Protein 2V4I (pdb70)

Structure (mmCIF, N/CA/C/O backbone):
data_2V4I
#
_entry.id   2V4I
#
_cell.length_a   73.455
_cell.length_b   180.163
_cell.length_c   60.962
_cell.angle_alpha   90.00
_cell.angle_beta   90.00
_cell.angle_gamma   90.00
#
_symmetry.space_group_name_H-M   'P 1 21 1'
#
loop_
_entity.id
_entity.type
_entity.pdbx_description
1 polymer 'GLUTAMATE N-ACETYLTRANSFERASE 2 ALPHA CHAIN'
2 polymer 'GLUTAMATE N-ACETYLTRANSFERASE 2 BETA CHAIN'
3 water water
#
loop_
_atom_site.group_PDB
_atom_site.id
_atom_site.type_symbol
_atom_site.label_atom_id
_atom_site.label_alt_id
_atom_site.label_comp_id
_atom_site.label_asym_id
_atom_site.label_entity_id
_atom_site.label_seq_id
_atom_site.pdbx_PDB_ins_code
_atom_site.Cartn_x
_atom_site.Cartn_y
_atom_site.Cartn_z
_atom_site.occupancy
_atom_site.B_iso_or_equiv
_atom_site.auth_seq_id
_atom_site.auth_comp_id
_atom_site.auth_asym_id
_atom_site.auth_atom_id
_atom_site.pdbx_PDB_model_num
ATOM 1 N N . THR A 1 1 ? -11.351 29.283 -18.143 1.00 47.61 8 THR A N 1
ATOM 2 C CA . THR A 1 1 ? -10.752 29.697 -16.866 1.00 58.47 8 THR A CA 1
ATOM 3 C C . THR A 1 1 ? -9.239 30.018 -16.922 1.00 56.43 8 THR A C 1
ATOM 4 O O . THR A 1 1 ? -8.747 30.780 -16.089 1.00 52.23 8 THR A O 1
ATOM 8 N N . PRO A 1 2 ? -8.493 29.426 -17.880 1.00 51.57 9 PRO A N 1
ATOM 9 C CA . PRO A 1 2 ? -7.096 29.844 -18.091 1.00 42.57 9 PRO A CA 1
ATOM 10 C C . PRO A 1 2 ? -7.005 31.174 -18.827 1.00 49.72 9 PRO A C 1
ATOM 11 O O . PRO A 1 2 ? -7.692 31.367 -19.837 1.00 48.29 9 PRO A O 1
ATOM 15 N N . ARG A 1 3 ? -6.164 32.076 -18.327 1.00 44.33 10 ARG A N 1
ATOM 16 C CA . ARG A 1 3 ? -6.006 33.399 -18.927 1.00 45.89 10 ARG A CA 1
ATOM 17 C C . ARG A 1 3 ? -5.448 33.330 -20.348 1.00 41.79 10 ARG A C 1
ATOM 18 O O . ARG A 1 3 ? -4.504 32.588 -20.641 1.00 30.92 10 ARG A O 1
ATOM 26 N N . GLY A 1 4 ? -6.036 34.129 -21.228 1.00 43.26 11 GLY A N 1
ATOM 27 C CA . GLY A 1 4 ? -5.563 34.226 -22.590 1.00 37.97 11 GLY A CA 1
ATOM 28 C C . GLY A 1 4 ? -5.755 32.931 -23.345 1.00 32.31 11 GLY A C 1
ATOM 29 O O . GLY A 1 4 ? -4.929 32.567 -24.176 1.00 43.31 11 GLY A O 1
ATOM 30 N N . PHE A 1 5 ? -6.837 32.224 -23.043 1.00 32.90 12 PHE A N 1
ATOM 31 C CA . PHE A 1 5 ? -7.259 31.084 -23.859 1.00 40.77 12 PHE A CA 1
ATOM 32 C C . PHE A 1 5 ? -8.693 31.246 -24.328 1.00 35.96 12 PHE A C 1
ATOM 33 O O . PHE A 1 5 ? -9.636 31.199 -23.537 1.00 29.47 12 PHE A O 1
ATOM 41 N N . VAL A 1 6 ? -8.839 31.441 -25.630 1.00 32.47 13 VAL A N 1
ATOM 42 C CA . VAL A 1 6 ? -10.148 31.574 -26.249 1.00 39.76 13 VAL A CA 1
ATOM 43 C C . VAL A 1 6 ? -10.534 30.255 -26.906 1.00 43.42 13 VAL A C 1
ATOM 44 O O . VAL A 1 6 ? -9.676 29.414 -27.154 1.00 45.10 13 VAL A O 1
ATOM 48 N N . VAL A 1 7 ? -11.822 30.072 -27.189 1.00 46.63 14 VAL A N 1
ATOM 49 C CA . VAL A 1 7 ? -12.276 28.866 -27.876 1.00 33.20 14 VAL A CA 1
ATOM 50 C C . VAL A 1 7 ? -13.277 29.174 -28.981 1.00 34.40 14 VAL A C 1
ATOM 51 O O . VAL A 1 7 ? -14.380 29.662 -28.723 1.00 27.26 14 VAL A O 1
ATOM 55 N N . HIS A 1 8 ? -12.882 28.890 -30.215 1.00 31.94 15 HIS A N 1
ATOM 56 C CA . HIS A 1 8 ? -13.778 29.010 -31.351 1.00 27.74 15 HIS A CA 1
ATOM 57 C C . HIS A 1 8 ? -14.336 27.634 -31.715 1.00 33.24 15 HIS A C 1
ATOM 58 O O . HIS A 1 8 ? -13.627 26.640 -31.641 1.00 35.85 15 HIS A O 1
ATOM 65 N N . THR A 1 9 ? -15.611 27.579 -32.092 1.00 35.32 16 THR A N 1
ATOM 66 C CA . THR A 1 9 ? -16.265 26.326 -32.482 1.00 33.93 16 THR A CA 1
ATOM 67 C C . THR A 1 9 ? -17.413 26.612 -33.452 1.00 36.36 16 THR A C 1
ATOM 68 O O . THR A 1 9 ? -18.143 27.599 -33.282 1.00 34.80 16 THR A O 1
ATOM 72 N N . ALA A 1 10 ? -17.588 25.755 -34.455 1.00 29.18 17 ALA A N 1
ATOM 73 C CA . ALA A 1 10 ? -18.598 26.017 -35.478 1.00 40.62 17 ALA A CA 1
ATOM 74 C C . ALA A 1 10 ? -18.779 24.898 -36.495 1.00 37.34 17 ALA A C 1
ATOM 75 O O . ALA A 1 10 ? -17.820 24.211 -36.843 1.00 32.80 17 ALA A O 1
ATOM 77 N N . PRO A 1 11 ? -20.019 24.744 -36.999 1.00 28.33 18 PRO A N 1
ATOM 78 C CA . PRO A 1 11 ? -20.393 23.757 -38.019 1.00 41.43 18 PRO A CA 1
ATOM 79 C C . PRO A 1 11 ? -19.789 24.070 -39.379 1.00 38.53 18 PRO A C 1
ATOM 80 O O . PRO A 1 11 ? -19.977 25.162 -39.901 1.00 40.20 18 PRO A O 1
ATOM 84 N N . VAL A 1 12 ? -19.080 23.102 -39.946 1.00 43.10 19 VAL A N 1
ATOM 85 C CA . VAL A 1 12 ? -18.483 23.241 -41.267 1.00 37.39 19 VAL A CA 1
ATOM 86 C C . VAL A 1 12 ? -18.964 22.092 -42.141 1.00 34.13 19 VAL A C 1
ATOM 87 O O . VAL A 1 12 ? -18.660 22.024 -43.331 1.00 34.18 19 VAL A O 1
ATOM 91 N N . GLY A 1 13 ? -19.726 21.187 -41.534 1.00 37.48 20 GLY A N 1
ATOM 92 C CA . GLY A 1 13 ? -20.414 20.150 -42.272 1.00 27.25 20 GLY A CA 1
ATOM 93 C C . GLY A 1 13 ? -19.581 18.922 -42.561 1.00 37.10 20 GLY A C 1
ATOM 94 O O . GLY A 1 13 ? -19.810 18.237 -43.562 1.00 48.33 20 GLY A O 1
ATOM 95 N N . LEU A 1 14 ? -18.618 18.629 -41.690 1.00 38.46 21 LEU A N 1
ATOM 96 C CA . LEU A 1 14 ? -17.836 17.399 -41.824 1.00 33.34 21 LEU A CA 1
ATOM 97 C C . LEU A 1 14 ? -18.771 16.199 -41.690 1.00 29.72 21 LEU A C 1
ATOM 98 O O . LEU A 1 14 ? -18.396 15.063 -41.978 1.00 28.37 21 LEU A O 1
ATOM 103 N N . ALA A 1 15 ? -19.997 16.488 -41.254 1.00 40.88 22 ALA A N 1
ATOM 104 C CA . ALA A 1 15 ? -21.115 15.543 -41.251 1.00 28.52 22 ALA A CA 1
ATOM 105 C C . ALA A 1 15 ? -22.425 16.342 -41.282 1.00 36.95 22 ALA A C 1
ATOM 106 O O . ALA A 1 15 ? -22.524 17.403 -40.666 1.00 31.17 22 ALA A O 1
ATOM 108 N N . ASP A 1 16 ? -23.425 15.841 -42.005 1.00 34.08 23 ASP A N 1
ATOM 109 C CA . ASP A 1 16 ? -24.653 16.606 -42.247 1.00 35.62 23 ASP A CA 1
ATOM 110 C C . ASP A 1 16 ? -25.598 16.605 -41.060 1.00 29.85 23 ASP A C 1
ATOM 111 O O . ASP A 1 16 ? -26.678 16.041 -41.148 1.00 25.38 23 ASP A O 1
ATOM 113 N N . ASP A 1 17 ? -25.207 17.240 -39.959 1.00 30.84 24 ASP A N 1
ATOM 114 C CA . ASP A 1 17 ? -26.107 17.377 -38.815 1.00 31.21 24 ASP A CA 1
ATOM 115 C C . ASP A 1 17 ? -26.175 18.793 -38.248 1.00 41.41 24 ASP A C 1
ATOM 116 O O . ASP A 1 17 ? -26.910 19.042 -37.289 1.00 41.93 24 ASP A O 1
ATOM 121 N N . GLY A 1 18 ? -25.403 19.710 -38.833 1.00 38.83 25 GLY A N 1
ATOM 122 C CA . GLY A 1 18 ? -25.364 21.091 -38.371 1.00 40.14 25 GLY A CA 1
ATOM 123 C C . GLY A 1 18 ? -24.656 21.273 -37.037 1.00 31.53 25 GLY A C 1
ATOM 124 O O . GLY A 1 18 ? -24.598 22.373 -36.498 1.00 38.91 25 GLY A O 1
ATOM 125 N N . ARG A 1 19 ? -24.106 20.187 -36.507 1.00 36.97 26 ARG A N 1
ATOM 126 C CA . ARG A 1 19 ? -23.414 20.215 -35.225 1.00 38.47 26 ARG A CA 1
ATOM 127 C C . ARG A 1 19 ? -22.034 20.880 -35.367 1.00 32.43 26 ARG A C 1
ATOM 128 O O . ARG A 1 19 ? -21.446 20.896 -36.452 1.00 30.03 26 ARG A O 1
ATOM 136 N N . ASP A 1 20 ? -21.531 21.446 -34.276 1.00 28.19 27 ASP A N 1
ATOM 137 C CA . ASP A 1 20 ? -20.172 21.990 -34.248 1.00 37.77 27 ASP A CA 1
ATOM 138 C C . ASP A 1 20 ? -19.138 20.906 -34.513 1.00 31.51 27 ASP A C 1
ATOM 139 O O . ASP A 1 20 ? -18.957 20.018 -33.699 1.00 35.39 27 ASP A O 1
ATOM 144 N N . ASP A 1 21 ? -18.442 20.985 -35.635 1.00 38.26 28 ASP A N 1
ATOM 145 C CA . ASP A 1 21 ? -17.410 19.998 -35.940 1.00 33.70 28 ASP A CA 1
ATOM 146 C C . ASP A 1 21 ? -16.062 20.636 -36.310 1.00 31.29 28 ASP A C 1
ATOM 147 O O . ASP A 1 21 ? -15.123 19.949 -36.722 1.00 16.82 28 ASP A O 1
ATOM 152 N N . PHE A 1 22 ? -15.986 21.955 -36.147 1.00 32.45 29 PHE A N 1
ATOM 153 C CA . PHE A 1 22 ? -14.795 22.745 -36.494 1.00 37.92 29 PHE A CA 1
ATOM 154 C C . PHE A 1 22 ? -14.430 23.679 -35.348 1.00 31.20 29 PHE A C 1
ATOM 155 O O . PHE A 1 22 ? -15.176 24.589 -35.008 1.00 34.35 29 PHE A O 1
ATOM 163 N N . THR A 1 23 ? -13.263 23.457 -34.768 1.00 31.62 30 THR A N 1
ATOM 164 C CA . THR A 1 23 ? -12.888 24.134 -33.547 1.00 24.28 30 THR A CA 1
ATOM 165 C C . THR A 1 23 ? -11.498 24.729 -33.690 1.00 37.15 30 THR A C 1
ATOM 166 O O . THR A 1 23 ? -10.636 24.184 -34.381 1.00 38.29 30 THR A O 1
ATOM 170 N N . VAL A 1 24 ? -11.296 25.877 -33.061 1.00 35.65 31 VAL A N 1
ATOM 171 C CA . VAL A 1 24 ? -9.965 26.412 -32.882 1.00 35.60 31 VAL A CA 1
ATOM 172 C C . VAL A 1 24 ? -9.842 26.844 -31.437 1.00 34.51 31 VAL A C 1
ATOM 173 O O . VAL A 1 24 ? -10.740 27.471 -30.881 1.00 26.23 31 VAL A O 1
ATOM 177 N N . LEU A 1 25 ? -8.730 26.465 -30.826 1.00 35.99 32 LEU A N 1
ATOM 178 C CA . LEU A 1 25 ? -8.391 26.918 -29.493 1.00 30.78 32 LEU A CA 1
ATOM 179 C C . LEU A 1 25 ? -7.127 27.737 -29.664 1.00 35.23 32 LEU A C 1
ATOM 180 O O . LEU A 1 25 ? -6.230 27.337 -30.408 1.00 36.53 32 LEU A O 1
ATOM 185 N N . ALA A 1 26 ? -7.056 28.886 -29.001 1.00 36.05 33 ALA A N 1
ATOM 186 C CA . ALA A 1 26 ? -5.870 29.721 -29.111 1.00 36.77 33 ALA A CA 1
ATOM 187 C C . ALA A 1 26 ? -5.546 30.547 -27.864 1.00 40.43 33 ALA A C 1
ATOM 188 O O . ALA A 1 26 ? -6.443 31.006 -27.131 1.00 26.16 33 ALA A O 1
ATOM 190 N N . SER A 1 27 ? -4.246 30.713 -27.628 1.00 24.81 34 SER A N 1
ATOM 191 C CA . SER A 1 27 ? -3.784 31.642 -26.618 1.00 34.37 34 SER A CA 1
ATOM 192 C C . SER A 1 27 ? -3.647 32.995 -27.282 1.00 38.61 34 SER A C 1
ATOM 193 O O . SER A 1 27 ? -3.020 33.123 -28.331 1.00 46.41 34 SER A O 1
ATOM 196 N N . THR A 1 28 ? -4.266 34.002 -26.686 1.00 36.90 35 THR A N 1
ATOM 197 C CA . THR A 1 28 ? -4.099 35.372 -27.147 1.00 33.96 35 THR A CA 1
ATOM 198 C C . THR A 1 28 ? -2.619 35.757 -27.010 1.00 43.81 35 THR A C 1
ATOM 199 O O . THR A 1 28 ? -2.149 36.701 -27.640 1.00 41.95 35 THR A O 1
ATOM 203 N N . ALA A 1 29 ? -1.888 34.989 -26.202 1.00 42.93 36 ALA A N 1
ATOM 204 C CA . ALA A 1 29 ? -0.468 35.216 -25.956 1.00 36.98 36 ALA A CA 1
ATOM 205 C C . ALA A 1 29 ? 0.410 34.071 -26.477 1.00 41.32 36 ALA A C 1
ATOM 206 O O . ALA A 1 29 ? -0.044 32.928 -26.587 1.00 35.47 36 ALA A O 1
ATOM 208 N N . PRO A 1 30 ? 1.680 34.376 -26.808 1.00 51.01 37 PRO A N 1
ATOM 209 C CA . PRO A 1 30 ? 2.653 33.325 -27.127 1.00 42.46 37 PRO A CA 1
ATOM 210 C C . PRO A 1 30 ? 2.732 32.265 -26.033 1.00 43.37 37 PRO A C 1
ATOM 211 O O . PRO A 1 30 ? 2.660 32.591 -24.839 1.00 34.23 37 PRO A O 1
ATOM 215 N N . ALA A 1 31 ? 2.889 31.010 -26.446 1.00 42.90 38 ALA A N 1
ATOM 216 C CA . ALA A 1 31 ? 2.887 29.892 -25.505 1.00 46.63 38 ALA A CA 1
ATOM 217 C C . ALA A 1 31 ? 3.934 28.854 -25.849 1.00 28.03 38 ALA A C 1
ATOM 218 O O . ALA A 1 31 ? 4.213 28.599 -27.021 1.00 29.68 38 ALA A O 1
ATOM 220 N N . THR A 1 32 ? 4.514 28.268 -24.812 1.00 27.33 39 THR A N 1
ATOM 221 C CA . THR A 1 32 ? 5.311 27.057 -24.969 1.00 38.23 39 THR A CA 1
ATOM 222 C C . THR A 1 32 ? 4.370 25.860 -25.115 1.00 33.04 39 THR A C 1
ATOM 223 O O . THR A 1 32 ? 3.400 25.705 -24.346 1.00 26.86 39 THR A O 1
ATOM 227 N N . VAL A 1 33 ? 4.653 25.029 -26.115 1.00 38.00 40 VAL A N 1
ATOM 228 C CA . VAL A 1 33 ? 3.837 23.852 -26.405 1.00 33.48 40 VAL A CA 1
ATOM 229 C C . VAL A 1 33 ? 4.611 22.551 -26.174 1.00 40.91 40 VAL A C 1
ATOM 230 O O . VAL A 1 33 ? 5.790 22.449 -26.527 1.00 46.87 40 VAL A O 1
ATOM 234 N N . SER A 1 34 ? 3.945 21.567 -25.575 1.00 37.28 41 SER A N 1
ATOM 235 C CA . SER A 1 34 ? 4.452 20.197 -25.528 1.00 26.48 41 SER A CA 1
ATOM 236 C C . SER A 1 34 ? 3.432 19.310 -26.236 1.00 33.77 41 SER A C 1
ATOM 237 O O . SER A 1 34 ? 2.219 19.537 -26.130 1.00 29.79 41 SER A O 1
ATOM 240 N N . ALA A 1 35 ? 3.917 18.304 -26.957 1.00 35.05 42 ALA A N 1
ATOM 241 C CA . ALA A 1 35 ? 3.044 17.468 -27.776 1.00 29.66 42 ALA A CA 1
ATOM 242 C C . ALA A 1 35 ? 3.645 16.100 -28.121 1.00 28.92 42 ALA A C 1
ATOM 243 O O . ALA A 1 35 ? 4.851 15.974 -28.358 1.00 30.84 42 ALA A O 1
ATOM 245 N N . VAL A 1 36 ? 2.780 15.084 -28.139 1.00 28.43 43 VAL A N 1
ATOM 246 C CA . VAL A 1 36 ? 3.122 13.725 -28.546 1.00 23.66 43 VAL A CA 1
ATOM 247 C C . VAL A 1 36 ? 2.019 13.197 -29.473 1.00 26.62 43 VAL A C 1
ATOM 248 O O . VAL A 1 36 ? 0.827 13.534 -29.315 1.00 17.12 43 VAL A O 1
ATOM 252 N N . PHE A 1 37 ? 2.413 12.377 -30.443 1.00 21.54 44 PHE A N 1
ATOM 253 C CA . PHE A 1 37 ? 1.484 11.945 -31.492 1.00 19.53 44 PHE A CA 1
ATOM 254 C C . PHE A 1 37 ? 1.582 10.440 -31.804 1.00 18.40 44 PHE A C 1
ATOM 255 O O . PHE A 1 37 ? 2.575 9.777 -31.473 1.00 13.81 44 PHE A O 1
ATOM 263 N N . THR A 1 38 ? 0.543 9.905 -32.440 1.00 13.46 45 THR A N 1
ATOM 264 C CA . THR A 1 38 ? 0.616 8.556 -32.968 1.00 13.01 45 THR A CA 1
ATOM 265 C C . THR A 1 38 ? 1.915 8.381 -33.761 1.00 14.20 45 THR A C 1
ATOM 266 O O . THR A 1 38 ? 2.541 9.352 -34.171 1.00 15.62 45 THR A O 1
ATOM 270 N N . ARG A 1 39 ? 2.323 7.139 -33.959 1.00 25.39 46 ARG A N 1
ATOM 271 C CA . ARG A 1 39 ? 3.477 6.827 -34.791 1.00 25.42 46 ARG A CA 1
ATOM 272 C C . ARG A 1 39 ? 3.071 5.818 -35.855 1.00 19.16 46 ARG A C 1
ATOM 273 O O . ARG A 1 39 ? 3.913 5.159 -36.463 1.00 12.73 46 ARG A O 1
ATOM 281 N N . SER A 1 40 ? 1.763 5.705 -36.055 1.00 17.34 47 SER A N 1
ATOM 282 C CA . SER A 1 40 ? 1.205 4.900 -37.122 1.00 15.59 47 SER A CA 1
ATOM 283 C C . SER A 1 40 ? 1.965 5.121 -38.414 1.00 9.27 47 SER A C 1
ATOM 284 O O . SER A 1 40 ? 2.448 6.210 -38.673 1.00 23.09 47 SER A O 1
ATOM 287 N N . ARG A 1 41 ? 2.056 4.077 -39.227 1.00 21.04 48 ARG A N 1
ATOM 288 C CA . ARG A 1 41 ? 2.656 4.173 -40.547 1.00 22.07 48 ARG A CA 1
ATOM 289 C C . ARG A 1 41 ? 1.665 4.773 -41.513 1.00 22.87 48 ARG A C 1
ATOM 290 O O . ARG A 1 41 ? 2.017 5.097 -42.645 1.00 36.30 48 ARG A O 1
ATOM 298 N N . PHE A 1 42 ? 0.413 4.873 -41.077 1.00 22.81 49 PHE A N 1
ATOM 299 C CA . PHE A 1 42 ? -0.638 5.477 -41.886 1.00 30.14 49 PHE A CA 1
ATOM 300 C C . PHE A 1 42 ? -1.054 6.808 -41.285 1.00 26.88 49 PHE A C 1
ATOM 301 O O . PHE A 1 42 ? -2.140 7.317 -41.566 1.00 27.38 49 PHE A O 1
ATOM 309 N N . ALA A 1 43 ? -0.170 7.362 -40.458 1.00 23.05 50 ALA A N 1
ATOM 310 C CA . ALA A 1 43 ? -0.409 8.646 -39.802 1.00 29.96 50 ALA A CA 1
ATOM 311 C C . ALA A 1 43 ? -0.709 9.755 -40.822 1.00 25.83 50 ALA A C 1
ATOM 312 O O . ALA A 1 43 ? 0.092 10.031 -41.707 1.00 23.72 50 ALA A O 1
ATOM 314 N N . GLY A 1 44 ? -1.873 10.384 -40.679 1.00 28.47 51 GLY A N 1
ATOM 315 C CA . GLY A 1 44 ? -2.354 11.375 -41.627 1.00 25.68 51 GLY A CA 1
ATOM 316 C C . GLY A 1 44 ? -1.594 12.687 -41.638 1.00 34.35 51 GLY A C 1
ATOM 317 O O . GLY A 1 44 ? -0.793 12.949 -40.733 1.00 30.82 51 GLY A O 1
ATOM 318 N N . PRO A 1 45 ? -1.857 13.530 -42.661 1.00 35.89 52 PRO A N 1
ATOM 319 C CA . PRO A 1 45 ? -1.086 14.755 -42.892 1.00 30.10 52 PRO A CA 1
ATOM 320 C C . PRO A 1 45 ? -1.030 15.610 -41.642 1.00 24.08 52 PRO A C 1
ATOM 321 O O . PRO A 1 45 ? 0.035 16.091 -41.296 1.00 25.56 52 PRO A O 1
ATOM 325 N N . SER A 1 46 ? -2.164 15.776 -40.972 1.00 22.31 53 SER A N 1
ATOM 326 C CA . SER A 1 46 ? -2.235 16.589 -39.763 1.00 24.39 53 SER A CA 1
ATOM 327 C C . SER A 1 46 ? -1.144 16.285 -38.734 1.00 18.19 53 SER A C 1
ATOM 328 O O . SER A 1 46 ? -0.564 17.202 -38.166 1.00 31.72 53 SER A O 1
ATOM 331 N N . VAL A 1 47 ? -0.870 15.008 -38.486 1.00 27.65 54 VAL A N 1
ATOM 332 C CA . VAL A 1 47 ? 0.155 14.620 -37.510 1.00 32.41 54 VAL A CA 1
ATOM 333 C C . VAL A 1 47 ? 1.522 15.156 -37.909 1.00 26.51 54 VAL A C 1
ATOM 334 O O . VAL A 1 47 ? 2.256 15.681 -37.079 1.00 28.03 54 VAL A O 1
ATOM 338 N N . VAL A 1 48 ? 1.853 15.014 -39.189 1.00 26.62 55 VAL A N 1
ATOM 339 C CA . VAL A 1 48 ? 3.127 15.484 -39.723 1.00 21.51 55 VAL A CA 1
ATOM 340 C C . VAL A 1 48 ? 3.352 16.965 -39.453 1.00 34.44 55 VAL A C 1
ATOM 341 O O . VAL A 1 48 ? 4.396 17.351 -38.923 1.00 31.44 55 VAL A O 1
ATOM 345 N N . LEU A 1 49 ? 2.373 17.789 -39.831 1.00 29.07 56 LEU A N 1
ATOM 346 C CA . LEU A 1 49 ? 2.483 19.235 -39.650 1.00 26.71 56 LEU A CA 1
ATOM 347 C C . LEU A 1 49 ? 2.683 19.576 -38.171 1.00 30.94 56 LEU A C 1
ATOM 348 O O . LEU A 1 49 ? 3.579 20.347 -37.826 1.00 32.35 56 LEU A O 1
ATOM 353 N N . CYS A 1 50 ? 1.849 18.993 -37.308 1.00 27.03 57 CYS A N 1
ATOM 354 C CA . CYS A 1 50 ? 1.939 19.219 -35.869 1.00 20.90 57 CYS A CA 1
ATOM 355 C C . CYS A 1 50 ? 3.343 18.970 -35.348 1.00 26.53 57 CYS A C 1
ATOM 356 O O . CYS A 1 50 ? 3.896 19.783 -34.607 1.00 32.36 57 CYS A O 1
ATOM 359 N N . ARG A 1 51 ? 3.908 17.824 -35.707 1.00 25.33 58 ARG A N 1
ATOM 360 C CA . ARG A 1 51 ? 5.275 17.519 -35.329 1.00 32.15 58 ARG A CA 1
ATOM 361 C C . ARG A 1 51 ? 6.207 18.695 -35.661 1.00 37.25 58 ARG A C 1
ATOM 362 O O . ARG A 1 51 ? 6.925 19.186 -34.789 1.00 24.55 58 ARG A O 1
ATOM 370 N N . GLU A 1 52 ? 6.180 19.149 -36.915 1.00 34.40 59 GLU A N 1
ATOM 371 C CA . GLU A 1 52 ? 6.979 20.293 -37.328 1.00 35.90 59 GLU A CA 1
ATOM 372 C C . GLU A 1 52 ? 6.725 21.484 -36.406 1.00 37.17 59 GLU A C 1
ATOM 373 O O . GLU A 1 52 ? 7.646 22.041 -35.799 1.00 26.47 59 GLU A O 1
ATOM 379 N N . ALA A 1 53 ? 5.457 21.861 -36.305 1.00 32.39 60 ALA A N 1
ATOM 380 C CA . ALA A 1 53 ? 5.068 23.067 -35.599 1.00 23.77 60 ALA A CA 1
ATOM 381 C C . ALA A 1 53 ? 5.484 23.067 -34.140 1.00 25.54 60 ALA A C 1
ATOM 382 O O . ALA A 1 53 ? 5.570 24.121 -33.530 1.00 29.62 60 ALA A O 1
ATOM 384 N N . VAL A 1 54 ? 5.748 21.899 -33.569 1.00 33.27 61 VAL A N 1
ATOM 385 C CA . VAL A 1 54 ? 6.116 21.839 -32.156 1.00 29.69 61 VAL A CA 1
ATOM 386 C C . VAL A 1 54 ? 7.614 21.652 -32.013 1.00 26.01 61 VAL A C 1
ATOM 387 O O . VAL A 1 54 ? 8.128 21.456 -30.904 1.00 25.44 61 VAL A O 1
ATOM 391 N N . ALA A 1 55 ? 8.311 21.697 -33.140 1.00 24.42 62 ALA A N 1
ATOM 392 C CA . ALA A 1 55 ? 9.760 21.515 -33.147 1.00 31.09 62 ALA A CA 1
ATOM 393 C C . ALA A 1 55 ? 10.451 22.573 -32.279 1.00 36.81 62 ALA A C 1
ATOM 394 O O . ALA A 1 55 ? 11.200 22.230 -31.361 1.00 27.88 62 ALA A O 1
ATOM 396 N N . ASP A 1 56 ? 10.177 23.851 -32.555 1.00 32.21 63 ASP A N 1
ATOM 397 C CA . ASP A 1 56 ? 10.814 24.952 -31.831 1.00 34.85 63 ASP A CA 1
ATOM 398 C C . ASP A 1 56 ? 10.296 25.129 -30.397 1.00 35.71 63 ASP A C 1
ATOM 399 O O . ASP A 1 56 ? 10.883 25.871 -29.599 1.00 28.29 63 ASP A O 1
ATOM 404 N N . GLY A 1 57 ? 9.203 24.449 -30.072 1.00 27.72 64 GLY A N 1
ATOM 405 C CA . GLY A 1 57 ? 8.670 24.483 -28.725 1.00 37.11 64 GLY A CA 1
ATOM 406 C C . GLY A 1 57 ? 7.706 25.635 -28.605 1.00 33.94 64 GLY A C 1
ATOM 407 O O . GLY A 1 57 ? 7.256 25.992 -27.503 1.00 26.41 64 GLY A O 1
ATOM 408 N N . GLN A 1 58 ? 7.382 26.202 -29.763 1.00 32.54 65 GLN A N 1
ATOM 409 C CA . GLN A 1 58 ? 6.581 27.415 -29.830 1.00 37.30 65 GLN A CA 1
ATOM 410 C C . GLN A 1 58 ? 5.352 27.240 -30.732 1.00 35.52 65 GLN A C 1
ATOM 411 O O . GLN A 1 58 ? 5.455 26.910 -31.930 1.00 20.88 65 GLN A O 1
ATOM 417 N N . ALA A 1 59 ? 4.191 27.467 -30.123 1.00 26.44 66 ALA A N 1
ATOM 418 C CA . ALA A 1 59 ? 2.901 27.331 -30.774 1.00 26.36 66 ALA A CA 1
ATOM 419 C C . ALA A 1 59 ? 1.867 27.940 -29.849 1.00 36.35 66 ALA A C 1
ATOM 420 O O . ALA A 1 59 ? 2.064 27.998 -28.626 1.00 32.38 66 ALA A O 1
ATOM 422 N N . ARG A 1 60 ? 0.758 28.388 -30.423 1.00 32.38 67 ARG A N 1
ATOM 423 C CA . ARG A 1 60 ? -0.236 29.115 -29.644 1.00 41.59 67 ARG A CA 1
ATOM 424 C C . ARG A 1 60 ? -1.645 28.537 -29.724 1.00 41.16 67 ARG A C 1
ATOM 425 O O . ARG A 1 60 ? -2.447 28.719 -28.808 1.00 31.48 67 ARG A O 1
ATOM 433 N N . GLY A 1 61 ? -1.947 27.846 -30.815 1.00 43.07 68 GLY A N 1
ATOM 434 C CA . GLY A 1 61 ? -3.275 27.297 -30.999 1.00 41.73 68 GLY A CA 1
ATOM 435 C C . GLY A 1 61 ? -3.316 25.975 -31.732 1.00 36.19 68 GLY A C 1
ATOM 436 O O . GLY A 1 61 ? -2.283 25.371 -32.009 1.00 37.47 68 GLY A O 1
ATOM 437 N N . VAL A 1 62 ? -4.529 25.525 -32.032 1.00 35.49 69 VAL A N 1
ATOM 438 C CA . VAL A 1 62 ? -4.750 24.297 -32.786 1.00 35.40 69 VAL A CA 1
ATOM 439 C C . VAL A 1 62 ? -6.163 24.279 -33.369 1.00 31.08 69 VAL A C 1
ATOM 440 O O . VAL A 1 62 ? -7.137 24.504 -32.657 1.00 28.16 69 VAL A O 1
ATOM 444 N N . VAL A 1 63 ? -6.269 24.035 -34.671 1.00 29.42 70 VAL A N 1
ATOM 445 C CA . VAL A 1 63 ? -7.573 23.859 -35.296 1.00 32.84 70 VAL A CA 1
ATOM 446 C C . VAL A 1 63 ? -7.907 22.364 -35.335 1.00 36.44 70 VAL A C 1
ATOM 447 O O . VAL A 1 63 ? -7.072 21.535 -35.704 1.00 33.35 70 VAL A O 1
ATOM 451 N N . VAL A 1 64 ? -9.125 22.025 -34.928 1.00 45.16 71 VAL A N 1
ATOM 452 C CA . VAL A 1 64 ? -9.538 20.633 -34.791 1.00 30.70 71 VAL A CA 1
ATOM 453 C C . VAL A 1 64 ? -10.851 20.348 -35.523 1.00 34.54 71 VAL A C 1
ATOM 454 O O . VAL A 1 64 ? -11.900 20.877 -35.163 1.00 33.65 71 VAL A O 1
ATOM 458 N N . LEU A 1 65 ? -10.788 19.502 -36.543 1.00 35.03 72 LEU A N 1
ATOM 459 C CA . LEU A 1 65 ? -11.982 19.114 -37.285 1.00 27.08 72 LEU A CA 1
ATOM 460 C C . LEU A 1 65 ? -12.423 17.690 -36.910 1.00 34.08 72 LEU A C 1
ATOM 461 O O . LEU A 1 65 ? -11.601 16.782 -36.831 1.00 30.23 72 LEU A O 1
ATOM 466 N N . ALA A 1 66 ? -13.719 17.491 -36.683 1.00 30.45 73 ALA A N 1
ATOM 467 C CA . ALA A 1 66 ? -14.221 16.190 -36.268 1.00 20.70 73 ALA A CA 1
ATOM 468 C C . ALA A 1 66 ? -15.196 15.578 -37.285 1.00 23.17 73 ALA A C 1
ATOM 469 O O . ALA A 1 66 ? -15.884 16.302 -38.020 1.00 28.20 73 ALA A O 1
ATOM 471 N N . ARG A 1 67 ? -15.257 14.246 -37.283 1.00 18.79 74 ARG A N 1
ATOM 472 C CA . ARG A 1 67 ? -15.996 13.431 -38.261 1.00 21.44 74 ARG A CA 1
ATOM 473 C C . ARG A 1 67 ? -15.289 13.338 -39.606 1.00 25.18 74 ARG A C 1
ATOM 474 O O . ARG A 1 67 ? -15.885 12.951 -40.609 1.00 25.20 74 ARG A O 1
ATOM 482 N N . ASN A 1 68 ? -14.009 13.683 -39.616 1.00 20.08 75 ASN A N 1
ATOM 483 C CA . ASN A 1 68 ? -13.155 13.343 -40.740 1.00 22.81 75 ASN A CA 1
ATOM 484 C C . ASN A 1 68 ? -11.712 13.447 -40.287 1.00 20.84 75 ASN A C 1
ATOM 485 O O . ASN A 1 68 ? -11.269 14.498 -39.848 1.00 27.57 75 ASN A O 1
ATOM 490 N N . ALA A 1 69 ? -10.992 12.339 -40.383 1.00 28.43 76 ALA A N 1
ATOM 491 C CA . ALA A 1 69 ? -9.632 12.243 -39.889 1.00 27.64 76 ALA A CA 1
ATOM 492 C C . ALA A 1 69 ? -8.654 12.810 -40.906 1.00 30.36 76 ALA A C 1
ATOM 493 O O . ALA A 1 69 ? -7.506 13.135 -40.571 1.00 25.34 76 ALA A O 1
ATOM 495 N N . ASN A 1 70 ? -9.116 12.944 -42.147 1.00 22.97 77 ASN A N 1
ATOM 496 C CA . ASN A 1 70 ? -8.231 13.310 -43.254 1.00 31.77 77 ASN A CA 1
ATOM 497 C C . ASN A 1 70 ? -6.977 12.442 -43.191 1.00 26.40 77 ASN A C 1
ATOM 498 O O . ASN A 1 70 ? -5.866 12.929 -42.972 1.00 19.38 77 ASN A O 1
ATOM 503 N N . VAL A 1 71 ? -7.193 11.141 -43.357 1.00 29.84 78 VAL A N 1
ATOM 504 C CA . VAL A 1 71 ? -6.141 10.143 -43.317 1.00 24.66 78 VAL A CA 1
ATOM 505 C C . VAL A 1 71 ? -6.255 9.363 -44.614 1.00 27.55 78 VAL A C 1
ATOM 506 O O . VAL A 1 71 ? -7.352 9.235 -45.155 1.00 30.64 78 VAL A O 1
ATOM 510 N N . ALA A 1 72 ? -5.134 8.863 -45.129 1.00 26.82 79 ALA A N 1
ATOM 511 C CA . ALA A 1 72 ? -5.140 8.231 -46.448 1.00 34.90 79 ALA A CA 1
ATOM 512 C C . ALA A 1 72 ? -6.000 9.042 -47.419 1.00 34.62 79 ALA A C 1
ATOM 513 O O . ALA A 1 72 ? -6.976 8.537 -47.983 1.00 32.24 79 ALA A O 1
ATOM 515 N N . THR A 1 73 ? -5.636 10.309 -47.585 1.00 38.10 80 THR A N 1
ATOM 516 C CA . THR A 1 73 ? -6.336 11.213 -48.486 1.00 37.50 80 THR A CA 1
ATOM 517 C C . THR A 1 73 ? -5.381 11.667 -49.585 1.00 40.94 80 THR A C 1
ATOM 518 O O . THR A 1 73 ? -5.686 12.569 -50.360 1.00 46.70 80 THR A O 1
ATOM 522 N N . GLY A 1 74 ? -4.223 11.020 -49.647 1.00 45.00 81 GLY A N 1
ATOM 523 C CA . GLY A 1 74 ? -3.262 11.272 -50.701 1.00 43.57 81 GLY A CA 1
ATOM 524 C C . GLY A 1 74 ? -2.746 12.688 -50.657 1.00 41.26 81 GLY A C 1
ATOM 525 O O . GLY A 1 74 ? -2.757 13.318 -49.600 1.00 43.39 81 GLY A O 1
ATOM 526 N N . LEU A 1 75 ? -2.297 13.183 -51.808 1.00 50.30 82 LEU A N 1
ATOM 527 C CA . LEU A 1 75 ? -1.730 14.527 -51.913 1.00 48.01 82 LEU A CA 1
ATOM 528 C C . LEU A 1 75 ? -2.792 15.587 -51.633 1.00 45.82 82 LEU A C 1
ATOM 529 O O . LEU A 1 75 ? -2.555 16.548 -50.898 1.00 41.02 82 LEU A O 1
ATOM 534 N N . GLU A 1 76 ? -3.967 15.400 -52.222 1.00 43.66 83 GLU A N 1
ATOM 535 C CA . GLU A 1 76 ? -5.082 16.306 -51.996 1.00 37.14 83 GLU A CA 1
ATOM 536 C C . GLU A 1 76 ? -5.320 16.527 -50.500 1.00 46.04 83 GLU A C 1
ATOM 537 O O . GLU A 1 76 ? -5.618 17.640 -50.065 1.00 49.88 83 GLU A O 1
ATOM 543 N N . GLY A 1 77 ? -5.179 15.465 -49.714 1.00 36.75 84 GLY A N 1
ATOM 544 C CA . GLY A 1 77 ? -5.399 15.541 -48.285 1.00 33.39 84 GLY A CA 1
ATOM 545 C C . GLY A 1 77 ? -4.279 16.266 -47.570 1.00 40.59 84 GLY A C 1
ATOM 546 O O . GLY A 1 77 ? -4.511 16.887 -46.531 1.00 32.23 84 GLY A O 1
ATOM 547 N N . GLU A 1 78 ? -3.065 16.184 -48.117 1.00 35.47 85 GLU A N 1
ATOM 548 C CA . GLU A 1 78 ? -1.927 16.909 -47.556 1.00 40.01 85 GLU A CA 1
ATOM 549 C C . GLU A 1 78 ? -2.104 18.409 -47.779 1.00 46.58 85 GLU A C 1
ATOM 550 O O . GLU A 1 78 ? -1.966 19.207 -46.849 1.00 40.79 85 GLU A O 1
ATOM 556 N N . GLU A 1 79 ? -2.406 18.783 -49.020 1.00 44.27 86 GLU A N 1
ATOM 557 C CA . GLU A 1 79 ? -2.677 20.177 -49.367 1.00 45.97 86 GLU A CA 1
ATOM 558 C C . GLU A 1 79 ? -3.797 20.760 -48.507 1.00 39.98 86 GLU A C 1
ATOM 559 O O . GLU A 1 79 ? -3.637 21.826 -47.916 1.00 36.08 86 GLU A O 1
ATOM 565 N N . ASN A 1 80 ? -4.925 20.054 -48.437 1.00 37.57 87 ASN A N 1
ATOM 566 C CA . ASN A 1 80 ? -6.044 20.482 -47.597 1.00 33.12 87 ASN A CA 1
ATOM 567 C C . ASN A 1 80 ? -5.599 20.702 -46.159 1.00 35.43 87 ASN A C 1
ATOM 568 O O . ASN A 1 80 ? -6.059 21.615 -45.488 1.00 27.57 87 ASN A O 1
ATOM 573 N N . ALA A 1 81 ? -4.689 19.854 -45.698 1.00 46.11 88 ALA A N 1
ATOM 574 C CA . ALA A 1 81 ? -4.115 19.979 -44.360 1.00 42.57 88 ALA A CA 1
ATOM 575 C C . ALA A 1 81 ? -3.312 21.272 -44.189 1.00 42.86 88 ALA A C 1
ATOM 576 O O . ALA A 1 81 ? -3.511 22.005 -43.213 1.00 38.01 88 ALA A O 1
ATOM 578 N N . ARG A 1 82 ? -2.405 21.541 -45.130 1.00 44.53 89 ARG A N 1
ATOM 579 C CA . ARG A 1 82 ? -1.575 22.739 -45.066 1.00 39.58 89 ARG A CA 1
ATOM 580 C C . ARG A 1 82 ? -2.468 23.957 -45.200 1.00 43.80 89 ARG A C 1
ATOM 581 O O . ARG A 1 82 ? -2.375 24.905 -44.407 1.00 37.70 89 ARG A O 1
ATOM 589 N N . GLU A 1 83 ? -3.331 23.926 -46.213 1.00 45.44 90 GLU A N 1
ATOM 590 C CA . GLU A 1 83 ? -4.265 25.021 -46.476 1.00 38.08 90 GLU A CA 1
ATOM 591 C C . GLU A 1 83 ? -5.048 25.404 -45.232 1.00 33.11 90 GLU A C 1
ATOM 592 O O . GLU A 1 83 ? -5.056 26.564 -44.841 1.00 40.87 90 GLU A O 1
ATOM 598 N N . VAL A 1 84 ? -5.708 24.431 -44.611 1.00 33.80 91 VAL A N 1
ATOM 599 C CA . VAL A 1 84 ? -6.546 24.718 -43.454 1.00 31.65 91 VAL A CA 1
ATOM 600 C C . VAL A 1 84 ? -5.718 25.199 -42.268 1.00 33.32 91 VAL A C 1
ATOM 601 O O . VAL A 1 84 ? -6.161 26.071 -41.520 1.00 39.71 91 VAL A O 1
ATOM 605 N N . ARG A 1 85 ? -4.518 24.647 -42.095 1.00 36.38 92 ARG A N 1
ATOM 606 C CA . ARG A 1 85 ? -3.664 25.070 -40.985 1.00 37.11 92 ARG A CA 1
ATOM 607 C C . ARG A 1 85 ? -3.174 26.492 -41.190 1.00 38.78 92 ARG A C 1
ATOM 608 O O . ARG A 1 85 ? -3.200 27.301 -40.256 1.00 38.90 92 ARG A O 1
ATOM 616 N N . GLU A 1 86 ? -2.710 26.783 -42.406 1.00 43.18 93 GLU A N 1
ATOM 617 C CA . GLU A 1 86 ? -2.233 28.121 -42.756 1.00 42.93 93 GLU A CA 1
ATOM 618 C C . GLU A 1 86 ? -3.363 29.139 -42.684 1.00 38.25 93 GLU A C 1
ATOM 619 O O . GLU A 1 86 ? -3.230 30.178 -42.033 1.00 40.86 93 GLU A O 1
ATOM 621 N N . ALA A 1 87 ? -4.477 28.830 -43.343 1.00 38.64 94 ALA A N 1
ATOM 622 C CA . ALA A 1 87 ? -5.651 29.696 -43.316 1.00 22.20 94 ALA A CA 1
ATOM 623 C C . ALA A 1 87 ? -5.986 30.124 -41.885 1.00 28.01 94 ALA A C 1
ATOM 624 O O . ALA A 1 87 ? -6.066 31.312 -41.584 1.00 41.35 94 ALA A O 1
ATOM 626 N N . VAL A 1 88 ? -6.165 29.160 -40.996 1.00 35.84 95 VAL A N 1
ATOM 627 C CA . VAL A 1 88 ? -6.511 29.486 -39.622 1.00 36.44 95 VAL A CA 1
ATOM 628 C C . VAL A 1 88 ? -5.466 30.429 -39.025 1.00 40.33 95 VAL A C 1
ATOM 629 O O . VAL A 1 88 ? -5.810 31.373 -38.304 1.00 38.43 95 VAL A O 1
ATOM 633 N N . ALA A 1 89 ? -4.199 30.190 -39.360 1.00 39.19 96 ALA A N 1
ATOM 634 C CA . ALA A 1 89 ? -3.086 31.013 -38.875 1.00 38.86 96 ALA A CA 1
ATOM 635 C C . ALA A 1 89 ? -3.220 32.480 -39.299 1.00 41.16 96 ALA A C 1
ATOM 636 O O . ALA A 1 89 ? -3.210 33.382 -38.450 1.00 29.83 96 ALA A O 1
ATOM 638 N N . ARG A 1 90 ? -3.349 32.705 -40.610 1.00 41.32 97 ARG A N 1
ATOM 639 C CA . ARG A 1 90 ? -3.522 34.048 -41.164 1.00 32.54 97 ARG A CA 1
ATOM 640 C C . ARG A 1 90 ? -4.713 34.775 -40.550 1.00 41.91 97 ARG A C 1
ATOM 641 O O . ARG A 1 90 ? -4.586 35.922 -40.116 1.00 44.74 97 ARG A O 1
ATOM 643 N N . ALA A 1 91 ? -5.865 34.107 -40.516 1.00 40.35 98 ALA A N 1
ATOM 644 C CA . ALA A 1 91 ? -7.093 34.686 -39.961 1.00 36.36 98 ALA A CA 1
ATOM 645 C C . ALA A 1 91 ? -6.921 35.253 -38.553 1.00 40.53 98 ALA A C 1
ATOM 646 O O . ALA A 1 91 ? -7.444 36.323 -38.246 1.00 54.08 98 ALA A O 1
ATOM 648 N N . LEU A 1 92 ? -6.197 34.544 -37.696 1.00 29.37 99 LEU A N 1
ATOM 649 C CA . LEU A 1 92 ? -5.980 35.030 -36.346 1.00 45.74 99 LEU A CA 1
ATOM 650 C C . LEU A 1 92 ? -4.652 35.773 -36.251 1.00 48.78 99 LEU A C 1
ATOM 651 O O . LEU A 1 92 ? -4.241 36.231 -35.171 1.00 37.08 99 LEU A O 1
ATOM 656 N N . GLY A 1 93 ? -3.992 35.902 -37.397 1.00 41.90 100 GLY A N 1
ATOM 657 C CA . GLY A 1 93 ? -2.704 36.556 -37.456 1.00 39.28 100 GLY A CA 1
ATOM 658 C C . GLY A 1 93 ? -1.721 35.879 -36.533 1.00 45.66 100 GLY A C 1
ATOM 659 O O . GLY A 1 93 ? -1.533 36.307 -35.395 1.00 46.11 100 GLY A O 1
ATOM 660 N N . LEU A 1 94 ? -1.109 34.807 -37.027 1.00 40.72 101 LEU A N 1
ATOM 661 C CA . LEU A 1 94 ? -0.088 34.078 -36.288 1.00 38.15 101 LEU A CA 1
ATOM 662 C C . LEU A 1 94 ? 0.856 33.431 -37.282 1.00 42.28 101 LEU A C 1
ATOM 663 O O . LEU A 1 94 ? 0.479 33.207 -38.435 1.00 43.16 101 LEU A O 1
ATOM 668 N N . PRO A 1 95 ? 2.091 33.132 -36.842 1.00 44.41 102 PRO A N 1
ATOM 669 C CA . PRO A 1 95 ? 3.023 32.358 -37.675 1.00 46.06 102 PRO A CA 1
ATOM 670 C C . PRO A 1 95 ? 2.425 30.986 -37.999 1.00 51.12 102 PRO A C 1
ATOM 671 O O . PRO A 1 95 ? 1.676 30.441 -37.178 1.00 40.25 102 PRO A O 1
ATOM 675 N N . GLU A 1 96 ? 2.733 30.446 -39.176 1.00 38.68 103 GLU A N 1
ATOM 676 C CA . GLU A 1 96 ? 2.251 29.124 -39.542 1.00 40.25 103 GLU A CA 1
ATOM 677 C C . GLU A 1 96 ? 2.629 28.106 -38.455 1.00 38.05 103 GLU A C 1
ATOM 678 O O . GLU A 1 96 ? 1.775 27.357 -37.979 1.00 38.88 103 GLU A O 1
ATOM 684 N N . GLY A 1 97 ? 3.901 28.103 -38.054 1.00 31.26 104 GLY A N 1
ATOM 685 C CA . GLY A 1 97 ? 4.425 27.123 -37.118 1.00 23.90 104 GLY A CA 1
ATOM 686 C C . GLY A 1 97 ? 4.021 27.353 -35.675 1.00 36.11 104 GLY A C 1
ATOM 687 O O . GLY A 1 97 ? 4.729 26.956 -34.746 1.00 32.27 104 GLY A O 1
ATOM 688 N N . GLU A 1 98 ? 2.880 28.002 -35.476 1.00 32.22 105 GLU A N 1
ATOM 689 C CA . GLU A 1 98 ? 2.346 28.196 -34.129 1.00 40.77 105 GLU A CA 1
ATOM 690 C C . GLU A 1 98 ? 0.887 27.751 -34.079 1.00 35.70 105 GLU A C 1
ATOM 691 O O . GLU A 1 98 ? 0.245 27.755 -33.029 1.00 26.19 105 GLU A O 1
ATOM 697 N N . MET A 1 99 ? 0.378 27.370 -35.241 1.00 32.79 106 MET A N 1
ATOM 698 C CA . MET A 1 99 ? -0.947 26.787 -35.355 1.00 38.10 106 MET A CA 1
ATOM 699 C C . MET A 1 99 ? -0.821 25.279 -35.583 1.00 39.28 106 MET A C 1
ATOM 700 O O . MET A 1 99 ? -0.272 24.832 -36.600 1.00 44.01 106 MET A O 1
ATOM 705 N N . LEU A 1 100 ? -1.319 24.493 -34.637 1.00 35.92 107 LEU A N 1
ATOM 706 C CA . LEU A 1 100 ? -1.409 23.049 -34.843 1.00 31.51 107 LEU A CA 1
ATOM 707 C C . LEU A 1 100 ? -2.751 22.687 -35.469 1.00 38.03 107 LEU A C 1
ATOM 708 O O . LEU A 1 100 ? -3.700 23.482 -35.443 1.00 40.11 107 LEU A O 1
ATOM 713 N N . ILE A 1 101 ? -2.826 21.488 -36.040 1.00 45.12 108 ILE A N 1
ATOM 714 C CA . ILE A 1 101 ? -4.070 20.991 -36.625 1.00 39.65 108 ILE A CA 1
ATOM 715 C C . ILE A 1 101 ? -4.316 19.520 -36.269 1.00 41.22 108 ILE A C 1
ATOM 716 O O . ILE A 1 101 ? -3.470 18.658 -36.502 1.00 34.92 108 ILE A O 1
ATOM 721 N N . ALA A 1 102 ? -5.476 19.246 -35.685 1.00 36.14 109 ALA A N 1
ATOM 722 C CA . ALA A 1 102 ? -5.849 17.890 -35.324 1.00 25.04 109 ALA A CA 1
ATOM 723 C C . ALA A 1 102 ? -7.129 17.494 -36.063 1.00 28.87 109 ALA A C 1
ATOM 724 O O . ALA A 1 102 ? -7.996 18.335 -36.314 1.00 34.29 109 ALA A O 1
ATOM 726 N N . SER A 1 103 ? -7.240 16.217 -36.417 1.00 27.96 110 SER A N 1
ATOM 727 C CA . SER A 1 103 ? -8.331 15.766 -37.274 1.00 27.45 110 SER A CA 1
ATOM 728 C C . SER A 1 103 ? -8.779 14.343 -36.951 1.00 29.44 110 SER A C 1
ATOM 729 O O . SER A 1 103 ? -8.023 13.389 -37.146 1.00 19.28 110 SER A O 1
ATOM 732 N N . THR A 1 104 ? -10.013 14.205 -36.473 1.00 23.14 111 THR A N 1
ATOM 733 C CA . THR A 1 104 ? -10.497 12.901 -36.034 1.00 38.30 111 THR A CA 1
ATOM 734 C C . THR A 1 104 ? -11.762 12.494 -36.775 1.00 24.85 111 THR A C 1
ATOM 735 O O . THR A 1 104 ? -12.522 13.348 -37.223 1.00 24.01 111 THR A O 1
ATOM 739 N N . GLY A 1 105 ? -11.972 11.183 -36.901 1.00 29.77 112 GLY A N 1
ATOM 740 C CA . GLY A 1 105 ? -13.159 10.644 -37.546 1.00 24.47 112 GLY A CA 1
ATOM 741 C C . GLY A 1 105 ? -12.862 9.699 -38.702 1.00 25.90 112 GLY A C 1
ATOM 742 O O . GLY A 1 105 ? -11.882 8.969 -38.680 1.00 27.49 112 GLY A O 1
ATOM 743 N N . VAL A 1 106 ? -13.724 9.724 -39.711 1.00 23.06 113 VAL A N 1
ATOM 744 C CA . VAL A 1 106 ? -13.605 8.883 -40.895 1.00 25.23 113 VAL A CA 1
ATOM 745 C C . VAL A 1 106 ? -12.248 8.988 -41.583 1.00 23.60 113 VAL A C 1
ATOM 746 O O . VAL A 1 106 ? -11.645 10.057 -41.641 1.00 23.96 113 VAL A O 1
ATOM 750 N N . ILE A 1 107 ? -11.790 7.869 -42.131 1.00 27.39 114 ILE A N 1
ATOM 751 C CA . ILE A 1 107 ? -10.517 7.809 -42.846 1.00 33.91 114 ILE A CA 1
ATOM 752 C C . ILE A 1 107 ? -10.751 7.627 -44.349 1.00 33.23 114 ILE A C 1
ATOM 753 O O . ILE A 1 107 ? -11.775 7.092 -44.764 1.00 33.29 114 ILE A O 1
ATOM 758 N N . GLY A 1 108 ? -9.816 8.093 -45.167 1.00 35.32 115 GLY A N 1
ATOM 759 C CA . GLY A 1 108 ? -9.931 7.935 -46.606 1.00 33.31 115 GLY A CA 1
ATOM 760 C C . GLY A 1 108 ? -11.046 8.767 -47.221 1.00 44.36 115 GLY A C 1
ATOM 761 O O . GLY A 1 108 ? -11.532 8.456 -48.308 1.00 46.64 115 GLY A O 1
ATOM 762 N N . ARG A 1 109 ? -11.457 9.823 -46.523 1.00 40.30 116 ARG A N 1
ATOM 763 C CA . ARG A 1 109 ? -12.497 10.719 -47.008 1.00 39.66 116 ARG A CA 1
ATOM 764 C C . ARG A 1 109 ? -11.960 12.138 -47.046 1.00 44.98 116 ARG A C 1
ATOM 765 O O . ARG A 1 109 ? -11.435 12.642 -46.047 1.00 44.69 116 ARG A O 1
ATOM 767 N N . GLN A 1 110 ? -12.078 12.770 -48.210 1.00 34.39 117 GLN A N 1
ATOM 768 C CA . GLN A 1 110 ? -11.630 14.145 -48.387 1.00 37.04 117 GLN A CA 1
ATOM 769 C C . GLN A 1 110 ? -12.473 15.101 -47.545 1.00 35.40 117 GLN A C 1
ATOM 770 O O . GLN A 1 110 ? -13.588 14.776 -47.147 1.00 37.39 117 GLN A O 1
ATOM 776 N N . TYR A 1 111 ? -11.933 16.282 -47.269 1.00 44.36 118 TYR A N 1
ATOM 777 C CA . TYR A 1 111 ? -12.669 17.315 -46.543 1.00 35.02 118 TYR A CA 1
ATOM 778 C C . TYR A 1 111 ? -13.783 17.915 -47.397 1.00 36.57 118 TYR A C 1
ATOM 779 O O . TYR A 1 111 ? -13.776 17.778 -48.624 1.00 35.24 118 TYR A O 1
ATOM 788 N N . PRO A 1 112 ? -14.745 18.595 -46.748 1.00 47.85 119 PRO A N 1
ATOM 789 C CA . PRO A 1 112 ? -15.679 19.458 -47.479 1.00 46.86 119 PRO A CA 1
ATOM 790 C C . PRO A 1 112 ? -15.020 20.828 -47.675 1.00 41.69 119 PRO A C 1
ATOM 791 O O . PRO A 1 112 ? -15.308 21.742 -46.902 1.00 30.40 119 PRO A O 1
ATOM 795 N N . MET A 1 113 ? -14.144 20.971 -48.668 1.00 35.80 120 MET A N 1
ATOM 796 C CA . MET A 1 113 ? -13.319 22.176 -48.758 1.00 36.01 120 MET A CA 1
ATOM 797 C C . MET A 1 113 ? -14.056 23.437 -49.228 1.00 42.13 120 MET A C 1
ATOM 798 O O . MET A 1 113 ? -13.672 24.557 -48.865 1.00 41.26 120 MET A O 1
ATOM 803 N N . GLU A 1 114 ? -15.109 23.275 -50.023 1.00 42.18 121 GLU A N 1
ATOM 804 C CA . GLU A 1 114 ? -15.909 24.439 -50.412 1.00 42.52 121 GLU A CA 1
ATOM 805 C C . GLU A 1 114 ? -16.545 25.065 -49.171 1.00 34.13 121 GLU A C 1
ATOM 806 O O . GLU A 1 114 ? -16.602 26.286 -49.038 1.00 38.69 121 GLU A O 1
ATOM 808 N N . SER A 1 115 ? -17.002 24.214 -48.257 1.00 31.74 122 SER A N 1
ATOM 809 C CA . SER A 1 115 ? -17.666 24.656 -47.036 1.00 31.91 122 SER A CA 1
ATOM 810 C C . SER A 1 115 ? -16.657 25.087 -45.980 1.00 35.87 122 SER A C 1
ATOM 811 O O . SER A 1 115 ? -16.924 25.971 -45.164 1.00 42.74 122 SER A O 1
ATOM 814 N N . ILE A 1 116 ? -15.491 24.458 -45.996 1.00 36.44 123 ILE A N 1
ATOM 815 C CA . ILE A 1 116 ? -14.428 24.820 -45.071 1.00 35.96 123 ILE A CA 1
ATOM 816 C C . ILE A 1 116 ? -13.783 26.132 -45.505 1.00 38.40 123 ILE A C 1
ATOM 817 O O . ILE A 1 116 ? -13.458 26.972 -44.673 1.00 33.44 123 ILE A O 1
ATOM 822 N N . ARG A 1 117 ? -13.614 26.304 -46.814 1.00 46.23 124 ARG A N 1
ATOM 823 C CA . ARG A 1 117 ? -13.096 27.552 -47.366 1.00 40.73 124 ARG A CA 1
ATOM 824 C C . ARG A 1 117 ? -14.020 28.722 -47.034 1.00 47.42 124 ARG A C 1
ATOM 825 O O . ARG A 1 117 ? -13.558 29.775 -46.592 1.00 48.90 124 ARG A O 1
ATOM 833 N N . GLU A 1 118 ? -15.323 28.532 -47.230 1.00 37.58 125 GLU A N 1
ATOM 834 C CA . GLU A 1 118 ? -16.303 29.566 -46.896 1.00 35.82 125 GLU A CA 1
ATOM 835 C C . GLU A 1 118 ? -16.252 29.958 -45.417 1.00 39.91 125 GLU A C 1
ATOM 836 O O . GLU A 1 118 ? -16.288 31.137 -45.089 1.00 52.57 125 GLU A O 1
ATOM 838 N N . HIS A 1 119 ? -16.158 28.984 -44.520 1.00 39.16 126 HIS A N 1
ATOM 839 C CA . HIS A 1 119 ? -16.081 29.308 -43.093 1.00 42.04 126 HIS A CA 1
ATOM 840 C C . HIS A 1 119 ? -14.733 29.904 -42.706 1.00 42.27 126 HIS A C 1
ATOM 841 O O . HIS A 1 119 ? -14.606 30.518 -41.654 1.00 43.97 126 HIS A O 1
ATOM 848 N N . LEU A 1 120 ? -13.724 29.708 -43.547 1.00 45.06 127 LEU A N 1
ATOM 849 C CA . LEU A 1 120 ? -12.394 30.240 -43.261 1.00 46.50 127 LEU A CA 1
ATOM 850 C C . LEU A 1 120 ? -12.390 31.766 -43.427 1.00 52.09 127 LEU A C 1
ATOM 851 O O . LEU A 1 120 ? -11.629 32.478 -42.761 1.00 54.84 127 LEU A O 1
ATOM 856 N N . LYS A 1 121 ? -13.261 32.255 -44.306 1.00 50.41 128 LYS A N 1
ATOM 857 C CA . LYS A 1 121 ? -13.383 33.683 -44.583 1.00 45.09 128 LYS A CA 1
ATOM 858 C C . LYS A 1 121 ? -14.012 34.484 -43.437 1.00 45.09 128 LYS A C 1
ATOM 859 O O . LYS A 1 121 ? -13.919 35.707 -43.416 1.00 50.19 128 LYS A O 1
ATOM 861 N N . THR A 1 122 ? -14.648 33.808 -42.486 1.00 40.27 129 THR A N 1
ATOM 862 C CA . THR A 1 122 ? -15.328 34.513 -41.408 1.00 37.62 129 THR A CA 1
ATOM 863 C C . THR A 1 122 ? -14.610 34.264 -40.110 1.00 37.77 129 THR A C 1
ATOM 864 O O . THR A 1 122 ? -15.106 34.592 -39.035 1.00 38.57 129 THR A O 1
ATOM 868 N N . LEU A 1 123 ? -13.437 33.663 -40.208 1.00 40.03 130 LEU A N 1
ATOM 869 C CA . LEU A 1 123 ? -12.705 33.296 -39.011 1.00 49.42 130 LEU A CA 1
ATOM 870 C C . LEU A 1 123 ? -12.090 34.527 -38.378 1.00 36.19 130 LEU A C 1
ATOM 871 O O . LEU A 1 123 ? -11.266 35.200 -38.994 1.00 38.89 130 LEU A O 1
ATOM 876 N N . GLU A 1 124 ? -12.506 34.818 -37.151 1.00 21.00 131 GLU A N 1
ATOM 877 C CA . GLU A 1 124 ? -11.986 35.973 -36.431 1.00 41.38 131 GLU A CA 1
ATOM 878 C C . GLU A 1 124 ? -11.684 35.598 -34.990 1.00 37.95 131 GLU A C 1
ATOM 879 O O . GLU A 1 124 ? -12.267 34.649 -34.456 1.00 38.19 131 GLU A O 1
ATOM 881 N N . TRP A 1 125 ? -10.771 36.335 -34.362 1.00 38.45 132 TRP A N 1
ATOM 882 C CA . TRP A 1 125 ? -10.571 36.180 -32.931 1.00 41.33 132 TRP A CA 1
ATOM 883 C C . TRP A 1 125 ? -11.911 36.385 -32.254 1.00 37.18 132 TRP A C 1
ATOM 884 O O . TRP A 1 125 ? -12.619 37.351 -32.536 1.00 40.63 132 TRP A O 1
ATOM 895 N N . PRO A 1 126 ? -12.285 35.448 -31.393 1.00 40.76 133 PRO A N 1
ATOM 896 C CA . PRO A 1 126 ? -13.536 35.597 -30.655 1.00 54.18 133 PRO A CA 1
ATOM 897 C C . PRO A 1 126 ? -13.383 36.601 -29.523 1.00 54.64 133 PRO A C 1
ATOM 898 O O . PRO A 1 126 ? -12.367 36.614 -28.829 1.00 55.46 133 PRO A O 1
ATOM 902 N N . ALA A 1 127 ? -14.384 37.453 -29.351 1.00 57.97 134 ALA A N 1
ATOM 903 C CA . ALA A 1 127 ? -14.433 38.307 -28.182 1.00 56.54 134 ALA A CA 1
ATOM 904 C C . ALA A 1 127 ? -14.607 37.393 -26.983 1.00 66.48 134 ALA A C 1
ATOM 905 O O . ALA A 1 127 ? -15.141 36.292 -27.113 1.00 66.65 134 ALA A O 1
ATOM 907 N N . GLY A 1 128 ? -14.155 37.838 -25.817 1.00 71.27 135 GLY A N 1
ATOM 908 C CA . GLY A 1 128 ? -14.278 37.031 -24.620 1.00 58.45 135 GLY A CA 1
ATOM 909 C C . GLY A 1 128 ? -13.486 35.736 -24.704 1.00 66.99 135 GLY A C 1
ATOM 910 O O . GLY A 1 128 ? -13.223 35.209 -25.791 1.00 59.51 135 GLY A O 1
ATOM 911 N N . GLU A 1 129 ? -13.106 35.221 -23.541 1.00 58.64 136 GLU A N 1
ATOM 912 C CA . GLU A 1 129 ? -12.279 34.030 -23.459 1.00 48.65 136 GLU A CA 1
ATOM 913 C C . GLU A 1 129 ? -13.091 32.863 -22.930 1.00 52.53 136 GLU A C 1
ATOM 914 O O . GLU A 1 129 ? -14.244 33.031 -22.527 1.00 61.68 136 GLU A O 1
ATOM 920 N N . GLY A 1 130 ? -12.476 31.682 -22.928 1.00 44.51 137 GLY A N 1
ATOM 921 C CA . GLY A 1 130 ? -13.117 30.478 -22.442 1.00 36.97 137 GLY A CA 1
ATOM 922 C C . GLY A 1 130 ? -13.836 29.719 -23.538 1.00 47.70 137 GLY A C 1
ATOM 923 O O . GLY A 1 130 ? -13.652 29.995 -24.726 1.00 42.81 137 GLY A O 1
ATOM 924 N N . GLY A 1 131 ? -14.662 28.757 -23.133 1.00 47.09 138 GLY A N 1
ATOM 925 C CA . GLY A 1 131 ? -15.410 27.943 -24.074 1.00 44.21 138 GLY A CA 1
ATOM 926 C C . GLY A 1 131 ? -14.806 26.564 -24.298 1.00 41.06 138 GLY A C 1
ATOM 927 O O . GLY A 1 131 ? -14.956 25.983 -25.368 1.00 35.63 138 GLY A O 1
ATOM 928 N N . PHE A 1 132 ? -14.113 26.040 -23.293 1.00 37.97 139 PHE A N 1
ATOM 929 C CA . PHE A 1 132 ? -13.582 24.685 -23.369 1.00 49.53 139 PHE A CA 1
ATOM 930 C C . PHE A 1 132 ? -14.730 23.673 -23.380 1.00 44.19 139 PHE A C 1
ATOM 931 O O . PHE A 1 132 ? -14.625 22.611 -23.990 1.00 32.86 139 PHE A O 1
ATOM 939 N N . ASP A 1 133 ? -15.821 24.017 -22.699 1.00 47.82 140 ASP A N 1
ATOM 940 C CA . ASP A 1 133 ? -16.999 23.160 -22.617 1.00 34.84 140 ASP A CA 1
ATOM 941 C C . ASP A 1 133 ? -17.528 22.818 -24.004 1.00 31.82 140 ASP A C 1
ATOM 942 O O . ASP A 1 133 ? -17.943 21.690 -24.254 1.00 42.54 140 ASP A O 1
ATOM 944 N N . ARG A 1 134 ? -17.505 23.790 -24.909 1.00 36.81 141 ARG A N 1
ATOM 945 C CA . ARG A 1 134 ? -18.057 23.582 -26.247 1.00 36.81 141 ARG A CA 1
ATOM 946 C C . ARG A 1 134 ? -17.014 23.146 -27.280 1.00 32.23 141 ARG A C 1
ATOM 947 O O . ARG A 1 134 ? -17.373 22.783 -28.397 1.00 38.66 141 ARG A O 1
ATOM 955 N N . ALA A 1 135 ? -15.731 23.191 -26.918 1.00 31.59 142 ALA A N 1
ATOM 956 C CA . ALA A 1 135 ? -14.685 22.585 -27.744 1.00 35.78 142 ALA A CA 1
ATOM 957 C C . ALA A 1 135 ? -14.685 21.077 -27.474 1.00 38.23 142 ALA A C 1
ATOM 958 O O . ALA A 1 135 ? -14.639 20.243 -28.395 1.00 27.71 142 ALA A O 1
ATOM 960 N N . ALA A 1 136 ? -14.743 20.739 -26.190 1.00 30.14 143 ALA A N 1
ATOM 961 C CA . ALA A 1 136 ? -14.922 19.370 -25.765 1.00 26.17 143 ALA A CA 1
ATOM 962 C C . ALA A 1 136 ? -16.023 18.736 -26.584 1.00 32.14 143 ALA A C 1
ATOM 963 O O . ALA A 1 136 ? -15.887 17.605 -27.043 1.00 35.83 143 ALA A O 1
ATOM 965 N N . ARG A 1 137 ? -17.113 19.475 -26.770 1.00 30.80 144 ARG A N 1
ATOM 966 C CA . ARG A 1 137 ? -18.259 18.990 -27.532 1.00 33.00 144 ARG A CA 1
ATOM 967 C C . ARG A 1 137 ? -18.029 18.956 -29.052 1.00 29.09 144 ARG A C 1
ATOM 968 O O . ARG A 1 137 ? -18.479 18.037 -29.732 1.00 37.58 144 ARG A O 1
ATOM 976 N N . ALA A 1 138 ? -17.322 19.940 -29.585 1.00 20.37 145 ALA A N 1
ATOM 977 C CA . ALA A 1 138 ? -17.136 20.027 -31.031 1.00 27.13 145 ALA A CA 1
ATOM 978 C C . ALA A 1 138 ? -16.052 19.090 -31.576 1.00 32.50 145 ALA A C 1
ATOM 979 O O . ALA A 1 138 ? -15.877 18.984 -32.789 1.00 36.95 145 ALA A O 1
ATOM 981 N N . ILE A 1 139 ? -15.330 18.411 -30.687 1.00 33.29 146 ILE A N 1
ATOM 982 C CA . ILE A 1 139 ? -14.300 17.454 -31.111 1.00 40.03 146 ILE A CA 1
ATOM 983 C C . ILE A 1 139 ? -14.780 15.982 -31.066 1.00 38.83 146 ILE A C 1
ATOM 984 O O . ILE A 1 139 ? -14.161 15.095 -31.673 1.00 26.87 146 ILE A O 1
ATOM 989 N N . MET A 1 140 ? -15.888 15.738 -30.360 1.00 36.39 147 MET A N 1
ATOM 990 C CA . MET A 1 140 ? -16.439 14.388 -30.213 1.00 26.28 147 MET A CA 1
ATOM 991 C C . MET A 1 140 ? -16.762 13.716 -31.553 1.00 30.63 147 MET A C 1
ATOM 992 O O . MET A 1 140 ? -17.134 14.381 -32.521 1.00 30.65 147 MET A O 1
ATOM 997 N N . THR A 1 141 ? -16.584 12.395 -31.599 1.00 39.04 148 THR A N 1
ATOM 998 C CA . THR A 1 141 ? -17.029 11.578 -32.722 1.00 37.24 148 THR A CA 1
ATOM 999 C C . THR A 1 141 ? -18.001 10.508 -32.211 1.00 31.38 148 THR A C 1
ATOM 1000 O O . THR A 1 141 ? -19.206 10.705 -32.206 1.00 29.13 148 THR A O 1
ATOM 1004 N N . THR A 1 142 ? -17.466 9.379 -31.764 1.00 31.75 149 THR A N 1
ATOM 1005 C CA . THR A 1 142 ? -18.292 8.315 -31.214 1.00 30.37 149 THR A CA 1
ATOM 1006 C C . THR A 1 142 ? -18.423 8.415 -29.689 1.00 32.19 149 THR A C 1
ATOM 1007 O O . THR A 1 142 ? -18.986 7.543 -29.045 1.00 27.05 149 THR A O 1
ATOM 1011 N N . ASP A 1 143 ? -17.894 9.476 -29.102 1.00 37.66 150 ASP A N 1
ATOM 1012 C CA . ASP A 1 143 ? -18.065 9.676 -27.673 1.00 23.56 150 ASP A CA 1
ATOM 1013 C C . ASP A 1 143 ? -19.551 9.875 -27.392 1.00 29.26 150 ASP A C 1
ATOM 1014 O O . ASP A 1 143 ? -20.316 10.211 -28.303 1.00 25.08 150 ASP A O 1
ATOM 1019 N N . THR A 1 144 ? -19.974 9.653 -26.149 1.00 26.87 151 THR A N 1
ATOM 1020 C CA . THR A 1 144 ? -21.380 9.846 -25.800 1.00 31.49 151 THR A CA 1
ATOM 1021 C C . THR A 1 144 ? -21.508 10.958 -24.772 1.00 34.66 151 THR A C 1
ATOM 1022 O O . THR A 1 144 ? -22.577 11.547 -24.598 1.00 29.71 151 THR A O 1
ATOM 1026 N N . ARG A 1 145 ? -20.396 11.231 -24.100 1.00 35.58 152 ARG A N 1
ATOM 1027 C CA . ARG A 1 145 ? -20.294 12.342 -23.169 1.00 33.28 152 ARG A CA 1
ATOM 1028 C C . ARG A 1 145 ? -19.101 13.199 -23.574 1.00 35.62 152 ARG A C 1
ATOM 1029 O O . ARG A 1 145 ? -18.152 12.692 -24.166 1.00 37.73 152 ARG A O 1
ATOM 1031 N N . PRO A 1 146 ? -19.156 14.507 -23.277 1.00 41.34 153 PRO A N 1
ATOM 1032 C CA . PRO A 1 146 ? -18.023 15.423 -23.451 1.00 23.00 153 PRO A CA 1
ATOM 1033 C C . PRO A 1 146 ? -17.039 15.234 -22.317 1.00 32.71 153 PRO A C 1
ATOM 1034 O O . PRO A 1 146 ? -17.451 14.856 -21.218 1.00 30.37 153 PRO A O 1
ATOM 1038 N N . LYS A 1 147 ? -15.763 15.493 -22.571 1.00 24.76 154 LYS A N 1
ATOM 1039 C CA . LYS A 1 147 ? -14.720 15.181 -21.598 1.00 31.33 154 LYS A CA 1
ATOM 1040 C C . LYS A 1 147 ? -13.850 16.407 -21.324 1.00 31.42 154 LYS A C 1
ATOM 1041 O O . LYS A 1 147 ? -13.172 16.917 -22.223 1.00 21.83 154 LYS A O 1
ATOM 1047 N N . GLU A 1 148 ? -13.881 16.866 -20.072 1.00 30.22 155 GLU A N 1
ATOM 1048 C CA . GLU A 1 148 ? -13.296 18.153 -19.691 1.00 34.41 155 GLU A CA 1
ATOM 1049 C C . GLU A 1 148 ? -12.928 18.168 -18.213 1.00 31.15 155 GLU A C 1
ATOM 1050 O O . GLU A 1 148 ? -13.744 17.815 -17.363 1.00 33.47 155 GLU A O 1
ATOM 1056 N N . VAL A 1 149 ? -11.703 18.579 -17.906 1.00 30.59 156 VAL A N 1
ATOM 1057 C CA . VAL A 1 149 ? -11.236 18.597 -16.519 1.00 32.18 156 VAL A CA 1
ATOM 1058 C C . VAL A 1 149 ? -10.605 19.939 -16.165 1.00 33.77 156 VAL A C 1
ATOM 1059 O O . VAL A 1 149 ? -9.895 20.535 -16.977 1.00 24.85 156 VAL A O 1
ATOM 1063 N N . ARG A 1 150 ? -10.866 20.408 -14.947 1.00 32.28 157 ARG A N 1
ATOM 1064 C CA . ARG A 1 150 ? -10.342 21.692 -14.490 1.00 36.96 157 ARG A CA 1
ATOM 1065 C C . ARG A 1 150 ? -9.592 21.568 -13.157 1.00 40.58 157 ARG A C 1
ATOM 1066 O O . ARG A 1 150 ? -10.113 21.003 -12.198 1.00 33.36 157 ARG A O 1
ATOM 1068 N N . VAL A 1 151 ? -8.374 22.104 -13.097 1.00 38.69 158 VAL A N 1
ATOM 1069 C CA . VAL A 1 151 ? -7.572 22.052 -11.867 1.00 44.10 158 VAL A CA 1
ATOM 1070 C C . VAL A 1 151 ? -6.719 23.310 -11.640 1.00 49.31 158 VAL A C 1
ATOM 1071 O O . VAL A 1 151 ? -6.113 23.844 -12.575 1.00 42.70 158 VAL A O 1
ATOM 1075 N N . SER A 1 152 ? -6.674 23.772 -10.391 1.00 45.14 159 SER A N 1
ATOM 1076 C CA . SER A 1 152 ? -5.935 24.979 -10.045 1.00 34.32 159 SER A CA 1
ATOM 1077 C C . SER A 1 152 ? -4.589 24.641 -9.421 1.00 45.41 159 SER A C 1
ATOM 1078 O O . SER A 1 152 ? -4.505 23.806 -8.529 1.00 39.62 159 SER A O 1
ATOM 1080 N N . VAL A 1 153 ? -3.536 25.296 -9.899 1.00 50.31 160 VAL A N 1
ATOM 1081 C CA . VAL A 1 153 ? -2.180 25.033 -9.433 1.00 50.83 160 VAL A CA 1
ATOM 1082 C C . VAL A 1 153 ? -1.450 26.338 -9.143 1.00 50.39 160 VAL A C 1
ATOM 1083 O O . VAL A 1 153 ? -1.227 27.141 -10.051 1.00 50.20 160 VAL A O 1
ATOM 1087 N N . GLY A 1 154 ? -1.067 26.535 -7.885 1.00 46.90 161 GLY A N 1
ATOM 1088 C CA . GLY A 1 154 ? -0.345 27.728 -7.471 1.00 53.88 161 GLY A CA 1
ATOM 1089 C C . GLY A 1 154 ? -0.772 29.012 -8.165 1.00 60.76 161 GLY A C 1
ATOM 1090 O O . GLY A 1 154 ? 0.074 29.780 -8.636 1.00 62.70 161 GLY A O 1
ATOM 1091 N N . GLY A 1 155 ? -2.081 29.247 -8.238 1.00 37.26 162 GLY A N 1
ATOM 1092 C CA . GLY A 1 155 ? -2.601 30.480 -8.803 1.00 40.87 162 GLY A CA 1
ATOM 1093 C C . GLY A 1 155 ? -2.879 30.439 -10.298 1.00 53.13 162 GLY A C 1
ATOM 1094 O O . GLY A 1 155 ? -3.515 31.343 -10.850 1.00 43.84 162 GLY A O 1
ATOM 1095 N N . ALA A 1 156 ? -2.399 29.397 -10.967 1.00 48.08 163 ALA A N 1
ATOM 1096 C CA . ALA A 1 156 ? -2.665 29.245 -12.389 1.00 40.97 163 ALA A CA 1
ATOM 1097 C C . ALA A 1 156 ? -3.861 28.327 -12.622 1.00 48.69 163 ALA A C 1
ATOM 1098 O O . ALA A 1 156 ? -4.248 27.548 -11.749 1.00 38.34 163 ALA A O 1
ATOM 1100 N N . THR A 1 157 ? -4.456 28.434 -13.804 1.00 51.09 164 THR A N 1
ATOM 1101 C CA . THR A 1 157 ? -5.561 27.566 -14.179 1.00 36.18 164 THR A CA 1
ATOM 1102 C C . THR A 1 157 ? -5.145 26.612 -15.295 1.00 41.11 164 THR A C 1
ATOM 1103 O O . THR A 1 157 ? -4.690 27.027 -16.359 1.00 31.95 164 THR A O 1
ATOM 1107 N N . LEU A 1 158 ? -5.285 25.321 -15.018 1.00 50.85 165 LEU A N 1
ATOM 1108 C CA . LEU A 1 158 ? -5.058 24.272 -16.004 1.00 35.56 165 LEU A CA 1
ATOM 1109 C C . LEU A 1 158 ? -6.382 23.624 -16.349 1.00 41.77 165 LEU A C 1
ATOM 1110 O O . LEU A 1 158 ? -7.132 23.214 -15.461 1.00 33.91 165 LEU A O 1
ATOM 1115 N N . VAL A 1 159 ? -6.668 23.536 -17.641 1.00 35.48 166 VAL A N 1
ATOM 1116 C CA . VAL A 1 159 ? -7.898 22.915 -18.103 1.00 33.56 166 VAL A CA 1
ATOM 1117 C C . VAL A 1 159 ? -7.623 22.035 -19.315 1.00 39.83 166 VAL A C 1
ATOM 1118 O O . VAL A 1 159 ? -6.946 22.456 -20.250 1.00 31.48 166 VAL A O 1
ATOM 1122 N N . GLY A 1 160 ? -8.133 20.804 -19.277 1.00 39.26 167 GLY A N 1
ATOM 1123 C CA . GLY A 1 160 ? -7.939 19.861 -20.362 1.00 25.87 167 GLY A CA 1
ATOM 1124 C C . GLY A 1 160 ? -9.233 19.291 -20.901 1.00 27.53 167 GLY A C 1
ATOM 1125 O O . GLY A 1 160 ? -10.178 19.047 -20.145 1.00 23.48 167 GLY A O 1
ATOM 1126 N N . ILE A 1 161 ? -9.283 19.104 -22.218 1.00 22.55 168 ILE A N 1
ATOM 1127 C CA . ILE A 1 161 ? -10.383 18.385 -22.843 1.00 32.78 168 ILE A CA 1
ATOM 1128 C C . ILE A 1 161 ? -9.843 17.103 -23.486 1.00 39.37 168 ILE A C 1
ATOM 1129 O O . ILE A 1 161 ? -8.661 17.017 -23.835 1.00 37.48 168 ILE A O 1
ATOM 1134 N N . ALA A 1 162 ? -10.696 16.098 -23.636 1.00 30.69 169 ALA A N 1
ATOM 1135 C CA . ALA A 1 162 ? -10.267 14.890 -24.332 1.00 32.01 169 ALA A CA 1
ATOM 1136 C C . ALA A 1 162 ? -11.389 14.264 -25.146 1.00 27.74 169 ALA A C 1
ATOM 1137 O O . ALA A 1 162 ? -12.576 14.518 -24.917 1.00 30.34 169 ALA A O 1
ATOM 1139 N N . LYS A 1 163 ? -11.000 13.433 -26.102 1.00 36.12 170 LYS A N 1
ATOM 1140 C CA . LYS A 1 163 ? -11.962 12.736 -26.945 1.00 33.40 170 LYS A CA 1
ATOM 1141 C C . LYS A 1 163 ? -11.409 11.385 -27.439 1.00 30.52 170 LYS A C 1
ATOM 1142 O O . LYS A 1 163 ? -10.197 11.207 -27.565 1.00 29.72 170 LYS A O 1
ATOM 1148 N N . GLY A 1 164 ? -12.297 10.430 -27.697 1.00 19.21 171 GLY A N 1
ATOM 1149 C CA . GLY A 1 164 ? -11.887 9.153 -28.260 1.00 22.85 171 GLY A CA 1
ATOM 1150 C C . GLY A 1 164 ? -12.184 7.964 -27.372 1.00 21.75 171 GLY A C 1
ATOM 1151 O O . GLY A 1 164 ? -11.671 7.860 -26.251 1.00 28.46 171 GLY A O 1
ATOM 1152 N N . VAL A 1 165 ? -13.018 7.059 -27.863 1.00 17.81 172 VAL A N 1
ATOM 1153 C CA . VAL A 1 165 ? -13.412 5.910 -27.065 1.00 26.74 172 VAL A CA 1
ATOM 1154 C C . VAL A 1 165 ? -13.465 4.629 -27.885 1.00 24.53 172 VAL A C 1
ATOM 1155 O O . VAL A 1 165 ? -14.055 3.641 -27.467 1.00 22.21 172 VAL A O 1
ATOM 1159 N N . GLY A 1 166 ? -12.841 4.670 -29.056 1.00 20.98 173 GLY A N 1
ATOM 1160 C CA . GLY A 1 166 ? -12.752 3.542 -29.966 1.00 17.57 173 GLY A CA 1
ATOM 1161 C C . GLY A 1 166 ? -11.549 3.829 -30.854 1.00 21.88 173 GLY A C 1
ATOM 1162 O O . GLY A 1 166 ? -11.027 4.927 -30.830 1.00 16.71 173 GLY A O 1
ATOM 1163 N N . MET A 1 167 ? -11.096 2.861 -31.640 1.00 26.13 174 MET A N 1
ATOM 1164 C CA . MET A 1 167 ? -9.808 3.017 -32.326 1.00 24.98 174 MET A CA 1
ATOM 1165 C C . MET A 1 167 ? -8.818 3.559 -31.317 1.00 15.41 174 MET A C 1
ATOM 1166 O O . MET A 1 167 ? -8.108 4.510 -31.592 1.00 20.62 174 MET A O 1
ATOM 1171 N N . LEU A 1 168 ? -8.772 2.948 -30.141 1.00 21.29 175 LEU A N 1
ATOM 1172 C CA . LEU A 1 168 ? -8.156 3.606 -29.007 1.00 25.07 175 LEU A CA 1
ATOM 1173 C C . LEU A 1 168 ? -7.209 2.784 -28.148 1.00 24.18 175 LEU A C 1
ATOM 1174 O O . LEU A 1 168 ? -7.644 2.106 -27.220 1.00 23.99 175 LEU A O 1
ATOM 1179 N N . GLU A 1 169 ? -5.914 2.882 -28.440 1.00 22.82 176 GLU A N 1
ATOM 1180 C CA . GLU A 1 169 ? -4.873 2.472 -27.498 1.00 16.70 176 GLU A CA 1
ATOM 1181 C C . GLU A 1 169 ? -3.636 3.300 -27.791 1.00 30.18 176 GLU A C 1
ATOM 1182 O O . GLU A 1 169 ? -2.770 2.893 -28.577 1.00 28.58 176 GLU A O 1
ATOM 1188 N N . PRO A 1 170 ? -3.561 4.484 -27.173 1.00 24.71 177 PRO A N 1
ATOM 1189 C CA . PRO A 1 170 ? -2.538 5.443 -27.569 1.00 20.64 177 PRO A CA 1
ATOM 1190 C C . PRO A 1 170 ? -1.136 4.980 -27.228 1.00 19.83 177 PRO A C 1
ATOM 1191 O O . PRO A 1 170 ? -0.917 4.241 -26.279 1.00 21.10 177 PRO A O 1
ATOM 1195 N N . ASP A 1 171 ? -0.192 5.416 -28.048 1.00 27.96 178 ASP A N 1
ATOM 1196 C CA . ASP A 1 171 ? 1.215 5.098 -27.881 1.00 28.29 178 ASP A CA 1
ATOM 1197 C C . ASP A 1 171 ? 1.971 6.185 -28.640 1.00 31.26 178 ASP A C 1
ATOM 1198 O O . ASP A 1 171 ? 2.470 5.959 -29.757 1.00 25.15 178 ASP A O 1
ATOM 1203 N N . MET A 1 172 ? 2.023 7.363 -28.021 1.00 22.05 179 MET A N 1
ATOM 1204 C CA . MET A 1 172 ? 2.454 8.595 -28.682 1.00 24.81 179 MET A CA 1
ATOM 1205 C C . MET A 1 172 ? 3.865 8.972 -28.289 1.00 23.01 179 MET A C 1
ATOM 1206 O O . MET A 1 172 ? 4.319 8.643 -27.196 1.00 37.32 179 MET A O 1
ATOM 1211 N N . ALA A 1 173 ? 4.552 9.674 -29.179 1.00 16.52 180 ALA A N 1
ATOM 1212 C CA . ALA A 1 173 ? 5.894 10.177 -28.887 1.00 24.18 180 ALA A CA 1
ATOM 1213 C C . ALA A 1 173 ? 6.141 11.584 -29.464 1.00 25.11 180 ALA A C 1
ATOM 1214 O O . ALA A 1 173 ? 5.589 11.966 -30.511 1.00 20.95 180 ALA A O 1
ATOM 1224 N N . LEU B 2 2 ? -7.773 9.230 -30.541 1.00 20.78 182 LEU B N 1
ATOM 1225 C CA . LEU B 2 2 ? -7.633 10.002 -29.314 1.00 22.25 182 LEU B CA 1
ATOM 1226 C C . LEU B 2 2 ? -7.089 11.378 -29.666 1.00 30.61 182 LEU B C 1
ATOM 1227 O O . LEU B 2 2 ? -6.095 11.514 -30.400 1.00 28.66 182 LEU B O 1
ATOM 1232 N N . LEU B 2 3 ? -7.779 12.396 -29.156 1.00 37.43 183 LEU B N 1
ATOM 1233 C CA . LEU B 2 3 ? -7.327 13.777 -29.196 1.00 20.81 183 LEU B CA 1
ATOM 1234 C C . LEU B 2 3 ? -7.540 14.355 -27.810 1.00 22.87 183 LEU B C 1
ATOM 1235 O O . LEU B 2 3 ? -8.638 14.291 -27.259 1.00 21.05 183 LEU B O 1
ATOM 1240 N N . THR B 2 4 ? -6.488 14.921 -27.240 1.00 21.75 184 THR B N 1
ATOM 1241 C CA . THR B 2 4 ? -6.619 15.606 -25.970 1.00 23.23 184 THR B CA 1
ATOM 1242 C C . THR B 2 4 ? -5.726 16.856 -25.914 1.00 34.19 184 THR B C 1
ATOM 1243 O O . THR B 2 4 ? -4.527 16.804 -26.186 1.00 31.12 184 THR B O 1
ATOM 1247 N N . PHE B 2 5 ? -6.337 17.989 -25.592 1.00 31.84 185 PHE B N 1
ATOM 1248 C CA . PHE B 2 5 ? -5.623 19.258 -25.552 1.00 24.00 185 PHE B CA 1
ATOM 1249 C C . PHE B 2 5 ? -5.727 19.863 -24.164 1.00 26.35 185 PHE B C 1
ATOM 1250 O O . PHE B 2 5 ? -6.811 19.943 -23.587 1.00 26.51 185 PHE B O 1
ATOM 1258 N N . PHE B 2 6 ? -4.580 20.244 -23.615 1.00 31.29 186 PHE B N 1
ATOM 1259 C CA . PHE B 2 6 ? -4.529 20.942 -22.333 1.00 36.98 186 PHE B CA 1
ATOM 1260 C C . PHE B 2 6 ? -4.124 22.407 -22.506 1.00 34.78 186 PHE B C 1
ATOM 1261 O O . PHE B 2 6 ? -3.352 22.755 -23.398 1.00 32.73 186 PHE B O 1
ATOM 1269 N N . ALA B 2 7 ? -4.656 23.264 -21.648 1.00 34.15 187 ALA B N 1
ATOM 1270 C CA . ALA B 2 7 ? -4.339 24.685 -21.703 1.00 23.91 187 ALA B CA 1
ATOM 1271 C C . ALA B 2 7 ? -4.154 25.235 -20.301 1.00 36.98 187 ALA B C 1
ATOM 1272 O O . ALA B 2 7 ? -4.972 24.975 -19.407 1.00 32.36 187 ALA B O 1
ATOM 1274 N N . THR B 2 8 ? -3.070 25.986 -20.113 1.00 34.76 188 THR B N 1
ATOM 1275 C CA . THR B 2 8 ? -2.762 26.594 -18.825 1.00 39.06 188 THR B CA 1
ATOM 1276 C C . THR B 2 8 ? -2.161 27.988 -19.045 1.00 43.76 188 THR B C 1
ATOM 1277 O O . THR B 2 8 ? -1.601 28.281 -20.104 1.00 30.80 188 THR B O 1
ATOM 1281 N N . ASP B 2 9 ? -2.298 28.855 -18.050 1.00 36.69 189 ASP B N 1
ATOM 1282 C CA . ASP B 2 9 ? -1.711 30.182 -18.133 1.00 44.90 189 ASP B CA 1
ATOM 1283 C C . ASP B 2 9 ? -0.496 30.284 -17.216 1.00 42.85 189 ASP B C 1
ATOM 1284 O O . ASP B 2 9 ? 0.108 31.343 -17.098 1.00 38.60 189 ASP B O 1
ATOM 1289 N N . ALA B 2 10 ? -0.135 29.169 -16.583 1.00 42.99 190 ALA B N 1
ATOM 1290 C CA . ALA B 2 10 ? 1.069 29.115 -15.760 1.00 46.74 190 ALA B CA 1
ATOM 1291 C C . ALA B 2 10 ? 2.303 29.327 -16.625 1.00 42.05 190 ALA B C 1
ATOM 1292 O O . ALA B 2 10 ? 2.316 28.986 -17.808 1.00 34.96 190 ALA B O 1
ATOM 1294 N N . ARG B 2 11 ? 3.342 29.901 -16.033 1.00 49.76 191 ARG B N 1
ATOM 1295 C CA . ARG B 2 11 ? 4.602 30.043 -16.739 1.00 46.10 191 ARG B CA 1
ATOM 1296 C C . ARG B 2 11 ? 5.481 28.866 -16.383 1.00 42.11 191 ARG B C 1
ATOM 1297 O O . ARG B 2 11 ? 5.715 28.589 -15.207 1.00 40.93 191 ARG B O 1
ATOM 1305 N N . LEU B 2 12 ? 5.964 28.170 -17.405 1.00 33.88 192 LEU B N 1
ATOM 1306 C CA . LEU B 2 12 ? 6.746 26.959 -17.203 1.00 43.55 192 LEU B CA 1
ATOM 1307 C C . LEU B 2 12 ? 7.968 26.910 -18.109 1.00 45.35 192 LEU B C 1
ATOM 1308 O O . LEU B 2 12 ? 7.868 27.127 -19.323 1.00 48.73 192 LEU B O 1
ATOM 1313 N N . ASP B 2 13 ? 9.119 26.614 -17.515 1.00 43.25 193 ASP B N 1
ATOM 1314 C CA . ASP B 2 13 ? 10.341 26.409 -18.283 1.00 45.53 193 ASP B CA 1
ATOM 1315 C C . ASP B 2 13 ? 10.081 25.379 -19.372 1.00 44.37 193 ASP B C 1
ATOM 1316 O O . ASP B 2 13 ? 9.635 24.276 -19.081 1.00 46.04 193 ASP B O 1
ATOM 1321 N N . PRO B 2 14 ? 10.348 25.743 -20.636 1.00 43.37 194 PRO B N 1
ATOM 1322 C CA . PRO B 2 14 ? 10.086 24.876 -21.791 1.00 48.44 194 PRO B CA 1
ATOM 1323 C C . PRO B 2 14 ? 10.597 23.444 -21.614 1.00 52.32 194 PRO B C 1
ATOM 1324 O O . PRO B 2 14 ? 9.831 22.492 -21.801 1.00 51.53 194 PRO B O 1
ATOM 1328 N N . ALA B 2 15 ? 11.870 23.297 -21.255 1.00 46.85 195 ALA B N 1
ATOM 1329 C CA . ALA B 2 15 ? 12.468 21.977 -21.091 1.00 37.94 195 ALA B CA 1
ATOM 1330 C C . ALA B 2 15 ? 11.787 21.165 -19.989 1.00 47.92 195 ALA B C 1
ATOM 1331 O O . ALA B 2 15 ? 11.326 20.048 -20.225 1.00 50.05 195 ALA B O 1
ATOM 1333 N N . GLU B 2 16 ? 11.727 21.723 -18.785 1.00 42.61 196 GLU B N 1
ATOM 1334 C CA . GLU B 2 16 ? 11.089 21.040 -17.668 1.00 43.59 196 GLU B CA 1
ATOM 1335 C C . GLU B 2 16 ? 9.620 20.746 -17.947 1.00 38.33 196 GLU B C 1
ATOM 1336 O O . GLU B 2 16 ? 9.054 19.818 -17.383 1.00 38.13 196 GLU B O 1
ATOM 1342 N N . GLN B 2 17 ? 8.998 21.553 -18.799 1.00 37.08 197 GLN B N 1
ATOM 1343 C CA . GLN B 2 17 ? 7.586 21.365 -19.104 1.00 41.02 197 GLN B CA 1
ATOM 1344 C C . GLN B 2 17 ? 7.407 20.167 -20.022 1.00 40.29 197 GLN B C 1
ATOM 1345 O O . GLN B 2 17 ? 6.478 19.385 -19.856 1.00 47.75 197 GLN B O 1
ATOM 1351 N N . ASP B 2 18 ? 8.306 20.030 -20.991 1.00 36.71 198 ASP B N 1
ATOM 1352 C CA . ASP B 2 18 ? 8.278 18.900 -21.909 1.00 43.91 198 ASP B CA 1
ATOM 1353 C C . ASP B 2 18 ? 8.493 17.552 -21.201 1.00 41.58 198 ASP B C 1
ATOM 1354 O O . ASP B 2 18 ? 7.870 16.554 -21.562 1.00 36.16 198 ASP B O 1
ATOM 1359 N N . ARG B 2 19 ? 9.366 17.527 -20.197 1.00 26.98 199 ARG B N 1
ATOM 1360 C CA . ARG B 2 19 ? 9.600 16.308 -19.438 1.00 33.38 199 ARG B CA 1
ATOM 1361 C C . ARG B 2 19 ? 8.391 15.905 -18.593 1.00 31.59 199 ARG B C 1
ATOM 1362 O O . ARG B 2 19 ? 7.990 14.745 -18.589 1.00 43.25 199 ARG B O 1
ATOM 1370 N N . LEU B 2 20 ? 7.822 16.853 -17.858 1.00 34.02 200 LEU B N 1
ATOM 1371 C CA . LEU B 2 20 ? 6.678 16.531 -17.017 1.00 36.02 200 LEU B CA 1
ATOM 1372 C C . LEU B 2 20 ? 5.459 16.173 -17.872 1.00 30.20 200 LEU B C 1
ATOM 1373 O O . LEU B 2 20 ? 4.552 15.506 -17.403 1.00 29.41 200 LEU B O 1
ATOM 1378 N N . PHE B 2 21 ? 5.453 16.611 -19.129 1.00 34.86 201 PHE B N 1
ATOM 1379 C CA . PHE B 2 21 ? 4.361 16.292 -20.040 1.00 28.73 201 PHE B CA 1
ATOM 1380 C C . PHE B 2 21 ? 4.493 14.870 -20.564 1.00 26.85 201 PHE B C 1
ATOM 1381 O O . PHE B 2 21 ? 3.509 14.141 -20.643 1.00 37.49 201 PHE B O 1
ATOM 1389 N N . ARG B 2 22 ? 5.704 14.461 -20.917 1.00 32.27 202 ARG B N 1
ATOM 1390 C CA . ARG B 2 22 ? 5.922 13.069 -21.306 1.00 29.77 202 ARG B CA 1
ATOM 1391 C C . ARG B 2 22 ? 5.671 12.115 -20.141 1.00 27.26 202 ARG B C 1
ATOM 1392 O O . ARG B 2 22 ? 4.891 11.166 -20.261 1.00 20.70 202 ARG B O 1
ATOM 1400 N N . ARG B 2 23 ? 6.321 12.372 -19.009 1.00 25.18 203 ARG B N 1
ATOM 1401 C CA . ARG B 2 23 ? 6.082 11.586 -17.805 1.00 20.77 203 ARG B CA 1
ATOM 1402 C C . ARG B 2 23 ? 4.586 11.402 -17.500 1.00 24.03 203 ARG B C 1
ATOM 1403 O O . ARG B 2 23 ? 4.148 10.299 -17.151 1.00 21.31 203 ARG B O 1
ATOM 1411 N N . VAL B 2 24 ? 3.797 12.462 -17.645 1.00 28.53 204 VAL B N 1
ATOM 1412 C CA . VAL B 2 24 ? 2.365 12.348 -17.362 1.00 24.67 204 VAL B CA 1
ATOM 1413 C C . VAL B 2 24 ? 1.590 11.595 -18.450 1.00 25.06 204 VAL B C 1
ATOM 1414 O O . VAL B 2 24 ? 0.702 10.808 -18.135 1.00 27.10 204 VAL B O 1
ATOM 1418 N N . MET B 2 25 ? 1.933 11.809 -19.718 1.00 21.74 205 MET B N 1
ATOM 1419 C CA . MET B 2 25 ? 1.268 11.087 -20.807 1.00 19.60 205 MET B CA 1
ATOM 1420 C C . MET B 2 25 ? 1.558 9.595 -20.749 1.00 29.75 205 MET B C 1
ATOM 1421 O O . MET B 2 25 ? 0.736 8.770 -21.155 1.00 30.11 205 MET B O 1
ATOM 1426 N N . ASP B 2 26 ? 2.744 9.251 -20.256 1.00 27.88 206 ASP B N 1
ATOM 1427 C CA . ASP B 2 26 ? 3.147 7.861 -20.146 1.00 21.13 206 ASP B CA 1
ATOM 1428 C C . ASP B 2 26 ? 2.318 7.118 -19.096 1.00 27.48 206 ASP B C 1
ATOM 1429 O O . ASP B 2 26 ? 1.966 5.952 -19.290 1.00 32.31 206 ASP B O 1
ATOM 1434 N N . ARG B 2 27 ? 1.989 7.797 -18.000 1.00 21.25 207 ARG B N 1
ATOM 1435 C CA . ARG B 2 27 ? 1.202 7.187 -16.931 1.00 23.01 207 ARG B CA 1
ATOM 1436 C C . ARG B 2 27 ? -0.304 7.366 -17.143 1.00 28.71 207 ARG B C 1
ATOM 1437 O O . ARG B 2 27 ? -1.109 6.848 -16.364 1.00 30.14 207 ARG B O 1
ATOM 1445 N N . THR B 2 28 ? -0.688 8.098 -18.187 1.00 27.75 208 THR B N 1
ATOM 1446 C CA . THR B 2 28 ? -2.105 8.429 -18.396 1.00 23.99 208 THR B CA 1
ATOM 1447 C C . THR B 2 28 ? -2.654 8.041 -19.765 1.00 23.54 208 THR B C 1
ATOM 1448 O O . THR B 2 28 ? -3.354 7.038 -19.895 1.00 26.00 208 THR B O 1
ATOM 1452 N N . PHE B 2 29 ? -2.356 8.830 -20.790 1.00 28.26 209 PHE B N 1
ATOM 1453 C CA . PHE B 2 29 ? -2.935 8.548 -22.101 1.00 28.42 209 PHE B CA 1
ATOM 1454 C C . PHE B 2 29 ? -2.238 7.398 -22.839 1.00 24.05 209 PHE B C 1
ATOM 1455 O O . PHE B 2 29 ? -2.849 6.717 -23.646 1.00 23.92 209 PHE B O 1
ATOM 1463 N N . ASN B 2 30 ? -0.963 7.177 -22.536 1.00 23.23 210 ASN B N 1
ATOM 1464 C CA . ASN B 2 30 ? -0.229 6.031 -23.058 1.00 23.27 210 ASN B CA 1
ATOM 1465 C C . ASN B 2 30 ? -0.452 4.763 -22.209 1.00 21.37 210 ASN B C 1
ATOM 1466 O O . ASN B 2 30 ? 0.188 3.735 -22.419 1.00 19.15 210 ASN B O 1
ATOM 1471 N N . ALA B 2 31 ? -1.382 4.846 -21.261 1.00 21.56 211 ALA B N 1
ATOM 1472 C CA . ALA B 2 31 ? -1.676 3.736 -20.363 1.00 17.50 211 ALA B CA 1
ATOM 1473 C C . ALA B 2 31 ? -3.159 3.351 -20.368 1.00 16.08 211 ALA B C 1
ATOM 1474 O O . ALA B 2 31 ? -3.685 2.864 -19.379 1.00 21.07 211 ALA B O 1
ATOM 1476 N N . VAL B 2 32 ? -3.834 3.576 -21.489 1.00 22.11 212 VAL B N 1
ATOM 1477 C CA . VAL B 2 32 ? -5.229 3.171 -21.630 1.00 24.77 212 VAL B CA 1
ATOM 1478 C C . VAL B 2 32 ? -5.481 2.419 -22.938 1.00 16.61 212 VAL B C 1
ATOM 1479 O O . VAL B 2 32 ? -4.876 2.704 -23.965 1.00 18.56 212 VAL B O 1
ATOM 1483 N N . SER B 2 33 ? -6.373 1.440 -22.888 1.00 21.22 213 SER B N 1
ATOM 1484 C CA . SER B 2 33 ? -6.766 0.725 -24.089 1.00 28.57 213 SER B CA 1
ATOM 1485 C C . SER B 2 33 ? -8.233 0.364 -23.998 1.00 25.31 213 SER B C 1
ATOM 1486 O O . SER B 2 33 ? -8.692 -0.127 -22.969 1.00 20.79 213 SER B O 1
ATOM 1489 N N . ILE B 2 34 ? -8.960 0.652 -25.072 1.00 20.53 214 ILE B N 1
ATOM 1490 C CA . ILE B 2 34 ? -10.346 0.229 -25.221 1.00 17.77 214 ILE B CA 1
ATOM 1491 C C . ILE B 2 34 ? -10.388 -0.973 -26.162 1.00 25.45 214 ILE B C 1
ATOM 1492 O O . ILE B 2 34 ? -11.018 -1.995 -25.858 1.00 19.93 214 ILE B O 1
ATOM 1497 N N . ASP B 2 35 ? -9.698 -0.862 -27.298 1.00 26.99 215 ASP B N 1
ATOM 1498 C CA . ASP B 2 35 ? -9.713 -1.940 -28.289 1.00 18.98 215 ASP B CA 1
ATOM 1499 C C . ASP B 2 35 ? -8.375 -2.141 -29.006 1.00 24.84 215 ASP B C 1
ATOM 1500 O O . ASP B 2 35 ? -8.341 -2.657 -30.125 1.00 30.58 215 ASP B O 1
ATOM 1505 N N . THR B 2 36 ? -7.281 -1.729 -28.372 1.00 17.80 216 THR B N 1
ATOM 1506 C CA . THR B 2 36 ? -5.931 -1.923 -28.921 1.00 17.48 216 THR B CA 1
ATOM 1507 C C . THR B 2 36 ? -5.680 -1.296 -30.304 1.00 27.19 216 THR B C 1
ATOM 1508 O O . THR B 2 36 ? -4.575 -1.403 -30.856 1.00 22.41 216 THR B O 1
ATOM 1512 N N . ASP B 2 37 ? -6.685 -0.644 -30.872 1.00 19.92 217 ASP B N 1
ATOM 1513 C CA . ASP B 2 37 ? -6.510 -0.091 -32.211 1.00 23.52 217 ASP B CA 1
ATOM 1514 C C . ASP B 2 37 ? -5.848 1.308 -32.203 1.00 25.52 217 ASP B C 1
ATOM 1515 O O . ASP B 2 37 ? -6.473 2.337 -32.469 1.00 15.45 217 ASP B O 1
ATOM 1520 N N . THR B 2 38 ? -4.562 1.318 -31.867 1.00 26.14 218 THR B N 1
ATOM 1521 C CA . THR B 2 38 ? -3.748 2.522 -31.931 1.00 21.34 218 THR B CA 1
ATOM 1522 C C . THR B 2 38 ? -4.053 3.176 -33.262 1.00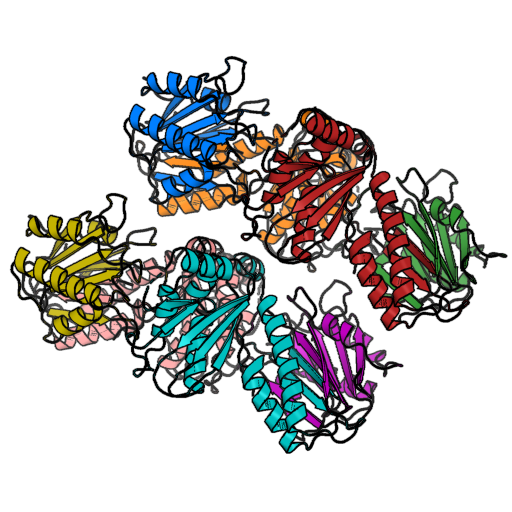 22.27 218 THR B C 1
ATOM 1523 O O . THR B 2 38 ? -3.989 2.514 -34.290 1.00 19.79 218 THR B O 1
ATOM 1527 N N . SER B 2 39 ? -4.411 4.462 -33.237 1.00 28.15 219 SER B N 1
ATOM 1528 C CA . SER B 2 39 ? -4.948 5.148 -34.421 1.00 20.42 219 SER B CA 1
ATOM 1529 C C . SER B 2 39 ? -3.911 5.859 -35.272 1.00 22.59 219 SER B C 1
ATOM 1530 O O . SER B 2 39 ? -2.750 5.987 -34.894 1.00 19.43 219 SER B O 1
ATOM 1533 N N . THR B 2 40 ? -4.360 6.316 -36.434 1.00 26.54 220 THR B N 1
ATOM 1534 C CA . THR B 2 40 ? -3.521 7.042 -37.386 1.00 29.82 220 THR B CA 1
ATOM 1535 C C . THR B 2 40 ? -3.493 8.542 -37.061 1.00 24.65 220 THR B C 1
ATOM 1536 O O . THR B 2 40 ? -2.917 9.337 -37.796 1.00 21.89 220 THR B O 1
ATOM 1540 N N . SER B 2 41 ? -4.118 8.917 -35.953 1.00 16.78 221 SER B N 1
ATOM 1541 C CA . SER B 2 41 ? -4.396 10.320 -35.690 1.00 16.02 221 SER B CA 1
ATOM 1542 C C . SER B 2 41 ? -4.260 10.748 -34.219 1.00 19.88 221 SER B C 1
ATOM 1543 O O . SER B 2 41 ? -4.569 11.870 -33.879 1.00 14.38 221 SER B O 1
ATOM 1546 N N . ASP B 2 42 ? -3.778 9.867 -33.349 1.00 27.36 222 ASP B N 1
ATOM 1547 C CA . ASP B 2 42 ? -3.616 10.230 -31.945 1.00 18.44 222 ASP B CA 1
ATOM 1548 C C . ASP B 2 42 ? -2.800 11.494 -31.740 1.00 18.02 222 ASP B C 1
ATOM 1549 O O . ASP B 2 42 ? -1.680 11.601 -32.243 1.00 21.78 222 ASP B O 1
ATOM 1554 N N . THR B 2 43 ? -3.352 12.433 -30.971 1.00 22.18 223 THR B N 1
ATOM 1555 C CA . THR B 2 43 ? -2.700 13.721 -30.710 1.00 21.75 223 THR B CA 1
ATOM 1556 C C . THR B 2 43 ? -2.962 14.269 -29.298 1.00 22.90 223 THR B C 1
ATOM 1557 O O . THR B 2 43 ? -4.120 14.385 -28.870 1.00 19.41 223 THR B O 1
ATOM 1561 N N . ALA B 2 44 ? -1.881 14.592 -28.587 1.00 15.51 224 ALA B N 1
ATOM 1562 C CA . ALA B 2 44 ? -1.954 15.149 -27.234 1.00 24.86 224 ALA B CA 1
ATOM 1563 C C . ALA B 2 44 ? -1.079 16.417 -27.050 1.00 36.62 224 ALA B C 1
ATOM 1564 O O . ALA B 2 44 ? 0.157 16.340 -27.058 1.00 29.80 224 ALA B O 1
ATOM 1566 N N . VAL B 2 45 ? -1.719 17.575 -26.867 1.00 30.83 225 VAL B N 1
ATOM 1567 C CA . VAL B 2 45 ? -1.000 18.848 -26.775 1.00 30.06 225 VAL B CA 1
ATOM 1568 C C . VAL B 2 45 ? -1.214 19.619 -25.460 1.00 34.96 225 VAL B C 1
ATOM 1569 O O . VAL B 2 45 ? -2.294 19.565 -24.850 1.00 36.40 225 VAL B O 1
ATOM 1573 N N . LEU B 2 46 ? -0.174 20.337 -25.041 1.00 28.90 226 LEU B N 1
ATOM 1574 C CA . LEU B 2 46 ? -0.257 21.252 -23.909 1.00 32.04 226 LEU B CA 1
ATOM 1575 C C . LEU B 2 46 ? 0.292 22.623 -24.274 1.00 31.03 226 LEU B C 1
ATOM 1576 O O . LEU B 2 46 ? 1.462 22.747 -24.647 1.00 38.64 226 LEU B O 1
ATOM 1581 N N . PHE B 2 47 ? -0.550 23.648 -24.162 1.00 31.81 227 PHE B N 1
ATOM 1582 C CA . PHE B 2 47 ? -0.142 25.037 -24.392 1.00 26.87 227 PHE B CA 1
ATOM 1583 C C . PHE B 2 47 ? -0.011 25.762 -23.057 1.00 33.62 227 PHE B C 1
ATOM 1584 O O . PHE B 2 47 ? -0.935 25.746 -22.239 1.00 26.70 227 PHE B O 1
ATOM 1592 N N . ALA B 2 48 ? 1.129 26.405 -22.827 1.00 31.90 228 ALA B N 1
ATOM 1593 C CA . ALA B 2 48 ? 1.302 27.183 -21.600 1.00 33.58 228 ALA B CA 1
ATOM 1594 C C . ALA B 2 48 ? 1.783 28.625 -21.836 1.00 40.73 228 ALA B C 1
ATOM 1595 O O . ALA B 2 48 ? 2.986 28.885 -21.885 1.00 43.66 228 ALA B O 1
ATOM 1597 N N . ASN B 2 49 ? 0.835 29.551 -21.997 1.00 44.18 229 ASN B N 1
ATOM 1598 C CA . ASN B 2 49 ? 1.133 30.989 -22.033 1.00 43.38 229 ASN B CA 1
ATOM 1599 C C . ASN B 2 49 ? 1.309 31.533 -20.610 1.00 46.52 229 ASN B C 1
ATOM 1600 O O . ASN B 2 49 ? 0.645 31.083 -19.682 1.00 52.21 229 ASN B O 1
ATOM 1605 N N . GLY B 2 50 ? 2.211 32.486 -20.426 1.00 28.19 230 GLY B N 1
ATOM 1606 C CA . GLY B 2 50 ? 2.649 32.818 -19.083 1.00 38.32 230 GLY B CA 1
ATOM 1607 C C . GLY B 2 50 ? 1.790 33.795 -18.309 1.00 44.01 230 GLY B C 1
ATOM 1608 O O . GLY B 2 50 ? 2.214 34.290 -17.262 1.00 38.06 230 GLY B O 1
ATOM 1609 N N . LEU B 2 51 ? 0.579 34.045 -18.811 1.00 44.57 231 LEU B N 1
ATOM 1610 C CA . LEU B 2 51 ? -0.334 35.041 -18.255 1.00 29.09 231 LEU B CA 1
ATOM 1611 C C . LEU B 2 51 ? -0.867 34.706 -16.860 1.00 39.57 231 LEU B C 1
ATOM 1612 O O . LEU B 2 51 ? -2.019 34.996 -16.555 1.00 62.70 231 LEU B O 1
ATOM 1617 N N . ALA B 2 52 ? -0.045 34.103 -16.014 1.00 39.47 232 ALA B N 1
ATOM 1618 C CA . ALA B 2 52 ? -0.457 33.790 -14.648 1.00 35.58 232 ALA B CA 1
ATOM 1619 C C . ALA B 2 52 ? 0.767 33.674 -13.769 1.00 42.15 232 ALA B C 1
ATOM 1620 O O . ALA B 2 52 ? 0.661 33.484 -12.555 1.00 45.61 232 ALA B O 1
A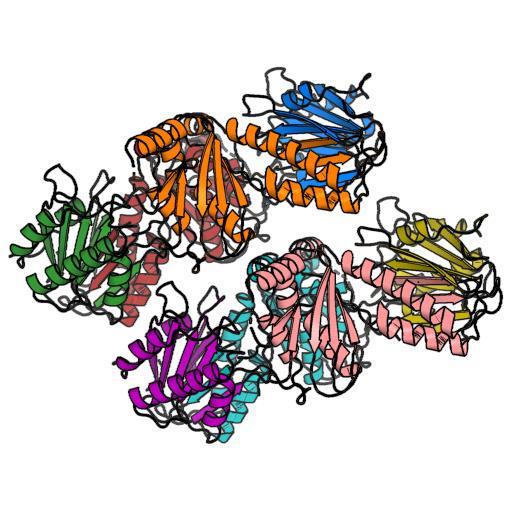TOM 1622 N N . GLY B 2 53 ? 1.935 33.777 -14.392 1.00 37.51 233 GLY B N 1
ATOM 1623 C CA . GLY B 2 53 ? 3.184 33.782 -13.661 1.00 46.47 233 GLY B CA 1
ATOM 1624 C C . GLY B 2 53 ? 3.765 32.402 -13.423 1.00 56.42 233 GLY B C 1
ATOM 1625 O O . GLY B 2 53 ? 3.099 31.384 -13.634 1.00 39.99 233 GLY B O 1
ATOM 1626 N N . GLU B 2 54 ? 5.021 32.380 -12.981 1.00 58.93 234 GLU B N 1
ATOM 1627 C CA . GLU B 2 54 ? 5.723 31.142 -12.664 1.00 42.51 234 GLU B CA 1
ATOM 1628 C C . GLU B 2 54 ? 4.954 30.314 -11.644 1.00 51.71 234 GLU B C 1
ATOM 1629 O O . GLU B 2 54 ? 4.424 30.839 -10.665 1.00 37.00 234 GLU B O 1
ATOM 1631 N N . VAL B 2 55 ? 4.892 29.013 -11.898 1.00 54.84 235 VAL B N 1
ATOM 1632 C CA . VAL B 2 55 ? 4.283 28.059 -10.981 1.00 41.23 235 VAL B CA 1
ATOM 1633 C C . VAL B 2 55 ? 5.283 26.931 -10.764 1.00 47.18 235 VAL B C 1
ATOM 1634 O O . VAL B 2 55 ? 5.987 26.539 -11.699 1.00 46.67 235 VAL B O 1
ATOM 1638 N N . ASP B 2 56 ? 5.359 26.422 -9.537 1.00 41.00 236 ASP B N 1
ATOM 1639 C CA . ASP B 2 56 ? 6.262 25.315 -9.209 1.00 52.07 236 ASP B CA 1
ATOM 1640 C C . ASP B 2 56 ? 6.019 24.074 -10.087 1.00 55.75 236 ASP B C 1
ATOM 1641 O O . ASP B 2 56 ? 4.967 23.444 -10.004 1.00 53.45 236 ASP B O 1
ATOM 1646 N N . ALA B 2 57 ? 7.004 23.724 -10.912 1.00 59.11 237 ALA B N 1
ATOM 1647 C CA . ALA B 2 57 ? 6.871 22.630 -11.879 1.00 55.59 237 ALA B CA 1
ATOM 1648 C C . ALA B 2 57 ? 6.449 21.289 -11.260 1.00 52.22 237 ALA B C 1
ATOM 1649 O O . ALA B 2 57 ? 5.665 20.543 -11.850 1.00 41.89 237 ALA B O 1
ATOM 1651 N N . GLY B 2 58 ? 6.972 20.989 -10.075 1.00 49.58 238 GLY B N 1
ATOM 1652 C CA . GLY B 2 58 ? 6.638 19.757 -9.385 1.00 40.77 238 GLY B CA 1
ATOM 1653 C C . GLY B 2 58 ? 5.188 19.721 -8.945 1.00 53.61 238 GLY B C 1
ATOM 1654 O O . GLY B 2 58 ? 4.604 18.652 -8.771 1.00 55.40 238 GLY B O 1
ATOM 1655 N N . GLU B 2 59 ? 4.604 20.896 -8.754 1.00 56.34 239 GLU B N 1
ATOM 1656 C CA . GLU B 2 59 ? 3.202 20.991 -8.370 1.00 52.16 239 GLU B CA 1
ATOM 1657 C C . GLU B 2 59 ? 2.309 21.009 -9.601 1.00 44.94 239 GLU B C 1
ATOM 1658 O O . GLU B 2 59 ? 1.132 20.673 -9.525 1.00 46.43 239 GLU B O 1
ATOM 1664 N N . PHE B 2 60 ? 2.870 21.409 -10.738 1.00 42.11 240 PHE B N 1
ATOM 1665 C CA . PHE B 2 60 ? 2.088 21.465 -11.963 1.00 47.89 240 PHE B CA 1
ATOM 1666 C C . PHE B 2 60 ? 2.011 20.089 -12.592 1.00 43.81 240 PHE B C 1
ATOM 1667 O O . PHE B 2 60 ? 1.041 19.762 -13.274 1.00 47.80 240 PHE B O 1
ATOM 1675 N N . GLU B 2 61 ? 3.038 19.283 -12.363 1.00 36.92 241 GLU B N 1
ATOM 1676 C CA . GLU B 2 61 ? 3.053 17.924 -12.880 1.00 34.59 241 GLU B CA 1
ATOM 1677 C C . GLU B 2 61 ? 2.041 17.102 -12.120 1.00 33.58 241 GLU B C 1
ATOM 1678 O O . GLU B 2 61 ? 1.426 16.205 -12.680 1.00 33.36 241 GLU B O 1
ATOM 1684 N N . GLU B 2 62 ? 1.867 17.418 -10.840 1.00 36.98 242 GLU B N 1
ATOM 1685 C CA . GLU B 2 62 ? 0.854 16.759 -10.021 1.00 34.97 242 GLU B CA 1
ATOM 1686 C C . GLU B 2 62 ? -0.537 17.081 -10.554 1.00 27.07 242 GLU B C 1
ATOM 1687 O O . GLU B 2 62 ? -1.364 16.196 -10.740 1.00 35.11 242 GLU B O 1
ATOM 1689 N N . ALA B 2 63 ? -0.772 18.359 -10.816 1.00 30.22 243 ALA B N 1
ATOM 1690 C CA . ALA B 2 63 ? -2.063 18.829 -11.290 1.00 37.91 243 ALA B CA 1
ATOM 1691 C C . ALA B 2 63 ? -2.337 18.372 -12.720 1.00 44.11 243 ALA B C 1
ATOM 1692 O O . ALA B 2 63 ? -3.474 18.060 -13.072 1.00 44.89 243 ALA B O 1
ATOM 1694 N N . LEU B 2 64 ? -1.294 18.350 -13.544 1.00 38.30 244 LEU B N 1
ATOM 1695 C CA . LEU B 2 64 ? -1.416 17.883 -14.917 1.00 36.27 244 LEU B CA 1
ATOM 1696 C C . LEU B 2 64 ? -1.779 16.406 -14.892 1.00 47.10 244 LEU B C 1
ATOM 1697 O O . LEU B 2 64 ? -2.580 15.922 -15.698 1.00 47.41 244 LEU B O 1
ATOM 1702 N N . HIS B 2 65 ? -1.186 15.693 -13.946 1.00 43.06 245 HIS B N 1
ATOM 1703 C CA . HIS B 2 65 ? -1.456 14.277 -13.802 1.00 40.29 245 HIS B CA 1
ATOM 1704 C C . HIS B 2 65 ? -2.905 14.064 -13.409 1.00 41.77 245 HIS B C 1
ATOM 1705 O O . HIS B 2 65 ? -3.639 13.347 -14.088 1.00 44.00 245 HIS B O 1
ATOM 1712 N N . THR B 2 66 ? -3.309 14.687 -12.309 1.00 35.21 246 THR B N 1
ATOM 1713 C CA . THR B 2 66 ? -4.660 14.530 -11.804 1.00 37.28 246 THR B CA 1
ATOM 1714 C C . THR B 2 66 ? -5.645 14.847 -12.905 1.00 37.39 246 THR B C 1
ATOM 1715 O O . THR B 2 66 ? -6.704 14.234 -12.998 1.00 37.45 246 THR B O 1
ATOM 1719 N N . ALA B 2 67 ? -5.277 15.804 -13.749 1.00 43.40 247 ALA B N 1
ATOM 1720 C CA . ALA B 2 67 ? -6.142 16.254 -14.832 1.00 40.26 247 ALA B CA 1
ATOM 1721 C C . ALA B 2 67 ? -6.178 15.249 -15.972 1.00 39.92 247 ALA B C 1
ATOM 1722 O O . ALA B 2 67 ? -7.247 14.948 -16.505 1.00 35.92 247 ALA B O 1
ATOM 1724 N N . ALA B 2 68 ? -5.004 14.746 -16.350 1.00 37.92 248 ALA B N 1
ATOM 1725 C CA . ALA B 2 68 ? -4.896 13.766 -17.426 1.00 31.11 248 ALA B CA 1
ATOM 1726 C C . ALA B 2 68 ? -5.621 12.477 -17.043 1.00 32.60 248 ALA B C 1
ATOM 1727 O O . ALA B 2 68 ? -6.381 11.914 -17.833 1.00 25.65 248 ALA B O 1
ATOM 1729 N N . LEU B 2 69 ? -5.382 12.039 -15.808 1.00 26.42 249 LEU B N 1
ATOM 1730 C CA . LEU B 2 69 ? -5.948 10.822 -15.261 1.00 24.60 249 LEU B CA 1
ATOM 1731 C C . LEU B 2 69 ? -7.466 10.909 -15.112 1.00 31.01 249 LEU B C 1
ATOM 1732 O O . LEU B 2 69 ? -8.171 9.897 -15.131 1.00 31.61 249 LEU B O 1
ATOM 1737 N N . ALA B 2 70 ? -7.969 12.126 -14.959 1.00 36.68 250 ALA B N 1
ATOM 1738 C CA . ALA B 2 70 ? -9.407 12.347 -14.918 1.00 30.85 250 ALA B CA 1
ATOM 1739 C C . ALA B 2 70 ? -10.035 12.102 -16.292 1.00 36.04 250 ALA B C 1
ATOM 1740 O O . ALA B 2 70 ? -11.083 11.459 -16.398 1.00 32.64 250 ALA B O 1
ATOM 1742 N N . LEU B 2 71 ? -9.392 12.619 -17.338 1.00 34.42 251 LEU B N 1
ATOM 1743 C CA . LEU B 2 71 ? -9.883 12.455 -18.711 1.00 34.96 251 LEU B CA 1
ATOM 1744 C C . LEU B 2 71 ? -9.763 11.009 -19.160 1.00 30.26 251 LEU B C 1
ATOM 1745 O O . LEU B 2 71 ? -10.661 10.476 -19.812 1.00 36.75 251 LEU B O 1
ATOM 1750 N N . VAL B 2 72 ? -8.642 10.384 -18.812 1.00 35.51 252 VAL B N 1
ATOM 1751 C CA . VAL B 2 72 ? -8.392 8.976 -19.129 1.00 30.55 252 VAL B CA 1
ATOM 1752 C C . VAL B 2 72 ? -9.502 8.065 -18.604 1.00 31.72 252 VAL B C 1
ATOM 1753 O O . VAL B 2 72 ? -10.054 7.274 -19.356 1.00 31.94 252 VAL B O 1
ATOM 1757 N N . LYS B 2 73 ? -9.825 8.180 -17.317 1.00 31.31 253 LYS B N 1
ATOM 1758 C CA . LYS B 2 73 ? -10.971 7.472 -16.741 1.00 24.97 253 LYS B CA 1
ATOM 1759 C C . LYS B 2 73 ? -12.283 7.798 -17.452 1.00 28.07 253 LYS B C 1
ATOM 1760 O O . LYS B 2 73 ? -13.141 6.939 -17.603 1.00 24.39 253 LYS B O 1
ATOM 1766 N N . ASP B 2 74 ? -12.450 9.047 -17.868 1.00 25.11 254 ASP B N 1
ATOM 1767 C CA . ASP B 2 74 ? -13.650 9.422 -18.609 1.00 33.91 254 ASP B CA 1
ATOM 1768 C C . ASP B 2 74 ? -13.676 8.638 -19.899 1.00 30.63 254 ASP B C 1
ATOM 1769 O O . ASP B 2 74 ? -14.711 8.117 -20.303 1.00 29.82 254 ASP B O 1
ATOM 1774 N N . ILE B 2 75 ? -12.523 8.578 -20.554 1.00 21.94 255 ILE B N 1
ATOM 1775 C CA . ILE B 2 75 ? -12.416 7.890 -21.828 1.00 23.46 255 ILE B CA 1
ATOM 1776 C C . ILE B 2 75 ? -12.763 6.422 -21.675 1.00 33.02 255 ILE B C 1
ATOM 1777 O O . ILE B 2 75 ? -13.591 5.886 -22.417 1.00 31.25 255 ILE B O 1
ATOM 1782 N N . ALA B 2 76 ? -12.137 5.773 -20.696 1.00 27.67 256 ALA B N 1
ATOM 1783 C CA . ALA B 2 76 ? -12.343 4.337 -20.469 1.00 33.03 256 ALA B CA 1
ATOM 1784 C C . ALA B 2 76 ? -13.722 3.994 -19.908 1.00 29.85 256 ALA B C 1
ATOM 1785 O O . ALA B 2 76 ? -14.185 2.857 -20.063 1.00 16.46 256 ALA B O 1
ATOM 1787 N N . SER B 2 77 ? -14.368 4.962 -19.253 1.00 28.40 257 SER B N 1
ATOM 1788 C CA . SER B 2 77 ? -15.743 4.788 -18.773 1.00 30.74 257 SER B CA 1
ATOM 1789 C C . SER B 2 77 ? -16.748 4.988 -19.895 1.00 29.14 257 SER B C 1
ATOM 1790 O O . SER B 2 77 ? -17.915 4.640 -19.754 1.00 28.71 257 SER B O 1
ATOM 1793 N N . ASP B 2 78 ? -16.288 5.572 -20.999 1.00 29.02 258 ASP B N 1
ATOM 1794 C CA . ASP B 2 78 ? -17.148 5.880 -22.133 1.00 23.84 258 ASP B CA 1
ATOM 1795 C C . ASP B 2 78 ? -16.657 5.135 -23.362 1.00 26.62 258 ASP B C 1
ATOM 1796 O O . ASP B 2 78 ? -17.016 5.484 -24.486 1.00 30.62 258 ASP B O 1
ATOM 1801 N N . GLY B 2 79 ? -15.823 4.115 -23.143 1.00 32.06 259 GLY B N 1
ATOM 1802 C CA . GLY B 2 79 ? -15.360 3.261 -24.224 1.00 25.43 259 GLY B CA 1
ATOM 1803 C C . GLY B 2 79 ? -16.570 2.878 -25.042 1.00 20.66 259 GLY B C 1
ATOM 1804 O O . GLY B 2 79 ? -17.676 2.831 -24.509 1.00 19.90 259 GLY B O 1
ATOM 1805 N N . GLU B 2 80 ? -16.385 2.624 -26.332 1.00 18.77 260 GLU B N 1
ATOM 1806 C CA . GLU B 2 80 ? -17.536 2.396 -27.194 1.00 22.80 260 GLU B CA 1
ATOM 1807 C C . GLU B 2 80 ? -18.399 1.260 -26.661 1.00 23.75 260 GLU B C 1
ATOM 1808 O O . GLU B 2 80 ? -17.931 0.140 -26.483 1.00 30.40 260 GLU B O 1
ATOM 1814 N N . GLY B 2 81 ? -19.654 1.573 -26.374 1.00 23.07 261 GLY B N 1
ATOM 1815 C CA . GLY B 2 81 ? -20.597 0.591 -25.888 1.00 33.04 261 GLY B CA 1
ATOM 1816 C C . GLY B 2 81 ? -20.150 -0.194 -24.669 1.00 27.36 261 GLY B C 1
ATOM 1817 O O . GLY B 2 81 ? -20.672 -1.275 -24.428 1.00 29.33 261 GLY B O 1
ATOM 1818 N N . ALA B 2 82 ? -19.193 0.326 -23.905 1.00 19.32 262 ALA B N 1
ATOM 1819 C CA . ALA B 2 82 ? -18.790 -0.334 -22.657 1.00 26.25 262 ALA B CA 1
ATOM 1820 C C . ALA B 2 82 ? -19.874 -0.184 -21.594 1.00 22.60 262 ALA B C 1
ATOM 1821 O O . ALA B 2 82 ? -20.972 0.269 -21.886 1.00 28.62 262 ALA B O 1
ATOM 1823 N N . ALA B 2 83 ? -19.570 -0.580 -20.365 1.00 32.02 263 ALA B N 1
ATOM 1824 C CA . ALA B 2 83 ? -20.529 -0.470 -19.263 1.00 20.88 263 ALA B CA 1
ATOM 1825 C C . ALA B 2 83 ? -19.792 -0.583 -17.930 1.00 23.18 263 ALA B C 1
ATOM 1826 O O . ALA B 2 83 ? -20.372 -0.430 -16.860 1.00 29.52 263 ALA B O 1
ATOM 1828 N N . LYS B 2 84 ? -18.508 -0.886 -18.001 1.00 24.91 264 LYS B N 1
ATOM 1829 C CA . LYS B 2 84 ? -17.670 -0.838 -16.817 1.00 35.17 264 LYS B CA 1
ATOM 1830 C C . LYS B 2 84 ? -16.208 -0.598 -17.150 1.00 35.44 264 LYS B C 1
ATOM 1831 O O . LYS B 2 84 ? -15.679 -1.052 -18.175 1.00 28.95 264 LYS B O 1
ATOM 1837 N N . LEU B 2 85 ? -15.571 0.152 -16.268 1.00 33.72 265 LEU B N 1
ATOM 1838 C CA . LEU B 2 85 ? -14.180 0.489 -16.419 1.00 27.44 265 LEU B CA 1
ATOM 1839 C C . LEU B 2 85 ? -13.396 -0.607 -15.767 1.00 25.00 265 LEU B C 1
ATOM 1840 O O . LEU B 2 85 ? -13.851 -1.238 -14.803 1.00 25.42 265 LEU B O 1
ATOM 1845 N N . ILE B 2 86 ? -12.217 -0.850 -16.307 1.00 22.29 266 ILE B N 1
ATOM 1846 C CA . ILE B 2 86 ? -11.350 -1.863 -15.753 1.00 24.75 266 ILE B CA 1
ATOM 1847 C C . ILE B 2 86 ? -10.011 -1.223 -15.467 1.00 23.70 266 ILE B C 1
ATOM 1848 O O . ILE B 2 86 ? -9.459 -0.515 -16.306 1.00 16.99 266 ILE B O 1
ATOM 1853 N N . GLU B 2 87 ? -9.503 -1.470 -14.269 1.00 25.39 267 GLU B N 1
ATOM 1854 C CA . GLU B 2 87 ? -8.240 -0.909 -13.847 1.00 21.81 267 GLU B CA 1
ATOM 1855 C C . GLU B 2 87 ? -7.324 -2.030 -13.400 1.00 24.74 267 GLU B C 1
ATOM 1856 O O . GLU B 2 87 ? -7.622 -2.708 -12.424 1.00 33.14 267 GLU B O 1
ATOM 1862 N N . VAL B 2 88 ? -6.213 -2.228 -14.106 1.00 21.09 268 VAL B N 1
ATOM 1863 C CA . VAL B 2 88 ? -5.282 -3.302 -13.754 1.00 28.34 268 VAL B CA 1
ATOM 1864 C C . VAL B 2 88 ? -4.084 -2.782 -12.958 1.00 31.75 268 VAL B C 1
ATOM 1865 O O . VAL B 2 88 ? -3.150 -2.207 -13.516 1.00 23.03 268 VAL B O 1
ATOM 1869 N N . GLN B 2 89 ? -4.120 -2.993 -11.648 1.00 26.32 269 GLN B N 1
ATOM 1870 C CA . GLN B 2 89 ? -3.018 -2.585 -10.798 1.00 23.21 269 GLN B CA 1
ATOM 1871 C C . GLN B 2 89 ? -1.967 -3.685 -10.706 1.00 20.56 269 GLN B C 1
ATOM 1872 O O . GLN B 2 89 ? -2.136 -4.655 -9.984 1.00 24.35 269 GLN B O 1
ATOM 1878 N N . VAL B 2 90 ? -0.880 -3.521 -11.447 1.00 23.23 270 VAL B N 1
ATOM 1879 C CA . VAL B 2 90 ? 0.197 -4.494 -11.440 1.00 22.71 270 VAL B CA 1
ATOM 1880 C C . VAL B 2 90 ? 1.320 -3.985 -10.545 1.00 26.57 270 VAL B C 1
ATOM 1881 O O . VAL B 2 90 ? 1.756 -2.837 -10.678 1.00 22.65 270 VAL B O 1
ATOM 1885 N N . THR B 2 91 ? 1.780 -4.838 -9.633 1.00 28.57 271 THR B N 1
ATOM 1886 C CA . THR B 2 91 ? 2.876 -4.495 -8.728 1.00 23.58 271 THR B CA 1
ATOM 1887 C C . THR B 2 91 ? 3.863 -5.654 -8.623 1.00 24.79 271 THR B C 1
ATOM 1888 O O . THR B 2 91 ? 3.610 -6.751 -9.115 1.00 23.60 271 THR B O 1
ATOM 1892 N N . GLY B 2 92 ? 4.992 -5.410 -7.979 1.00 25.80 272 GLY B N 1
ATOM 1893 C CA . GLY B 2 92 ? 5.955 -6.469 -7.752 1.00 24.12 272 GLY B CA 1
ATOM 1894 C C . GLY B 2 92 ? 6.582 -6.998 -9.020 1.00 20.40 272 GLY B C 1
ATOM 1895 O O . GLY B 2 92 ? 7.092 -8.108 -9.040 1.00 21.23 272 GLY B O 1
ATOM 1896 N N . ALA B 2 93 ? 6.547 -6.209 -10.086 1.00 23.00 273 ALA B N 1
ATOM 1897 C CA . ALA B 2 93 ? 7.183 -6.627 -11.333 1.00 29.13 273 ALA B CA 1
ATOM 1898 C C . ALA B 2 93 ? 8.690 -6.553 -11.139 1.00 26.20 273 ALA B C 1
ATOM 1899 O O . ALA B 2 93 ? 9.167 -6.192 -10.064 1.00 29.09 273 ALA B O 1
ATOM 1901 N N . ARG B 2 94 ? 9.456 -6.898 -12.156 1.00 22.51 274 ARG B N 1
ATOM 1902 C CA . ARG B 2 94 ? 10.890 -6.747 -12.018 1.00 31.61 274 ARG B CA 1
ATOM 1903 C C . ARG B 2 94 ? 11.196 -5.282 -12.270 1.00 29.52 274 ARG B C 1
ATOM 1904 O O . ARG B 2 94 ? 12.160 -4.729 -11.741 1.00 31.73 274 ARG B O 1
ATOM 1912 N N . ASP B 2 95 ? 10.344 -4.667 -13.084 1.00 26.60 275 ASP B N 1
ATOM 1913 C CA . ASP B 2 95 ? 10.368 -3.232 -13.331 1.00 21.90 275 ASP B CA 1
ATOM 1914 C C . ASP B 2 95 ? 9.016 -2.777 -13.875 1.00 21.26 275 ASP B C 1
ATOM 1915 O O . ASP B 2 95 ? 8.140 -3.598 -14.157 1.00 24.99 275 ASP B O 1
ATOM 1920 N N . ASP B 2 96 ? 8.874 -1.464 -14.030 1.00 21.04 276 ASP B N 1
ATOM 1921 C CA . ASP B 2 96 ? 7.631 -0.831 -14.432 1.00 27.15 276 ASP B CA 1
ATOM 1922 C C . ASP B 2 96 ? 7.243 -1.190 -15.854 1.00 28.15 276 ASP B C 1
ATOM 1923 O O . ASP B 2 96 ? 6.059 -1.321 -16.160 1.00 25.89 276 ASP B O 1
ATOM 1928 N N . ALA B 2 97 ? 8.238 -1.322 -16.728 1.00 27.74 277 ALA B N 1
ATOM 1929 C CA . ALA B 2 97 ? 7.962 -1.593 -18.137 1.00 21.63 277 ALA B CA 1
ATOM 1930 C C . ALA B 2 97 ? 7.196 -2.904 -18.200 1.00 28.54 277 ALA B C 1
ATOM 1931 O O . ALA B 2 97 ? 6.148 -3.008 -18.844 1.00 21.99 277 ALA B O 1
ATOM 1933 N N . GLN B 2 98 ? 7.728 -3.895 -17.492 1.00 26.37 278 GLN B N 1
ATOM 1934 C CA . GLN B 2 98 ? 7.114 -5.200 -17.405 1.00 29.59 278 GLN B CA 1
ATOM 1935 C C . GLN B 2 98 ? 5.726 -5.110 -16.775 1.00 31.07 278 GLN B C 1
ATOM 1936 O O . GLN B 2 98 ? 4.777 -5.719 -17.269 1.00 31.24 278 GLN B O 1
ATOM 1942 N N . ALA B 2 99 ? 5.621 -4.373 -15.672 1.00 23.29 279 ALA B N 1
ATOM 1943 C CA . ALA B 2 99 ? 4.364 -4.281 -14.947 1.00 29.53 279 ALA B CA 1
ATOM 1944 C C . ALA B 2 99 ? 3.263 -3.727 -15.851 1.00 26.64 279 ALA B C 1
ATOM 1945 O O . ALA B 2 99 ? 2.095 -4.092 -15.719 1.00 26.19 279 ALA B O 1
ATOM 1947 N N . LYS B 2 100 ? 3.650 -2.858 -16.779 1.00 27.50 280 LYS B N 1
ATOM 1948 C CA . LYS B 2 100 ? 2.719 -2.276 -17.736 1.00 23.65 280 LYS B CA 1
ATOM 1949 C C . LYS B 2 100 ? 2.386 -3.268 -18.833 1.00 25.19 280 LYS B C 1
ATOM 1950 O O . LYS B 2 100 ? 1.216 -3.440 -19.205 1.00 24.79 280 LYS B O 1
ATOM 1956 N N . ARG B 2 101 ? 3.429 -3.899 -19.363 1.00 25.29 281 ARG B N 1
ATOM 1957 C CA . ARG B 2 101 ? 3.279 -4.994 -20.317 1.00 22.84 281 ARG B CA 1
ATOM 1958 C C . ARG B 2 101 ? 2.198 -5.967 -19.837 1.00 23.30 281 ARG B C 1
ATOM 1959 O O . ARG B 2 101 ? 1.308 -6.352 -20.594 1.00 18.51 281 ARG B O 1
ATOM 1967 N N . VAL B 2 102 ? 2.278 -6.353 -18.566 1.00 25.64 282 VAL B N 1
ATOM 1968 C CA . VAL B 2 102 ? 1.333 -7.306 -17.992 1.00 20.51 282 VAL B CA 1
ATOM 1969 C C . VAL B 2 102 ? -0.088 -6.750 -17.902 1.00 24.05 282 VAL B C 1
ATOM 1970 O O . VAL B 2 102 ? -1.051 -7.448 -18.210 1.00 35.56 282 VAL B O 1
ATOM 1974 N N . GLY B 2 103 ? -0.221 -5.498 -17.469 1.00 22.53 283 GLY B N 1
ATOM 1975 C CA . GLY B 2 103 ? -1.528 -4.892 -17.344 1.00 13.33 283 GLY B CA 1
ATOM 1976 C C . GLY B 2 103 ? -2.194 -4.748 -18.707 1.00 23.31 283 GLY B C 1
ATOM 1977 O O . GLY B 2 103 ? -3.413 -4.885 -18.829 1.00 22.39 283 GLY B O 1
ATOM 1978 N N . LYS B 2 104 ? -1.401 -4.474 -19.741 1.00 15.44 284 LYS B N 1
ATOM 1979 C CA . LYS B 2 104 ? -1.964 -4.230 -21.069 1.00 22.84 284 LYS B CA 1
ATOM 1980 C C . LYS B 2 104 ? -2.577 -5.491 -21.617 1.00 18.63 284 LYS B C 1
ATOM 1981 O O . LYS B 2 104 ? -3.696 -5.482 -22.148 1.00 22.80 284 LYS B O 1
ATOM 1987 N N . THR B 2 105 ? -1.828 -6.579 -21.460 1.00 22.95 285 THR B N 1
ATOM 1988 C CA . THR B 2 105 ? -2.222 -7.894 -21.921 1.00 14.40 285 THR B CA 1
ATOM 1989 C C . THR B 2 105 ? -3.476 -8.325 -21.195 1.00 23.98 285 THR B C 1
ATOM 1990 O O . THR B 2 105 ? -4.433 -8.794 -21.828 1.00 16.37 285 THR B O 1
ATOM 1994 N N . VAL B 2 106 ? -3.464 -8.165 -19.868 1.00 17.99 286 VAL B N 1
ATOM 1995 C CA . VAL B 2 106 ? -4.648 -8.439 -19.057 1.00 18.63 286 VAL B CA 1
ATOM 1996 C C . VAL B 2 106 ? -5.837 -7.627 -19.540 1.00 20.15 286 VAL B C 1
ATOM 1997 O O . VAL B 2 106 ? -6.870 -8.194 -19.865 1.00 23.17 286 VAL B O 1
ATOM 2001 N N . VAL B 2 107 ? -5.683 -6.303 -19.595 1.00 26.07 287 VAL B N 1
ATOM 2002 C CA . VAL B 2 107 ? -6.788 -5.398 -19.919 1.00 21.28 287 VAL B CA 1
ATOM 2003 C C . VAL B 2 107 ? -7.245 -5.458 -21.391 1.00 23.67 287 VAL B C 1
ATOM 2004 O O . VAL B 2 107 ? -8.333 -4.985 -21.726 1.00 17.23 287 VAL B O 1
ATOM 2008 N N . ASN B 2 108 ? -6.413 -6.035 -22.255 1.00 20.05 288 ASN B N 1
ATOM 2009 C CA . ASN B 2 108 ? -6.787 -6.285 -23.656 1.00 27.47 288 ASN B CA 1
ATOM 2010 C C . ASN B 2 108 ? -7.234 -7.718 -23.974 1.00 27.51 288 ASN B C 1
ATOM 2011 O O . ASN B 2 108 ? -7.445 -8.059 -25.146 1.00 24.49 288 ASN B O 1
ATOM 2016 N N . SER B 2 109 ? -7.339 -8.562 -22.949 1.00 21.66 289 SER B N 1
ATOM 2017 C CA . SER B 2 109 ? -7.799 -9.917 -23.159 1.00 20.16 289 SER B CA 1
ATOM 2018 C C . SER B 2 109 ? -9.305 -9.920 -23.385 1.00 16.16 289 SER B C 1
ATOM 2019 O O . SER B 2 109 ? -10.058 -9.624 -22.469 1.00 19.72 289 SER B O 1
ATOM 2022 N N . PRO B 2 110 ? -9.749 -10.252 -24.608 1.00 17.46 290 PRO B N 1
ATOM 2023 C CA . PRO B 2 110 ? -11.187 -10.360 -24.893 1.00 16.25 290 PRO B CA 1
ATOM 2024 C C . PRO B 2 110 ? -11.914 -11.277 -23.926 1.00 18.43 290 PRO B C 1
ATOM 2025 O O . PRO B 2 110 ? -13.055 -10.993 -23.606 1.00 23.78 290 PRO B O 1
ATOM 2029 N N . LEU B 2 111 ? -11.287 -12.362 -23.482 1.00 20.27 291 LEU B N 1
ATOM 2030 C CA . LEU B 2 111 ? -11.937 -13.240 -22.514 1.00 23.90 291 LEU B CA 1
ATOM 2031 C C . LEU B 2 111 ? -12.019 -12.546 -21.149 1.00 27.55 291 LEU B C 1
ATOM 2032 O O . LEU B 2 111 ? -13.030 -12.631 -20.454 1.00 27.09 291 LEU B O 1
ATOM 2037 N N . VAL B 2 112 ? -10.964 -11.843 -20.769 1.00 19.92 292 VAL B N 1
ATOM 2038 C CA . VAL B 2 112 ? -11.013 -11.077 -19.538 1.00 18.86 292 VAL B CA 1
ATOM 2039 C C . VAL B 2 112 ? -12.069 -9.966 -19.660 1.00 23.85 292 VAL B C 1
ATOM 2040 O O . VAL B 2 112 ? -12.866 -9.751 -18.738 1.00 22.27 292 VAL B O 1
ATOM 2044 N N . LYS B 2 113 ? -12.081 -9.275 -20.802 1.00 18.50 293 LYS B N 1
ATOM 2045 C CA . LYS B 2 113 ? -13.020 -8.174 -21.031 1.00 23.14 293 LYS B CA 1
ATOM 2046 C C . LYS B 2 113 ? -14.471 -8.664 -20.979 1.00 20.99 293 LYS B C 1
ATOM 2047 O O . LYS B 2 113 ? -15.354 -7.974 -20.471 1.00 24.10 293 LYS B O 1
ATOM 2053 N N . THR B 2 114 ? -14.718 -9.856 -21.513 1.00 24.32 294 THR B N 1
ATOM 2054 C CA . THR B 2 114 ? -16.067 -10.421 -21.523 1.00 17.04 294 THR B CA 1
ATOM 2055 C C . THR B 2 114 ? -16.432 -10.986 -20.149 1.00 28.97 294 THR B C 1
ATOM 2056 O O . THR B 2 114 ? -17.571 -10.853 -19.706 1.00 22.69 294 THR B O 1
ATOM 2060 N N . ALA B 2 115 ? -15.463 -11.600 -19.471 1.00 23.28 295 ALA B N 1
ATOM 2061 C CA . ALA B 2 115 ? -15.702 -12.105 -18.129 1.00 24.42 295 ALA B CA 1
ATOM 2062 C C . ALA B 2 115 ? -16.171 -10.952 -17.249 1.00 24.91 295 ALA B C 1
ATOM 2063 O O . ALA B 2 115 ? -17.157 -11.057 -16.516 1.00 28.60 295 ALA B O 1
ATOM 2065 N N . VAL B 2 116 ? -15.464 -9.835 -17.345 1.00 29.68 296 VAL B N 1
ATOM 2066 C CA . VAL B 2 116 ? -15.828 -8.648 -16.592 1.00 21.52 296 VAL B CA 1
ATOM 2067 C C . VAL B 2 116 ? -17.184 -8.106 -17.004 1.00 28.03 296 VAL B C 1
ATOM 2068 O O . VAL B 2 116 ? -17.975 -7.691 -16.156 1.00 22.31 296 VAL B O 1
ATOM 2072 N N . HIS B 2 117 ? -17.450 -8.091 -18.308 1.00 18.85 297 HIS B N 1
ATOM 2073 C CA . HIS B 2 117 ? -18.759 -7.680 -18.782 1.00 20.98 297 HIS B CA 1
ATOM 2074 C C . HIS B 2 117 ? -19.851 -8.540 -18.167 1.00 24.72 297 HIS B C 1
ATOM 2075 O O . HIS B 2 117 ? -20.969 -8.075 -17.965 1.00 27.05 297 HIS B O 1
ATOM 2082 N N . GLY B 2 118 ? -19.520 -9.804 -17.897 1.00 27.95 298 GLY B N 1
ATOM 2083 C CA . GLY B 2 118 ? -20.469 -10.773 -17.375 1.00 19.06 298 GLY B CA 1
ATOM 2084 C C . GLY B 2 118 ? -20.530 -10.772 -15.863 1.00 26.76 298 GLY B C 1
ATOM 2085 O O . GLY B 2 118 ? -21.172 -11.627 -15.265 1.00 21.85 298 GLY B O 1
ATOM 2086 N N . CYS B 2 119 ? -19.878 -9.794 -15.244 1.00 26.57 299 CYS B N 1
ATOM 2087 C CA . CYS B 2 119 ? -19.825 -9.700 -13.792 1.00 28.09 299 CYS B CA 1
ATOM 2088 C C . CYS B 2 119 ? -19.197 -10.942 -13.172 1.00 34.02 299 CYS B C 1
ATOM 2089 O O . CYS B 2 119 ? -19.577 -11.346 -12.069 1.00 35.44 299 CYS B O 1
ATOM 2092 N N . ASP B 2 120 ? -18.222 -11.529 -13.871 1.00 23.84 300 ASP B N 1
ATOM 2093 C CA . ASP B 2 120 ? -17.605 -12.780 -13.433 1.00 30.55 300 ASP B CA 1
ATOM 2094 C C . ASP B 2 120 ? -16.162 -12.566 -12.970 1.00 31.85 300 ASP B C 1
ATOM 2095 O O . ASP B 2 120 ? -15.327 -12.125 -13.755 1.00 32.13 300 ASP B O 1
ATOM 2100 N N . PRO B 2 121 ? -15.868 -12.889 -11.696 1.00 29.48 301 PRO B N 1
ATOM 2101 C CA . PRO B 2 121 ? -14.511 -12.803 -11.149 1.00 33.88 301 PRO B CA 1
ATOM 2102 C C . PRO B 2 121 ? -13.680 -13.985 -11.634 1.00 32.86 301 PRO B C 1
ATOM 2103 O O . PRO B 2 121 ? -13.250 -14.825 -10.835 1.00 29.47 301 PRO B O 1
ATOM 2107 N N . ASN B 2 122 ? -13.457 -14.034 -12.941 1.00 29.33 302 ASN B N 1
ATOM 2108 C CA . ASN B 2 122 ? -12.847 -15.179 -13.588 1.00 24.95 302 ASN B CA 1
ATOM 2109 C C . ASN B 2 122 ? -11.331 -15.112 -13.548 1.00 30.84 302 ASN B C 1
ATOM 2110 O O . ASN B 2 122 ? -10.697 -14.906 -14.581 1.00 28.54 302 ASN B O 1
ATOM 2115 N N . TRP B 2 123 ? -10.745 -15.314 -12.370 1.00 22.44 303 TRP B N 1
ATOM 2116 C CA . TRP B 2 123 ? -9.306 -15.129 -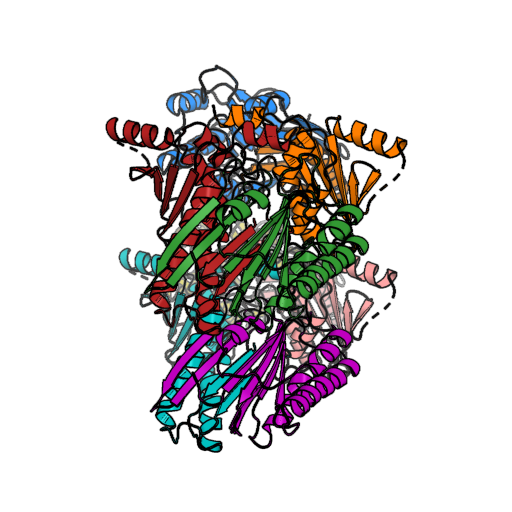12.232 1.00 34.01 303 TRP B CA 1
ATOM 2117 C C . TRP B 2 123 ? -8.489 -16.065 -13.119 1.00 31.07 303 TRP B C 1
ATOM 2118 O O . TRP B 2 123 ? -7.341 -15.754 -13.476 1.00 28.82 303 TRP B O 1
ATOM 2129 N N . GLY B 2 124 ? -9.080 -17.202 -13.475 1.00 26.27 304 GLY B N 1
ATOM 2130 C CA . GLY B 2 124 ? -8.422 -18.152 -14.352 1.00 20.88 304 GLY B CA 1
ATOM 2131 C C . GLY B 2 124 ? -8.142 -17.553 -15.721 1.00 27.31 304 GLY B C 1
ATOM 2132 O O . GLY B 2 124 ? -7.179 -17.925 -16.402 1.00 19.55 304 GLY B O 1
ATOM 2133 N N . ARG B 2 125 ? -8.987 -16.613 -16.125 1.00 26.75 305 ARG B N 1
ATOM 2134 C CA . ARG B 2 125 ? -8.760 -15.874 -17.359 1.00 30.11 305 ARG B CA 1
ATOM 2135 C C . ARG B 2 125 ? -7.728 -14.759 -17.150 1.00 27.60 305 ARG B C 1
ATOM 2136 O O . ARG B 2 125 ? -6.966 -14.418 -18.057 1.00 19.33 305 ARG B O 1
ATOM 2144 N N . VAL B 2 126 ? -7.707 -14.197 -15.946 1.00 23.82 306 VAL B N 1
ATOM 2145 C CA . VAL B 2 126 ? -6.711 -13.194 -15.614 1.00 26.39 306 VAL B CA 1
ATOM 2146 C C . VAL B 2 126 ? -5.350 -13.871 -15.605 1.00 28.68 306 VAL B C 1
ATOM 2147 O O . VAL B 2 126 ? -4.372 -13.350 -16.162 1.00 23.73 306 VAL B O 1
ATOM 2151 N N . ALA B 2 127 ? -5.304 -15.040 -14.968 1.00 22.56 307 ALA B N 1
ATOM 2152 C CA . ALA B 2 127 ? -4.122 -15.885 -14.986 1.00 17.16 307 ALA B CA 1
ATOM 2153 C C . ALA B 2 127 ? -3.687 -16.230 -16.421 1.00 21.14 307 ALA B C 1
ATOM 2154 O O . ALA B 2 127 ? -2.536 -16.050 -16.777 1.00 12.30 307 ALA B O 1
ATOM 2156 N N . MET B 2 128 ? -4.610 -16.754 -17.228 1.00 27.01 308 MET B N 1
ATOM 2157 C CA . MET B 2 128 ? -4.318 -17.033 -18.631 1.00 24.78 308 MET B CA 1
ATOM 2158 C C . MET B 2 128 ? -3.616 -15.839 -19.268 1.00 20.97 308 MET B C 1
ATOM 2159 O O . MET B 2 128 ? -2.514 -15.954 -19.800 1.00 20.47 308 MET B O 1
ATOM 2164 N N . ALA B 2 129 ? -4.264 -14.684 -19.191 1.00 21.19 309 ALA B N 1
ATOM 2165 C CA . ALA B 2 129 ? -3.739 -13.466 -19.793 1.00 17.73 309 ALA B CA 1
ATOM 2166 C C . ALA B 2 129 ? -2.328 -13.153 -19.320 1.00 22.48 309 ALA B C 1
ATOM 2167 O O . ALA B 2 129 ? -1.435 -12.862 -20.122 1.00 25.47 309 ALA B O 1
ATOM 2169 N N . ILE B 2 130 ? -2.127 -13.198 -18.009 1.00 22.00 310 ILE B N 1
ATOM 2170 C CA . ILE B 2 130 ? -0.801 -12.996 -17.447 1.00 12.17 310 ILE B CA 1
ATOM 2171 C C . ILE B 2 130 ? 0.151 -13.979 -18.116 1.00 14.55 310 ILE B C 1
ATOM 2172 O O . ILE B 2 130 ? 1.268 -13.637 -18.454 1.00 21.31 310 ILE B O 1
ATOM 2177 N N . GLY B 2 131 ? -0.313 -15.205 -18.305 1.00 20.44 311 GLY B N 1
ATOM 2178 C CA . GLY B 2 131 ? 0.494 -16.260 -18.889 1.00 16.79 311 GLY B CA 1
ATOM 2179 C C . GLY B 2 131 ? 0.968 -15.957 -20.298 1.00 21.16 311 GLY B C 1
ATOM 2180 O O . GLY B 2 131 ? 2.041 -16.412 -20.699 1.00 27.13 311 GLY B O 1
ATOM 2181 N N . LYS B 2 132 ? 0.175 -15.198 -21.047 1.00 19.73 312 LYS B N 1
ATOM 2182 C CA . LYS B 2 132 ? 0.516 -14.828 -22.429 1.00 27.31 312 LYS B CA 1
ATOM 2183 C C . LYS B 2 132 ? 1.848 -14.076 -22.503 1.00 26.22 312 LYS B C 1
ATOM 2184 O O . LYS B 2 132 ? 2.451 -13.934 -23.573 1.00 17.51 312 LYS B O 1
ATOM 2190 N N . CYS B 2 133 ? 2.315 -13.596 -21.357 1.00 18.26 313 CYS B N 1
ATOM 2191 C CA . CYS B 2 133 ? 3.564 -12.868 -21.342 1.00 20.23 313 CYS B CA 1
ATOM 2192 C C . CYS B 2 133 ? 4.708 -13.866 -21.269 1.00 26.95 313 CYS B C 1
ATOM 2193 O O . CYS B 2 133 ? 5.426 -13.961 -20.262 1.00 24.44 313 CYS B O 1
ATOM 2196 N N . SER B 2 134 ? 4.861 -14.607 -22.362 1.00 19.82 314 SER B N 1
ATOM 2197 C CA . SER B 2 134 ? 5.658 -15.822 -22.377 1.00 23.11 314 SER B CA 1
ATOM 2198 C C . SER B 2 134 ? 7.153 -15.572 -22.460 1.00 22.48 314 SER B C 1
ATOM 2199 O O . SER B 2 134 ? 7.945 -16.496 -22.242 1.00 27.11 314 SER B O 1
ATOM 2202 N N . ASP B 2 135 ? 7.551 -14.344 -22.778 1.00 18.54 315 ASP B N 1
ATOM 2203 C CA . ASP B 2 135 ? 8.977 -14.019 -22.742 1.00 30.00 315 ASP B CA 1
ATOM 2204 C C . ASP B 2 135 ? 9.421 -13.544 -21.356 1.00 24.05 315 ASP B C 1
ATOM 2205 O O . ASP B 2 135 ? 10.603 -13.326 -21.114 1.00 23.83 315 ASP B O 1
ATOM 2210 N N . ASP B 2 136 ? 8.463 -13.436 -20.442 1.00 20.60 316 ASP B N 1
ATOM 2211 C CA . ASP B 2 136 ? 8.731 -12.952 -19.093 1.00 28.27 316 ASP B CA 1
ATOM 2212 C C . ASP B 2 136 ? 8.904 -14.089 -18.121 1.00 23.83 316 ASP B C 1
ATOM 2213 O O . ASP B 2 136 ? 8.068 -14.301 -17.246 1.00 29.52 316 ASP B O 1
ATOM 2218 N N . THR B 2 137 ? 10.017 -14.795 -18.271 1.00 25.46 317 THR B N 1
ATOM 2219 C CA . THR B 2 137 ? 10.227 -16.076 -17.609 1.00 26.67 317 THR B CA 1
ATOM 2220 C C . THR B 2 137 ? 10.539 -15.980 -16.115 1.00 26.94 317 THR B C 1
ATOM 2221 O O . THR B 2 137 ? 10.838 -16.990 -15.475 1.00 22.55 317 THR B O 1
ATOM 2225 N N . ASP B 2 138 ? 10.475 -14.770 -15.569 1.00 21.09 318 ASP B N 1
ATOM 2226 C CA . ASP B 2 138 ? 10.592 -14.585 -14.129 1.00 22.68 318 ASP B CA 1
ATOM 2227 C C . ASP B 2 138 ? 9.194 -14.467 -13.510 1.00 23.77 318 ASP B C 1
ATOM 2228 O O . ASP B 2 138 ? 9.039 -14.378 -12.287 1.00 20.35 318 ASP B O 1
ATOM 2233 N N . ILE B 2 139 ? 8.178 -14.480 -14.371 1.00 22.44 319 ILE B N 1
ATOM 2234 C CA . ILE B 2 139 ? 6.805 -14.600 -13.909 1.00 21.45 319 ILE B CA 1
ATOM 2235 C C . ILE B 2 139 ? 6.556 -16.051 -13.503 1.00 31.06 319 ILE B C 1
ATOM 2236 O O . ILE B 2 139 ? 6.506 -16.954 -14.348 1.00 28.28 319 ILE B O 1
ATOM 2241 N N . ASP B 2 140 ? 6.431 -16.264 -12.197 1.00 30.44 320 ASP B N 1
ATOM 2242 C CA . ASP B 2 140 ? 6.270 -17.587 -11.620 1.00 26.90 320 ASP B CA 1
ATOM 2243 C C . ASP B 2 140 ? 4.824 -17.757 -11.182 1.00 34.61 320 ASP B C 1
ATOM 2244 O O . ASP B 2 140 ? 4.371 -17.089 -10.256 1.00 30.33 320 ASP B O 1
ATOM 2249 N N . GLN B 2 141 ? 4.096 -18.646 -11.844 1.00 36.12 321 GLN B N 1
ATOM 2250 C CA . GLN B 2 141 ? 2.674 -18.792 -11.560 1.00 33.12 321 GLN B CA 1
ATOM 2251 C C . GLN B 2 141 ? 2.405 -19.194 -10.101 1.00 38.15 321 GLN B C 1
ATOM 2252 O O . GLN B 2 141 ? 1.271 -19.118 -9.629 1.00 36.44 321 GLN B O 1
ATOM 2258 N N . GLU B 2 142 ? 3.449 -19.601 -9.385 1.00 40.56 322 GLU B N 1
ATOM 2259 C CA . GLU B 2 142 ? 3.315 -19.952 -7.970 1.00 30.12 322 GLU B CA 1
ATOM 2260 C C . GLU B 2 142 ? 3.489 -18.745 -7.062 1.00 41.32 322 GLU B C 1
ATOM 2261 O O . GLU B 2 142 ? 3.080 -18.760 -5.895 1.00 41.38 322 GLU B O 1
ATOM 2267 N N . ARG B 2 143 ? 4.103 -17.698 -7.600 1.00 35.55 323 ARG B N 1
ATOM 2268 C CA . ARG B 2 143 ? 4.341 -16.489 -6.833 1.00 31.86 323 ARG B CA 1
ATOM 2269 C C . ARG B 2 143 ? 3.384 -15.360 -7.240 1.00 28.79 323 ARG B C 1
ATOM 2270 O O . ARG B 2 143 ? 3.302 -14.324 -6.576 1.00 30.57 323 ARG B O 1
ATOM 2278 N N . VAL B 2 144 ? 2.657 -15.565 -8.333 1.00 35.18 324 VAL B N 1
ATOM 2279 C CA . VAL B 2 144 ? 1.673 -14.591 -8.781 1.00 23.68 324 VAL B CA 1
ATOM 2280 C C . VAL B 2 144 ? 0.488 -14.609 -7.824 1.00 28.07 324 VAL B C 1
ATOM 2281 O O . VAL B 2 144 ? 0.015 -15.672 -7.420 1.00 30.74 324 VAL B O 1
ATOM 2285 N N . THR B 2 145 ? 0.014 -13.427 -7.448 1.00 31.02 325 THR B N 1
ATOM 2286 C CA . THR B 2 145 ? -1.240 -13.316 -6.713 1.00 30.98 325 THR B CA 1
ATOM 2287 C C . THR B 2 145 ? -2.185 -12.418 -7.492 1.00 24.36 325 THR B C 1
ATOM 2288 O O . THR B 2 145 ? -1.745 -11.466 -8.113 1.00 27.17 325 THR B O 1
ATOM 2292 N N . ILE B 2 146 ? -3.474 -12.736 -7.458 1.00 22.95 326 ILE B N 1
ATOM 2293 C CA . ILE B 2 146 ? -4.494 -12.011 -8.212 1.00 28.24 326 ILE B CA 1
ATOM 2294 C C . ILE B 2 146 ? -5.681 -11.652 -7.311 1.00 31.65 326 ILE B C 1
ATOM 2295 O O . ILE B 2 146 ? -6.154 -12.487 -6.539 1.00 26.82 326 ILE B O 1
ATOM 2300 N N . ARG B 2 147 ? -6.169 -10.414 -7.427 1.00 38.96 327 ARG B N 1
ATOM 2301 C CA . ARG B 2 147 ? -7.293 -9.948 -6.615 1.00 31.53 327 ARG B CA 1
ATOM 2302 C C . ARG B 2 147 ? -8.329 -9.114 -7.393 1.00 35.86 327 ARG B C 1
ATOM 2303 O O . ARG B 2 147 ? -8.003 -8.421 -8.364 1.00 31.98 327 ARG B O 1
ATOM 2311 N N . PHE B 2 148 ? -9.582 -9.203 -6.954 1.00 33.42 328 PHE B N 1
ATOM 2312 C CA . PHE B 2 148 ? -10.660 -8.351 -7.448 1.00 31.02 328 PHE B CA 1
ATOM 2313 C C . PHE B 2 148 ? -11.112 -7.451 -6.304 1.00 37.66 328 PHE B C 1
ATOM 2314 O O . PHE B 2 148 ? -11.633 -7.946 -5.309 1.00 33.89 328 PHE B O 1
ATOM 2322 N N . GLY B 2 149 ? -10.913 -6.139 -6.448 1.00 31.99 329 GLY B N 1
ATOM 2323 C CA . GLY B 2 149 ? -11.122 -5.204 -5.355 1.00 32.07 329 GLY B CA 1
ATOM 2324 C C . GLY B 2 149 ? -9.952 -5.296 -4.397 1.00 44.89 329 GLY B C 1
ATOM 2325 O O . GLY B 2 149 ? -8.792 -5.242 -4.816 1.00 52.43 329 GLY B O 1
ATOM 2326 N N . GLU B 2 150 ? -10.244 -5.440 -3.109 1.00 39.99 330 GLU B N 1
ATOM 2327 C CA . GLU B 2 150 ? -9.199 -5.718 -2.127 1.00 41.31 330 GLU B CA 1
ATOM 2328 C C . GLU B 2 150 ? -9.049 -7.226 -1.945 1.00 41.77 330 GLU B C 1
ATOM 2329 O O . GLU B 2 150 ? -8.035 -7.707 -1.434 1.00 49.19 330 GLU B O 1
ATOM 2335 N N . VAL B 2 151 ? -10.071 -7.963 -2.365 1.00 34.69 331 VAL B N 1
ATOM 2336 C CA . VAL B 2 151 ? -10.153 -9.395 -2.116 1.00 38.19 331 VAL B CA 1
ATOM 2337 C C . VAL B 2 151 ? -9.271 -10.171 -3.071 1.00 35.79 331 VAL B C 1
ATOM 2338 O O . VAL B 2 151 ? -9.421 -10.067 -4.288 1.00 34.33 331 VAL B O 1
ATOM 2342 N N . GLU B 2 152 ? -8.356 -10.952 -2.507 1.00 38.42 332 GLU B N 1
ATOM 2343 C CA . GLU B 2 152 ? -7.448 -11.790 -3.279 1.00 28.60 332 GLU B CA 1
ATOM 2344 C C . GLU B 2 152 ? -8.113 -13.138 -3.603 1.00 36.48 332 GLU B C 1
ATOM 2345 O O . GLU B 2 152 ? -8.625 -13.821 -2.712 1.00 34.81 332 GLU B O 1
ATOM 2351 N N . VAL B 2 153 ? -8.128 -13.500 -4.885 1.00 28.28 333 VAL B N 1
ATOM 2352 C CA . VAL B 2 153 ? -8.787 -14.731 -5.326 1.00 33.64 333 VAL B CA 1
ATOM 2353 C C . VAL B 2 153 ? -7.807 -15.794 -5.869 1.00 34.48 333 VAL B C 1
ATOM 2354 O O . VAL B 2 153 ? -8.186 -16.941 -6.111 1.00 25.33 333 VAL B O 1
ATOM 2358 N N . TYR B 2 154 ? -6.548 -15.405 -6.054 1.00 35.56 334 TYR B N 1
ATOM 2359 C CA . TYR B 2 154 ? -5.503 -16.354 -6.412 1.00 25.70 334 TYR B CA 1
ATOM 2360 C C . TYR B 2 154 ? -4.216 -16.014 -5.675 1.00 31.51 334 TYR B C 1
ATOM 2361 O O . TYR B 2 154 ? -3.725 -14.891 -5.762 1.00 35.60 334 TYR B O 1
ATOM 2370 N N . PRO B 2 155 ? -3.659 -16.993 -4.953 1.00 38.51 335 PRO B N 1
ATOM 2371 C CA . PRO B 2 155 ? -4.172 -18.367 -4.950 1.00 35.74 335 PRO B CA 1
ATOM 2372 C C . PRO B 2 155 ? -5.487 -18.445 -4.179 1.00 41.63 335 PRO B C 1
ATOM 2373 O O . PRO B 2 155 ? -5.743 -17.580 -3.334 1.00 39.36 335 PRO B O 1
ATOM 2377 N N . PRO B 2 156 ? -6.315 -19.457 -4.480 1.00 42.21 336 PRO B N 1
ATOM 2378 C CA . PRO B 2 156 ? -7.647 -19.625 -3.881 1.00 43.39 336 PRO B CA 1
ATOM 2379 C C . PRO B 2 156 ? -7.584 -20.084 -2.427 1.00 42.28 336 PRO B C 1
ATOM 2380 O O . PRO B 2 156 ? -6.880 -21.052 -2.131 1.00 35.33 336 PRO B O 1
ATOM 2384 N N . ASP B 2 164 ? -15.122 -15.613 4.135 1.00 49.99 337 ASP B N 1
ATOM 2385 C CA . ASP B 2 164 ? -15.447 -16.819 3.371 1.00 65.72 337 ASP B CA 1
ATOM 2386 C C . ASP B 2 164 ? -16.572 -16.539 2.387 1.00 60.86 337 ASP B C 1
ATOM 2387 O O . ASP B 2 164 ? -16.351 -15.958 1.322 1.00 58.39 337 ASP B O 1
ATOM 2389 N N . ASP B 2 165 ? -17.782 -16.950 2.752 1.00 64.76 338 ASP B N 1
ATOM 2390 C CA . ASP B 2 165 ? -18.958 -16.653 1.946 1.00 54.10 338 ASP B CA 1
ATOM 2391 C C . ASP B 2 165 ? -19.151 -15.140 1.853 1.00 52.76 338 ASP B C 1
ATOM 2392 O O . ASP B 2 165 ? -19.702 -14.631 0.870 1.00 47.68 338 ASP B O 1
ATOM 2394 N N . ALA B 2 166 ? -18.681 -14.431 2.879 1.00 51.54 339 ALA B N 1
ATOM 2395 C CA . ALA B 2 166 ? -18.765 -12.971 2.930 1.00 46.61 339 ALA B CA 1
ATOM 2396 C C . ALA B 2 166 ? -17.845 -12.316 1.910 1.00 43.92 339 ALA B C 1
ATOM 2397 O O . ALA B 2 166 ? -18.217 -11.324 1.290 1.00 46.31 339 ALA B O 1
ATOM 2399 N N . LEU B 2 167 ? -16.641 -12.866 1.752 1.00 49.05 340 LEU B N 1
ATOM 2400 C CA . LEU B 2 167 ? -15.669 -12.353 0.781 1.00 44.70 340 LEU B CA 1
ATOM 2401 C C . LEU B 2 167 ? -16.065 -12.698 -0.650 1.00 45.27 340 LEU B C 1
ATOM 2402 O O . LEU B 2 167 ? -15.738 -11.967 -1.586 1.00 41.08 340 LEU B O 1
ATOM 2407 N N . ARG B 2 168 ? -16.753 -13.823 -0.819 1.00 40.91 341 ARG B N 1
ATOM 2408 C CA . ARG B 2 168 ? -17.298 -14.185 -2.120 1.00 36.51 341 ARG B CA 1
ATOM 2409 C C . ARG B 2 168 ? -18.360 -13.170 -2.545 1.00 43.55 341 ARG B C 1
ATOM 2410 O O . ARG B 2 168 ? -18.445 -12.804 -3.719 1.00 39.63 341 ARG B O 1
ATOM 2412 N N . ALA B 2 169 ? -19.161 -12.711 -1.583 1.00 46.65 342 ALA B N 1
ATOM 2413 C CA . ALA B 2 169 ? -20.199 -11.716 -1.854 1.00 43.12 342 ALA B CA 1
ATOM 2414 C C . ALA B 2 169 ? -19.593 -10.329 -2.069 1.00 36.53 342 ALA B C 1
ATOM 2415 O O . ALA B 2 169 ? -20.133 -9.506 -2.809 1.00 27.11 342 ALA B O 1
ATOM 2417 N N . ALA B 2 170 ? -18.467 -10.073 -1.417 1.00 35.15 343 ALA B N 1
ATOM 2418 C CA . ALA B 2 170 ? -17.765 -8.814 -1.602 1.00 37.19 343 ALA B CA 1
ATOM 2419 C C . ALA B 2 170 ? -17.308 -8.670 -3.054 1.00 33.55 343 ALA B C 1
ATOM 2420 O O . ALA B 2 170 ? -17.467 -7.622 -3.676 1.00 36.10 343 ALA B O 1
ATOM 2422 N N . VAL B 2 171 ? -16.742 -9.740 -3.589 1.00 26.81 344 VAL B N 1
ATOM 2423 C CA . VAL B 2 171 ? -16.192 -9.721 -4.928 1.00 34.01 344 VAL B CA 1
ATOM 2424 C C . VAL B 2 171 ? -17.308 -9.608 -5.962 1.00 36.47 344 VAL B C 1
ATOM 2425 O O . VAL B 2 171 ? -17.173 -8.903 -6.968 1.00 39.94 344 VAL B O 1
ATOM 2429 N N . ALA B 2 172 ? -18.414 -10.297 -5.706 1.00 44.03 345 ALA B N 1
ATOM 2430 C CA . ALA B 2 172 ? -19.543 -10.293 -6.633 1.00 40.89 345 ALA B CA 1
ATOM 2431 C C . ALA B 2 172 ? -20.124 -8.887 -6.749 1.00 34.29 345 ALA B C 1
ATOM 2432 O O . ALA B 2 172 ? -20.441 -8.415 -7.842 1.00 38.50 345 ALA B O 1
ATOM 2434 N N . GLU B 2 173 ? -20.246 -8.210 -5.615 1.00 35.27 346 GLU B N 1
ATOM 2435 C CA . GLU B 2 173 ? -20.681 -6.824 -5.618 1.00 31.84 346 GLU B CA 1
ATOM 2436 C C . GLU B 2 173 ? -19.685 -5.920 -6.340 1.00 38.61 346 GLU B C 1
ATOM 2437 O O . GLU B 2 173 ? -20.085 -4.966 -7.009 1.00 32.34 346 GLU B O 1
ATOM 2443 N N . HIS B 2 174 ? -18.391 -6.218 -6.205 1.00 36.22 347 HIS B N 1
ATOM 2444 C CA . HIS B 2 174 ? -17.360 -5.419 -6.864 1.00 31.96 347 HIS B CA 1
ATOM 2445 C C . HIS B 2 174 ? -17.501 -5.511 -8.377 1.00 28.92 347 HIS B C 1
ATOM 2446 O O . HIS B 2 174 ? -17.362 -4.513 -9.082 1.00 32.69 347 HIS B O 1
ATOM 2453 N N . LEU B 2 175 ? -17.784 -6.713 -8.869 1.00 28.71 348 LEU B N 1
ATOM 2454 C CA . LEU B 2 175 ? -17.866 -6.936 -10.304 1.00 30.52 348 LEU B CA 1
ATOM 2455 C C . LEU B 2 175 ? -19.214 -6.528 -10.888 1.00 31.31 348 LEU B C 1
ATOM 2456 O O . LEU B 2 175 ? -19.358 -6.375 -12.103 1.00 27.00 348 LEU B O 1
ATOM 2461 N N . ARG B 2 176 ? -20.202 -6.345 -10.021 1.00 33.07 349 ARG B N 1
ATOM 2462 C CA . ARG B 2 176 ? -21.486 -5.844 -10.469 1.00 26.65 349 ARG B CA 1
ATOM 2463 C C . ARG B 2 176 ? -21.427 -4.333 -10.712 1.00 32.59 349 ARG B C 1
ATOM 2464 O O . ARG B 2 176 ? -22.265 -3.781 -11.418 1.00 37.72 349 ARG B O 1
ATOM 2472 N N . GLY B 2 177 ? -20.431 -3.673 -10.128 1.00 30.03 350 GLY B N 1
ATOM 2473 C CA . GLY B 2 177 ? -20.269 -2.237 -10.268 1.00 30.75 350 GLY B CA 1
ATOM 2474 C C . GLY B 2 177 ? -19.730 -1.812 -11.625 1.00 40.43 350 GLY B C 1
ATOM 2475 O O . GLY B 2 177 ? -19.490 -2.655 -12.489 1.00 23.80 350 GLY B O 1
ATOM 2476 N N . ASP B 2 178 ? -19.542 -0.504 -11.818 1.00 43.61 351 ASP B N 1
ATOM 2477 C CA . ASP B 2 178 ? -19.094 0.011 -13.113 1.00 41.85 351 ASP B CA 1
ATOM 2478 C C . ASP B 2 178 ? -17.586 0.311 -13.193 1.00 40.25 351 ASP B C 1
ATOM 2479 O O . ASP B 2 178 ? -17.063 0.599 -14.263 1.00 36.21 351 ASP B O 1
ATOM 2484 N N . GLU B 2 179 ? -16.885 0.238 -12.069 1.00 33.79 352 GLU B N 1
ATOM 2485 C CA . GLU B 2 179 ? -15.437 0.405 -12.097 1.00 33.04 352 GLU B CA 1
ATOM 2486 C C . GLU B 2 179 ? -14.780 -0.765 -11.378 1.00 33.39 352 GLU B C 1
ATOM 2487 O O . GLU B 2 179 ? -14.867 -0.890 -10.156 1.00 34.62 352 GLU B O 1
ATOM 2493 N N . VAL B 2 180 ? -14.151 -1.643 -12.155 1.00 28.84 353 VAL B N 1
ATOM 2494 C CA . VAL B 2 180 ? -13.636 -2.897 -11.625 1.00 23.79 353 VAL B CA 1
ATOM 2495 C C . VAL B 2 180 ? -12.116 -2.846 -11.540 1.00 28.64 353 VAL B C 1
ATOM 2496 O O . VAL B 2 180 ? -11.443 -2.379 -12.465 1.00 23.38 353 VAL B O 1
ATOM 2500 N N . VAL B 2 181 ? -11.584 -3.309 -10.415 1.00 29.62 354 VAL B N 1
ATOM 2501 C CA . VAL B 2 181 ? -10.148 -3.242 -10.174 1.00 30.28 354 VAL B CA 1
ATOM 2502 C C . VAL B 2 181 ? -9.517 -4.616 -10.108 1.00 34.97 354 VAL B C 1
ATOM 2503 O O . VAL B 2 181 ? -9.862 -5.427 -9.249 1.00 34.22 354 VAL B O 1
ATOM 2507 N N . ILE B 2 182 ? -8.582 -4.863 -11.017 1.00 25.07 355 ILE B N 1
ATOM 2508 C CA . ILE B 2 182 ? -7.833 -6.107 -11.029 1.00 30.33 355 ILE B CA 1
ATOM 2509 C C . ILE B 2 182 ? -6.413 -5.874 -10.507 1.00 31.05 355 ILE B C 1
ATOM 2510 O O . ILE B 2 182 ? -5.614 -5.184 -11.132 1.00 32.82 355 ILE B O 1
ATOM 2515 N N . GLY B 2 183 ? -6.128 -6.431 -9.335 1.00 28.65 356 GLY B N 1
ATOM 2516 C CA . GLY B 2 183 ? -4.816 -6.325 -8.732 1.00 29.02 356 GLY B CA 1
ATOM 2517 C C . GLY B 2 183 ? -4.002 -7.566 -9.038 1.00 27.97 356 GLY B C 1
ATOM 2518 O O . GLY B 2 183 ? -4.498 -8.693 -8.957 1.00 17.63 356 GLY B O 1
ATOM 2519 N N . ILE B 2 184 ? -2.741 -7.360 -9.396 1.00 30.57 357 ILE B N 1
ATOM 2520 C CA . ILE B 2 184 ? -1.871 -8.453 -9.789 1.00 20.25 357 ILE B CA 1
ATOM 2521 C C . ILE B 2 184 ? -0.506 -8.210 -9.192 1.00 22.21 357 ILE B C 1
ATOM 2522 O O . ILE B 2 184 ? 0.131 -7.207 -9.499 1.00 29.36 357 ILE B O 1
ATOM 2527 N N . ASP B 2 185 ? -0.048 -9.104 -8.332 1.00 23.90 358 ASP B N 1
ATOM 2528 C CA . ASP B 2 185 ? 1.310 -8.971 -7.838 1.00 24.82 358 ASP B CA 1
ATOM 2529 C C . ASP B 2 185 ? 2.171 -10.068 -8.414 1.00 21.65 358 ASP B C 1
ATOM 2530 O O . ASP B 2 185 ? 1.790 -11.224 -8.400 1.00 24.68 358 ASP B O 1
ATOM 2535 N N . LEU B 2 186 ? 3.343 -9.702 -8.914 1.00 24.16 359 LEU B N 1
ATOM 2536 C CA . LEU B 2 186 ? 4.215 -10.674 -9.566 1.00 30.52 359 LEU B CA 1
ATOM 2537 C C . LEU B 2 186 ? 5.325 -11.208 -8.656 1.00 23.01 359 LEU B C 1
ATOM 2538 O O . LEU B 2 186 ? 6.005 -12.170 -8.998 1.00 29.44 359 LEU B O 1
ATOM 2543 N N . ALA B 2 187 ? 5.505 -10.570 -7.505 1.00 24.76 360 ALA B N 1
ATOM 2544 C CA . ALA B 2 187 ? 6.520 -10.987 -6.537 1.00 25.71 360 ALA B CA 1
ATOM 2545 C C . ALA B 2 187 ? 7.918 -11.168 -7.147 1.00 24.61 360 ALA B C 1
ATOM 2546 O O . ALA B 2 187 ? 8.538 -12.209 -6.971 1.00 27.09 360 ALA B O 1
ATOM 2548 N N . ILE B 2 188 ? 8.428 -10.159 -7.845 1.00 21.97 361 ILE B N 1
ATOM 2549 C CA . ILE B 2 188 ? 9.760 -10.275 -8.440 1.00 23.14 361 ILE B CA 1
ATOM 2550 C C . ILE B 2 188 ? 10.664 -9.167 -7.933 1.00 29.74 361 ILE B C 1
ATOM 2551 O O . ILE B 2 188 ? 11.700 -9.431 -7.314 1.00 31.32 361 ILE B O 1
ATOM 2556 N N . ALA B 2 189 ? 10.266 -7.926 -8.214 1.00 32.03 362 ALA B N 1
ATOM 2557 C CA . ALA B 2 189 ? 10.970 -6.747 -7.737 1.00 26.22 362 ALA B CA 1
ATOM 2558 C C . ALA B 2 189 ? 9.936 -5.699 -7.352 1.00 32.55 362 ALA B C 1
ATOM 2559 O O . ALA B 2 189 ? 8.879 -6.030 -6.802 1.00 33.38 362 ALA B O 1
ATOM 2561 N N . ASP B 2 190 ? 10.231 -4.442 -7.664 1.00 34.48 363 ASP B N 1
ATOM 2562 C CA . ASP B 2 190 ? 9.406 -3.331 -7.214 1.00 38.18 363 ASP B CA 1
ATOM 2563 C C . ASP B 2 190 ? 8.616 -2.692 -8.354 1.00 29.96 363 ASP B C 1
ATOM 2564 O O . ASP B 2 190 ? 7.908 -1.711 -8.141 1.00 44.31 363 ASP B O 1
ATOM 2566 N N . GLY B 2 191 ? 8.729 -3.249 -9.554 1.00 24.36 364 GLY B N 1
ATOM 2567 C CA . GLY B 2 191 ? 8.042 -2.703 -10.714 1.00 25.37 364 GLY B CA 1
ATOM 2568 C C . GLY B 2 191 ? 6.541 -2.593 -10.500 1.00 24.05 364 GLY B C 1
ATOM 2569 O O . GLY B 2 191 ? 5.898 -3.542 -10.065 1.00 27.03 364 GLY B O 1
ATOM 2570 N N . ALA B 2 192 ? 5.983 -1.432 -10.812 1.00 24.04 365 ALA B N 1
ATOM 2571 C CA . ALA B 2 192 ? 4.558 -1.183 -10.610 1.00 24.58 365 ALA B CA 1
ATOM 2572 C C . ALA B 2 192 ? 4.003 -0.319 -11.727 1.00 28.22 365 ALA B C 1
ATOM 2573 O O . ALA B 2 192 ? 4.686 0.574 -12.239 1.00 27.63 365 ALA B O 1
ATOM 2575 N N . PHE B 2 193 ? 2.753 -0.574 -12.097 1.00 28.08 366 PHE B N 1
ATOM 2576 C CA . PHE B 2 193 ? 2.116 0.216 -13.148 1.00 28.10 366 PHE B CA 1
ATOM 2577 C C . PHE B 2 193 ? 0.636 -0.128 -13.297 1.00 25.92 366 PHE B C 1
ATOM 2578 O O . PHE B 2 193 ? 0.247 -1.297 -13.226 1.00 31.70 366 PHE B O 1
ATOM 2586 N N . THR B 2 194 ? -0.180 0.895 -13.512 1.00 11.72 367 THR B N 1
ATOM 2587 C CA . THR B 2 194 ? -1.615 0.718 -13.643 1.00 27.60 367 THR B CA 1
ATOM 2588 C C . THR B 2 194 ? -2.112 1.121 -15.025 1.00 29.90 367 THR B C 1
ATOM 2589 O O . THR B 2 194 ? -1.813 2.218 -15.508 1.00 23.37 367 THR B O 1
ATOM 2593 N N . VAL B 2 195 ? -2.886 0.244 -15.655 1.00 27.66 368 VAL B N 1
ATOM 2594 C CA . VAL B 2 195 ? -3.492 0.578 -16.937 1.00 30.30 368 VAL B CA 1
ATOM 2595 C C . VAL B 2 195 ? -5.016 0.557 -16.854 1.00 27.14 368 VAL B C 1
ATOM 2596 O O . VAL B 2 195 ? -5.598 0.102 -15.857 1.00 14.25 368 VAL B O 1
ATOM 2600 N N . TYR B 2 196 ? -5.651 1.055 -17.913 1.00 23.00 369 TYR B N 1
ATOM 2601 C CA . TYR B 2 196 ? -7.091 1.278 -17.910 1.00 18.41 369 TYR B CA 1
ATOM 2602 C C . TYR B 2 196 ? -7.728 0.809 -19.198 1.00 23.85 369 TYR B C 1
ATOM 2603 O O . TYR B 2 196 ? -7.137 0.932 -20.274 1.00 14.67 369 TYR B O 1
ATOM 2612 N N . GLY B 2 197 ? -8.937 0.267 -19.079 1.00 16.87 370 GLY B N 1
ATOM 2613 C CA . GLY B 2 197 ? -9.679 -0.178 -20.237 1.00 19.14 370 GLY B CA 1
ATOM 2614 C C . GLY B 2 197 ? -11.096 -0.475 -19.822 1.00 22.93 370 GLY B C 1
ATOM 2615 O O . GLY B 2 197 ? -11.530 -0.073 -18.752 1.00 22.74 370 GLY B O 1
ATOM 2616 N N . CYS B 2 198 ? -11.830 -1.197 -20.654 1.00 27.12 371 CYS B N 1
ATOM 2617 C CA . CYS B 2 198 ? -13.220 -1.488 -20.321 1.00 24.66 371 CYS B CA 1
ATOM 2618 C C . CYS B 2 198 ? -13.644 -2.909 -20.655 1.00 19.65 371 CYS B C 1
ATOM 2619 O O . CYS B 2 198 ? -12.895 -3.671 -21.243 1.00 15.87 371 CYS B O 1
ATOM 2622 N N . ASP B 2 199 ? -14.861 -3.261 -20.261 1.00 13.08 372 ASP B N 1
ATOM 2623 C CA . ASP B 2 199 ? -15.425 -4.529 -20.658 1.00 17.77 372 ASP B CA 1
ATOM 2624 C C . ASP B 2 199 ? -15.767 -4.552 -22.159 1.00 19.43 372 ASP B C 1
ATOM 2625 O O . ASP B 2 199 ? -15.760 -3.524 -22.857 1.00 14.59 372 ASP B O 1
ATOM 2630 N N . LEU B 2 200 ? -16.045 -5.746 -22.656 1.00 21.70 373 LEU B N 1
ATOM 2631 C CA . LEU B 2 200 ? -16.444 -5.907 -24.037 1.00 15.30 373 LEU B CA 1
ATOM 2632 C C . LEU B 2 200 ? -17.915 -6.259 -24.032 1.00 15.98 373 LEU B C 1
ATOM 2633 O O . LEU B 2 200 ? -18.343 -7.129 -23.295 1.00 17.50 373 LEU B O 1
ATOM 2638 N N . THR B 2 201 ? -18.695 -5.556 -24.833 1.00 18.58 374 THR B N 1
ATOM 2639 C CA . THR B 2 201 ? -20.125 -5.769 -24.843 1.00 14.22 374 THR B CA 1
ATOM 2640 C C . THR B 2 201 ? -20.588 -5.934 -26.280 1.00 23.04 374 THR B C 1
ATOM 2641 O O . THR B 2 201 ? -19.837 -5.700 -27.229 1.00 13.27 374 THR B O 1
ATOM 2645 N N . GLU B 2 202 ? -21.846 -6.326 -26.435 1.00 27.41 375 GLU B N 1
ATOM 2646 C CA . GLU B 2 202 ? -22.449 -6.459 -27.747 1.00 25.61 375 GLU B CA 1
ATOM 2647 C C . GLU B 2 202 ? -22.691 -5.078 -28.368 1.00 26.64 375 GLU B C 1
ATOM 2648 O O . GLU B 2 202 ? -22.746 -4.940 -29.598 1.00 26.31 375 GLU B O 1
ATOM 2654 N N . GLY B 2 203 ? -22.817 -4.059 -27.522 1.00 25.58 376 GLY B N 1
ATOM 2655 C CA . GLY B 2 203 ? -22.901 -2.685 -27.993 1.00 21.00 376 GLY B CA 1
ATOM 2656 C C . GLY B 2 203 ? -21.683 -2.274 -28.816 1.00 28.51 376 GLY B C 1
ATOM 2657 O O . GLY B 2 203 ? -21.829 -1.678 -29.885 1.00 26.63 376 GLY B O 1
ATOM 2658 N N . TYR B 2 204 ? -20.483 -2.590 -28.328 1.00 26.59 377 TYR B N 1
ATOM 2659 C CA . TYR B 2 204 ? -19.243 -2.297 -29.056 1.00 20.30 377 TYR B CA 1
ATOM 2660 C C . TYR B 2 204 ? -19.237 -2.972 -30.426 1.00 27.01 377 TYR B C 1
ATOM 2661 O O . TYR B 2 204 ? -18.881 -2.375 -31.440 1.00 23.94 377 TYR B O 1
ATOM 2670 N N . VAL B 2 205 ? -19.615 -4.239 -30.438 1.00 24.69 378 VAL B N 1
ATOM 2671 C CA . VAL B 2 205 ? -19.693 -5.005 -31.668 1.00 26.49 378 VAL B CA 1
ATOM 2672 C C . VAL B 2 205 ? -20.779 -4.462 -32.589 1.00 23.74 378 VAL B C 1
ATOM 2673 O O . VAL B 2 205 ? -20.553 -4.254 -33.779 1.00 26.02 378 VAL B O 1
ATOM 2677 N N . ARG B 2 206 ? -21.959 -4.234 -32.024 1.00 23.43 379 ARG B N 1
ATOM 2678 C CA . ARG B 2 206 ? -23.095 -3.678 -32.761 1.00 31.85 379 ARG B CA 1
ATOM 2679 C C . ARG B 2 206 ? -22.781 -2.331 -33.421 1.00 28.28 379 ARG B C 1
ATOM 2680 O O . ARG B 2 206 ? -23.100 -2.113 -34.599 1.00 18.84 379 ARG B O 1
ATOM 2688 N N . LEU B 2 207 ? -22.148 -1.441 -32.658 1.00 27.13 380 LEU B N 1
ATOM 2689 C CA . LEU B 2 207 ? -21.787 -0.112 -33.161 1.00 25.76 380 LEU B CA 1
ATOM 2690 C C . LEU B 2 207 ? -20.757 -0.220 -34.264 1.00 31.98 380 LEU B C 1
ATOM 2691 O O . LEU B 2 207 ? -20.908 0.403 -35.307 1.00 28.89 380 LEU B O 1
ATOM 2696 N N . ASN B 2 208 ? -19.715 -1.011 -34.032 1.00 27.05 381 ASN B N 1
ATOM 2697 C CA . ASN B 2 208 ? -18.618 -1.111 -34.988 1.00 23.83 381 ASN B CA 1
ATOM 2698 C C . ASN B 2 208 ? -18.924 -2.015 -36.178 1.00 31.73 381 ASN B C 1
ATOM 2699 O O . ASN B 2 208 ? -18.218 -1.982 -37.195 1.00 28.86 381 ASN B O 1
ATOM 2704 N N . SER B 2 209 ? -19.978 -2.820 -36.042 1.00 25.87 382 SER B N 1
ATOM 2705 C CA . SER B 2 209 ? -20.448 -3.667 -37.127 1.00 25.51 382 SER B CA 1
ATOM 2706 C C . SER B 2 209 ? -21.378 -2.881 -38.047 1.00 31.03 382 SER B C 1
ATOM 2707 O O . SER B 2 209 ? -21.299 -2.999 -39.266 1.00 30.51 382 SER B O 1
ATOM 2709 N N . GLU B 2 210 ? -22.257 -2.076 -37.457 1.00 36.08 383 GLU B N 1
ATOM 2710 C CA . GLU B 2 210 ? -23.235 -1.321 -38.232 1.00 36.68 383 GLU B CA 1
ATOM 2711 C C . GLU B 2 210 ? -22.553 -0.381 -39.227 1.00 39.98 383 GLU B C 1
ATOM 2712 O O . GLU B 2 210 ? -22.369 -0.723 -40.399 1.00 46.61 383 GLU B O 1
ATOM 2714 N N . THR C 1 1 ? -8.044 -45.721 -39.041 1.00 50.90 8 THR C N 1
ATOM 2715 C CA . THR C 1 1 ? -7.439 -46.118 -40.312 1.00 52.78 8 THR C CA 1
ATOM 2716 C C . THR C 1 1 ? -5.903 -46.278 -40.272 1.00 54.43 8 THR C C 1
ATOM 2717 O O . THR C 1 1 ? -5.349 -47.021 -41.080 1.00 48.12 8 THR C O 1
ATOM 2721 N N . PRO C 1 2 ? -5.208 -45.578 -39.347 1.00 55.43 9 PRO C N 1
ATOM 2722 C CA . PRO C 1 2 ? -3.773 -45.853 -39.159 1.00 45.82 9 PRO C CA 1
ATOM 2723 C C . PRO C 1 2 ? -3.531 -47.143 -38.375 1.00 50.40 9 PRO C C 1
ATOM 2724 O O . PRO C 1 2 ? -4.147 -47.351 -37.324 1.00 39.65 9 PRO C O 1
ATOM 2728 N N . ARG C 1 3 ? -2.631 -47.986 -38.882 1.00 49.56 10 ARG C N 1
ATOM 2729 C CA . ARG C 1 3 ? -2.328 -49.265 -38.253 1.00 46.65 10 ARG C CA 1
ATOM 2730 C C . ARG C 1 3 ? -1.751 -49.087 -36.857 1.00 39.10 10 ARG C C 1
ATOM 2731 O O . ARG C 1 3 ? -0.902 -48.239 -36.632 1.00 34.14 10 ARG C O 1
ATOM 2739 N N . GLY C 1 4 ? -2.219 -49.913 -35.929 1.00 45.86 11 GLY C N 1
ATOM 2740 C CA . GLY C 1 4 ? -1.714 -49.913 -34.573 1.00 34.64 11 GLY C CA 1
ATOM 2741 C C . GLY C 1 4 ? -2.038 -48.646 -33.830 1.00 30.05 11 GLY C C 1
ATOM 2742 O O . GLY C 1 4 ? -1.236 -48.189 -33.025 1.00 38.91 11 GLY C O 1
ATOM 2743 N N . PHE C 1 5 ? -3.194 -48.057 -34.122 1.00 25.33 12 PHE C N 1
ATOM 2744 C CA . PHE C 1 5 ? -3.693 -46.926 -33.347 1.00 36.79 12 PHE C CA 1
ATOM 2745 C C . PHE C 1 5 ? -5.095 -47.204 -32.847 1.00 36.98 12 PHE C C 1
ATOM 2746 O O . PHE C 1 5 ? -6.043 -47.253 -33.621 1.00 31.29 12 PHE C O 1
ATOM 2754 N N . VAL C 1 6 ? -5.205 -47.394 -31.541 1.00 30.60 13 VAL C N 1
ATOM 2755 C CA . VAL C 1 6 ? -6.480 -47.633 -30.899 1.00 35.15 13 VAL C CA 1
ATOM 2756 C C . VAL C 1 6 ? -6.988 -46.341 -30.282 1.00 41.41 13 VAL C C 1
ATOM 2757 O O . VAL C 1 6 ? -6.221 -45.400 -30.106 1.00 46.13 13 VAL C O 1
ATOM 2761 N N . VAL C 1 7 ? -8.279 -46.284 -29.959 1.00 44.96 14 VAL C N 1
ATOM 2762 C CA . VAL C 1 7 ? -8.832 -45.109 -29.289 1.00 35.60 14 VAL C CA 1
ATOM 2763 C C . VAL C 1 7 ? -9.769 -45.480 -28.148 1.00 31.94 14 VAL C C 1
ATOM 2764 O O . VAL C 1 7 ? -10.823 -46.069 -28.359 1.00 31.39 14 VAL C O 1
ATOM 2768 N N . HIS C 1 8 ? -9.374 -45.135 -26.931 1.00 35.68 15 HIS C N 1
ATOM 2769 C CA . HIS C 1 8 ? -10.246 -45.287 -25.773 1.00 29.73 15 HIS C CA 1
ATOM 2770 C C . HIS C 1 8 ? -10.929 -43.955 -25.444 1.00 36.66 15 HIS C C 1
ATOM 2771 O O . HIS C 1 8 ? -10.308 -42.893 -25.560 1.00 29.75 15 HIS C O 1
ATOM 2778 N N . THR C 1 9 ? -12.203 -44.015 -25.050 1.00 34.10 16 THR C N 1
ATOM 2779 C CA . THR C 1 9 ? -12.964 -42.820 -24.673 1.00 34.42 16 THR C CA 1
ATOM 2780 C C . THR C 1 9 ? -14.045 -43.197 -23.658 1.00 35.56 16 THR C C 1
ATOM 2781 O O . THR C 1 9 ? -14.682 -44.237 -23.796 1.00 40.41 16 THR C O 1
ATOM 2785 N N . ALA C 1 10 ? -14.267 -42.357 -22.651 1.00 34.34 17 ALA C N 1
ATOM 2786 C CA . ALA C 1 10 ? -15.254 -42.676 -21.618 1.00 37.20 17 ALA C CA 1
ATOM 2787 C C . ALA C 1 10 ? -15.529 -41.541 -20.636 1.00 38.12 17 ALA C C 1
ATOM 2788 O O . ALA C 1 10 ? -14.635 -40.755 -20.332 1.00 39.20 17 ALA C O 1
ATOM 2790 N N . PRO C 1 11 ? -16.772 -41.473 -20.124 1.00 32.49 18 PRO C N 1
ATOM 2791 C CA . PRO C 1 11 ? -17.224 -40.481 -19.138 1.00 39.31 18 PRO C CA 1
ATOM 2792 C C . PRO C 1 11 ? -16.579 -40.679 -17.769 1.00 40.68 18 PRO C C 1
ATOM 2793 O O . PRO C 1 11 ? -16.661 -41.761 -17.190 1.00 42.95 18 PRO C O 1
ATOM 2797 N N . VAL C 1 12 ? -15.952 -39.629 -17.255 1.00 42.75 19 VAL C N 1
ATOM 2798 C CA . VAL C 1 12 ? -15.323 -39.674 -15.939 1.00 42.95 19 VAL C CA 1
ATOM 2799 C C . VAL C 1 12 ? -15.915 -38.569 -15.071 1.00 39.14 19 VAL C C 1
ATOM 2800 O O . VAL C 1 12 ? -15.604 -38.441 -13.880 1.00 33.28 19 VAL C O 1
ATOM 2804 N N . GLY C 1 13 ? -16.779 -37.771 -15.688 1.00 31.91 20 GLY C N 1
ATOM 2805 C CA . GLY C 1 13 ? -17.529 -36.767 -14.963 1.00 34.11 20 GLY C CA 1
ATOM 2806 C C . GLY C 1 13 ? -16.819 -35.441 -14.738 1.00 36.55 20 GLY C C 1
ATOM 2807 O O . GLY C 1 13 ? -17.104 -34.748 -13.771 1.00 42.65 20 GLY C O 1
ATOM 2808 N N . LEU C 1 14 ? -15.897 -35.081 -15.623 1.00 35.51 21 LEU C N 1
ATOM 2809 C CA . LEU C 1 14 ? -15.227 -33.792 -15.521 1.00 29.07 21 LEU C CA 1
ATOM 2810 C C . LEU C 1 14 ? -16.287 -32.704 -15.683 1.00 31.27 21 LEU C C 1
ATOM 2811 O O . LEU C 1 14 ? -16.046 -31.523 -15.424 1.00 35.00 21 LEU C O 1
ATOM 2816 N N . ALA C 1 15 ? -17.473 -33.133 -16.105 1.00 46.04 22 ALA C N 1
ATOM 2817 C CA . ALA C 1 15 ? -18.678 -32.302 -16.118 1.00 35.76 22 ALA C CA 1
ATOM 2818 C C . ALA C 1 15 ? -19.894 -33.224 -16.015 1.00 34.20 22 ALA C C 1
ATOM 2819 O O . ALA C 1 15 ? -19.896 -34.317 -16.585 1.00 30.52 22 ALA C O 1
ATOM 2821 N N . ASP C 1 16 ? -20.915 -32.794 -15.280 1.00 31.02 23 ASP C N 1
ATOM 2822 C CA . ASP C 1 16 ? -22.081 -33.643 -15.008 1.00 40.23 23 ASP C CA 1
ATOM 2823 C C . ASP C 1 16 ? -23.055 -33.789 -16.181 1.00 31.30 23 ASP C C 1
ATOM 2824 O O . ASP C 1 16 ? -24.194 -33.334 -16.098 1.00 29.20 23 ASP C O 1
ATOM 2826 N N . ASP C 1 17 ? -22.623 -34.436 -17.257 1.00 29.98 24 ASP C N 1
ATOM 2827 C CA . ASP C 1 17 ? -23.520 -34.686 -18.385 1.00 34.92 24 ASP C CA 1
ATOM 2828 C C . ASP C 1 17 ? -23.454 -36.114 -18.908 1.00 44.75 24 ASP C C 1
ATOM 2829 O O . ASP C 1 17 ? -24.204 -36.474 -19.826 1.00 44.97 24 ASP C O 1
ATOM 2834 N N . GLY C 1 18 ? -22.555 -36.917 -18.338 1.00 41.19 25 GLY C N 1
ATOM 2835 C CA . GLY C 1 18 ? -22.405 -38.308 -18.742 1.00 39.76 25 GLY C CA 1
ATOM 2836 C C . GLY C 1 18 ? -21.725 -38.469 -20.092 1.00 33.92 25 GLY C C 1
ATOM 2837 O O . GLY C 1 18 ? -21.568 -39.583 -20.586 1.00 33.81 25 GLY C O 1
ATOM 2838 N N . ARG C 1 19 ? -21.317 -37.351 -20.682 1.00 34.25 26 ARG C N 1
ATOM 2839 C CA . ARG C 1 19 ? -20.639 -37.351 -21.977 1.00 37.91 26 ARG C CA 1
ATOM 2840 C C . ARG C 1 19 ? -19.194 -37.821 -21.839 1.00 30.92 26 ARG C C 1
ATOM 2841 O O . ARG C 1 19 ? -18.594 -37.688 -20.770 1.00 21.82 26 ARG C O 1
ATOM 2849 N N . ASP C 1 20 ? -18.652 -38.382 -22.921 1.00 31.30 27 ASP C N 1
ATOM 2850 C CA . ASP C 1 20 ? -17.247 -38.804 -22.967 1.00 36.97 27 ASP C CA 1
ATOM 2851 C C . ASP C 1 20 ? -16.309 -37.621 -22.751 1.00 35.23 27 ASP C C 1
ATOM 2852 O O . ASP C 1 20 ? -16.221 -36.729 -23.588 1.00 34.67 27 ASP C O 1
ATOM 2857 N N . ASP C 1 21 ? -15.597 -37.608 -21.634 1.00 36.43 28 ASP C N 1
ATOM 2858 C CA . ASP C 1 21 ? -14.668 -36.517 -21.378 1.00 36.51 28 ASP C CA 1
ATOM 2859 C C . ASP C 1 21 ? -13.255 -37.019 -21.040 1.00 35.34 28 ASP C C 1
ATOM 2860 O O . ASP C 1 21 ? -12.355 -36.228 -20.745 1.00 25.43 28 ASP C O 1
ATOM 2865 N N . PHE C 1 22 ? -13.074 -38.334 -21.112 1.00 29.94 29 PHE C N 1
ATOM 2866 C CA . PHE C 1 22 ? -11.795 -38.977 -20.802 1.00 37.06 29 PHE C CA 1
ATOM 2867 C C . PHE C 1 22 ? -11.363 -39.889 -21.939 1.00 26.30 29 PHE C C 1
ATOM 2868 O O . PHE C 1 22 ? -12.052 -40.844 -22.279 1.00 30.06 29 PHE C O 1
ATOM 2876 N N . THR C 1 23 ? -10.210 -39.599 -22.518 1.00 28.47 30 THR C N 1
ATOM 2877 C CA . THR C 1 23 ? -9.800 -40.258 -23.742 1.00 21.91 30 THR C CA 1
ATOM 2878 C C . THR C 1 23 ? -8.365 -40.717 -23.623 1.00 33.64 30 THR C C 1
ATOM 2879 O O . THR C 1 23 ? -7.557 -40.062 -22.975 1.00 36.74 30 THR C O 1
ATOM 2883 N N . VAL C 1 24 ? -8.065 -41.871 -24.212 1.00 29.25 31 VAL C N 1
ATOM 2884 C CA . VAL C 1 24 ? -6.692 -42.270 -24.407 1.00 30.28 31 VAL C CA 1
ATOM 2885 C C . VAL C 1 24 ? -6.543 -42.733 -25.835 1.00 30.16 31 VAL C C 1
ATOM 2886 O O . VAL C 1 24 ? -7.384 -43.450 -26.344 1.00 32.58 31 VAL C O 1
ATOM 2890 N N . LEU C 1 25 ? -5.480 -42.281 -26.483 1.00 34.15 32 LEU C N 1
ATOM 2891 C CA . LEU C 1 25 ? -5.121 -42.732 -27.813 1.00 27.07 32 LEU C CA 1
ATOM 2892 C C . LEU C 1 25 ? -3.785 -43.418 -27.659 1.00 33.67 32 LEU C C 1
ATOM 2893 O O . LEU C 1 25 ? -2.927 -42.932 -26.929 1.00 39.59 32 LEU C O 1
ATOM 2898 N N . ALA C 1 26 ? -3.610 -44.560 -28.313 1.00 37.46 33 ALA C N 1
ATOM 2899 C CA . ALA C 1 26 ? -2.360 -45.299 -28.185 1.00 42.20 33 ALA C CA 1
ATOM 2900 C C . ALA C 1 26 ? -1.987 -46.114 -29.419 1.00 41.63 33 ALA C C 1
ATOM 2901 O O . ALA C 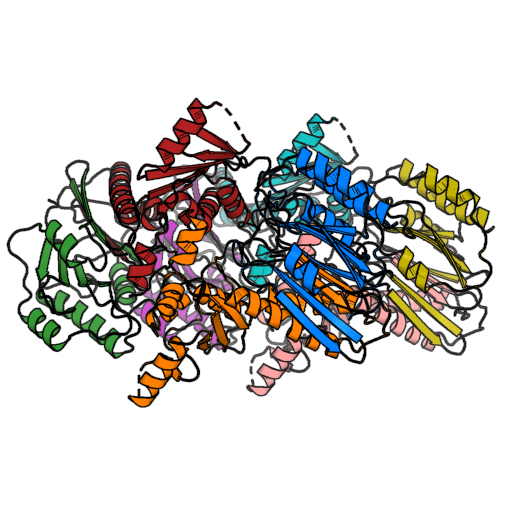1 26 ? -2.848 -46.678 -30.103 1.00 31.77 33 ALA C O 1
ATOM 2903 N N . SER C 1 27 ? -0.688 -46.143 -29.698 1.00 30.29 34 SER C N 1
ATOM 2904 C CA . SER C 1 27 ? -0.139 -47.049 -30.678 1.00 34.75 34 SER C CA 1
ATOM 2905 C C . SER C 1 27 ? 0.155 -48.354 -29.969 1.00 38.43 34 SER C C 1
ATOM 2906 O O . SER C 1 27 ? 0.837 -48.377 -28.943 1.00 45.88 34 SER C O 1
ATOM 2909 N N . THR C 1 28 ? -0.382 -49.438 -30.507 1.00 35.51 35 THR C N 1
ATOM 2910 C CA . THR C 1 28 ? -0.078 -50.765 -30.011 1.00 29.17 35 THR C CA 1
ATOM 2911 C C . THR C 1 28 ? 1.428 -51.006 -30.159 1.00 42.52 35 THR C C 1
ATOM 2912 O O . THR C 1 28 ? 1.987 -51.893 -29.518 1.00 49.26 35 THR C O 1
ATOM 2916 N N . ALA C 1 29 ? 2.076 -50.200 -30.997 1.00 38.59 36 ALA C N 1
ATOM 2917 C CA . ALA C 1 29 ? 3.507 -50.325 -31.267 1.00 41.48 36 ALA C CA 1
ATOM 2918 C C . ALA C 1 29 ? 4.274 -49.079 -30.816 1.00 36.91 36 ALA C C 1
ATOM 2919 O O . ALA C 1 29 ? 3.700 -47.999 -30.733 1.00 37.05 36 ALA C O 1
ATOM 2921 N N . PRO C 1 30 ? 5.575 -49.229 -30.506 1.00 46.06 37 PRO C N 1
ATOM 2922 C CA . PRO C 1 30 ? 6.452 -48.080 -30.247 1.00 45.17 37 PRO C CA 1
ATOM 2923 C C . PRO C 1 30 ? 6.403 -47.035 -31.370 1.00 42.61 37 PRO C C 1
ATOM 2924 O O . PRO C 1 30 ? 6.309 -47.373 -32.551 1.00 31.27 37 PRO C O 1
ATOM 2928 N N . ALA C 1 31 ? 6.469 -45.763 -30.993 1.00 45.66 38 ALA C N 1
ATOM 2929 C CA . ALA C 1 31 ? 6.316 -44.682 -31.961 1.00 40.86 38 ALA C CA 1
ATOM 2930 C C . ALA C 1 31 ? 7.243 -43.501 -31.687 1.00 34.02 38 ALA C C 1
ATOM 2931 O O . ALA C 1 31 ? 7.493 -43.138 -30.528 1.00 35.97 38 ALA C O 1
ATOM 2933 N N . THR C 1 32 ? 7.746 -42.898 -32.761 1.00 29.32 39 THR C N 1
ATOM 2934 C CA . THR C 1 32 ? 8.428 -41.619 -32.654 1.00 35.65 39 THR C CA 1
ATOM 2935 C C . THR C 1 32 ? 7.382 -40.517 -32.517 1.00 35.80 39 THR C C 1
ATOM 2936 O O . THR C 1 32 ? 6.403 -40.479 -33.258 1.00 31.52 39 THR C O 1
ATOM 2940 N N . VAL C 1 33 ? 7.592 -39.636 -31.546 1.00 40.26 40 VAL C N 1
ATOM 2941 C CA . VAL C 1 33 ? 6.660 -38.556 -31.267 1.00 32.69 40 VAL C CA 1
ATOM 2942 C C . VAL C 1 33 ? 7.296 -37.200 -31.536 1.00 39.97 40 VAL C C 1
ATOM 2943 O O . VAL C 1 33 ? 8.465 -36.981 -31.222 1.00 44.79 40 VAL C O 1
ATOM 2947 N N . SER C 1 34 ? 6.520 -36.300 -32.135 1.00 43.09 41 SER C N 1
ATOM 2948 C CA . SER C 1 34 ? 6.889 -34.890 -32.247 1.00 27.92 41 SER C CA 1
ATOM 2949 C C . SER C 1 34 ? 5.805 -34.082 -31.539 1.00 34.02 41 SER C C 1
ATOM 2950 O O . SER C 1 34 ? 4.625 -34.447 -31.578 1.00 27.46 41 SER C O 1
ATOM 2953 N N . ALA C 1 35 ? 6.199 -32.991 -30.890 1.00 30.20 42 ALA C N 1
ATOM 2954 C CA . ALA C 1 35 ? 5.271 -32.226 -30.067 1.00 24.60 42 ALA C CA 1
ATOM 2955 C C . ALA C 1 35 ? 5.753 -30.816 -29.765 1.00 29.70 42 ALA C C 1
ATOM 2956 O O . ALA C 1 35 ? 6.945 -30.574 -29.544 1.00 35.05 42 ALA C O 1
ATOM 2958 N N . VAL C 1 36 ? 4.800 -29.893 -29.752 1.00 34.12 43 VAL C N 1
ATOM 2959 C CA . VAL C 1 36 ? 5.033 -28.500 -29.399 1.00 22.97 43 VAL C CA 1
ATOM 2960 C C . VAL C 1 36 ? 3.899 -28.067 -28.472 1.00 22.07 43 VAL C C 1
ATOM 2961 O O . VAL C 1 36 ? 2.762 -28.528 -28.616 1.00 17.67 43 VAL C O 1
ATOM 2965 N N . PHE C 1 37 ? 4.216 -27.197 -27.518 1.00 19.97 44 PHE C N 1
ATOM 2966 C CA . PHE C 1 37 ? 3.267 -26.820 -26.472 1.00 20.09 44 PHE C CA 1
ATOM 2967 C C . PHE C 1 37 ? 3.204 -25.300 -26.194 1.00 18.07 44 PHE C C 1
ATOM 2968 O O . PHE C 1 37 ? 4.103 -24.540 -26.574 1.00 17.21 44 PHE C O 1
ATOM 2976 N N . THR C 1 38 ? 2.142 -24.864 -25.522 1.00 10.69 45 THR C N 1
ATOM 2977 C CA . THR C 1 38 ? 2.083 -23.488 -25.055 1.00 16.87 45 THR C CA 1
ATOM 2978 C C . THR C 1 38 ? 3.389 -23.157 -24.316 1.00 19.35 45 THR C C 1
ATOM 2979 O O . THR C 1 38 ? 4.140 -24.063 -23.930 1.00 17.72 45 THR C O 1
ATOM 2983 N N . ARG C 1 39 ? 3.661 -21.868 -24.135 1.00 25.42 46 ARG C N 1
ATOM 2984 C CA . ARG C 1 39 ? 4.794 -21.411 -23.333 1.00 24.38 46 ARG C CA 1
ATOM 2985 C C . ARG C 1 39 ? 4.308 -20.418 -22.295 1.00 20.61 46 ARG C C 1
ATOM 2986 O O . ARG C 1 39 ? 5.088 -19.648 -21.731 1.00 17.03 46 ARG C O 1
ATOM 2994 N N . SER C 1 40 ? 3.002 -20.427 -22.074 1.00 18.10 47 SER C N 1
ATOM 2995 C CA . SER C 1 40 ? 2.386 -19.638 -21.026 1.00 17.11 47 SER C CA 1
ATOM 2996 C C . SER C 1 40 ? 3.206 -19.723 -19.749 1.00 11.19 47 SER C C 1
ATOM 2997 O O . SER C 1 40 ? 3.870 -20.718 -19.488 1.00 26.31 47 SER C O 1
ATOM 3000 N N . ARG C 1 41 ? 3.170 -18.668 -18.957 1.00 20.75 48 ARG C N 1
ATOM 3001 C CA . ARG C 1 41 ? 3.820 -18.675 -17.646 1.00 27.92 48 ARG C CA 1
ATOM 3002 C C . ARG C 1 41 ? 2.908 -19.332 -16.629 1.00 25.16 48 ARG C C 1
ATOM 3003 O O . ARG C 1 41 ? 3.307 -19.597 -15.496 1.00 31.95 48 ARG C O 1
ATOM 3011 N N . PHE C 1 42 ? 1.664 -19.561 -17.038 1.00 24.72 49 PHE C N 1
ATOM 3012 C CA . PHE C 1 42 ? 0.694 -20.261 -16.201 1.00 32.81 49 PHE C CA 1
ATOM 3013 C C . PHE C 1 42 ? 0.401 -21.640 -16.772 1.00 24.48 49 PHE C C 1
ATOM 3014 O O . PHE C 1 42 ? -0.626 -22.249 -16.468 1.00 23.53 49 PHE C O 1
ATOM 3022 N N . ALA C 1 43 ? 1.319 -22.114 -17.612 1.00 25.12 50 ALA C N 1
ATOM 3023 C CA . ALA C 1 43 ? 1.219 -23.438 -18.228 1.00 31.68 50 ALA C CA 1
ATOM 3024 C C . ALA C 1 43 ? 1.042 -24.530 -17.169 1.00 25.39 50 ALA C C 1
ATOM 3025 O O . ALA C 1 43 ? 1.876 -24.681 -16.286 1.00 17.59 50 ALA C O 1
ATOM 3027 N N . GLY C 1 44 ? -0.051 -25.284 -17.270 1.00 31.11 51 GLY C N 1
ATOM 3028 C CA . GLY C 1 44 ? -0.406 -26.290 -16.281 1.00 29.93 51 GLY C CA 1
ATOM 3029 C C . GLY C 1 44 ? 0.462 -27.536 -16.242 1.00 32.62 51 GLY C C 1
ATOM 3030 O O . GLY C 1 44 ? 1.244 -27.777 -17.159 1.00 31.92 51 GLY C O 1
ATOM 3031 N N . PRO C 1 45 ? 0.314 -28.347 -15.178 1.00 34.33 52 PRO C N 1
ATOM 3032 C CA . PRO C 1 45 ? 1.199 -29.492 -14.927 1.00 27.64 52 PRO C CA 1
ATOM 3033 C C . PRO C 1 45 ? 1.320 -30.405 -16.145 1.00 32.53 52 PRO C C 1
ATOM 3034 O O . PRO C 1 45 ? 2.426 -30.849 -16.471 1.00 30.56 52 PRO C O 1
ATOM 3038 N N . SER C 1 46 ? 0.197 -30.666 -16.811 1.00 29.24 53 SER C N 1
ATOM 3039 C CA . SER C 1 46 ? 0.176 -31.533 -17.988 1.00 24.15 53 SER C CA 1
ATOM 3040 C C . SER C 1 46 ? 1.219 -31.152 -19.048 1.00 19.87 53 SER C C 1
ATOM 3041 O O . SER C 1 46 ? 1.912 -32.022 -19.559 1.00 31.38 53 SER C O 1
ATOM 3044 N N . VAL C 1 47 ? 1.335 -29.864 -19.363 1.00 26.30 54 VAL C N 1
ATOM 3045 C CA . VAL C 1 47 ? 2.307 -29.401 -20.355 1.00 31.55 54 VAL C CA 1
ATOM 3046 C C . VAL C 1 47 ? 3.730 -29.790 -19.972 1.00 27.42 54 VAL C C 1
ATOM 3047 O O . VAL C 1 47 ? 4.496 -30.253 -20.809 1.00 33.12 54 VAL C O 1
ATOM 3051 N N . VAL C 1 48 ? 4.076 -29.585 -18.703 1.00 32.70 55 VAL C N 1
ATOM 3052 C CA . VAL C 1 48 ? 5.398 -29.910 -18.170 1.00 20.39 55 VAL C CA 1
ATOM 3053 C C . VAL C 1 48 ? 5.768 -31.370 -18.389 1.00 31.36 55 VAL C C 1
ATOM 3054 O O . VAL C 1 48 ? 6.846 -31.674 -18.902 1.00 38.97 55 VAL C O 1
ATOM 3058 N N . LEU C 1 49 ? 4.879 -32.270 -17.986 1.00 29.19 56 LEU C N 1
ATOM 3059 C CA . LEU C 1 49 ? 5.117 -33.698 -18.125 1.00 24.14 56 LEU C CA 1
ATOM 3060 C C . LEU C 1 49 ? 5.288 -34.066 -19.585 1.00 29.28 56 LEU C C 1
ATOM 3061 O O . LEU C 1 49 ? 6.222 -34.786 -19.936 1.00 31.90 56 LEU C O 1
ATOM 3066 N N . CYS C 1 50 ? 4.380 -33.581 -20.432 1.00 25.16 57 CYS C N 1
ATOM 3067 C CA . CYS C 1 50 ? 4.467 -33.839 -21.871 1.00 23.10 57 CYS C CA 1
ATOM 3068 C C . CYS C 1 50 ? 5.830 -33.476 -22.432 1.00 24.35 57 CYS C C 1
ATOM 3069 O O . CYS C 1 50 ? 6.432 -34.259 -23.166 1.00 36.45 57 CYS C O 1
ATOM 3072 N N . ARG C 1 51 ? 6.307 -32.285 -22.092 1.00 26.27 58 ARG C N 1
ATOM 3073 C CA . ARG C 1 51 ? 7.627 -31.852 -22.533 1.00 33.90 58 ARG C CA 1
ATOM 3074 C C . ARG C 1 51 ? 8.671 -32.920 -22.202 1.00 31.03 58 ARG C C 1
ATOM 3075 O O . ARG C 1 51 ? 9.403 -33.375 -23.084 1.00 31.49 58 ARG C O 1
ATOM 3083 N N . GLU C 1 52 ? 8.732 -33.325 -20.937 1.00 26.86 59 GLU C N 1
ATOM 3084 C CA . GLU C 1 52 ? 9.658 -34.373 -20.518 1.00 36.74 59 GLU C CA 1
ATOM 3085 C C . GLU C 1 52 ? 9.511 -35.626 -21.382 1.00 34.62 59 GLU C C 1
ATOM 3086 O O . GLU C 1 52 ? 10.479 -36.128 -21.972 1.00 24.13 59 GLU C O 1
ATOM 3092 N N . ALA C 1 53 ? 8.285 -36.123 -21.443 1.00 30.97 60 ALA C N 1
ATOM 3093 C CA . ALA C 1 53 ? 7.993 -37.376 -22.115 1.00 27.37 60 ALA C CA 1
ATOM 3094 C C . ALA C 1 53 ? 8.392 -37.376 -23.587 1.00 25.20 60 ALA C C 1
ATOM 3095 O O . ALA C 1 53 ? 8.602 -38.437 -24.166 1.00 29.15 60 ALA C O 1
ATOM 3097 N N . VAL C 1 54 ? 8.508 -36.201 -24.197 1.00 28.71 61 VAL C N 1
ATOM 3098 C CA . VAL C 1 54 ? 8.854 -36.151 -25.622 1.00 29.36 61 VAL C CA 1
ATOM 3099 C C . VAL C 1 54 ? 10.332 -35.840 -25.809 1.00 27.65 61 VAL C C 1
ATOM 3100 O O . VAL C 1 54 ? 10.806 -35.658 -26.939 1.00 17.87 61 VAL C O 1
ATOM 3104 N N . ALA C 1 55 ? 11.056 -35.783 -24.692 1.00 21.63 62 ALA C N 1
ATOM 3105 C CA . ALA C 1 55 ? 12.480 -35.465 -24.728 1.00 28.13 62 ALA C CA 1
ATOM 3106 C C . ALA C 1 55 ? 13.226 -36.466 -25.597 1.00 33.27 62 ALA C C 1
ATOM 3107 O O . ALA C 1 55 ? 13.861 -36.089 -26.583 1.00 28.85 62 ALA C O 1
ATOM 3109 N N . ASP C 1 56 ? 13.117 -37.747 -25.250 1.00 34.30 63 ASP C N 1
ATOM 3110 C CA . ASP C 1 56 ? 13.830 -38.802 -25.966 1.00 38.22 63 ASP C CA 1
ATOM 3111 C C . ASP C 1 56 ? 13.309 -39.065 -27.384 1.00 30.23 63 ASP C C 1
ATOM 3112 O O . ASP C 1 56 ? 13.951 -39.754 -28.164 1.00 23.55 63 ASP C O 1
ATOM 3117 N N . GLY C 1 57 ? 12.147 -38.511 -27.709 1.00 30.62 64 GLY C N 1
ATOM 3118 C CA . GLY C 1 57 ? 11.577 -38.656 -29.039 1.00 36.87 64 GLY C CA 1
ATOM 3119 C C . GLY C 1 57 ? 10.726 -39.896 -29.086 1.00 30.18 64 GLY C C 1
ATOM 3120 O O . GLY C 1 57 ? 10.251 -40.332 -30.144 1.00 28.83 64 GLY C O 1
ATOM 3121 N N . GLN C 1 58 ? 10.526 -40.462 -27.905 1.00 27.29 65 GLN C N 1
ATOM 3122 C CA . GLN C 1 58 ? 9.821 -41.721 -27.788 1.00 33.55 65 GLN C CA 1
ATOM 3123 C C . GLN C 1 58 ? 8.580 -41.613 -26.882 1.00 32.45 65 GLN C C 1
ATOM 3124 O O . GLN C 1 58 ? 8.641 -41.224 -25.697 1.00 20.00 65 GLN C O 1
ATOM 3130 N N . ALA C 1 59 ? 7.446 -41.950 -27.479 1.00 24.15 66 ALA C N 1
ATOM 3131 C CA . ALA C 1 59 ? 6.167 -41.949 -26.789 1.00 31.49 66 ALA C CA 1
ATOM 3132 C C . ALA C 1 59 ? 5.174 -42.691 -27.664 1.00 40.72 66 ALA C C 1
ATOM 3133 O O . ALA C 1 59 ? 5.349 -42.764 -28.891 1.00 37.65 66 ALA C O 1
ATOM 3135 N N . ARG C 1 60 ? 4.129 -43.237 -27.048 1.00 36.07 67 ARG C N 1
ATOM 3136 C CA . ARG C 1 60 ? 3.201 -44.091 -27.785 1.00 40.58 67 ARG C CA 1
ATOM 3137 C C . ARG C 1 60 ? 1.746 -43.648 -27.675 1.00 46.57 67 ARG C C 1
ATOM 3138 O O . ARG C 1 60 ? 0.940 -43.908 -28.576 1.00 41.96 67 ARG C O 1
ATOM 3146 N N . GLY C 1 61 ? 1.404 -42.983 -26.579 1.00 40.19 68 GLY C N 1
ATOM 3147 C CA . GLY C 1 61 ? 0.031 -42.563 -26.380 1.00 39.08 68 GLY C CA 1
ATOM 3148 C C . GLY C 1 61 ? -0.115 -41.215 -25.710 1.00 40.10 68 GLY C C 1
ATOM 3149 O O . GLY C 1 61 ? 0.868 -40.508 -25.483 1.00 36.41 68 GLY C O 1
ATOM 3150 N N . VAL C 1 62 ? -1.365 -40.865 -25.413 1.00 42.92 69 VAL C N 1
ATOM 3151 C CA . VAL C 1 62 ? -1.696 -39.650 -24.683 1.00 31.58 69 VAL C CA 1
ATOM 3152 C C . VAL C 1 62 ? -3.085 -39.786 -24.059 1.00 28.58 69 VAL C C 1
ATOM 3153 O O . VAL C 1 62 ? -4.036 -40.185 -24.726 1.00 23.66 69 VAL C O 1
ATOM 3157 N N . VAL C 1 63 ? -3.192 -39.485 -22.768 1.00 30.79 70 VAL C N 1
ATOM 3158 C CA . VAL C 1 63 ? -4.499 -39.428 -22.118 1.00 31.15 70 VAL C CA 1
ATOM 3159 C C . VAL C 1 63 ? -4.991 -37.972 -22.121 1.00 39.94 70 VAL C C 1
ATOM 3160 O O . VAL C 1 63 ? -4.237 -37.056 -21.806 1.00 37.60 70 VAL C O 1
ATOM 3164 N N . VAL C 1 64 ? -6.249 -37.763 -22.501 1.00 41.23 71 VAL C N 1
ATOM 3165 C CA . VAL C 1 64 ? -6.792 -36.414 -22.690 1.00 30.55 71 VAL C CA 1
ATOM 3166 C C . VAL C 1 64 ? -8.115 -36.232 -21.947 1.00 34.30 71 VAL C C 1
ATOM 3167 O O . VAL C 1 64 ? -9.116 -36.872 -22.276 1.00 35.35 71 VAL C O 1
ATOM 3171 N N . LEU C 1 65 ? -8.114 -35.357 -20.949 1.00 38.08 72 LEU C N 1
ATOM 3172 C CA . LEU C 1 65 ? -9.320 -35.060 -20.184 1.00 31.21 72 LEU C CA 1
ATOM 3173 C C . LEU C 1 65 ? -9.918 -33.716 -20.629 1.00 32.52 72 LEU C C 1
ATOM 3174 O O . LEU C 1 65 ? -9.196 -32.744 -20.821 1.00 24.09 72 LEU C O 1
ATOM 3179 N N . ALA C 1 66 ? -11.233 -33.667 -20.817 1.00 29.96 73 ALA C N 1
ATOM 3180 C CA . ALA C 1 66 ? -11.887 -32.430 -21.251 1.00 28.74 73 ALA C CA 1
ATOM 3181 C C . ALA C 1 66 ? -12.880 -31.881 -20.219 1.00 24.50 73 ALA C C 1
ATOM 3182 O O . ALA C 1 66 ? -13.468 -32.641 -19.445 1.00 34.11 73 ALA C O 1
ATOM 3184 N N . ARG C 1 67 ? -13.045 -30.559 -20.230 1.00 23.46 74 ARG C N 1
ATOM 3185 C CA . ARG C 1 67 ? -13.860 -29.808 -19.270 1.00 25.62 74 ARG C CA 1
ATOM 3186 C C . ARG C 1 67 ? -13.142 -29.597 -17.952 1.00 30.92 74 ARG C C 1
ATOM 3187 O O . ARG C 1 67 ? -13.764 -29.283 -16.930 1.00 31.81 74 ARG C O 1
ATOM 3195 N N . ASN C 1 68 ? -11.829 -29.778 -17.980 1.00 21.97 75 ASN C N 1
ATOM 3196 C CA . ASN C 1 68 ? -10.982 -29.333 -16.880 1.00 25.24 75 ASN C CA 1
ATOM 3197 C C . ASN C 1 68 ? -9.541 -29.311 -17.368 1.00 21.13 75 ASN C C 1
ATOM 3198 O O . ASN C 1 68 ? -9.009 -30.312 -17.827 1.00 33.35 75 ASN C O 1
ATOM 3203 N N . ALA C 1 69 ? -8.931 -28.143 -17.310 1.00 33.46 76 ALA C N 1
ATOM 3204 C CA . ALA C 1 69 ? -7.599 -27.940 -17.856 1.00 32.74 76 ALA C CA 1
ATOM 3205 C C . ALA C 1 69 ? -6.545 -28.376 -16.846 1.00 32.46 76 ALA C C 1
ATOM 3206 O O . ALA C 1 69 ? -5.375 -28.564 -17.204 1.00 20.08 76 ALA C O 1
ATOM 3208 N N . ASN C 1 70 ? -6.976 -28.538 -15.590 1.00 28.78 77 ASN C N 1
ATOM 3209 C CA . ASN C 1 70 ? -6.067 -28.761 -14.469 1.00 34.10 77 ASN C CA 1
ATOM 3210 C C . ASN C 1 70 ? -4.916 -27.768 -14.562 1.00 26.18 77 ASN C C 1
ATOM 3211 O O . ASN C 1 70 ? -3.769 -28.145 -14.793 1.00 22.76 77 ASN C O 1
ATOM 3216 N N . VAL C 1 71 ? -5.257 -26.492 -14.412 1.00 29.08 78 VAL C N 1
ATOM 3217 C CA . VAL C 1 71 ? -4.298 -25.403 -14.511 1.00 26.57 78 VAL C CA 1
ATOM 3218 C C . VAL C 1 71 ? -4.466 -24.587 -13.244 1.00 27.08 78 VAL C C 1
ATOM 3219 O O . VAL C 1 71 ? -5.565 -24.501 -12.707 1.00 34.23 78 VAL C O 1
ATOM 3223 N N . ALA C 1 72 ? -3.389 -23.995 -12.755 1.00 25.40 79 ALA C N 1
ATOM 3224 C CA . ALA C 1 72 ? -3.443 -23.307 -11.476 1.00 33.12 79 ALA C CA 1
ATOM 3225 C C . ALA C 1 72 ? -4.196 -24.169 -10.474 1.00 33.57 79 ALA C C 1
ATOM 3226 O O . ALA C 1 72 ? -5.213 -23.762 -9.917 1.00 34.33 79 ALA C O 1
ATOM 3228 N N . THR C 1 73 ? -3.694 -25.380 -10.268 1.00 40.07 80 THR C N 1
ATOM 3229 C CA . THR C 1 73 ? -4.289 -26.313 -9.325 1.00 36.33 80 THR C CA 1
ATOM 3230 C C . THR C 1 73 ? -3.279 -26.620 -8.227 1.00 37.58 80 THR C C 1
ATOM 3231 O O . THR C 1 73 ? -3.488 -27.503 -7.401 1.00 43.40 80 THR C O 1
ATOM 3235 N N . GLY C 1 74 ? -2.176 -25.881 -8.231 1.00 44.48 81 GLY C N 1
ATOM 3236 C CA . GLY C 1 74 ? -1.165 -26.006 -7.200 1.00 43.54 81 GLY C CA 1
ATOM 3237 C C . GLY C 1 74 ? -0.492 -27.361 -7.213 1.00 43.13 81 GLY C C 1
ATOM 3238 O O . GLY C 1 74 ? -0.445 -28.026 -8.247 1.00 44.04 81 GLY C O 1
ATOM 3239 N N . LEU C 1 75 ? 0.025 -27.768 -6.057 1.00 52.84 82 LEU C N 1
ATOM 3240 C CA . LEU C 1 75 ? 0.711 -29.046 -5.921 1.00 48.08 82 LEU C CA 1
ATOM 3241 C C . LEU C 1 75 ? -0.253 -30.204 -6.140 1.00 49.50 82 LEU C C 1
ATOM 3242 O O . LEU C 1 75 ? 0.071 -31.174 -6.832 1.00 46.36 82 LEU C O 1
ATOM 3247 N N . GLU C 1 76 ? -1.440 -30.098 -5.551 1.00 45.23 83 GLU C N 1
ATOM 3248 C CA . GLU C 1 76 ? -2.455 -31.131 -5.702 1.00 38.21 83 GLU C CA 1
ATOM 3249 C C . GLU C 1 76 ? -2.705 -31.427 -7.176 1.00 45.62 83 GLU C C 1
ATOM 3250 O O . GLU C 1 76 ? -2.928 -32.578 -7.558 1.00 49.35 83 GLU C O 1
ATOM 3256 N N . GLY C 1 77 ? -2.658 -30.384 -7.999 1.00 31.11 84 GLY C N 1
ATOM 3257 C CA . GLY C 1 77 ? -2.904 -30.520 -9.417 1.00 36.30 84 GLY C CA 1
ATOM 3258 C C . GLY C 1 77 ? -1.745 -31.176 -10.138 1.00 38.68 84 GLY C C 1
ATOM 3259 O O . GLY C 1 77 ? -1.943 -31.890 -11.122 1.00 26.29 84 GLY C O 1
ATOM 3260 N N . GLU C 1 78 ? -0.530 -30.923 -9.658 1.00 38.02 85 GLU C N 1
ATOM 3261 C CA . GLU C 1 78 ? 0.659 -31.567 -10.218 1.00 40.85 85 GLU C CA 1
ATOM 3262 C C . GLU C 1 78 ? 0.617 -33.069 -9.942 1.00 44.96 85 GLU C C 1
ATOM 3263 O O . GLU C 1 78 ? 0.787 -33.874 -10.856 1.00 39.96 85 GLU C O 1
ATOM 3269 N N . GLU C 1 79 ? 0.398 -33.435 -8.679 1.00 41.30 86 GLU C N 1
ATOM 3270 C CA . GLU C 1 79 ? 0.280 -34.838 -8.285 1.00 42.05 86 GLU C CA 1
ATOM 3271 C C . GLU C 1 79 ? -0.803 -35.564 -9.091 1.00 44.74 86 GLU C C 1
ATOM 3272 O O . GLU C 1 79 ? -0.548 -36.633 -9.664 1.00 47.34 86 GLU C O 1
ATOM 3278 N N . ASN C 1 80 ? -2.005 -34.987 -9.132 1.00 37.21 87 ASN C N 1
ATOM 3279 C CA . ASN C 1 80 ? -3.087 -35.523 -9.951 1.00 31.12 87 ASN C CA 1
ATOM 3280 C C . ASN C 1 80 ? -2.654 -35.745 -11.399 1.00 39.46 87 ASN C C 1
ATOM 3281 O O . ASN C 1 80 ? -3.062 -36.717 -12.039 1.00 35.27 87 ASN C O 1
ATOM 3286 N N . ALA C 1 81 ? -1.829 -34.833 -11.907 1.00 42.13 88 ALA C N 1
ATOM 3287 C CA . ALA C 1 81 ? -1.282 -34.944 -13.255 1.00 39.93 88 ALA C CA 1
ATOM 3288 C C . ALA C 1 81 ? -0.354 -36.151 -13.389 1.00 45.01 88 ALA C C 1
ATOM 3289 O O . ALA C 1 81 ? -0.494 -36.941 -14.327 1.00 43.54 88 ALA C O 1
ATOM 3291 N N . ARG C 1 82 ? 0.597 -36.289 -12.460 1.00 44.59 89 ARG C N 1
ATOM 3292 C CA . ARG C 1 82 ? 1.532 -37.412 -12.493 1.00 41.87 89 ARG C CA 1
ATOM 3293 C C . ARG C 1 82 ? 0.751 -38.703 -12.322 1.00 45.28 89 ARG C C 1
ATOM 3294 O O . ARG C 1 82 ? 0.891 -39.644 -13.108 1.00 34.70 89 ARG C O 1
ATOM 3302 N N . GLU C 1 83 ? -0.079 -38.728 -11.282 1.00 44.33 90 GLU C N 1
ATOM 3303 C CA . GLU C 1 83 ? -0.900 -39.887 -10.974 1.00 37.89 90 GLU C CA 1
ATOM 3304 C C . GLU C 1 83 ? -1.660 -40.385 -12.194 1.00 33.08 90 GLU C C 1
ATOM 3305 O O . GLU C 1 83 ? -1.573 -41.553 -12.544 1.00 42.42 90 GLU C O 1
ATOM 3311 N N . VAL C 1 84 ? -2.414 -39.505 -12.833 1.00 31.67 91 VAL C N 1
ATOM 3312 C CA . VAL C 1 84 ? -3.239 -39.910 -13.964 1.00 35.58 91 VAL C CA 1
ATOM 3313 C C . VAL C 1 84 ? -2.386 -40.331 -15.149 1.00 31.27 91 VAL C C 1
ATOM 3314 O O . VAL C 1 84 ? -2.751 -41.248 -15.870 1.00 39.80 91 VAL C O 1
ATOM 3318 N N . ARG C 1 85 ? -1.247 -39.679 -15.352 1.00 34.67 92 ARG C N 1
ATOM 3319 C CA . ARG C 1 85 ? -0.383 -40.061 -16.470 1.00 37.26 92 ARG C CA 1
ATOM 3320 C C . ARG C 1 85 ? 0.239 -41.438 -16.245 1.00 38.43 92 ARG C C 1
ATOM 3321 O O . ARG C 1 85 ? 0.255 -42.275 -17.148 1.00 39.84 92 ARG C O 1
ATOM 3329 N N . GLU C 1 86 ? 0.756 -41.659 -15.038 1.00 42.34 93 GLU C N 1
ATOM 3330 C CA . GLU C 1 86 ? 1.370 -42.929 -14.668 1.00 39.73 93 GLU C CA 1
ATOM 3331 C C . GLU C 1 86 ? 0.334 -44.048 -14.676 1.00 37.55 93 GLU C C 1
ATOM 3332 O O . GLU C 1 86 ? 0.551 -45.089 -15.282 1.00 37.32 93 GLU C O 1
ATOM 3334 N N . ALA C 1 87 ? -0.796 -43.825 -14.009 1.00 39.45 94 ALA C N 1
ATOM 3335 C CA . ALA C 1 87 ? -1.881 -44.797 -13.981 1.00 22.96 94 ALA C CA 1
ATOM 3336 C C . ALA C 1 87 ? -2.207 -45.304 -15.384 1.00 30.93 94 ALA C C 1
ATOM 3337 O O . ALA C 1 87 ? -2.184 -46.503 -15.638 1.00 42.26 94 ALA C O 1
ATOM 3339 N N . VAL C 1 88 ? -2.517 -44.396 -16.296 1.00 34.87 95 VAL C N 1
ATOM 3340 C CA . VAL C 1 88 ? -2.823 -44.792 -17.662 1.00 30.93 95 VAL C CA 1
ATOM 3341 C C . VAL C 1 88 ? -1.680 -45.618 -18.259 1.00 37.85 95 VAL C C 1
ATOM 3342 O O . VAL C 1 88 ? -1.917 -46.595 -18.976 1.00 37.19 95 VAL C O 1
ATOM 3346 N N . ALA C 1 89 ? -0.444 -45.237 -17.942 1.00 35.66 96 ALA C N 1
ATOM 3347 C CA . ALA C 1 89 ? 0.741 -45.955 -18.416 1.00 42.27 96 ALA C CA 1
ATOM 3348 C C . ALA C 1 89 ? 0.778 -47.419 -17.955 1.00 39.84 96 ALA C C 1
ATOM 3349 O O . ALA C 1 89 ? 0.918 -48.320 -18.778 1.00 27.93 96 ALA C O 1
ATOM 3351 N N . ARG C 1 90 ? 0.660 -47.630 -16.643 1.00 33.86 97 ARG C N 1
ATOM 3352 C CA . ARG C 1 90 ? 0.647 -48.956 -16.050 1.00 33.25 97 ARG C CA 1
ATOM 3353 C C . ARG C 1 90 ? -0.481 -49.812 -16.637 1.00 41.48 97 ARG C C 1
ATOM 3354 O O . ARG C 1 90 ? -0.247 -50.934 -17.074 1.00 42.03 97 ARG C O 1
ATOM 3356 N N . ALA C 1 91 ? -1.696 -49.269 -16.659 1.00 42.95 98 ALA C N 1
ATOM 3357 C CA . ALA C 1 91 ? -2.866 -49.989 -17.165 1.00 38.74 98 ALA C CA 1
ATOM 3358 C C . ALA C 1 91 ? -2.654 -50.597 -18.548 1.00 37.15 98 ALA C C 1
ATOM 3359 O O . ALA C 1 91 ? -3.069 -51.719 -18.803 1.00 41.59 98 ALA C O 1
ATOM 3361 N N . LEU C 1 92 ? -2.030 -49.847 -19.449 1.00 36.18 99 LEU C N 1
ATOM 3362 C CA . LEU C 1 92 ? -1.783 -50.350 -20.795 1.00 43.21 99 LEU C CA 1
ATOM 3363 C C . LEU C 1 92 ? -0.375 -50.908 -20.891 1.00 39.93 99 LEU C C 1
ATOM 3364 O O . LEU C 1 92 ? 0.099 -51.285 -21.970 1.00 26.41 99 LEU C O 1
ATOM 3369 N N . GLY C 1 93 ? 0.289 -50.953 -19.746 1.00 29.22 100 GLY C N 1
ATOM 3370 C CA . GLY C 1 93 ? 1.637 -51.472 -19.682 1.00 41.74 100 GLY C CA 1
ATOM 3371 C C . GLY C 1 93 ? 2.548 -50.761 -20.656 1.00 48.69 100 GLY C C 1
ATOM 3372 O O . GLY C 1 93 ? 2.778 -51.227 -21.778 1.00 46.88 100 GLY C O 1
ATOM 3373 N N . LEU C 1 94 ? 3.054 -49.614 -20.216 1.00 43.28 101 LEU C N 1
ATOM 3374 C CA . LEU C 1 94 ? 3.975 -48.800 -20.996 1.00 40.07 101 LEU C CA 1
ATOM 3375 C C . LEU C 1 94 ? 4.860 -48.011 -20.039 1.00 44.59 101 LEU C C 1
ATOM 3376 O O . LEU C 1 94 ? 4.474 -47.750 -18.888 1.00 38.67 101 LEU C O 1
ATOM 3381 N N . PRO C 1 95 ? 6.055 -47.627 -20.512 1.00 42.49 102 PRO C N 1
ATOM 3382 C CA . PRO C 1 95 ? 6.929 -46.744 -19.727 1.00 48.87 102 PRO C CA 1
ATOM 3383 C C . PRO C 1 95 ? 6.216 -45.417 -19.446 1.00 52.40 102 PRO C C 1
ATOM 3384 O O . PRO C 1 95 ? 5.442 -44.948 -20.291 1.00 42.95 102 PRO C O 1
ATOM 3388 N N . GLU C 1 96 ? 6.469 -44.820 -18.284 1.00 40.03 103 GLU C N 1
ATOM 3389 C CA . GLU C 1 96 ? 5.864 -43.537 -17.946 1.00 40.51 103 GLU C CA 1
ATOM 3390 C C . GLU C 1 96 ? 6.108 -42.504 -19.062 1.00 36.22 103 GLU C C 1
ATOM 3391 O O . GLU C 1 96 ? 5.174 -41.871 -19.550 1.00 28.82 103 GLU C O 1
ATOM 3397 N N . GLY C 1 97 ? 7.361 -42.375 -19.485 1.00 32.56 104 GLY C N 1
ATOM 3398 C CA . GLY C 1 97 ? 7.755 -41.392 -20.479 1.00 25.88 104 GLY C CA 1
ATOM 3399 C C . GLY C 1 97 ? 7.372 -41.711 -21.913 1.00 33.56 104 GLY C C 1
ATOM 3400 O O . GLY C 1 97 ? 8.031 -41.265 -22.865 1.00 31.64 104 GLY C O 1
ATOM 3401 N N . GLU C 1 98 ? 6.305 -42.482 -22.074 1.00 32.34 105 GLU C N 1
ATOM 3402 C CA . GLU C 1 98 ? 5.774 -42.775 -23.401 1.00 40.28 105 GLU C CA 1
ATOM 3403 C C . GLU C 1 98 ? 4.283 -42.482 -23.426 1.00 37.79 105 GLU C C 1
ATOM 3404 O O . GLU C 1 98 ? 3.631 -42.575 -24.474 1.00 28.93 105 GLU C O 1
ATOM 3410 N N . MET C 1 99 ? 3.759 -42.129 -22.255 1.00 29.48 106 MET C N 1
ATOM 3411 C CA . MET C 1 99 ? 2.386 -41.676 -22.132 1.00 33.30 106 MET C CA 1
ATOM 3412 C C . MET C 1 99 ? 2.349 -40.158 -21.932 1.00 42.78 106 MET C C 1
ATOM 3413 O O . MET C 1 99 ? 2.834 -39.635 -20.919 1.00 45.48 106 MET C O 1
ATOM 3418 N N . LEU C 1 100 ? 1.783 -39.445 -22.902 1.00 38.83 107 LEU C N 1
ATOM 3419 C CA . LEU C 1 100 ? 1.537 -38.020 -22.726 1.00 34.10 107 LEU C CA 1
ATOM 3420 C C . LEU C 1 100 ? 0.166 -37.792 -22.090 1.00 36.03 107 LEU C C 1
ATOM 3421 O O . LEU C 1 100 ? -0.690 -38.689 -22.081 1.00 27.10 107 LEU C O 1
ATOM 3426 N N . ILE C 1 101 ? -0.028 -36.584 -21.559 1.00 44.46 108 ILE C N 1
ATOM 3427 C CA . ILE C 1 101 ? -1.296 -36.186 -20.947 1.00 38.81 108 ILE C CA 1
ATOM 3428 C C . ILE C 1 101 ? -1.699 -34.756 -21.328 1.00 40.36 108 ILE C C 1
ATOM 3429 O O . ILE C 1 101 ? -0.949 -33.803 -21.105 1.00 41.23 108 ILE C O 1
ATOM 3434 N N . ALA C 1 102 ? -2.884 -34.615 -21.913 1.00 27.56 109 ALA C N 1
ATOM 3435 C CA . ALA C 1 102 ? -3.380 -33.312 -22.322 1.00 23.99 109 ALA C CA 1
ATOM 3436 C C . ALA C 1 102 ? -4.678 -33.007 -21.581 1.00 28.70 109 ALA C C 1
ATOM 3437 O O . ALA C 1 102 ? -5.458 -33.912 -21.301 1.00 36.73 109 ALA C O 1
ATOM 3439 N N . SER C 1 103 ? -4.906 -31.740 -21.251 1.00 25.49 110 SER C N 1
ATOM 3440 C CA . SER C 1 103 ? -6.022 -31.383 -20.384 1.00 26.81 110 SER C CA 1
ATOM 3441 C C . SER C 1 103 ? -6.621 -30.008 -20.715 1.00 34.13 110 SER C C 1
ATOM 3442 O O . SER C 1 103 ? -5.981 -28.969 -20.523 1.00 17.11 110 SER C O 1
ATOM 3445 N N . THR C 1 104 ? -7.866 -30.004 -21.184 1.00 30.12 111 THR C N 1
ATOM 3446 C CA . THR C 1 104 ? -8.482 -28.773 -21.642 1.00 27.29 111 THR C CA 1
ATOM 3447 C C . THR C 1 104 ? -9.759 -28.475 -20.877 1.00 25.74 111 THR C C 1
ATOM 3448 O O . THR C 1 104 ? -10.415 -29.390 -20.371 1.00 28.71 111 THR C O 1
ATOM 3452 N N . GLY C 1 105 ? -10.098 -27.189 -20.780 1.00 26.79 112 GLY C N 1
ATOM 3453 C CA . GLY C 1 105 ? -11.324 -26.770 -20.122 1.00 27.53 112 GLY C CA 1
ATOM 3454 C C . GLY C 1 105 ? -11.098 -25.790 -18.986 1.00 26.43 112 GLY C C 1
ATOM 3455 O O . GLY C 1 105 ? -10.170 -24.999 -19.021 1.00 27.66 112 GLY C O 1
ATOM 3456 N N . VAL C 1 106 ? -11.954 -25.862 -17.974 1.00 23.25 113 VAL C N 1
ATOM 3457 C CA . VAL C 1 106 ? -11.884 -24.979 -16.810 1.00 29.32 113 VAL C CA 1
ATOM 3458 C C . VAL C 1 106 ? -10.498 -24.891 -16.156 1.00 25.52 113 VAL C C 1
ATOM 3459 O O . VAL C 1 106 ? -9.741 -25.862 -16.125 1.00 26.97 113 VAL C O 1
ATOM 3463 N N . ILE C 1 107 ? -10.178 -23.710 -15.635 1.00 30.09 114 ILE C N 1
ATOM 3464 C CA . ILE C 1 107 ? -8.902 -23.481 -14.967 1.00 37.87 114 ILE C CA 1
ATOM 3465 C C . ILE C 1 107 ? -9.113 -23.285 -13.466 1.00 35.58 114 ILE C C 1
ATOM 3466 O O . ILE C 1 107 ? -10.162 -22.824 -13.034 1.00 29.11 114 ILE C O 1
ATOM 3471 N N . GLY C 1 108 ? -8.121 -23.661 -12.667 1.00 40.24 115 GLY C N 1
ATOM 3472 C CA . GLY C 1 108 ? -8.209 -23.473 -11.233 1.00 39.03 115 GLY C CA 1
ATOM 3473 C C . GLY C 1 108 ? -9.242 -24.369 -10.583 1.00 44.19 115 GLY C C 1
ATOM 3474 O O . GLY C 1 108 ? -9.758 -24.063 -9.505 1.00 38.77 115 GLY C O 1
ATOM 3475 N N . ARG C 1 109 ? -9.547 -25.484 -11.243 1.00 48.01 116 ARG C N 1
ATOM 3476 C CA . ARG C 1 109 ? -10.481 -26.461 -10.695 1.00 43.03 116 ARG C CA 1
ATOM 3477 C C . ARG C 1 109 ? -9.812 -27.825 -10.620 1.00 47.85 116 ARG C C 1
ATOM 3478 O O . ARG C 1 109 ? -9.271 -28.316 -11.619 1.00 45.63 116 ARG C O 1
ATOM 3480 N N . GLN C 1 110 ? -9.840 -28.426 -9.431 1.00 31.20 117 GLN C N 1
ATOM 3481 C CA . GLN C 1 110 ? -9.251 -29.740 -9.231 1.00 36.10 117 GLN C CA 1
ATOM 3482 C C . GLN C 1 110 ? -10.020 -30.796 -10.026 1.00 37.65 117 GLN C C 1
ATOM 3483 O O . GLN C 1 110 ? -11.167 -30.574 -10.413 1.00 41.53 117 GLN C O 1
ATOM 3489 N N . TYR C 1 111 ? -9.379 -31.936 -10.277 1.00 42.85 118 TYR C N 1
ATOM 3490 C CA . TYR C 1 111 ? -10.021 -33.055 -10.969 1.00 34.23 118 TYR C CA 1
ATOM 3491 C C . TYR C 1 111 ? -11.056 -33.723 -10.077 1.00 36.07 118 TYR C C 1
ATOM 3492 O O . TYR C 1 111 ? -11.043 -33.537 -8.862 1.00 41.89 118 TYR C O 1
ATOM 3501 N N . PRO C 1 112 ? -11.952 -34.523 -10.676 1.00 45.64 119 PRO C N 1
ATOM 3502 C CA . PRO C 1 112 ? -12.784 -35.441 -9.891 1.00 44.72 119 PRO C CA 1
ATOM 3503 C C . PRO C 1 112 ? -12.012 -36.742 -9.668 1.00 44.28 119 PRO C C 1
ATOM 3504 O O . PRO C 1 112 ? -12.266 -37.702 -10.400 1.00 40.06 119 PRO C O 1
ATOM 3508 N N . MET C 1 113 ? -11.097 -36.781 -8.696 1.00 39.55 120 MET C N 1
ATOM 3509 C CA . MET C 1 113 ? -10.149 -37.900 -8.596 1.00 35.79 120 MET C CA 1
ATOM 3510 C C . MET C 1 113 ? -10.734 -39.205 -8.064 1.00 37.45 120 MET C C 1
ATOM 3511 O O . MET C 1 113 ? -10.223 -40.277 -8.374 1.00 42.40 120 MET C O 1
ATOM 3516 N N . GLU C 1 114 ? -11.793 -39.126 -7.267 1.00 39.32 121 GLU C N 1
ATOM 3517 C CA . GLU C 1 114 ? -12.467 -40.340 -6.815 1.00 40.72 121 GLU C CA 1
ATOM 3518 C C . GLU C 1 114 ? -13.047 -41.070 -8.017 1.00 35.07 121 GLU C C 1
ATOM 3519 O O . GLU C 1 114 ? -12.973 -42.290 -8.099 1.00 31.96 121 GLU C O 1
ATOM 3521 N N . SER C 1 115 ? -13.605 -40.301 -8.949 1.00 31.17 122 SER C N 1
ATOM 3522 C CA . SER C 1 115 ? -14.246 -40.848 -10.138 1.00 30.55 122 SER C CA 1
ATOM 3523 C C . SER C 1 115 ? -13.221 -41.192 -11.203 1.00 33.30 122 SER C C 1
ATOM 3524 O O . SER C 1 115 ? -13.419 -42.109 -12.000 1.00 47.04 122 SER C O 1
ATOM 3527 N N . ILE C 1 116 ? -12.124 -40.452 -11.223 1.00 30.80 123 ILE C N 1
ATOM 3528 C CA . ILE C 1 116 ? -11.052 -40.737 -12.163 1.00 37.26 123 ILE C CA 1
ATOM 3529 C C . ILE C 1 116 ? -10.275 -41.973 -11.719 1.00 39.09 123 ILE C C 1
ATOM 3530 O O . ILE C 1 116 ? -9.889 -42.796 -12.543 1.00 32.93 123 ILE C O 1
ATOM 3535 N N . ARG C 1 117 ? -10.059 -42.097 -10.411 1.00 45.97 124 ARG C N 1
ATOM 3536 C CA . ARG C 1 117 ? -9.402 -43.270 -9.839 1.00 36.03 124 ARG C CA 1
ATOM 3537 C C . ARG C 1 117 ? -10.223 -44.527 -10.119 1.00 45.59 124 ARG C C 1
ATOM 3538 O O . ARG C 1 117 ? -9.682 -45.550 -10.545 1.00 44.85 124 ARG C O 1
ATOM 3546 N N . GLU C 1 118 ? -11.533 -44.443 -9.906 1.00 32.97 125 GLU C N 1
ATOM 3547 C CA . GLU C 1 118 ? -12.407 -45.574 -10.184 1.00 38.45 125 GLU C CA 1
ATOM 3548 C C . GLU C 1 118 ? -12.323 -46.022 -11.646 1.00 39.93 125 GLU C C 1
ATOM 3549 O O . GLU C 1 118 ? -12.230 -47.210 -11.929 1.00 52.05 125 GLU C O 1
ATOM 3551 N N . HIS C 1 119 ? -12.355 -45.079 -12.576 1.00 38.51 126 HIS C N 1
ATOM 3552 C CA . HIS C 1 119 ? -12.287 -45.442 -13.988 1.00 38.15 126 HIS C CA 1
ATOM 3553 C C . HIS C 1 119 ? -10.892 -45.920 -14.381 1.00 45.30 126 HIS C C 1
ATOM 3554 O O . HIS C 1 119 ? -10.718 -46.569 -15.414 1.00 44.98 126 HIS C O 1
ATOM 3561 N N . LEU C 1 120 ? -9.893 -45.596 -13.567 1.00 41.38 127 LEU C N 1
ATOM 3562 C CA . LEU C 1 120 ? -8.526 -45.995 -13.882 1.00 43.51 127 LEU C CA 1
ATOM 3563 C C . LEU C 1 120 ? -8.363 -47.498 -13.671 1.00 48.87 127 LEU C C 1
ATOM 3564 O O . LEU C 1 120 ? -7.532 -48.140 -14.320 1.00 50.68 127 LEU C O 1
ATOM 3569 N N . LYS C 1 121 ? -9.175 -48.048 -12.769 1.00 47.98 128 LYS C N 1
ATOM 3570 C CA . LYS C 1 121 ? -9.145 -49.473 -12.434 1.00 47.48 128 LYS C CA 1
ATOM 3571 C C . LYS C 1 121 ? -9.729 -50.382 -13.531 1.00 46.61 128 LYS C C 1
ATOM 3572 O O . LYS C 1 121 ? -9.531 -51.597 -13.506 1.00 46.34 128 LYS C O 1
ATOM 3574 N N . THR C 1 122 ? -10.446 -49.799 -14.488 1.00 38.31 129 THR C N 1
ATOM 3575 C CA . THR C 1 122 ? -11.065 -50.591 -15.535 1.00 40.58 129 THR C CA 1
ATOM 3576 C C . THR C 1 122 ? -10.389 -50.320 -16.862 1.00 39.10 129 THR C C 1
ATOM 3577 O O . THR C 1 122 ? -10.869 -50.733 -17.921 1.00 38.83 129 THR C O 1
ATOM 3581 N N . LEU C 1 123 ? -9.274 -49.610 -16.805 1.00 40.03 130 LEU C N 1
ATOM 3582 C CA . LEU C 1 123 ? -8.598 -49.211 -18.025 1.00 51.35 130 LEU C CA 1
ATOM 3583 C C . LEU C 1 123 ? -7.865 -50.400 -18.628 1.00 37.65 130 LEU C C 1
ATOM 3584 O O . LEU C 1 123 ? -6.975 -50.973 -18.003 1.00 25.77 130 LEU C O 1
ATOM 3589 N N . GLU C 1 124 ? -8.258 -50.763 -19.844 1.00 24.42 131 GLU C N 1
ATOM 3590 C CA . GLU C 1 124 ? -7.635 -51.869 -20.546 1.00 34.42 131 GLU C CA 1
ATOM 3591 C C . GLU C 1 124 ? -7.416 -51.503 -21.997 1.00 31.20 131 GLU C C 1
ATOM 3592 O O . GLU C 1 124 ? -8.110 -50.640 -22.538 1.00 31.94 131 GLU C O 1
ATOM 3594 N N . TRP C 1 125 ? -6.451 -52.157 -22.631 1.00 31.72 132 TRP C N 1
ATOM 3595 C CA . TRP C 1 125 ? -6.313 -52.043 -24.074 1.00 39.18 132 TRP C CA 1
ATOM 3596 C C . TRP C 1 125 ? -7.644 -52.389 -24.707 1.00 33.10 132 TRP C C 1
ATOM 3597 O O . TRP C 1 125 ? -8.257 -53.407 -24.377 1.00 30.71 132 TRP C O 1
ATOM 3608 N N . PRO C 1 126 ? -8.121 -51.520 -25.592 1.00 41.15 133 PRO C N 1
ATOM 3609 C CA . PRO C 1 126 ? -9.375 -51.816 -26.282 1.00 52.76 133 PRO C CA 1
ATOM 3610 C C . PRO C 1 126 ? -9.148 -52.834 -27.389 1.00 51.68 133 PRO C C 1
ATOM 3611 O O . PRO C 1 126 ? -8.145 -52.762 -28.096 1.00 49.75 133 PRO C O 1
ATOM 3615 N N . ALA C 1 127 ? -10.059 -53.792 -27.514 1.00 56.97 134 ALA C N 1
ATOM 3616 C CA . ALA C 1 127 ? -10.049 -54.685 -28.659 1.00 54.96 134 ALA C CA 1
ATOM 3617 C C . ALA C 1 127 ? -10.342 -53.839 -29.885 1.00 63.30 134 ALA C C 1
ATOM 3618 O O . ALA C 1 127 ? -11.001 -52.803 -29.786 1.00 65.23 134 ALA C O 1
ATOM 3620 N N . GLY C 1 128 ? -9.850 -54.270 -31.039 1.00 67.53 135 GLY C N 1
ATOM 3621 C CA . GLY C 1 128 ? -10.062 -53.523 -32.264 1.00 62.68 135 GLY C CA 1
ATOM 3622 C C . GLY C 1 128 ? -9.396 -52.159 -32.245 1.00 66.60 135 GLY C C 1
ATOM 3623 O O . GLY C 1 128 ? -9.154 -51.571 -31.184 1.00 52.47 135 GLY C O 1
ATOM 3624 N N . GLU C 1 129 ? -9.103 -51.653 -33.437 1.00 53.22 136 GLU C N 1
ATOM 3625 C CA . GLU C 1 129 ? -8.412 -50.385 -33.573 1.00 53.17 136 GLU C CA 1
ATOM 3626 C C . GLU C 1 129 ? -9.342 -49.312 -34.103 1.00 46.07 136 GLU C C 1
ATOM 3627 O O . GLU C 1 129 ? -10.484 -49.594 -34.461 1.00 60.66 136 GLU C O 1
ATOM 3633 N N . GLY C 1 130 ? -8.841 -48.084 -34.156 1.00 38.48 137 GLY C N 1
ATOM 3634 C CA . GLY C 1 130 ? -9.616 -46.959 -34.652 1.00 45.88 137 GLY C CA 1
ATOM 3635 C C . GLY C 1 130 ? -10.382 -46.230 -33.563 1.00 48.49 137 GLY C C 1
ATOM 3636 O O . GLY C 1 130 ? -10.146 -46.437 -32.368 1.00 45.67 137 GLY C O 1
ATOM 3637 N N . GLY C 1 131 ? -11.304 -45.370 -33.982 1.00 47.63 138 GLY C N 1
ATOM 3638 C CA . GLY C 1 131 ? -12.116 -44.610 -33.049 1.00 47.73 138 GLY C CA 1
ATOM 3639 C C . GLY C 1 131 ? -11.665 -43.172 -32.890 1.00 37.38 138 GLY C C 1
ATOM 3640 O O . GLY C 1 131 ? -11.876 -42.562 -31.842 1.00 35.86 138 GLY C O 1
ATOM 3641 N N . PHE C 1 132 ? -11.034 -42.627 -33.924 1.00 36.20 139 PHE C N 1
ATOM 3642 C CA . PHE C 1 132 ? -10.634 -41.225 -33.896 1.00 49.46 139 PHE C CA 1
ATOM 3643 C C . PHE C 1 132 ? -11.878 -40.338 -33.853 1.00 39.55 139 PHE C C 1
ATOM 3644 O O . PHE C 1 132 ? -11.869 -39.272 -33.235 1.00 30.77 139 PHE C O 1
ATOM 3652 N N . ASP C 1 133 ? -12.940 -40.800 -34.508 1.00 37.85 140 ASP C N 1
ATOM 3653 C CA . ASP C 1 133 ? -14.188 -40.062 -34.590 1.00 34.92 140 ASP C CA 1
ATOM 3654 C C . ASP C 1 133 ? -14.734 -39.727 -33.211 1.00 32.99 140 ASP C C 1
ATOM 3655 O O . ASP C 1 133 ? -15.262 -38.638 -32.990 1.00 48.36 140 ASP C O 1
ATOM 3657 N N . ARG C 1 134 ? -14.595 -40.652 -32.277 1.00 30.35 141 ARG C N 1
ATOM 3658 C CA . ARG C 1 134 ? -15.133 -40.448 -30.936 1.00 35.12 141 ARG C CA 1
ATOM 3659 C C . ARG C 1 134 ? -14.108 -39.903 -29.937 1.00 33.13 141 ARG C C 1
ATOM 3660 O O . ARG C 1 134 ? -14.474 -39.543 -28.816 1.00 35.74 141 ARG C O 1
ATOM 3668 N N . ALA C 1 135 ? -12.833 -39.849 -30.326 1.00 29.98 142 ALA C N 1
ATOM 3669 C CA . ALA C 1 135 ? -11.841 -39.096 -29.548 1.00 37.77 142 ALA C CA 1
ATOM 3670 C C . ALA C 1 135 ? -11.993 -37.601 -29.857 1.00 36.26 142 ALA C C 1
ATOM 3671 O O . ALA C 1 135 ? -12.012 -36.749 -28.953 1.00 27.10 142 ALA C O 1
ATOM 3673 N N . ALA C 1 136 ? -12.100 -37.302 -31.152 1.00 33.09 143 ALA C N 1
ATOM 3674 C CA . ALA C 1 136 ? -12.435 -35.968 -31.618 1.00 26.22 143 ALA C CA 1
ATOM 3675 C C . ALA C 1 136 ? -13.593 -35.419 -30.788 1.00 37.35 143 ALA C C 1
ATOM 3676 O O . ALA C 1 136 ? -13.575 -34.260 -30.367 1.00 38.23 143 ALA C O 1
ATOM 3678 N N . ARG C 1 137 ? -14.593 -36.260 -30.538 1.00 26.34 144 ARG C N 1
ATOM 3679 C CA . ARG C 1 137 ? -15.768 -35.837 -29.788 1.00 30.03 144 ARG C CA 1
ATOM 3680 C C . ARG C 1 137 ? -15.515 -35.739 -28.277 1.00 26.91 144 ARG C C 1
ATOM 3681 O O . ARG C 1 137 ? -16.085 -34.891 -27.611 1.00 26.54 144 ARG C O 1
ATOM 3689 N N . ALA C 1 138 ? -14.658 -36.597 -27.742 1.00 18.79 145 ALA C N 1
ATOM 3690 C CA . ALA C 1 138 ? -14.474 -36.656 -26.294 1.00 28.80 145 ALA C CA 1
ATOM 3691 C C . ALA C 1 138 ? -13.493 -35.625 -25.784 1.00 34.24 145 ALA C C 1
ATOM 3692 O O . ALA C 1 138 ? -13.299 -35.505 -24.571 1.00 33.38 145 ALA C O 1
ATOM 3694 N N . ILE C 1 139 ? -12.872 -34.888 -26.705 1.00 34.37 146 ILE C N 1
ATOM 3695 C CA . ILE C 1 139 ? -11.933 -33.825 -26.334 1.00 35.28 146 ILE C CA 1
ATOM 3696 C C . ILE C 1 139 ? -12.564 -32.419 -26.396 1.00 38.23 146 ILE C C 1
ATOM 3697 O O . ILE C 1 139 ? -12.065 -31.470 -25.776 1.00 29.72 146 ILE C O 1
ATOM 3702 N N . MET C 1 140 ? -13.677 -32.296 -27.118 1.00 37.75 147 MET C N 1
ATOM 3703 C CA . MET C 1 140 ? -14.354 -31.011 -27.284 1.00 25.81 147 MET C CA 1
ATOM 3704 C C . MET C 1 140 ? -14.726 -30.343 -25.955 1.00 34.23 147 MET C C 1
ATOM 3705 O O . MET C 1 140 ? -15.013 -31.011 -24.964 1.00 28.22 147 MET C O 1
ATOM 3710 N N . THR C 1 141 ? -14.686 -29.009 -25.948 1.00 42.43 148 THR C N 1
ATOM 3711 C CA . THR C 1 141 ? -15.169 -28.210 -24.825 1.00 37.28 148 THR C CA 1
ATOM 3712 C C . THR C 1 141 ? -16.255 -27.258 -25.321 1.00 32.90 148 THR C C 1
ATOM 3713 O O . THR C 1 141 ? -17.446 -27.570 -25.257 1.00 33.73 148 THR C O 1
ATOM 3717 N N . THR C 1 142 ? -15.838 -26.108 -25.837 1.00 30.90 149 THR C N 1
ATOM 3718 C CA . THR C 1 142 ? -16.777 -25.136 -26.394 1.00 33.09 149 THR C CA 1
ATOM 3719 C C . THR C 1 142 ? -16.938 -25.290 -27.903 1.00 27.59 149 THR C C 1
ATOM 3720 O O . THR C 1 142 ? -17.560 -24.461 -28.547 1.00 25.12 149 THR C O 1
ATOM 3724 N N . ASP C 1 143 ? -16.360 -26.340 -28.467 1.00 36.40 150 ASP C N 1
ATOM 3725 C CA . ASP C 1 143 ? -16.520 -26.591 -29.891 1.00 30.14 150 ASP C CA 1
ATOM 3726 C C . ASP C 1 143 ? -17.979 -26.954 -30.144 1.00 28.40 150 ASP C C 1
ATOM 3727 O O . ASP C 1 143 ? -18.672 -27.384 -29.233 1.00 23.68 150 ASP C O 1
ATOM 3732 N N . THR C 1 144 ? -18.449 -26.758 -31.367 1.00 27.92 151 THR C N 1
ATOM 3733 C CA . THR C 1 144 ? -19.822 -27.119 -31.704 1.00 37.09 151 THR C CA 1
ATOM 3734 C C . THR C 1 144 ? -19.844 -28.288 -32.697 1.00 40.12 151 THR C C 1
ATOM 3735 O O . THR C 1 144 ? -20.847 -28.999 -32.826 1.00 40.63 151 THR C O 1
ATOM 3739 N N . ARG C 1 145 ? -18.724 -28.468 -33.390 1.00 35.90 152 ARG C N 1
ATOM 3740 C CA . ARG C 1 145 ? -18.530 -29.596 -34.285 1.00 30.85 152 ARG C CA 1
ATOM 3741 C C . ARG C 1 145 ? -17.245 -30.308 -33.869 1.00 37.24 152 ARG C C 1
ATOM 3742 O O . ARG C 1 145 ? -16.330 -29.678 -33.329 1.00 34.97 152 ARG C O 1
ATOM 3744 N N . PRO C 1 146 ? -17.181 -31.627 -34.103 1.00 39.31 153 PRO C N 1
ATOM 3745 C CA . PRO C 1 146 ? -15.958 -32.425 -33.941 1.00 20.67 153 PRO C CA 1
ATOM 3746 C C . PRO C 1 146 ? -15.016 -32.158 -35.105 1.00 32.10 153 PRO C C 1
ATOM 3747 O O . PRO C 1 146 ? -15.483 -31.831 -36.201 1.00 33.13 153 PRO C O 1
ATOM 3751 N N . LYS C 1 147 ? -13.713 -32.289 -34.878 1.00 22.37 154 LYS C N 1
ATOM 3752 C CA . LYS C 1 147 ? -12.736 -31.910 -35.895 1.00 27.52 154 LYS C CA 1
ATOM 3753 C C . LYS C 1 147 ? -11.754 -33.044 -36.169 1.00 29.98 154 LYS C C 1
ATOM 3754 O O . LYS C 1 147 ? -11.019 -33.461 -35.279 1.00 25.34 154 LYS C O 1
ATOM 3760 N N . GLU C 1 148 ? -11.754 -33.532 -37.409 1.00 26.90 155 GLU C N 1
ATOM 3761 C CA . GLU C 1 148 ? -11.063 -34.769 -37.763 1.00 34.49 155 GLU C CA 1
ATOM 3762 C C . GLU C 1 148 ? -10.721 -34.783 -39.246 1.00 29.84 155 GLU C C 1
ATOM 3763 O O . GLU C 1 148 ? -11.581 -34.538 -40.085 1.00 33.61 155 GLU C O 1
ATOM 3769 N N . VAL C 1 149 ? -9.461 -35.061 -39.570 1.00 35.09 156 VAL C N 1
ATOM 3770 C CA . VAL C 1 149 ? -9.028 -35.095 -40.965 1.00 32.57 156 VAL C CA 1
ATOM 3771 C C . VAL C 1 149 ? -8.274 -36.383 -41.291 1.00 34.37 156 VAL C C 1
ATOM 3772 O O . VAL C 1 149 ? -7.502 -36.876 -40.468 1.00 34.68 156 VAL C O 1
ATOM 3776 N N . ARG C 1 150 ? -8.493 -36.913 -42.498 1.00 37.54 157 ARG C N 1
ATOM 3777 C CA . ARG C 1 150 ? -7.878 -38.174 -42.933 1.00 40.61 157 ARG C CA 1
ATOM 3778 C C . ARG C 1 150 ? -7.176 -38.041 -44.287 1.00 40.70 157 ARG C C 1
ATOM 3779 O O . ARG C 1 150 ? -7.794 -37.621 -45.262 1.00 34.26 157 ARG C O 1
ATOM 3781 N N . VAL C 1 151 ? -5.897 -38.416 -44.343 1.00 37.77 158 VAL C N 1
ATOM 3782 C CA . VAL C 1 151 ? -5.125 -38.338 -45.585 1.00 40.89 158 VAL C CA 1
ATOM 3783 C C . VAL C 1 151 ? -4.169 -39.518 -45.789 1.00 45.68 158 VAL C C 1
ATOM 3784 O O . VAL C 1 151 ? -3.497 -39.966 -44.856 1.00 42.10 158 VAL C O 1
ATOM 3788 N N . SER C 1 152 ? -4.116 -40.014 -47.023 1.00 45.97 159 SER C N 1
ATOM 3789 C CA . SER C 1 152 ? -3.260 -41.147 -47.364 1.00 40.90 159 SER C CA 1
ATOM 3790 C C . SER C 1 152 ? -1.967 -40.691 -48.040 1.00 49.32 159 SER C C 1
ATOM 3791 O O . SER C 1 152 ? -1.993 -39.884 -48.978 1.00 35.68 159 SER C O 1
ATOM 3793 N N . VAL C 1 153 ? -0.842 -41.215 -47.552 1.00 52.74 160 VAL C N 1
ATOM 3794 C CA . VAL C 1 153 ? 0.481 -40.849 -48.052 1.00 50.09 160 VAL C CA 1
ATOM 3795 C C . VAL C 1 153 ? 1.324 -42.093 -48.325 1.00 51.38 160 VAL C C 1
ATOM 3796 O O . VAL C 1 153 ? 1.617 -42.865 -47.408 1.00 53.52 160 VAL C O 1
ATOM 3800 N N . GLY C 1 154 ? 1.717 -42.278 -49.581 1.00 47.50 161 GLY C N 1
ATOM 3801 C CA . GLY C 1 154 ? 2.544 -43.407 -49.972 1.00 56.12 161 GLY C CA 1
ATOM 3802 C C . GLY C 1 154 ? 2.264 -44.701 -49.229 1.00 56.30 161 GLY C C 1
ATOM 3803 O O . GLY C 1 154 ? 3.187 -45.349 -48.741 1.00 58.31 161 GLY C O 1
ATOM 3804 N N . GLY C 1 155 ? 0.990 -45.074 -49.138 1.00 39.42 162 GLY C N 1
ATOM 3805 C CA . GLY C 1 155 ? 0.608 -46.331 -48.526 1.00 39.07 162 GLY C CA 1
ATOM 3806 C C . GLY C 1 155 ? 0.340 -46.255 -47.036 1.00 46.47 162 GLY C C 1
ATOM 3807 O O . GLY C 1 155 ? -0.194 -47.189 -46.448 1.00 44.20 162 GLY C O 1
ATOM 3808 N N . ALA C 1 156 ? 0.712 -45.144 -46.416 1.00 47.67 163 ALA C N 1
ATOM 3809 C CA . ALA C 1 156 ? 0.469 -44.974 -44.990 1.00 45.35 163 ALA C CA 1
ATOM 3810 C C . ALA C 1 156 ? -0.818 -44.189 -44.738 1.00 50.37 163 ALA C C 1
ATOM 3811 O O . ALA C 1 156 ? -1.310 -43.480 -45.616 1.00 38.53 163 ALA C O 1
ATOM 3813 N N . THR C 1 157 ? -1.372 -44.336 -43.540 1.00 46.25 164 THR C N 1
ATOM 3814 C CA . THR C 1 157 ? -2.543 -43.566 -43.158 1.00 34.71 164 THR C CA 1
ATOM 3815 C C . THR C 1 157 ? -2.208 -42.553 -42.074 1.00 46.60 164 THR C C 1
ATOM 3816 O O . THR C 1 157 ? -1.714 -42.910 -40.998 1.00 38.76 164 THR C O 1
ATOM 3820 N N . LEU C 1 158 ? -2.468 -41.283 -42.387 1.00 49.37 165 LEU C N 1
ATOM 3821 C CA . LEU C 1 158 ? -2.329 -40.190 -41.442 1.00 32.91 165 LEU C CA 1
ATOM 3822 C C . LEU C 1 158 ? -3.713 -39.667 -41.093 1.00 42.64 165 LEU C C 1
ATOM 3823 O O . LEU C 1 158 ? -4.535 -39.391 -41.972 1.00 34.34 165 LEU C O 1
ATOM 3828 N N . VAL C 1 159 ? -3.975 -39.546 -39.800 1.00 39.40 166 VAL C N 1
ATOM 3829 C CA . VAL C 1 159 ? -5.250 -39.033 -39.332 1.00 36.20 166 VAL C CA 1
ATOM 3830 C C . VAL C 1 159 ? -5.038 -38.099 -38.141 1.00 43.14 166 VAL C C 1
ATOM 3831 O O . VAL C 1 159 ? -4.300 -38.429 -37.211 1.00 35.17 166 VAL C O 1
ATOM 3835 N N . GLY C 1 160 ? -5.665 -36.925 -38.193 1.00 40.29 167 GLY C N 1
ATOM 3836 C CA . GLY C 1 160 ? -5.539 -35.944 -37.130 1.00 30.25 167 GLY C CA 1
ATOM 3837 C C . GLY C 1 160 ? -6.870 -35.472 -36.585 1.00 26.02 167 GLY C C 1
ATOM 3838 O O . GLY C 1 160 ? -7.836 -35.319 -37.319 1.00 27.83 167 GLY C O 1
ATOM 3839 N N . ILE C 1 161 ? -6.923 -35.264 -35.277 1.00 24.04 168 ILE C N 1
ATOM 3840 C CA . ILE C 1 161 ? -8.084 -34.632 -34.655 1.00 34.91 168 ILE C CA 1
ATOM 3841 C C . ILE C 1 161 ? -7.657 -33.295 -34.048 1.00 38.42 168 ILE C C 1
ATOM 3842 O O . ILE C 1 161 ? -6.489 -33.109 -33.705 1.00 32.75 168 ILE C O 1
ATOM 3847 N N . ALA C 1 162 ? -8.591 -32.359 -33.925 1.00 32.54 169 ALA C N 1
ATOM 3848 C CA . ALA C 1 162 ? -8.273 -31.098 -33.280 1.00 28.21 169 ALA C CA 1
ATOM 3849 C C . ALA C 1 162 ? -9.442 -30.561 -32.478 1.00 25.30 169 ALA C C 1
ATOM 3850 O O . ALA C 1 162 ? -10.593 -30.907 -32.720 1.00 29.91 169 ALA C O 1
ATOM 3852 N N . LYS C 1 163 ? -9.129 -29.702 -31.518 1.00 31.40 170 LYS C N 1
ATOM 3853 C CA . LYS C 1 163 ? -10.143 -29.065 -30.695 1.00 32.45 170 LYS C CA 1
ATOM 3854 C C . LYS C 1 163 ? -9.717 -27.646 -30.265 1.00 30.35 170 LYS C C 1
ATOM 3855 O O . LYS C 1 163 ? -8.522 -27.350 -30.151 1.00 20.45 170 LYS C O 1
ATOM 3861 N N . GLY C 1 164 ? -10.695 -26.767 -30.049 1.00 16.64 171 GLY C N 1
ATOM 3862 C CA . GLY C 1 164 ? -10.402 -25.444 -29.518 1.00 25.75 171 GLY C CA 1
ATOM 3863 C C . GLY C 1 164 ? -10.817 -24.292 -30.417 1.00 25.75 171 GLY C C 1
ATOM 3864 O O . GLY C 1 164 ? -10.311 -24.120 -31.537 1.00 28.11 171 GLY C O 1
ATOM 3865 N N . VAL C 1 165 ? -11.739 -23.478 -29.926 1.00 23.41 172 VAL C N 1
ATOM 3866 C CA . VAL C 1 165 ? -12.246 -22.384 -30.743 1.00 30.49 172 VAL C CA 1
ATOM 3867 C C . VAL C 1 165 ? -12.409 -21.060 -29.964 1.00 27.53 172 VAL C C 1
ATOM 3868 O O . VAL C 1 165 ? -13.065 -20.118 -30.427 1.00 18.25 172 VAL C O 1
ATOM 3872 N N . GLY C 1 166 ? -11.800 -21.020 -28.784 1.00 18.62 173 GLY C N 1
ATOM 3873 C CA . GLY C 1 166 ? -11.791 -19.862 -27.913 1.00 14.48 173 GLY C CA 1
ATOM 3874 C C . GLY C 1 166 ? -10.536 -20.019 -27.070 1.00 19.88 173 GLY C C 1
ATOM 3875 O O . GLY C 1 166 ? -9.916 -21.070 -27.107 1.00 17.36 173 GLY C O 1
ATOM 3876 N N . MET C 1 167 ? -10.165 -18.999 -26.307 1.00 24.25 174 MET C N 1
ATOM 3877 C CA . MET C 1 167 ? -8.863 -18.973 -25.637 1.00 24.02 174 MET C CA 1
ATOM 3878 C C . MET C 1 167 ? -7.800 -19.427 -26.618 1.00 18.03 174 MET C C 1
ATOM 3879 O O . MET C 1 167 ? -6.943 -20.244 -26.284 1.00 19.43 174 MET C O 1
ATOM 3884 N N . LEU C 1 168 ? -7.857 -18.885 -27.834 1.00 24.76 175 LEU C N 1
ATOM 3885 C CA . LEU C 1 168 ? -7.197 -19.529 -28.967 1.00 25.35 175 LEU C CA 1
ATOM 3886 C C . LEU C 1 168 ? -6.353 -18.635 -29.867 1.00 24.56 175 LEU C C 1
ATOM 3887 O O . LEU C 1 168 ? -6.870 -18.006 -30.785 1.00 27.19 175 LEU C O 1
ATOM 3892 N N . GLU C 1 169 ? -5.052 -18.599 -29.608 1.00 24.71 176 GLU C N 1
ATOM 3893 C CA . GLU C 1 169 ? -4.089 -18.118 -30.588 1.00 19.75 176 GLU C CA 1
ATOM 3894 C C . GLU C 1 169 ? -2.769 -18.811 -30.300 1.00 33.48 176 GLU C C 1
ATOM 3895 O O . GLU C 1 169 ? -1.913 -18.274 -29.587 1.00 34.52 176 GLU C O 1
ATOM 3901 N N . PRO C 1 170 ? -2.605 -20.023 -30.841 1.00 27.51 177 PRO C N 1
ATOM 3902 C CA . PRO C 1 170 ? -1.470 -20.863 -30.447 1.00 23.87 177 PRO C CA 1
ATOM 3903 C C . PRO C 1 170 ? -0.131 -20.253 -30.855 1.00 26.71 177 PRO C C 1
ATOM 3904 O O . PRO C 1 170 ? -0.029 -19.469 -31.814 1.00 21.45 177 PRO C O 1
ATOM 3908 N N . ASP C 1 171 ? 0.885 -20.610 -30.082 1.00 27.10 178 ASP C N 1
ATOM 3909 C CA . ASP C 1 171 ? 2.246 -20.154 -30.285 1.00 29.23 178 ASP C CA 1
ATOM 3910 C C . ASP C 1 171 ? 3.124 -21.151 -29.525 1.00 28.87 178 ASP C C 1
ATOM 3911 O O . ASP C 1 171 ? 3.646 -20.859 -28.442 1.00 23.97 178 ASP C O 1
ATOM 3916 N N . MET C 1 172 ? 3.256 -22.341 -30.103 1.00 21.48 179 MET C N 1
ATOM 3917 C CA . MET C 1 172 ? 3.849 -23.490 -29.415 1.00 22.67 179 MET C CA 1
ATOM 3918 C C . MET C 1 172 ? 5.284 -23.745 -29.830 1.00 25.24 179 MET C C 1
ATOM 3919 O O . MET C 1 172 ? 5.700 -23.393 -30.932 1.00 32.76 179 MET C O 1
ATOM 3924 N N . ALA C 1 173 ? 6.038 -24.373 -28.940 1.00 16.07 180 ALA C N 1
ATOM 3925 C CA . ALA C 1 173 ? 7.429 -24.712 -29.230 1.00 28.78 180 ALA C CA 1
ATOM 3926 C C . ALA C 1 173 ? 7.842 -26.069 -28.639 1.00 21.91 180 ALA C C 1
ATOM 3927 O O . ALA C 1 173 ? 7.332 -26.495 -27.595 1.00 22.69 180 ALA C O 1
ATOM 3937 N N . LEU D 2 2 ? -6.285 -24.997 -27.421 1.00 22.79 182 LEU D N 1
ATOM 3938 C CA . LEU D 2 2 ? -5.960 -25.789 -28.597 1.00 21.05 182 LEU D CA 1
ATOM 3939 C C . LEU D 2 2 ? -5.307 -27.096 -28.231 1.00 27.58 182 LEU D C 1
ATOM 3940 O O . LEU D 2 2 ? -4.292 -27.130 -27.526 1.00 30.80 182 LEU D O 1
ATOM 3945 N N . LEU D 2 3 ? -5.923 -28.177 -28.707 1.00 40.29 183 LEU D N 1
ATOM 3946 C CA . LEU D 2 3 ? -5.360 -29.520 -28.660 1.00 22.29 183 LEU D CA 1
ATOM 3947 C C . LEU D 2 3 ? -5.518 -30.103 -30.048 1.00 22.01 183 LEU D C 1
ATOM 3948 O O . LEU D 2 3 ? -6.607 -30.074 -30.624 1.00 21.31 183 LEU D O 1
ATOM 3953 N N . THR D 2 4 ? -4.427 -30.598 -30.606 1.00 18.89 184 THR D N 1
ATOM 3954 C CA . THR D 2 4 ? -4.512 -31.294 -31.879 1.00 22.79 184 THR D CA 1
ATOM 3955 C C . THR D 2 4 ? -3.504 -32.451 -31.947 1.00 37.27 184 THR D C 1
ATOM 3956 O O . THR D 2 4 ? -2.302 -32.272 -31.719 1.00 32.37 184 THR D O 1
ATOM 3960 N N . PHE D 2 5 ? -4.018 -33.642 -32.237 1.00 28.84 185 PHE D N 1
ATOM 3961 C CA . PHE D 2 5 ? -3.208 -34.837 -32.287 1.00 23.05 185 PHE D CA 1
ATOM 3962 C C . PHE D 2 5 ? -3.267 -35.476 -33.672 1.00 29.56 185 PHE D C 1
ATOM 3963 O O . PHE D 2 5 ? -4.346 -35.712 -34.212 1.00 28.00 185 PHE D O 1
ATOM 3971 N N . PHE D 2 6 ? -2.095 -35.747 -34.237 1.00 32.23 186 PHE D N 1
ATOM 3972 C CA . PHE D 2 6 ? -1.990 -36.458 -35.504 1.00 35.43 186 PHE D CA 1
ATOM 3973 C C . PHE D 2 6 ? -1.436 -37.869 -35.302 1.00 41.73 186 PHE D C 1
ATOM 3974 O O . PHE D 2 6 ? -0.622 -38.111 -34.401 1.00 39.86 186 PHE D O 1
ATOM 3982 N N . ALA D 2 7 ? -1.885 -38.794 -36.146 1.00 34.92 187 ALA D N 1
ATOM 3983 C CA . ALA D 2 7 ? -1.432 -40.174 -36.085 1.00 28.09 187 ALA D CA 1
ATOM 3984 C C . ALA D 2 7 ? -1.211 -40.722 -37.491 1.00 38.25 187 ALA D C 1
ATOM 3985 O O . ALA D 2 7 ? -2.062 -40.568 -38.368 1.00 36.48 187 ALA D O 1
ATOM 3987 N N . THR D 2 8 ? -0.056 -41.348 -37.698 1.00 35.02 188 THR D N 1
ATOM 3988 C CA . THR D 2 8 ? 0.276 -41.948 -38.981 1.00 37.63 188 THR D CA 1
ATOM 3989 C C . THR D 2 8 ? 0.982 -43.270 -38.736 1.00 43.10 188 THR D C 1
ATOM 3990 O O . THR D 2 8 ? 1.534 -43.497 -37.659 1.00 34.22 188 THR D O 1
ATOM 3994 N N . ASP D 2 9 ? 0.949 -44.152 -39.728 1.00 45.93 189 ASP D N 1
ATOM 3995 C CA . ASP D 2 9 ? 1.656 -45.425 -39.620 1.00 46.20 189 ASP D CA 1
ATOM 3996 C C . ASP D 2 9 ? 2.872 -45.423 -40.544 1.00 45.37 189 ASP D C 1
ATOM 3997 O O . ASP D 2 9 ? 3.578 -46.425 -40.657 1.00 45.23 189 ASP D O 1
ATOM 4002 N N . ALA D 2 10 ? 3.117 -44.290 -41.200 1.00 42.21 190 ALA D N 1
ATOM 4003 C CA . ALA D 2 10 ? 4.296 -44.153 -42.043 1.00 42.86 190 ALA D CA 1
ATOM 4004 C C . ALA D 2 10 ? 5.547 -44.249 -41.189 1.00 40.28 190 ALA D C 1
ATOM 4005 O O . ALA D 2 10 ? 5.539 -43.887 -40.010 1.00 41.31 190 ALA D O 1
ATOM 4007 N N . ARG D 2 11 ? 6.624 -44.748 -41.780 1.00 46.26 191 ARG D N 1
ATOM 4008 C CA . ARG D 2 11 ? 7.899 -44.773 -41.085 1.00 48.98 191 ARG D CA 1
ATOM 4009 C C . ARG D 2 11 ? 8.685 -43.524 -41.454 1.00 41.07 191 ARG D C 1
ATOM 4010 O O . ARG D 2 11 ? 8.896 -43.255 -42.636 1.00 37.86 191 ARG D O 1
ATOM 4018 N N . LEU D 2 12 ? 9.099 -42.767 -40.438 1.00 35.59 192 LEU D N 1
ATOM 4019 C CA . LEU D 2 12 ? 9.762 -41.487 -40.645 1.00 43.65 192 LEU D CA 1
ATOM 4020 C C . LEU D 2 12 ? 10.982 -41.323 -39.746 1.00 48.45 192 LEU D C 1
ATOM 4021 O O . LEU D 2 12 ? 10.904 -41.540 -38.533 1.00 51.45 192 LEU D O 1
ATOM 4026 N N . ASP D 2 13 ? 12.105 -40.931 -40.347 1.00 50.59 193 ASP D N 1
ATOM 4027 C CA . ASP D 2 13 ? 13.310 -40.615 -39.590 1.00 43.79 193 ASP D CA 1
ATOM 4028 C C . ASP D 2 13 ? 12.949 -39.602 -38.511 1.00 43.74 193 ASP D C 1
ATOM 4029 O O . ASP D 2 13 ? 12.406 -38.540 -38.811 1.00 43.79 193 ASP D O 1
ATOM 4034 N N . PRO D 2 14 ? 13.233 -39.937 -37.244 1.00 43.72 194 PRO D N 1
ATOM 4035 C CA . PRO D 2 14 ? 12.917 -39.075 -36.097 1.00 48.48 194 PRO D CA 1
ATOM 4036 C C . PRO D 2 14 ? 13.302 -37.602 -36.300 1.00 46.34 194 PRO D C 1
ATOM 4037 O O . PRO D 2 14 ? 12.453 -36.733 -36.147 1.00 46.70 194 PRO D O 1
ATOM 4041 N N . ALA D 2 15 ? 14.554 -37.334 -36.651 1.00 47.24 195 ALA D N 1
ATOM 4042 C CA . ALA D 2 15 ? 15.027 -35.967 -36.823 1.00 35.51 195 ALA D CA 1
ATOM 4043 C C . ALA D 2 15 ? 14.276 -35.234 -37.930 1.00 49.02 195 ALA D C 1
ATOM 4044 O O . ALA D 2 15 ? 13.734 -34.153 -37.708 1.00 46.48 195 ALA D O 1
ATOM 4046 N N . GLU D 2 16 ? 14.251 -35.817 -39.123 1.00 47.88 196 GLU D N 1
ATOM 4047 C CA . GLU D 2 16 ? 13.562 -35.200 -40.249 1.00 41.03 196 GLU D CA 1
ATOM 4048 C C . GLU D 2 16 ? 12.074 -35.031 -39.983 1.00 39.06 196 GLU D C 1
ATOM 4049 O O . GLU D 2 16 ? 11.437 -34.161 -40.562 1.00 44.18 196 GLU D O 1
ATOM 4055 N N . GLN D 2 17 ? 11.516 -35.874 -39.124 1.00 35.57 197 GLN D N 1
ATOM 4056 C CA . GLN D 2 17 ? 10.100 -35.802 -38.806 1.00 37.98 197 GLN D CA 1
ATOM 4057 C C . GLN D 2 17 ? 9.824 -34.625 -37.889 1.00 40.56 197 GLN D C 1
ATOM 4058 O O . GLN D 2 17 ? 8.822 -33.935 -38.038 1.00 42.38 197 GLN D O 1
ATOM 4064 N N . ASP D 2 18 ? 10.722 -34.396 -36.937 1.00 40.79 198 ASP D N 1
ATOM 4065 C CA . ASP D 2 18 ? 10.598 -33.266 -36.017 1.00 42.48 198 ASP D CA 1
ATOM 4066 C C . ASP D 2 18 ? 10.683 -31.901 -36.718 1.00 38.93 198 ASP D C 1
ATOM 4067 O O . ASP D 2 18 ? 10.001 -30.956 -36.329 1.00 26.85 198 ASP D O 1
ATOM 4072 N N . ARG D 2 19 ? 11.525 -31.806 -37.744 1.00 32.51 199 ARG D N 1
ATOM 4073 C CA . ARG D 2 19 ? 11.657 -30.575 -38.513 1.00 28.12 199 ARG D CA 1
ATOM 4074 C C . ARG D 2 19 ? 10.409 -30.309 -39.346 1.00 27.10 199 ARG D C 1
ATOM 4075 O O . ARG D 2 19 ? 9.897 -29.195 -39.372 1.00 42.62 199 ARG D O 1
ATOM 4083 N N . LEU D 2 20 ? 9.915 -31.320 -40.039 1.00 28.86 200 LEU D N 1
ATOM 4084 C CA . LEU D 2 20 ? 8.759 -31.099 -40.903 1.00 39.53 200 LEU D CA 1
ATOM 4085 C C . LEU D 2 20 ? 7.515 -30.838 -40.054 1.00 34.52 200 LEU D C 1
ATOM 4086 O O . LEU D 2 20 ? 6.538 -30.253 -40.526 1.00 26.89 200 LEU D O 1
ATOM 4091 N N . PHE D 2 21 ? 7.571 -31.252 -38.789 1.00 34.18 201 PHE D N 1
ATOM 4092 C CA . PHE D 2 21 ? 6.452 -31.045 -37.876 1.00 30.94 201 PHE D CA 1
ATOM 4093 C C . PHE D 2 21 ? 6.451 -29.610 -37.362 1.00 32.95 201 PHE D C 1
ATOM 4094 O O . PHE D 2 21 ? 5.399 -28.968 -37.294 1.00 36.87 201 PHE D O 1
ATOM 4102 N N . ARG D 2 22 ? 7.626 -29.102 -36.996 1.00 34.55 202 ARG D N 1
ATOM 4103 C CA . ARG D 2 22 ? 7.721 -27.688 -36.636 1.00 35.82 202 ARG D CA 1
ATOM 4104 C C . ARG D 2 22 ? 7.361 -26.810 -37.826 1.00 25.63 202 ARG D C 1
ATOM 4105 O O . ARG D 2 22 ? 6.460 -25.989 -37.728 1.00 21.38 202 ARG D O 1
ATOM 4113 N N . ARG D 2 23 ? 8.041 -27.010 -38.952 1.00 23.41 203 ARG D N 1
ATOM 4114 C CA . ARG D 2 23 ? 7.733 -26.248 -40.159 1.00 22.16 203 ARG D CA 1
ATOM 4115 C C . ARG D 2 23 ? 6.233 -26.185 -40.456 1.00 21.72 203 ARG D C 1
ATOM 4116 O O . ARG D 2 23 ? 5.715 -25.130 -40.834 1.00 26.16 203 ARG D O 1
ATOM 4124 N N . VAL D 2 24 ? 5.528 -27.299 -40.276 1.00 31.53 204 VAL D N 1
ATOM 4125 C CA . VAL D 2 24 ? 4.096 -27.325 -40.573 1.00 22.84 204 VAL D CA 1
ATOM 4126 C C . VAL D 2 24 ? 3.274 -26.631 -39.496 1.00 23.34 204 VAL D C 1
ATOM 4127 O O . VAL D 2 24 ? 2.333 -25.921 -39.825 1.00 23.25 204 VAL D O 1
ATOM 4131 N N . MET D 2 25 ? 3.637 -26.803 -38.221 1.00 20.13 205 MET D N 1
ATOM 4132 C CA . MET D 2 25 ? 2.904 -26.140 -37.129 1.00 19.17 205 MET D CA 1
ATOM 4133 C C . MET D 2 25 ? 3.057 -24.612 -37.199 1.00 32.80 205 MET D C 1
ATOM 4134 O O . MET D 2 25 ? 2.161 -23.860 -36.790 1.00 28.29 205 MET D O 1
ATOM 4139 N N . ASP D 2 26 ? 4.202 -24.164 -37.714 1.00 23.38 206 ASP D N 1
ATOM 4140 C CA . ASP D 2 26 ? 4.490 -22.750 -37.830 1.00 23.91 206 ASP D CA 1
ATOM 4141 C C . ASP D 2 26 ? 3.613 -22.097 -38.888 1.00 25.02 206 ASP D C 1
ATOM 4142 O O . ASP D 2 26 ? 3.179 -20.964 -38.706 1.00 27.34 206 ASP D O 1
ATOM 4147 N N . ARG D 2 27 ? 3.342 -22.816 -39.977 1.00 20.02 207 ARG D N 1
ATOM 4148 C CA . ARG D 2 27 ? 2.490 -22.294 -41.054 1.00 23.01 207 ARG D CA 1
ATOM 4149 C C . ARG D 2 27 ? 1.007 -22.594 -40.827 1.00 26.67 207 ARG D C 1
ATOM 4150 O O . ARG D 2 27 ? 0.159 -22.153 -41.605 1.00 29.81 207 ARG D O 1
ATOM 4158 N N . THR D 2 28 ? 0.691 -23.346 -39.773 1.00 29.31 208 THR D N 1
ATOM 4159 C CA . THR D 2 28 ? -0.693 -23.785 -39.547 1.00 25.33 208 THR D CA 1
ATOM 4160 C C . THR D 2 28 ? -1.263 -23.431 -38.165 1.00 19.28 208 THR D C 1
ATOM 4161 O O . THR D 2 28 ? -2.020 -22.495 -38.021 1.00 22.72 208 THR D O 1
ATOM 4165 N N . PHE D 2 29 ? -0.916 -24.193 -37.146 1.00 34.13 209 PHE D N 1
ATOM 4166 C CA . PHE D 2 29 ? -1.519 -23.960 -35.839 1.00 29.86 209 PHE D CA 1
ATOM 4167 C C . PHE D 2 29 ? -0.920 -22.752 -35.118 1.00 22.13 209 PHE D C 1
ATOM 4168 O O . PHE D 2 29 ? -1.585 -22.135 -34.297 1.00 21.62 209 PHE D O 1
ATOM 4176 N N . ASN D 2 30 ? 0.325 -22.413 -35.454 1.00 21.85 210 ASN D N 1
ATOM 4177 C CA . ASN D 2 30 ? 0.981 -21.213 -34.942 1.00 24.53 210 ASN D CA 1
ATOM 4178 C C . ASN D 2 30 ? 0.662 -19.956 -35.789 1.00 21.95 210 ASN D C 1
ATOM 4179 O O . ASN D 2 30 ? 1.210 -18.867 -35.577 1.00 15.02 210 ASN D O 1
ATOM 4184 N N . ALA D 2 31 ? -0.259 -20.117 -36.733 1.00 21.09 211 ALA D N 1
ATOM 4185 C CA . ALA D 2 31 ? -0.661 -19.043 -37.627 1.00 17.33 211 ALA D CA 1
ATOM 4186 C C . ALA D 2 31 ? -2.178 -18.774 -37.609 1.00 14.87 211 ALA D C 1
ATOM 4187 O O . ALA D 2 31 ? -2.757 -18.346 -38.610 1.00 21.78 211 ALA D O 1
ATOM 4189 N N . VAL D 2 32 ? -2.818 -19.033 -36.480 1.00 16.92 212 VAL D N 1
ATOM 4190 C CA . VAL D 2 32 ? -4.256 -18.818 -36.351 1.00 26.82 212 VAL D CA 1
ATOM 4191 C C . VAL D 2 32 ? -4.578 -18.117 -35.035 1.00 18.84 212 VAL D C 1
ATOM 4192 O O . VAL D 2 32 ? -3.948 -18.386 -34.006 1.00 19.58 212 VAL D O 1
ATOM 4196 N N . SER D 2 33 ? -5.539 -17.199 -35.088 1.00 20.07 213 SER D N 1
ATOM 4197 C CA . SER D 2 33 ? -5.995 -16.484 -33.901 1.00 27.94 213 SER D CA 1
ATOM 4198 C C . SER D 2 33 ? -7.499 -16.235 -33.974 1.00 28.65 213 SER D C 1
ATOM 4199 O O . SER D 2 33 ? -8.013 -15.736 -34.986 1.00 20.67 213 SER D O 1
ATOM 4202 N N . ILE D 2 34 ? -8.195 -16.608 -32.906 1.00 19.77 214 ILE D N 1
ATOM 4203 C CA . ILE D 2 34 ? -9.609 -16.313 -32.763 1.00 17.38 214 ILE D CA 1
ATOM 4204 C C . ILE D 2 34 ? -9.771 -15.131 -31.814 1.00 24.68 214 ILE D C 1
ATOM 4205 O O . ILE D 2 34 ? -10.535 -14.208 -32.094 1.00 21.63 214 ILE D O 1
ATOM 4210 N N . ASP D 2 35 ? -9.054 -15.161 -30.690 1.00 24.59 215 ASP D N 1
ATOM 4211 C CA . ASP D 2 35 ? -9.154 -14.083 -29.708 1.00 19.80 215 ASP D CA 1
ATOM 4212 C C . ASP D 2 35 ? -7.844 -13.763 -29.000 1.00 20.52 215 ASP D C 1
ATOM 4213 O O . ASP D 2 35 ? -7.867 -13.271 -27.882 1.00 28.90 215 ASP D O 1
ATOM 4218 N N . THR D 2 36 ? -6.716 -14.046 -29.648 1.00 25.08 216 THR D N 1
ATOM 4219 C CA . THR D 2 36 ? -5.377 -13.744 -29.116 1.00 15.02 216 THR D CA 1
ATOM 4220 C C . THR D 2 36 ? -5.052 -14.364 -27.752 1.00 26.05 216 THR D C 1
ATOM 4221 O O . THR D 2 36 ? -3.937 -14.205 -27.240 1.00 23.46 216 THR D O 1
ATOM 4225 N N . ASP D 2 37 ? -6.000 -15.076 -27.159 1.00 22.43 217 ASP D N 1
ATOM 4226 C CA . ASP D 2 37 ? -5.775 -15.579 -25.808 1.00 23.55 217 ASP D CA 1
ATOM 4227 C C . ASP D 2 37 ? -4.997 -16.891 -25.809 1.00 24.13 217 ASP D C 1
ATOM 4228 O O . ASP D 2 37 ? -5.536 -17.959 -25.537 1.00 25.73 217 ASP D O 1
ATOM 4233 N N . THR D 2 38 ? -3.720 -16.793 -26.165 1.00 22.01 218 THR D N 1
ATOM 4234 C CA . THR D 2 38 ? -2.804 -17.919 -26.069 1.00 19.89 218 THR D CA 1
ATOM 4235 C C . THR D 2 38 ? -3.054 -18.611 -24.718 1.00 21.52 218 THR D C 1
ATOM 4236 O O . THR D 2 38 ? -3.044 -17.958 -23.675 1.00 15.93 218 THR D O 1
ATOM 4240 N N . SER D 2 39 ? -3.293 -19.925 -24.741 1.00 26.90 219 SER D N 1
ATOM 4241 C CA . SER D 2 39 ? -3.742 -20.644 -23.543 1.00 20.27 219 SER D CA 1
ATOM 4242 C C . SER D 2 39 ? -2.633 -21.288 -22.711 1.00 25.32 219 SER D C 1
ATOM 4243 O O . SER D 2 39 ? -1.469 -21.355 -23.120 1.00 18.54 219 SER D O 1
ATOM 4246 N N . THR D 2 40 ? -3.037 -21.793 -21.549 1.00 26.97 220 THR D N 1
ATOM 4247 C CA . THR D 2 40 ? -2.141 -22.406 -20.576 1.00 29.59 220 THR D CA 1
ATOM 4248 C C . THR D 2 40 ? -1.963 -23.886 -20.885 1.00 28.21 220 THR D C 1
ATOM 4249 O O . THR D 2 40 ? -1.311 -24.628 -20.138 1.00 27.54 220 THR D O 1
ATOM 4253 N N . SER D 2 41 ? -2.544 -24.314 -22.000 1.00 23.48 221 SER D N 1
ATOM 4254 C CA . SER D 2 41 ? -2.732 -25.734 -22.248 1.00 15.48 221 SER D CA 1
ATOM 4255 C C . SER D 2 41 ? -2.548 -26.175 -23.708 1.00 23.72 221 SER D C 1
ATOM 4256 O O . SER D 2 41 ? -2.693 -27.355 -24.036 1.00 21.85 221 SER D O 1
ATOM 4259 N N . ASP D 2 42 ? -2.216 -25.246 -24.590 1.00 22.85 222 ASP D N 1
ATOM 4260 C CA . ASP D 2 42 ? -1.990 -25.608 -25.994 1.00 21.28 222 ASP D CA 1
ATOM 4261 C C . ASP D 2 42 ? -1.058 -26.804 -26.168 1.00 21.66 222 ASP D C 1
ATOM 4262 O O . ASP D 2 42 ? 0.062 -26.811 -25.640 1.00 21.35 222 ASP D O 1
ATOM 4267 N N . THR D 2 43 ? -1.532 -27.809 -26.913 1.00 31.73 223 THR D N 1
ATOM 4268 C CA . THR D 2 43 ? -0.763 -29.036 -27.187 1.00 23.60 223 THR D CA 1
ATOM 4269 C C . THR D 2 43 ? -0.977 -29.628 -28.595 1.00 24.05 223 THR D C 1
ATOM 4270 O O . THR D 2 43 ? -2.119 -29.877 -29.019 1.00 16.14 223 THR D O 1
ATOM 4274 N N . ALA D 2 44 ? 0.133 -29.866 -29.297 1.00 22.24 224 ALA D N 1
ATOM 4275 C CA . ALA D 2 44 ? 0.112 -30.411 -30.662 1.00 25.82 224 ALA D CA 1
ATOM 4276 C C . ALA D 2 44 ? 1.084 -31.592 -30.865 1.00 33.00 224 ALA D C 1
ATOM 4277 O O . ALA D 2 44 ? 2.311 -31.391 -30.917 1.00 24.06 224 ALA D O 1
ATOM 4279 N N . VAL D 2 45 ? 0.540 -32.808 -31.013 1.00 33.39 225 VAL D N 1
ATOM 4280 C CA . VAL D 2 45 ? 1.366 -34.027 -31.100 1.00 26.58 225 VAL D CA 1
ATOM 4281 C C . VAL D 2 45 ? 1.224 -34.825 -32.410 1.00 30.84 225 VAL D C 1
ATOM 4282 O O . VAL D 2 45 ? 0.154 -34.871 -33.026 1.00 32.70 225 VAL D O 1
ATOM 4286 N N . LEU D 2 46 ? 2.326 -35.445 -32.823 1.00 26.11 226 LEU D N 1
ATOM 4287 C CA . LEU D 2 46 ? 2.338 -36.360 -33.952 1.00 31.22 226 LEU D CA 1
ATOM 4288 C C . LEU D 2 46 ? 3.008 -37.678 -33.569 1.00 34.64 226 LEU D C 1
ATOM 4289 O O . LEU D 2 46 ? 4.189 -37.691 -33.196 1.00 29.58 226 LEU D O 1
ATOM 4294 N N . PHE D 2 47 ? 2.249 -38.775 -33.659 1.00 32.89 227 PHE D N 1
ATOM 4295 C CA . PHE D 2 47 ? 2.773 -40.125 -33.434 1.00 25.25 227 PHE D CA 1
ATOM 4296 C C . PHE D 2 47 ? 2.969 -40.871 -34.763 1.00 33.45 227 PHE D C 1
ATOM 4297 O O . PHE D 2 47 ? 2.043 -40.993 -35.576 1.00 26.48 227 PHE D O 1
ATOM 4305 N N . ALA D 2 48 ? 4.168 -41.388 -34.991 1.00 25.28 228 ALA D N 1
ATOM 4306 C CA . ALA D 2 48 ? 4.396 -42.147 -36.210 1.00 36.68 228 ALA D CA 1
ATOM 4307 C C . ALA D 2 48 ? 5.002 -43.540 -35.965 1.00 40.86 228 ALA D C 1
ATOM 4308 O O . ALA D 2 48 ? 6.220 -43.691 -35.935 1.00 41.02 228 ALA D O 1
ATOM 4310 N N . ASN D 2 49 ? 4.139 -44.544 -35.781 1.00 45.09 229 ASN D N 1
ATOM 4311 C CA . ASN D 2 49 ? 4.560 -45.951 -35.754 1.00 43.01 229 ASN D CA 1
ATOM 4312 C C . ASN D 2 49 ? 4.752 -46.479 -37.184 1.00 45.94 229 ASN D C 1
ATOM 4313 O O . ASN D 2 49 ? 4.034 -46.079 -38.100 1.00 45.70 229 ASN D O 1
ATOM 4318 N N . GLY D 2 50 ? 5.729 -47.358 -37.380 1.00 38.16 230 GLY D N 1
ATOM 4319 C CA . GLY D 2 50 ? 6.198 -47.664 -38.724 1.00 36.84 230 GLY D CA 1
ATOM 4320 C C . GLY D 2 50 ? 5.435 -48.738 -39.470 1.00 43.75 230 GLY D C 1
ATOM 4321 O O . GLY D 2 50 ? 5.903 -49.232 -40.498 1.00 39.62 230 GLY D O 1
ATOM 4322 N N . LEU D 2 51 ? 4.254 -49.084 -38.961 1.00 43.04 231 LEU D N 1
ATOM 4323 C CA . LEU D 2 51 ? 3.453 -50.185 -39.501 1.00 32.25 231 LEU D CA 1
ATOM 4324 C C . LEU D 2 51 ? 2.880 -49.893 -40.880 1.00 39.31 231 LEU D C 1
ATOM 4325 O O . LEU D 2 51 ? 1.753 -50.281 -41.170 1.00 56.23 231 LEU D O 1
ATOM 4330 N N . ALA D 2 52 ? 3.638 -49.207 -41.726 1.00 39.73 232 ALA D N 1
ATOM 4331 C CA . ALA D 2 52 ? 3.197 -48.956 -43.099 1.00 38.25 232 ALA D CA 1
ATOM 4332 C C . ALA D 2 52 ? 4.399 -48.764 -43.995 1.00 41.12 232 ALA D C 1
ATOM 4333 O O . ALA D 2 52 ? 4.268 -48.624 -45.213 1.00 40.70 232 ALA D O 1
ATOM 4335 N N . GLY D 2 53 ? 5.574 -48.750 -43.372 1.00 39.35 233 GLY D N 1
ATOM 4336 C CA . GLY D 2 53 ? 6.821 -48.634 -44.100 1.00 49.21 233 GLY D CA 1
ATOM 4337 C C . GLY D 2 53 ? 7.271 -47.208 -44.365 1.00 56.35 233 GLY D C 1
ATOM 4338 O O . GLY D 2 53 ? 6.519 -46.252 -44.168 1.00 42.60 233 GLY D O 1
ATOM 4339 N N . GLU D 2 54 ? 8.515 -47.080 -44.819 1.00 56.60 234 GLU D N 1
ATOM 4340 C CA . GLU D 2 54 ? 9.093 -45.795 -45.173 1.00 45.61 234 GLU D CA 1
ATOM 4341 C C . GLU D 2 54 ? 8.238 -45.055 -46.203 1.00 60.09 234 GLU D C 1
ATOM 4342 O O . GLU D 2 54 ? 7.736 -45.652 -47.177 1.00 35.01 234 GLU D O 1
ATOM 4344 N N . VAL D 2 55 ? 8.067 -43.756 -45.960 1.00 58.22 235 VAL D N 1
ATOM 4345 C CA . VAL D 2 55 ? 7.375 -42.857 -46.873 1.00 41.71 235 VAL D CA 1
ATOM 4346 C C . VAL D 2 55 ? 8.275 -41.647 -47.099 1.00 45.05 235 VAL D C 1
ATOM 4347 O O . VAL D 2 55 ? 8.957 -41.197 -46.176 1.00 47.74 235 VAL D O 1
ATOM 4351 N N . ASP D 2 56 ? 8.289 -41.131 -48.323 1.00 42.80 236 ASP D N 1
ATOM 4352 C CA . ASP D 2 56 ? 9.090 -39.948 -48.659 1.00 54.90 236 ASP D CA 1
ATOM 4353 C C . ASP D 2 56 ? 8.747 -38.730 -47.786 1.00 58.22 236 ASP D C 1
ATOM 4354 O O . ASP D 2 56 ? 7.645 -38.187 -47.877 1.00 58.71 236 ASP D O 1
ATOM 4359 N N . ALA D 2 57 ? 9.699 -38.296 -46.961 1.00 57.70 237 ALA D N 1
ATOM 4360 C CA . ALA D 2 57 ? 9.476 -37.204 -46.005 1.00 53.26 237 ALA D CA 1
ATOM 4361 C C . ALA D 2 57 ? 8.929 -35.921 -46.632 1.00 47.93 237 ALA D C 1
ATOM 4362 O O . ALA D 2 57 ? 8.086 -35.244 -46.038 1.00 44.77 237 ALA D O 1
ATOM 4364 N N . GLY D 2 58 ? 9.415 -35.589 -47.825 1.00 46.78 238 GLY D N 1
ATOM 4365 C CA . GLY D 2 58 ? 8.980 -34.391 -48.524 1.00 48.67 238 GLY D CA 1
ATOM 4366 C C . GLY D 2 58 ? 7.530 -34.478 -48.969 1.00 58.31 238 GLY D C 1
ATOM 4367 O O . GLY D 2 58 ? 6.858 -33.458 -49.165 1.00 57.21 238 GLY D O 1
ATOM 4368 N N . GLU D 2 59 ? 7.045 -35.705 -49.133 1.00 52.84 239 GLU D N 1
ATOM 4369 C CA . GLU D 2 59 ? 5.662 -35.928 -49.520 1.00 50.59 239 GLU D CA 1
ATOM 4370 C C . GLU D 2 59 ? 4.769 -36.019 -48.293 1.00 48.72 239 GLU D C 1
ATOM 4371 O O . GLU D 2 59 ? 3.566 -35.775 -48.377 1.00 44.60 239 GLU D O 1
ATOM 4377 N N . PHE D 2 60 ? 5.354 -36.381 -47.152 1.00 52.08 240 PHE D N 1
ATOM 4378 C CA . PHE D 2 60 ? 4.584 -36.472 -45.912 1.00 52.15 240 PHE D CA 1
ATOM 4379 C C . PHE D 2 60 ? 4.411 -35.093 -45.274 1.00 46.95 240 PHE D C 1
ATOM 4380 O O . PHE D 2 60 ? 3.425 -34.831 -44.577 1.00 45.93 240 PHE D O 1
ATOM 4388 N N . GLU D 2 61 ? 5.374 -34.213 -45.510 1.00 33.71 241 GLU D N 1
ATOM 4389 C CA . GLU D 2 61 ? 5.257 -32.855 -45.021 1.00 36.14 241 GLU D CA 1
ATOM 4390 C C . GLU D 2 61 ? 4.159 -32.140 -45.787 1.00 36.45 241 GLU D C 1
ATOM 4391 O O . GLU D 2 61 ? 3.466 -31.282 -45.242 1.00 33.55 241 GLU D O 1
ATOM 4397 N N . GLU D 2 62 ? 4.011 -32.489 -47.062 1.00 39.50 242 GLU D N 1
ATOM 4398 C CA . GLU D 2 62 ? 2.953 -31.917 -47.881 1.00 36.74 242 GLU D CA 1
ATOM 4399 C C . GLU D 2 62 ? 1.604 -32.369 -47.339 1.00 31.57 242 GLU D C 1
ATOM 4400 O O . GLU D 2 62 ? 0.696 -31.567 -47.146 1.00 44.29 242 GLU D O 1
ATOM 4402 N N . ALA D 2 63 ? 1.489 -33.662 -47.081 1.00 27.08 243 ALA D N 1
ATOM 4403 C CA . ALA D 2 63 ? 0.251 -34.231 -46.577 1.00 41.83 243 ALA D CA 1
ATOM 4404 C C . ALA D 2 63 ? -0.055 -33.760 -45.161 1.00 44.71 243 ALA D C 1
ATOM 4405 O O . ALA D 2 63 ? -1.214 -33.501 -44.818 1.00 42.29 243 ALA D O 1
ATOM 4407 N N . LEU D 2 64 ? 0.986 -33.670 -44.339 1.00 37.30 244 LEU D N 1
ATOM 4408 C CA . LEU D 2 64 ? 0.833 -33.195 -42.971 1.00 39.06 244 LEU D CA 1
ATOM 4409 C C . LEU D 2 64 ? 0.337 -31.757 -43.000 1.00 48.21 244 LEU D C 1
ATOM 4410 O O . LEU D 2 64 ? -0.495 -31.351 -42.183 1.00 50.42 244 LEU D O 1
ATOM 4415 N N . HIS D 2 65 ? 0.849 -30.992 -43.960 1.00 41.23 245 HIS D N 1
ATOM 4416 C CA . HIS D 2 65 ? 0.445 -29.610 -44.118 1.00 37.11 245 HIS D CA 1
ATOM 4417 C C . HIS D 2 65 ? -1.020 -29.527 -44.510 1.00 41.85 245 HIS D C 1
ATOM 4418 O O . HIS D 2 65 ? -1.820 -28.894 -43.823 1.00 46.59 245 HIS D O 1
ATOM 4425 N N . THR D 2 66 ? -1.366 -30.166 -45.620 1.00 33.48 246 THR D N 1
ATOM 4426 C CA . THR D 2 66 ? -2.741 -30.166 -46.099 1.00 41.14 246 THR D CA 1
ATOM 4427 C C . THR D 2 66 ? -3.701 -30.590 -44.989 1.00 39.09 246 THR D C 1
ATOM 4428 O O . THR D 2 66 ? -4.841 -30.126 -44.913 1.00 39.99 246 THR D O 1
ATOM 4432 N N . ALA D 2 67 ? -3.227 -31.471 -44.121 1.00 41.80 247 ALA D N 1
ATOM 4433 C CA . ALA D 2 67 ? -4.046 -31.983 -43.029 1.00 45.80 247 ALA D CA 1
ATOM 4434 C C . ALA D 2 67 ? -4.165 -30.976 -41.886 1.00 40.51 247 ALA D C 1
ATOM 4435 O O . ALA D 2 67 ? -5.255 -30.753 -41.346 1.00 37.74 247 ALA D O 1
ATOM 4437 N N . ALA D 2 68 ? -3.034 -30.384 -41.517 1.00 37.91 248 ALA D N 1
ATOM 4438 C CA . ALA D 2 68 ? -2.999 -29.390 -40.459 1.00 32.86 248 ALA D CA 1
ATOM 4439 C C . ALA D 2 68 ? -3.826 -28.182 -40.849 1.00 29.69 248 ALA D C 1
ATOM 4440 O O . ALA D 2 68 ? -4.605 -27.674 -40.049 1.00 27.26 248 ALA D O 1
ATOM 4442 N N . LEU D 2 69 ? -3.642 -27.739 -42.090 1.00 33.41 249 LEU D N 1
ATOM 4443 C CA . LEU D 2 69 ? -4.316 -26.560 -42.636 1.00 28.57 249 LEU D CA 1
ATOM 4444 C C . LEU D 2 69 ? -5.816 -26.778 -42.757 1.00 27.91 249 LEU D C 1
ATOM 4445 O O . LEU D 2 69 ? -6.597 -25.833 -42.722 1.00 32.97 249 LEU D O 1
ATOM 4450 N N . ALA D 2 70 ? -6.210 -28.036 -42.901 1.00 35.43 250 ALA D N 1
ATOM 4451 C CA . ALA D 2 70 ? -7.622 -28.395 -42.949 1.00 35.90 250 ALA D CA 1
ATOM 4452 C C . ALA D 2 70 ? -8.285 -28.251 -41.576 1.00 36.30 250 ALA D C 1
ATOM 4453 O O . ALA D 2 70 ? -9.414 -27.768 -41.476 1.00 35.29 250 ALA D O 1
ATOM 4455 N N . LEU D 2 71 ? -7.592 -28.689 -40.525 1.00 28.29 251 LEU D N 1
ATOM 4456 C CA . LEU D 2 71 ? -8.089 -28.526 -39.159 1.00 33.57 251 LEU D CA 1
ATOM 4457 C C . LEU D 2 71 ? -8.083 -27.058 -38.714 1.00 32.45 251 LEU D C 1
ATOM 4458 O O . LEU D 2 71 ? -9.010 -26.586 -38.047 1.00 31.22 251 LEU D O 1
ATOM 4463 N N . VAL D 2 72 ? -7.015 -26.350 -39.067 1.00 31.73 252 VAL D N 1
ATOM 4464 C CA . VAL D 2 72 ? -6.913 -24.927 -38.774 1.00 33.71 252 VAL D CA 1
ATOM 4465 C C . VAL D 2 72 ? -8.126 -24.146 -39.303 1.00 33.39 252 VAL D C 1
ATOM 4466 O O . VAL D 2 72 ? -8.782 -23.432 -38.547 1.00 37.93 252 VAL D O 1
ATOM 4470 N N . LYS D 2 73 ? -8.429 -24.293 -40.591 1.00 27.32 253 LYS D N 1
ATOM 4471 C CA . LYS D 2 73 ? -9.613 -23.668 -41.175 1.00 25.72 253 LYS D CA 1
ATOM 4472 C C . LYS D 2 73 ? -10.910 -24.082 -40.478 1.00 32.19 253 LYS D C 1
ATOM 4473 O O . LYS D 2 73 ? -11.846 -23.289 -40.384 1.00 33.13 253 LYS D O 1
ATOM 4479 N N . ASP D 2 74 ? -10.975 -25.328 -40.020 1.00 29.96 254 ASP D N 1
ATOM 4480 C CA . ASP D 2 74 ? -12.134 -25.806 -39.269 1.00 36.87 254 ASP D CA 1
ATOM 4481 C C . ASP D 2 74 ? -12.204 -25.024 -37.975 1.00 27.50 254 ASP D C 1
ATOM 4482 O O . ASP D 2 74 ? -13.261 -24.540 -37.570 1.00 25.79 254 ASP D O 1
ATOM 4487 N N . ILE D 2 75 ? -11.061 -24.921 -37.316 1.00 22.58 255 ILE D N 1
ATOM 4488 C CA . ILE D 2 75 ? -10.993 -24.182 -36.067 1.00 28.49 255 ILE D CA 1
ATOM 4489 C C . ILE D 2 75 ? -11.494 -22.758 -36.256 1.00 32.58 255 ILE D C 1
ATOM 4490 O O . ILE D 2 75 ? -12.395 -22.314 -35.538 1.00 31.95 255 ILE D O 1
ATOM 4495 N N . ALA D 2 76 ? -10.917 -22.056 -37.232 1.00 22.43 256 ALA D N 1
ATOM 4496 C CA . ALA D 2 76 ? -11.234 -20.649 -37.456 1.00 32.67 256 ALA D CA 1
ATOM 4497 C C . ALA D 2 76 ? -12.633 -20.423 -38.011 1.00 28.81 256 ALA D C 1
ATOM 4498 O O . ALA D 2 76 ? -13.146 -19.329 -37.886 1.00 13.09 256 ALA D O 1
ATOM 4500 N N . SER D 2 77 ? -13.221 -21.446 -38.636 1.00 27.69 257 SER D N 1
ATOM 4501 C CA . SER D 2 77 ? -14.609 -21.383 -39.111 1.00 33.39 257 SER D CA 1
ATOM 4502 C C . SER D 2 77 ? -15.581 -21.663 -37.967 1.00 31.08 257 SER D C 1
ATOM 4503 O O . SER D 2 77 ? -16.793 -21.437 -38.076 1.00 30.91 257 SER D O 1
ATOM 4506 N N . ASP D 2 78 ? -15.043 -22.181 -36.872 1.00 30.75 258 ASP D N 1
ATOM 4507 C CA . ASP D 2 78 ? -15.870 -22.572 -35.744 1.00 28.96 258 ASP D CA 1
ATOM 4508 C C . ASP D 2 78 ? -15.449 -21.771 -34.528 1.00 32.26 258 ASP D C 1
ATOM 4509 O O . ASP D 2 78 ? -15.789 -22.132 -33.400 1.00 39.57 258 ASP D O 1
ATOM 4514 N N . GLY D 2 79 ? -14.694 -20.695 -34.758 1.00 34.75 259 GLY D N 1
ATOM 4515 C CA . GLY D 2 79 ? -14.319 -19.793 -33.683 1.00 26.40 259 GLY D CA 1
ATOM 4516 C C . GLY D 2 79 ? -15.566 -19.539 -32.866 1.00 26.00 259 GLY D C 1
ATOM 4517 O O . GLY D 2 79 ? -16.675 -19.556 -33.400 1.00 23.15 259 GLY D O 1
ATOM 4518 N N . GLU D 2 80 ? -15.409 -19.329 -31.569 1.00 26.08 260 GLU D N 1
ATOM 4519 C CA . GLU D 2 80 ? -16.580 -19.155 -30.717 1.00 25.80 260 GLU D CA 1
ATOM 4520 C C . GLU D 2 80 ? -17.533 -18.088 -31.257 1.00 27.29 260 GLU D C 1
ATOM 4521 O O . GLU D 2 80 ? -17.169 -16.927 -31.420 1.00 25.50 260 GLU D O 1
ATOM 4527 N N . GLY D 2 81 ? -18.756 -18.517 -31.544 1.00 34.28 261 GLY D N 1
ATOM 4528 C CA . GLY D 2 81 ? -19.798 -17.635 -32.025 1.00 31.70 261 GLY D CA 1
ATOM 4529 C C . GLY D 2 81 ? -19.444 -16.806 -33.242 1.00 29.30 261 GLY D C 1
ATOM 4530 O O . GLY D 2 81 ? -20.071 -15.766 -33.471 1.00 30.49 261 GLY D O 1
ATOM 4531 N N . ALA D 2 82 ? -18.447 -17.242 -34.017 1.00 27.07 262 ALA D N 1
ATOM 4532 C CA . ALA D 2 82 ? -18.084 -16.530 -35.253 1.00 33.33 262 ALA D CA 1
ATOM 4533 C C . ALA D 2 82 ? -19.158 -16.782 -36.316 1.00 28.55 262 ALA D C 1
ATOM 4534 O O . ALA D 2 82 ? -20.208 -17.359 -36.013 1.00 28.90 262 ALA D O 1
ATOM 4536 N N . ALA D 2 83 ? -18.898 -16.361 -37.551 1.00 33.93 263 ALA D N 1
ATOM 4537 C CA . ALA D 2 83 ? -19.837 -16.593 -38.652 1.00 20.57 263 ALA D CA 1
ATOM 4538 C C . ALA D 2 83 ? -19.131 -16.424 -39.988 1.00 28.97 263 ALA D C 1
ATOM 4539 O O . ALA D 2 83 ? -19.733 -16.590 -41.057 1.00 31.28 263 ALA D O 1
ATOM 4541 N N . LYS D 2 84 ? -17.855 -16.060 -39.927 1.00 31.16 264 LYS D N 1
ATOM 4542 C CA . LYS D 2 84 ? -17.042 -16.008 -41.126 1.00 31.73 264 LYS D CA 1
ATOM 4543 C C . LYS D 2 84 ? -15.571 -16.086 -40.800 1.00 33.31 264 LYS D C 1
ATOM 4544 O O . LYS D 2 84 ? -15.095 -15.548 -39.803 1.00 31.02 264 LYS D O 1
ATOM 4550 N N . LEU D 2 85 ? -14.866 -16.797 -41.660 1.00 34.04 265 LEU D N 1
ATOM 4551 C CA . LEU D 2 85 ? -13.450 -16.996 -41.523 1.00 29.39 265 LEU D CA 1
ATOM 4552 C C . LEU D 2 85 ? -12.778 -15.825 -42.188 1.00 25.63 265 LEU D C 1
ATOM 4553 O O . LEU D 2 85 ? -13.305 -15.253 -43.138 1.00 26.52 265 LEU D O 1
ATOM 4558 N N . ILE D 2 86 ? -11.618 -15.458 -41.667 1.00 29.35 266 ILE D N 1
ATOM 4559 C CA . ILE D 2 86 ? -10.846 -14.376 -42.240 1.00 25.21 266 ILE D CA 1
ATOM 4560 C C . ILE D 2 86 ? -9.457 -14.910 -42.515 1.00 22.99 266 ILE D C 1
ATOM 4561 O O . ILE D 2 86 ? -8.861 -15.594 -41.677 1.00 16.97 266 ILE D O 1
ATOM 4566 N N . GLU D 2 87 ? -8.959 -14.613 -43.707 1.00 26.81 267 GLU D N 1
ATOM 4567 C CA . GLU D 2 87 ? -7.658 -15.078 -44.138 1.00 19.71 267 GLU D CA 1
ATOM 4568 C C . GLU D 2 87 ? -6.844 -13.897 -44.608 1.00 28.97 267 GLU D C 1
ATOM 4569 O O . GLU D 2 87 ? -7.215 -13.237 -45.583 1.00 27.53 267 GLU D O 1
ATOM 4575 N N . VAL D 2 88 ? -5.742 -13.612 -43.916 1.00 24.96 268 VAL D N 1
ATOM 4576 C CA . VAL D 2 88 ? -4.930 -12.448 -44.269 1.00 24.90 268 VAL D CA 1
ATOM 4577 C C . VAL D 2 88 ? -3.699 -12.841 -45.078 1.00 26.92 268 VAL D C 1
ATOM 4578 O O . VAL D 2 88 ? -2.708 -13.310 -44.536 1.00 26.26 268 VAL D O 1
ATOM 4582 N N . GLN D 2 89 ? -3.767 -12.642 -46.383 1.00 25.31 269 GLN D N 1
ATOM 4583 C CA . GLN D 2 89 ? -2.637 -12.955 -47.239 1.00 26.59 269 GLN D CA 1
ATOM 4584 C C . GLN D 2 89 ? -1.678 -11.777 -47.340 1.00 20.23 269 GLN D C 1
ATOM 4585 O O . GLN D 2 89 ? -1.928 -10.819 -48.073 1.00 29.02 269 GLN D O 1
ATOM 4591 N N . VAL D 2 90 ? -0.578 -11.853 -46.600 1.00 22.04 270 VAL D N 1
ATOM 4592 C CA . VAL D 2 90 ? 0.419 -10.795 -46.624 1.00 23.18 270 VAL D CA 1
ATOM 4593 C C . VAL D 2 90 ? 1.574 -11.179 -47.544 1.00 24.62 270 VAL D C 1
ATOM 4594 O O . VAL D 2 90 ? 2.097 -12.281 -47.461 1.00 25.47 270 VAL D O 1
ATOM 4598 N N . THR D 2 91 ? 1.973 -10.26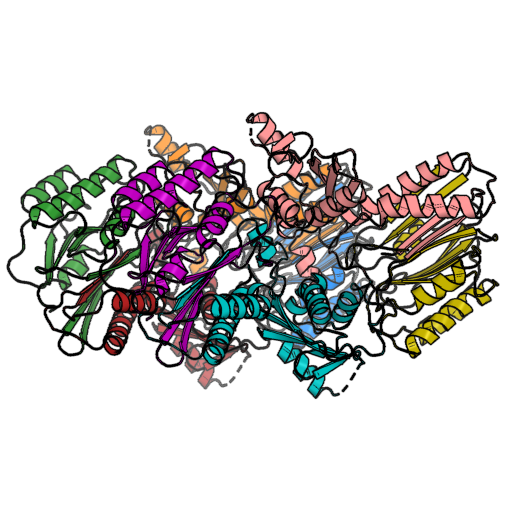8 -48.423 1.00 25.00 271 THR D N 1
ATOM 4599 C CA . THR D 2 91 ? 3.071 -10.542 -49.342 1.00 24.38 271 THR D CA 1
ATOM 4600 C C . THR D 2 91 ? 3.936 -9.313 -49.469 1.00 23.75 271 THR D C 1
ATOM 4601 O O . THR D 2 91 ? 3.570 -8.245 -48.988 1.00 31.57 271 THR D O 1
ATOM 4605 N N . GLY D 2 92 ? 5.081 -9.459 -50.128 1.00 25.65 272 GLY D N 1
ATOM 4606 C CA . GLY D 2 92 ? 5.955 -8.332 -50.386 1.00 17.12 272 GLY D CA 1
ATOM 4607 C C . GLY D 2 92 ? 6.545 -7.745 -49.121 1.00 20.55 272 GLY D C 1
ATOM 4608 O O . GLY D 2 92 ? 6.950 -6.593 -49.114 1.00 25.66 272 GLY D O 1
ATOM 4609 N N . ALA D 2 93 ? 6.580 -8.518 -48.039 1.00 21.61 273 ALA D N 1
ATOM 4610 C CA . ALA D 2 93 ? 7.161 -8.012 -46.798 1.00 28.10 273 ALA D CA 1
ATOM 4611 C C . ALA D 2 93 ? 8.668 -7.978 -46.994 1.00 27.17 273 ALA D C 1
ATOM 4612 O O . ALA D 2 93 ? 9.154 -8.318 -48.076 1.00 23.54 273 ALA D O 1
ATOM 4614 N N . ARG D 2 94 ? 9.416 -7.548 -45.982 1.00 23.99 274 ARG D N 1
ATOM 4615 C CA . ARG D 2 94 ? 10.864 -7.571 -46.129 1.00 33.34 274 ARG D CA 1
ATOM 4616 C C . ARG D 2 94 ? 11.301 -8.998 -45.877 1.00 26.62 274 ARG D C 1
ATOM 4617 O O . ARG D 2 94 ? 12.304 -9.466 -46.419 1.00 30.81 274 ARG D O 1
ATOM 4625 N N . ASP D 2 95 ? 10.500 -9.690 -45.070 1.00 29.50 275 ASP D N 1
ATOM 4626 C CA . ASP D 2 95 ? 10.667 -11.117 -44.808 1.00 20.77 275 ASP D CA 1
ATOM 4627 C C . ASP D 2 95 ? 9.369 -11.684 -44.247 1.00 23.65 275 ASP D C 1
ATOM 4628 O O . ASP D 2 95 ? 8.433 -10.936 -43.947 1.00 23.12 275 ASP D O 1
ATOM 4633 N N . ASP D 2 96 ? 9.330 -13.008 -44.097 1.00 19.69 276 ASP D N 1
ATOM 4634 C CA . ASP D 2 96 ? 8.141 -13.731 -43.659 1.00 26.13 276 ASP D CA 1
ATOM 4635 C C . ASP D 2 96 ? 7.737 -13.382 -42.236 1.00 27.52 276 ASP D C 1
ATOM 4636 O O . ASP D 2 96 ? 6.545 -13.296 -41.922 1.00 29.46 276 ASP D O 1
ATOM 4641 N N . ALA D 2 97 ? 8.727 -13.210 -41.367 1.00 24.31 277 ALA D N 1
ATOM 4642 C CA . ALA D 2 97 ? 8.441 -12.910 -39.973 1.00 27.01 277 ALA D CA 1
ATOM 4643 C C . ALA D 2 97 ? 7.586 -11.663 -39.912 1.00 28.27 277 ALA D C 1
ATOM 4644 O O . ALA D 2 97 ? 6.557 -11.624 -39.236 1.00 23.60 277 ALA D O 1
ATOM 4646 N N . GLN D 2 98 ? 8.008 -10.649 -40.655 1.00 23.12 278 GLN D N 1
ATOM 4647 C CA . GLN D 2 98 ? 7.264 -9.401 -40.723 1.00 25.66 278 GLN D CA 1
ATOM 4648 C C . GLN D 2 98 ? 5.881 -9.611 -41.329 1.00 32.84 278 GLN D C 1
ATOM 4649 O O . GLN D 2 98 ? 4.883 -9.087 -40.824 1.00 32.88 278 GLN D O 1
ATOM 4655 N N . ALA D 2 99 ? 5.827 -10.366 -42.420 1.00 25.55 279 ALA D N 1
ATOM 4656 C CA . ALA D 2 99 ? 4.571 -10.588 -43.128 1.00 30.46 279 ALA D CA 1
ATOM 4657 C C . ALA D 2 99 ? 3.550 -11.227 -42.192 1.00 26.43 279 ALA D C 1
ATOM 4658 O O . ALA D 2 99 ? 2.356 -10.968 -42.287 1.00 24.84 279 ALA D O 1
ATOM 4660 N N . LYS D 2 100 ? 4.035 -12.047 -41.270 1.00 26.84 280 LYS D N 1
ATOM 4661 C CA . LYS D 2 100 ? 3.172 -12.702 -40.302 1.00 24.31 280 LYS D CA 1
ATOM 4662 C C . LYS D 2 100 ? 2.739 -11.721 -39.231 1.00 21.00 280 LYS D C 1
ATOM 4663 O O . LYS D 2 100 ? 1.564 -11.613 -38.893 1.00 21.26 280 LYS D O 1
ATOM 4669 N N . ARG D 2 101 ? 3.716 -11.020 -38.681 1.00 26.90 281 ARG D N 1
ATOM 4670 C CA . ARG D 2 101 ? 3.469 -9.923 -37.762 1.00 25.11 281 ARG D CA 1
ATOM 4671 C C . ARG D 2 101 ? 2.304 -9.061 -38.255 1.00 21.79 281 ARG D C 1
ATOM 4672 O O . ARG D 2 101 ? 1.367 -8.769 -37.505 1.00 23.12 281 ARG D O 1
ATOM 4680 N N . VAL D 2 102 ? 2.354 -8.675 -39.524 1.00 24.21 282 VAL D N 1
ATOM 4681 C CA . VAL D 2 102 ? 1.322 -7.820 -40.103 1.00 23.17 282 VAL D CA 1
ATOM 4682 C C . VAL D 2 102 ? -0.040 -8.507 -40.216 1.00 22.78 282 VAL D C 1
ATOM 4683 O O . VAL D 2 102 ? -1.069 -7.889 -39.953 1.00 34.50 282 VAL D O 1
ATOM 4687 N N . GLY D 2 103 ? -0.048 -9.777 -40.615 1.00 23.23 283 GLY D N 1
ATOM 4688 C CA . GLY D 2 103 ? -1.290 -10.524 -40.709 1.00 12.16 283 GLY D CA 1
ATOM 4689 C C . GLY D 2 103 ? -1.960 -10.685 -39.356 1.00 22.00 283 GLY D C 1
ATOM 4690 O O . GLY D 2 103 ? -3.192 -10.642 -39.256 1.00 24.87 283 GLY D O 1
ATOM 4691 N N . LYS D 2 104 ? -1.156 -10.896 -38.313 1.00 18.71 284 LYS D N 1
ATOM 4692 C CA . LYS D 2 104 ? -1.690 -11.167 -36.972 1.00 20.02 284 LYS D CA 1
ATOM 4693 C C . LYS D 2 104 ? -2.411 -9.936 -36.455 1.00 19.89 284 LYS D C 1
ATOM 4694 O O . LYS D 2 104 ? -3.542 -10.011 -35.955 1.00 26.20 284 LYS D O 1
ATOM 4700 N N . THR D 2 105 ? -1.759 -8.794 -36.627 1.00 22.29 285 THR D N 1
ATOM 4701 C CA . THR D 2 105 ? -2.274 -7.509 -36.175 1.00 16.15 285 THR D CA 1
ATOM 4702 C C . THR D 2 105 ? -3.549 -7.170 -36.938 1.00 26.09 285 THR D C 1
ATOM 4703 O O . THR D 2 105 ? -4.533 -6.713 -36.359 1.00 17.93 285 THR D O 1
ATOM 4707 N N . VAL D 2 106 ? -3.531 -7.388 -38.250 1.00 19.57 286 VAL D N 1
ATOM 4708 C CA . VAL D 2 106 ? -4.741 -7.222 -39.039 1.00 20.82 286 VAL D CA 1
ATOM 4709 C C . VAL D 2 106 ? -5.858 -8.142 -38.547 1.00 22.87 286 VAL D C 1
ATOM 4710 O O . VAL D 2 106 ? -6.959 -7.685 -38.272 1.00 17.69 286 VAL D O 1
ATOM 4714 N N . VAL D 2 107 ? -5.563 -9.438 -38.431 1.00 23.72 287 VAL D N 1
ATOM 4715 C CA . VAL D 2 107 ? -6.592 -10.429 -38.113 1.00 18.81 287 VAL D CA 1
ATOM 4716 C C . VAL D 2 107 ? -7.031 -10.391 -36.640 1.00 22.73 287 VAL D C 1
ATOM 4717 O O . VAL D 2 107 ? -8.073 -10.951 -36.286 1.00 26.05 287 VAL D O 1
ATOM 4721 N N . ASN D 2 108 ? -6.250 -9.731 -35.790 1.00 18.25 288 ASN D N 1
ATOM 4722 C CA . ASN D 2 108 ? -6.653 -9.506 -34.394 1.00 23.82 288 ASN D CA 1
ATOM 4723 C C . ASN D 2 108 ? -7.217 -8.111 -34.088 1.00 23.35 288 ASN D C 1
ATOM 4724 O O . ASN D 2 108 ? -7.472 -7.764 -32.924 1.00 22.33 288 ASN D O 1
ATOM 4729 N N . SER D 2 109 ? -7.393 -7.297 -35.118 1.00 17.78 289 SER D N 1
ATOM 4730 C CA . SER D 2 109 ? -7.981 -5.983 -34.907 1.00 21.32 289 SER D CA 1
ATOM 4731 C C . SER D 2 109 ? -9.491 -6.065 -34.663 1.00 19.22 289 SER D C 1
ATOM 4732 O O . SER D 2 109 ? -10.246 -6.371 -35.576 1.00 21.04 289 SER D O 1
ATOM 4735 N N . PRO D 2 110 ? -9.939 -5.779 -33.434 1.00 14.74 290 PRO D N 1
ATOM 4736 C CA . PRO D 2 110 ? -11.381 -5.807 -33.148 1.00 17.31 290 PRO D CA 1
ATOM 4737 C C . PRO D 2 110 ? -12.198 -4.967 -34.128 1.00 20.48 290 PRO D C 1
ATOM 4738 O O . PRO D 2 110 ? -13.317 -5.319 -34.465 1.00 23.32 290 PRO D O 1
ATOM 4742 N N . LEU D 2 111 ? -11.654 -3.847 -34.574 1.00 23.94 291 LEU D N 1
ATOM 4743 C CA . LEU D 2 111 ? -12.379 -3.050 -35.553 1.00 26.04 291 LEU D CA 1
ATOM 4744 C C . LEU D 2 111 ? -12.408 -3.766 -36.905 1.00 31.69 291 LEU D C 1
ATOM 4745 O O . LEU D 2 111 ? -13.431 -3.763 -37.598 1.00 33.98 291 LEU D O 1
ATOM 4750 N N . VAL D 2 112 ? -11.300 -4.406 -37.268 1.00 26.32 292 VAL D N 1
ATOM 4751 C CA . VAL D 2 112 ? -11.275 -5.190 -38.497 1.00 22.92 292 VAL D CA 1
ATOM 4752 C C . VAL D 2 112 ? -12.236 -6.370 -38.378 1.00 22.21 292 VAL D C 1
ATOM 4753 O O . VAL D 2 112 ? -13.023 -6.636 -39.284 1.00 21.34 292 VAL D O 1
ATOM 4757 N N . LYS D 2 113 ? -12.183 -7.061 -37.241 1.00 22.58 293 LYS D N 1
ATOM 4758 C CA . LYS D 2 113 ? -13.032 -8.223 -36.995 1.00 20.98 293 LYS D CA 1
ATOM 4759 C C . LYS D 2 113 ? -14.524 -7.856 -37.057 1.00 24.43 293 LYS D C 1
ATOM 4760 O O . LYS D 2 113 ? -15.346 -8.648 -37.555 1.00 21.67 293 LYS D O 1
ATOM 4766 N N . THR D 2 114 ? -14.863 -6.665 -36.549 1.00 22.85 294 THR D N 1
ATOM 4767 C CA . THR D 2 114 ? -16.251 -6.215 -36.496 1.00 17.26 294 THR D CA 1
ATOM 4768 C C . THR D 2 114 ? -16.707 -5.688 -37.836 1.00 25.72 294 THR D C 1
ATOM 4769 O O . THR D 2 114 ? -17.858 -5.889 -38.217 1.00 22.28 294 THR D O 1
ATOM 4773 N N . ALA D 2 115 ? -15.799 -5.030 -38.551 1.00 23.44 295 ALA D N 1
ATOM 4774 C CA . ALA D 2 115 ? -16.088 -4.568 -39.915 1.00 29.14 295 ALA D CA 1
ATOM 4775 C C . ALA D 2 115 ? -16.467 -5.751 -40.772 1.00 21.96 295 ALA D C 1
ATOM 4776 O O . ALA D 2 115 ? -17.481 -5.728 -41.459 1.00 29.45 295 ALA D O 1
ATOM 4778 N N . VAL D 2 116 ? -15.659 -6.800 -40.699 1.00 27.33 296 VAL D N 1
ATOM 4779 C CA . VAL D 2 116 ? -15.919 -8.021 -41.444 1.00 24.27 296 VAL D CA 1
ATOM 4780 C C . VAL D 2 116 ? -17.226 -8.699 -41.018 1.00 29.79 296 VAL D C 1
ATOM 4781 O O . VAL D 2 116 ? -17.987 -9.216 -41.859 1.00 15.41 296 VAL D O 1
ATOM 4785 N N . HIS D 2 117 ? -17.472 -8.722 -39.711 1.00 19.60 297 HIS D N 1
ATOM 4786 C CA . HIS D 2 117 ? -18.727 -9.253 -39.215 1.00 23.44 297 HIS D CA 1
ATOM 4787 C C . HIS D 2 117 ? -19.893 -8.483 -39.809 1.00 26.85 297 HIS D C 1
ATOM 4788 O O . HIS D 2 117 ? -20.982 -9.031 -39.982 1.00 34.12 297 HIS D O 1
ATOM 4795 N N . GLY D 2 118 ? -19.658 -7.211 -40.116 1.00 22.28 298 GLY D N 1
ATOM 4796 C CA . GLY D 2 118 ? -20.697 -6.338 -40.629 1.00 20.74 298 GLY D CA 1
ATOM 4797 C C . GLY D 2 118 ? -20.760 -6.338 -42.136 1.00 25.13 298 GLY D C 1
ATOM 4798 O O . GLY D 2 118 ? -21.452 -5.518 -42.731 1.00 19.88 298 GLY D O 1
ATOM 4799 N N . CYS D 2 119 ? -20.040 -7.269 -42.752 1.00 26.70 299 CYS D N 1
ATOM 4800 C CA . CYS D 2 119 ? -19.983 -7.364 -44.215 1.00 32.65 299 CYS D CA 1
ATOM 4801 C C . CYS D 2 119 ? -19.480 -6.073 -44.853 1.00 35.25 299 CYS D C 1
ATOM 4802 O O . CYS D 2 119 ? -19.901 -5.715 -45.957 1.00 42.60 299 CYS D O 1
ATOM 4805 N N . ASP D 2 120 ? -18.577 -5.378 -44.162 1.00 26.07 300 ASP D N 1
ATOM 4806 C CA . ASP D 2 120 ? -18.076 -4.085 -44.624 1.00 23.54 300 ASP D CA 1
ATOM 4807 C C . ASP D 2 120 ? -16.625 -4.193 -45.072 1.00 30.14 300 ASP D C 1
ATOM 4808 O O . ASP D 2 120 ? -15.763 -4.622 -44.296 1.00 30.21 300 ASP D O 1
ATOM 4813 N N . PRO D 2 121 ? -16.352 -3.837 -46.339 1.00 26.51 301 PRO D N 1
ATOM 4814 C CA . PRO D 2 121 ? -14.992 -3.854 -46.895 1.00 33.51 301 PRO D CA 1
ATOM 4815 C C . PRO D 2 121 ? -14.239 -2.634 -46.418 1.00 29.19 301 PRO D C 1
ATOM 4816 O O . PRO D 2 121 ? -13.875 -1.782 -47.232 1.00 32.18 301 PRO D O 1
ATOM 4820 N N . ASN D 2 122 ? -14.033 -2.550 -45.106 1.00 25.74 302 ASN D N 1
ATOM 4821 C CA . ASN D 2 122 ? -13.513 -1.343 -44.472 1.00 27.14 302 ASN D CA 1
ATOM 4822 C C . ASN D 2 122 ? -11.996 -1.239 -44.533 1.00 29.10 302 ASN D C 1
ATOM 4823 O O . ASN D 2 122 ? -11.320 -1.363 -43.508 1.00 28.37 302 ASN D O 1
ATOM 4828 N N . TRP D 2 123 ? -11.454 -0.993 -45.722 1.00 22.69 303 TRP D N 1
ATOM 4829 C CA . TRP D 2 123 ? -9.999 -1.025 -45.881 1.00 34.21 303 TRP D CA 1
ATOM 4830 C C . TRP D 2 123 ? -9.270 0.000 -45.021 1.00 28.75 303 TRP D C 1
ATOM 4831 O O . TRP D 2 123 ? -8.098 -0.182 -44.684 1.00 29.24 303 TRP D O 1
ATOM 4842 N N . GLY D 2 124 ? -9.966 1.067 -44.658 1.00 24.56 304 GLY D N 1
ATOM 4843 C CA . GLY D 2 124 ? -9.383 2.072 -43.790 1.00 23.26 304 GLY D CA 1
ATOM 4844 C C . GLY D 2 124 ? -9.043 1.509 -42.420 1.00 28.41 304 GLY D C 1
ATOM 4845 O O . GLY D 2 124 ? -8.128 1.988 -41.756 1.00 23.62 304 GLY D O 1
ATOM 4846 N N . ARG D 2 125 ? -9.785 0.493 -41.992 1.00 25.61 305 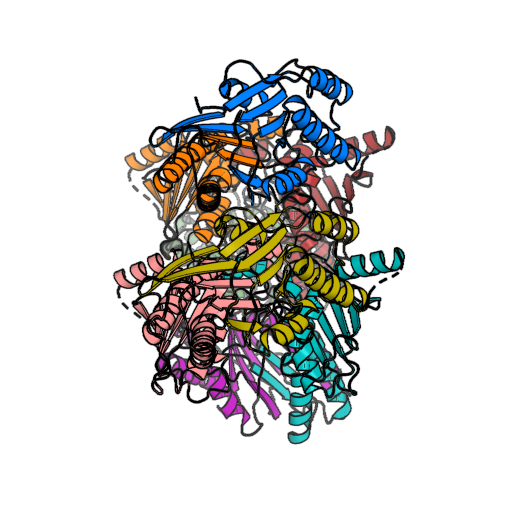ARG D N 1
ATOM 4847 C CA . ARG D 2 125 ? -9.498 -0.173 -40.734 1.00 27.88 305 ARG D CA 1
ATOM 4848 C C . ARG D 2 125 ? -8.357 -1.176 -40.943 1.00 30.19 305 ARG D C 1
ATOM 4849 O O . ARG D 2 125 ? -7.531 -1.395 -40.051 1.00 21.46 305 ARG D O 1
ATOM 4857 N N . VAL D 2 126 ? -8.308 -1.772 -42.131 1.00 23.19 306 VAL D N 1
ATOM 4858 C CA . VAL D 2 126 ? -7.239 -2.704 -42.453 1.00 28.74 306 VAL D CA 1
ATOM 4859 C C . VAL D 2 126 ? -5.952 -1.898 -42.458 1.00 31.31 306 VAL D C 1
ATOM 4860 O O . VAL D 2 126 ? -4.941 -2.303 -41.876 1.00 28.00 306 VAL D O 1
ATOM 4864 N N . ALA D 2 127 ? -6.016 -0.743 -43.107 1.00 22.01 307 ALA D N 1
ATOM 4865 C CA . ALA D 2 127 ? -4.915 0.196 -43.115 1.00 17.89 307 ALA D CA 1
ATOM 4866 C C . ALA D 2 127 ? -4.511 0.572 -41.694 1.00 22.38 307 ALA D C 1
ATOM 4867 O O . ALA D 2 127 ? -3.346 0.446 -41.319 1.00 19.89 307 ALA D O 1
ATOM 4869 N N . MET D 2 128 ? -5.466 1.050 -40.904 1.00 26.09 308 MET D N 1
ATOM 4870 C CA . MET D 2 128 ? -5.186 1.374 -39.506 1.00 23.43 308 MET D CA 1
ATOM 4871 C C . MET D 2 128 ? -4.378 0.268 -38.848 1.00 24.43 308 MET D C 1
ATOM 4872 O O . MET D 2 128 ? -3.302 0.522 -38.299 1.00 22.64 308 MET D O 1
ATOM 4877 N N . ALA D 2 129 ? -4.901 -0.959 -38.922 1.00 21.18 309 ALA D N 1
ATOM 4878 C CA . ALA D 2 129 ? -4.277 -2.110 -38.287 1.00 16.14 309 ALA D CA 1
ATOM 4879 C C . ALA D 2 129 ? -2.854 -2.317 -38.782 1.00 26.69 309 ALA D C 1
ATOM 4880 O O . ALA D 2 129 ? -1.937 -2.567 -37.985 1.00 18.99 309 ALA D O 1
ATOM 4882 N N . ILE D 2 130 ? -2.678 -2.246 -40.102 1.00 22.09 310 ILE D N 1
ATOM 4883 C CA . ILE D 2 130 ? -1.356 -2.343 -40.689 1.00 11.08 310 ILE D CA 1
ATOM 4884 C C . ILE D 2 130 ? -0.474 -1.306 -40.046 1.00 16.80 310 ILE D C 1
ATOM 4885 O O . ILE D 2 130 ? 0.668 -1.581 -39.726 1.00 17.99 310 ILE D O 1
ATOM 4890 N N . GLY D 2 131 ? -1.030 -0.105 -39.867 1.00 21.56 311 GLY D N 1
ATOM 4891 C CA . GLY D 2 131 ? -0.318 1.018 -39.281 1.00 15.81 311 GLY D CA 1
ATOM 4892 C C . GLY D 2 131 ? 0.198 0.778 -37.863 1.00 24.40 311 GLY D C 1
ATOM 4893 O O . GLY D 2 131 ? 1.226 1.344 -37.458 1.00 22.78 311 GLY D O 1
ATOM 4894 N N . LYS D 2 132 ? -0.525 -0.044 -37.105 1.00 23.39 312 LYS D N 1
ATOM 4895 C CA . LYS D 2 132 ? -0.162 -0.363 -35.720 1.00 27.00 312 LYS D CA 1
ATOM 4896 C C . LYS D 2 132 ? 1.216 -1.013 -35.626 1.00 25.16 312 LYS D C 1
ATOM 4897 O O . LYS D 2 132 ? 1.781 -1.135 -34.542 1.00 19.55 312 LYS D O 1
ATOM 4903 N N . CYS D 2 133 ? 1.749 -1.446 -36.760 1.00 21.39 313 CYS D N 1
ATOM 4904 C CA . CYS D 2 133 ? 3.068 -2.073 -36.773 1.00 19.25 313 CYS D CA 1
ATOM 4905 C C . CYS D 2 133 ? 4.088 -0.971 -36.909 1.00 28.42 313 CYS D C 1
ATOM 4906 O O . CYS D 2 133 ? 4.779 -0.852 -37.934 1.00 23.87 313 CYS D O 1
ATOM 4909 N N . SER D 2 134 ? 4.168 -0.170 -35.843 1.00 24.48 314 SER D N 1
ATOM 4910 C CA . SER D 2 134 ? 4.882 1.103 -35.840 1.00 22.75 314 SER D CA 1
ATOM 4911 C C . SER D 2 134 ? 6.409 0.979 -35.772 1.00 16.59 314 SER D C 1
ATOM 4912 O O . SER D 2 134 ? 7.118 1.961 -35.988 1.00 23.54 314 SER D O 1
ATOM 4915 N N . ASP D 2 135 ? 6.920 -0.211 -35.478 1.00 20.45 315 ASP D N 1
ATOM 4916 C CA . ASP D 2 135 ? 8.363 -0.399 -35.475 1.00 30.17 315 ASP D CA 1
ATOM 4917 C C . ASP D 2 135 ? 8.841 -0.863 -36.843 1.00 25.44 315 ASP D C 1
ATOM 4918 O O . ASP D 2 135 ? 10.043 -0.994 -37.078 1.00 19.16 315 ASP D O 1
ATOM 4923 N N . ASP D 2 136 ? 7.888 -1.083 -37.744 1.00 26.14 316 ASP D N 1
ATOM 4924 C CA . ASP D 2 136 ? 8.188 -1.546 -39.099 1.00 30.83 316 ASP D CA 1
ATOM 4925 C C . ASP D 2 136 ? 8.220 -0.379 -40.071 1.00 31.04 316 ASP D C 1
ATOM 4926 O O . ASP D 2 136 ? 7.325 -0.222 -40.915 1.00 24.27 316 ASP D O 1
ATOM 4931 N N . THR D 2 137 ? 9.277 0.421 -39.953 1.00 31.77 317 THR D N 1
ATOM 4932 C CA . THR D 2 137 ? 9.358 1.711 -40.624 1.00 25.80 317 THR D CA 1
ATOM 4933 C C . THR D 2 137 ? 9.662 1.621 -42.120 1.00 26.12 317 THR D C 1
ATOM 4934 O O . THR D 2 137 ? 9.832 2.641 -42.787 1.00 23.64 317 THR D O 1
ATOM 4938 N N . ASP D 2 138 ? 9.714 0.404 -42.645 1.00 18.54 318 ASP D N 1
ATOM 4939 C CA . ASP D 2 138 ? 9.852 0.209 -44.085 1.00 21.38 318 ASP D CA 1
ATOM 4940 C C . ASP D 2 138 ? 8.484 -0.053 -44.704 1.00 28.28 318 ASP D C 1
ATOM 4941 O O . ASP D 2 138 ? 8.350 -0.159 -45.928 1.00 28.02 318 ASP D O 1
ATOM 4946 N N . ILE D 2 139 ? 7.469 -0.155 -43.845 1.00 26.28 319 ILE D N 1
ATOM 4947 C CA . ILE D 2 139 ? 6.086 -0.127 -44.291 1.00 24.00 319 ILE D CA 1
ATOM 4948 C C . ILE D 2 139 ? 5.708 1.299 -44.679 1.00 29.91 319 ILE D C 1
ATOM 4949 O O . ILE D 2 139 ? 5.546 2.172 -43.821 1.00 22.97 319 ILE D O 1
ATOM 4954 N N . ASP D 2 140 ? 5.572 1.512 -45.983 1.00 31.98 320 ASP D N 1
ATOM 4955 C CA . ASP D 2 140 ? 5.290 2.815 -46.563 1.00 27.07 320 ASP D CA 1
ATOM 4956 C C . ASP D 2 140 ? 3.822 2.843 -46.992 1.00 36.71 320 ASP D C 1
ATOM 4957 O O . ASP D 2 140 ? 3.418 2.119 -47.902 1.00 31.72 320 ASP D O 1
ATOM 4962 N N . GLN D 2 141 ? 3.019 3.678 -46.343 1.00 37.44 321 GLN D N 1
ATOM 4963 C CA . GLN D 2 141 ? 1.591 3.710 -46.643 1.00 31.07 321 GLN D CA 1
ATOM 4964 C C . GLN D 2 141 ? 1.276 4.076 -48.099 1.00 37.55 321 GLN D C 1
ATOM 4965 O O . GLN D 2 141 ? 0.140 3.923 -48.558 1.00 30.93 321 GLN D O 1
ATOM 4971 N N . GLU D 2 142 ? 2.282 4.554 -48.827 1.00 43.17 322 GLU D N 1
ATOM 4972 C CA . GLU D 2 142 ? 2.109 4.875 -50.242 1.00 31.93 322 GLU D CA 1
ATOM 4973 C C . GLU D 2 142 ? 2.399 3.676 -51.135 1.00 34.17 322 GLU D C 1
ATOM 4974 O O . GLU D 2 142 ? 2.036 3.654 -52.310 1.00 35.74 322 GLU D O 1
ATOM 4980 N N . ARG D 2 143 ? 3.058 2.675 -50.570 1.00 31.51 323 ARG D N 1
ATOM 4981 C CA . ARG D 2 143 ? 3.434 1.493 -51.328 1.00 30.74 323 ARG D CA 1
ATOM 4982 C C . ARG D 2 143 ? 2.599 0.292 -50.904 1.00 23.20 323 ARG D C 1
ATOM 4983 O O . ARG D 2 143 ? 2.627 -0.747 -51.542 1.00 27.14 323 ARG D O 1
ATOM 4991 N N . VAL D 2 144 ? 1.846 0.449 -49.823 1.00 31.63 324 VAL D N 1
ATOM 4992 C CA . VAL D 2 144 ? 0.960 -0.602 -49.360 1.00 23.54 324 VAL D CA 1
ATOM 4993 C C . VAL D 2 144 ? -0.238 -0.709 -50.288 1.00 26.89 324 VAL D C 1
ATOM 4994 O O . VAL D 2 144 ? -0.796 0.304 -50.691 1.00 32.59 324 VAL D O 1
ATOM 4998 N N . THR D 2 145 ? -0.614 -1.934 -50.647 1.00 25.94 325 THR D N 1
ATOM 4999 C CA . THR D 2 145 ? -1.847 -2.161 -51.393 1.00 30.07 325 THR D CA 1
ATOM 5000 C C . THR D 2 145 ? -2.711 -3.149 -50.617 1.00 32.05 325 THR D C 1
ATOM 5001 O O . THR D 2 145 ? -2.188 -4.080 -49.999 1.00 30.27 325 THR D O 1
ATOM 5005 N N . ILE D 2 146 ? -4.024 -2.934 -50.638 1.00 24.54 326 ILE D N 1
ATOM 5006 C CA . ILE D 2 146 ? -4.967 -3.739 -49.870 1.00 25.41 326 ILE D CA 1
ATOM 5007 C C . ILE D 2 146 ? -6.117 -4.206 -50.766 1.00 30.40 326 ILE D C 1
ATOM 5008 O O . ILE D 2 146 ? -6.670 -3.412 -51.539 1.00 29.65 326 ILE D O 1
ATOM 5013 N N . ARG D 2 147 ? -6.483 -5.485 -50.652 1.00 36.96 327 ARG D N 1
ATOM 5014 C CA . ARG D 2 147 ? -7.570 -6.063 -51.453 1.00 34.32 327 ARG D CA 1
ATOM 5015 C C . ARG D 2 147 ? -8.516 -6.973 -50.659 1.00 33.18 327 ARG D C 1
ATOM 5016 O O . ARG D 2 147 ? -8.118 -7.601 -49.676 1.00 24.54 327 ARG D O 1
ATOM 5024 N N . PHE D 2 148 ? -9.775 -7.016 -51.094 1.00 27.93 328 PHE D N 1
ATOM 5025 C CA . PHE D 2 148 ? -10.760 -7.959 -50.585 1.00 30.14 328 PHE D CA 1
ATOM 5026 C C . PHE D 2 148 ? -11.136 -8.898 -51.719 1.00 40.10 328 PHE D C 1
ATOM 5027 O O . PHE D 2 148 ? -11.706 -8.460 -52.721 1.00 36.96 328 PHE D O 1
ATOM 5035 N N . GLY D 2 149 ? -10.825 -10.185 -51.558 1.00 37.92 329 GLY D N 1
ATOM 5036 C CA . GLY D 2 149 ? -10.964 -11.138 -52.644 1.00 36.11 329 GLY D CA 1
ATOM 5037 C C . GLY D 2 149 ? -9.817 -10.942 -53.614 1.00 43.21 329 GLY D C 1
ATOM 5038 O O . GLY D 2 149 ? -8.652 -10.920 -53.209 1.00 55.69 329 GLY D O 1
ATOM 5039 N N . GLU D 2 150 ? -10.131 -10.796 -54.894 1.00 41.70 330 GLU D N 1
ATOM 5040 C CA . GLU D 2 150 ? -9.105 -10.469 -55.877 1.00 45.37 330 GLU D CA 1
ATOM 5041 C C . GLU D 2 150 ? -9.078 -8.960 -56.066 1.00 39.22 330 GLU D C 1
ATOM 5042 O O . GLU D 2 150 ? -8.101 -8.397 -56.552 1.00 41.63 330 GLU D O 1
ATOM 5048 N N . VAL D 2 151 ? -10.172 -8.318 -55.673 1.00 36.93 331 VAL D N 1
ATOM 5049 C CA . VAL D 2 151 ? -10.390 -6.897 -55.943 1.00 43.44 331 VAL D CA 1
ATOM 5050 C C . VAL D 2 151 ? -9.593 -6.004 -55.001 1.00 37.09 331 VAL D C 1
ATOM 5051 O O . VAL D 2 151 ? -9.754 -6.068 -53.786 1.00 32.91 331 VAL D O 1
ATOM 5055 N N . GLU D 2 152 ? -8.739 -5.170 -55.579 1.00 34.35 332 GLU D N 1
ATOM 5056 C CA . GLU D 2 152 ? -7.908 -4.252 -54.816 1.00 29.40 332 GLU D CA 1
ATOM 5057 C C . GLU D 2 152 ? -8.688 -2.982 -54.485 1.00 34.17 332 GLU D C 1
ATOM 5058 O O . GLU D 2 152 ? -9.259 -2.355 -55.374 1.00 29.98 332 GLU D O 1
ATOM 5064 N N . VAL D 2 153 ? -8.721 -2.613 -53.204 1.00 30.87 333 VAL D N 1
ATOM 5065 C CA . VAL D 2 153 ? -9.482 -1.441 -52.764 1.00 33.69 333 VAL D CA 1
ATOM 5066 C C . VAL D 2 153 ? -8.596 -0.291 -52.252 1.00 33.94 333 VAL D C 1
ATOM 5067 O O . VAL D 2 153 ? -9.064 0.839 -52.063 1.00 29.48 333 VAL D O 1
ATOM 5071 N N . TYR D 2 154 ? -7.316 -0.579 -52.035 1.00 37.38 334 TYR D N 1
ATOM 5072 C CA . TYR D 2 154 ? -6.357 0.468 -51.688 1.00 28.46 334 TYR D CA 1
ATOM 5073 C C . TYR D 2 154 ? -5.042 0.255 -52.428 1.00 32.66 334 TYR D C 1
ATOM 5074 O O . TYR D 2 154 ? -4.438 -0.808 -52.324 1.00 38.41 334 TYR D O 1
ATOM 5083 N N . PRO D 2 155 ? -4.583 1.280 -53.163 1.00 39.09 335 PRO D N 1
ATOM 5084 C CA . PRO D 2 155 ? -5.218 2.600 -53.190 1.00 32.40 335 PRO D CA 1
ATOM 5085 C C . PRO D 2 155 ? -6.529 2.567 -53.974 1.00 36.84 335 PRO D C 1
ATOM 5086 O O . PRO D 2 155 ? -6.704 1.708 -54.838 1.00 35.72 335 PRO D O 1
ATOM 5090 N N . PRO D 2 156 ? -7.444 3.498 -53.670 1.00 44.07 336 PRO D N 1
ATOM 5091 C CA . PRO D 2 156 ? -8.793 3.531 -54.256 1.00 45.28 336 PRO D CA 1
ATOM 5092 C C . PRO D 2 156 ? -8.789 3.957 -55.720 1.00 38.51 336 PRO D C 1
ATOM 5093 O O . PRO D 2 156 ? -8.178 4.979 -56.026 1.00 45.05 336 PRO D O 1
ATOM 5097 N N . ASP D 2 164 ? -15.912 -1.212 -62.193 1.00 45.50 337 ASP D N 1
ATOM 5098 C CA . ASP D 2 164 ? -16.339 -0.031 -61.443 1.00 61.26 337 ASP D CA 1
ATOM 5099 C C . ASP D 2 164 ? -17.429 -0.399 -60.448 1.00 59.31 337 ASP D C 1
ATOM 5100 O O . ASP D 2 164 ? -17.149 -0.940 -59.378 1.00 57.04 337 ASP D O 1
ATOM 5102 N N . ASP D 2 165 ? -18.674 -0.106 -60.809 1.00 65.62 338 ASP D N 1
ATOM 5103 C CA . ASP D 2 165 ? -19.818 -0.504 -60.000 1.00 49.75 338 ASP D CA 1
ATOM 5104 C C . ASP D 2 165 ? -19.884 -2.024 -59.899 1.00 44.67 338 ASP D C 1
ATOM 5105 O O . ASP D 2 165 ? -20.382 -2.565 -58.912 1.00 43.64 338 ASP D O 1
ATOM 5107 N N . ALA D 2 166 ? -19.367 -2.701 -60.924 1.00 51.69 339 ALA D N 1
ATOM 5108 C CA . ALA D 2 166 ? -19.313 -4.165 -60.960 1.00 44.87 339 ALA D CA 1
ATOM 5109 C C . ALA D 2 166 ? -18.327 -4.725 -59.938 1.00 41.59 339 ALA D C 1
ATOM 5110 O O . ALA D 2 166 ? -18.601 -5.742 -59.294 1.00 45.03 339 ALA D O 1
ATOM 5112 N N . LEU D 2 167 ? -17.182 -4.061 -59.794 1.00 45.15 340 LEU D N 1
ATOM 5113 C CA . LEU D 2 167 ? -16.164 -4.473 -58.825 1.00 48.05 340 LEU D CA 1
ATOM 5114 C C . LEU D 2 167 ? -16.588 -4.157 -57.395 1.00 44.20 340 LEU D C 1
ATOM 5115 O O . LEU D 2 167 ? -16.194 -4.849 -56.457 1.00 45.88 340 LEU D O 1
ATOM 5120 N N . ARG D 2 168 ? -17.379 -3.101 -57.231 1.00 40.77 341 ARG D N 1
ATOM 5121 C CA . ARG D 2 168 ? -17.946 -2.779 -55.928 1.00 38.13 341 ARG D CA 1
ATOM 5122 C C . ARG D 2 168 ? -18.911 -3.875 -55.495 1.00 41.15 341 ARG D C 1
ATOM 5123 O O . ARG D 2 168 ? -18.962 -4.240 -54.323 1.00 40.60 341 ARG D O 1
ATOM 5125 N N . ALA D 2 169 ? -19.672 -4.400 -56.449 1.00 42.66 342 ALA D N 1
ATOM 5126 C CA . ALA D 2 169 ? -20.611 -5.487 -56.172 1.00 45.96 342 ALA D CA 1
ATOM 5127 C C . ALA D 2 169 ? -19.881 -6.810 -55.927 1.00 38.22 342 ALA D C 1
ATOM 5128 O O . ALA D 2 169 ? -20.329 -7.642 -55.134 1.00 30.40 342 ALA D O 1
ATOM 5130 N N . ALA D 2 170 ? -18.756 -6.996 -56.616 1.00 37.89 343 ALA D N 1
ATOM 5131 C CA . ALA D 2 170 ? -17.927 -8.180 -56.414 1.00 40.18 343 ALA D CA 1
ATOM 5132 C C . ALA D 2 170 ? -17.462 -8.260 -54.964 1.00 36.88 343 ALA D C 1
ATOM 5133 O O . ALA D 2 170 ? -17.540 -9.317 -54.336 1.00 35.50 343 ALA D O 1
ATOM 5135 N N . VAL D 2 171 ? -16.986 -7.133 -54.438 1.00 30.44 344 VAL D N 1
ATOM 5136 C CA . VAL D 2 171 ? -16.423 -7.094 -53.091 1.00 37.15 344 VAL D CA 1
ATOM 5137 C C . VAL D 2 171 ? -17.500 -7.286 -52.030 1.00 33.57 344 VAL D C 1
ATOM 5138 O O . VAL D 2 171 ? -17.272 -7.951 -51.020 1.00 38.55 344 VAL D O 1
ATOM 5142 N N . ALA D 2 172 ? -18.672 -6.705 -52.267 1.00 42.36 345 ALA D N 1
ATOM 5143 C CA . ALA D 2 172 ? -19.791 -6.813 -51.331 1.00 35.16 345 ALA D CA 1
ATOM 5144 C C . ALA D 2 172 ? -20.249 -8.255 -51.232 1.00 31.73 345 ALA D C 1
ATOM 5145 O O . ALA D 2 172 ? -20.562 -8.738 -50.146 1.00 31.41 345 ALA D O 1
ATOM 5147 N N . GLU D 2 173 ? -20.277 -8.946 -52.367 1.00 29.24 346 GLU D N 1
ATOM 5148 C CA . GLU D 2 173 ? -20.593 -10.372 -52.362 1.00 37.25 346 GLU D CA 1
ATOM 5149 C C . GLU D 2 173 ? -19.530 -11.183 -51.632 1.00 35.96 346 GLU D C 1
ATOM 5150 O O . GLU D 2 173 ? -19.844 -12.169 -50.958 1.00 31.71 346 GLU D O 1
ATOM 5156 N N . HIS D 2 174 ? -18.274 -10.761 -51.757 1.00 31.99 347 HIS D N 1
ATOM 5157 C CA . HIS D 2 174 ? -17.177 -11.467 -51.109 1.00 30.76 347 HIS D CA 1
ATOM 5158 C C . HIS D 2 174 ? -17.305 -11.369 -49.594 1.00 28.50 347 HIS D C 1
ATOM 5159 O O . HIS D 2 174 ? -17.096 -12.346 -48.875 1.00 32.67 347 HIS D O 1
ATOM 5166 N N . LEU D 2 175 ? -17.685 -10.196 -49.114 1.00 28.35 348 LEU D N 1
ATOM 5167 C CA . LEU D 2 175 ? -17.797 -9.984 -47.679 1.00 29.66 348 LEU D CA 1
ATOM 5168 C C . LEU D 2 175 ? -19.091 -10.525 -47.088 1.00 32.41 348 LEU D C 1
ATOM 5169 O O . LEU D 2 175 ? -19.191 -10.714 -45.880 1.00 31.99 348 LEU D O 1
ATOM 5174 N N . ARG D 2 176 ? -20.070 -10.801 -47.942 1.00 39.57 349 ARG D N 1
ATOM 5175 C CA . ARG D 2 176 ? -21.311 -11.412 -47.484 1.00 31.06 349 ARG D CA 1
ATOM 5176 C C . ARG D 2 176 ? -21.111 -12.894 -47.220 1.00 27.56 349 ARG D C 1
ATOM 5177 O O . ARG D 2 176 ? -21.869 -13.499 -46.473 1.00 33.03 349 ARG D O 1
ATOM 5185 N N . GLY D 2 177 ? -20.070 -13.465 -47.820 1.00 35.51 350 GLY D N 1
ATOM 5186 C CA . GLY D 2 177 ? -19.770 -14.883 -47.685 1.00 29.38 350 GLY D CA 1
ATOM 5187 C C . GLY D 2 177 ? -19.182 -15.253 -46.336 1.00 38.50 350 GLY D C 1
ATOM 5188 O O . GLY D 2 177 ? -18.988 -14.390 -45.484 1.00 32.61 350 GLY D O 1
ATOM 5189 N N . ASP D 2 178 ? -18.895 -16.536 -46.136 1.00 37.90 351 ASP D N 1
ATOM 5190 C CA . ASP D 2 178 ? -18.399 -16.995 -44.837 1.00 46.35 351 ASP D CA 1
ATOM 5191 C C . ASP D 2 178 ? -16.879 -17.152 -44.748 1.00 32.88 351 ASP D C 1
ATOM 5192 O O . ASP D 2 178 ? -16.350 -17.395 -43.684 1.00 36.80 351 ASP D O 1
ATOM 5197 N N . GLU D 2 179 ? -16.180 -17.004 -45.861 1.00 35.33 352 GLU D N 1
ATOM 5198 C CA . GLU D 2 179 ? -14.720 -17.048 -45.833 1.00 34.12 352 GLU D CA 1
ATOM 5199 C C . GLU D 2 179 ? -14.170 -15.831 -46.570 1.00 33.33 352 GLU D C 1
ATOM 5200 O O . GLU D 2 179 ? -14.270 -15.721 -47.791 1.00 36.71 352 GLU D O 1
ATOM 5206 N N . VAL D 2 180 ? -13.620 -14.900 -45.804 1.00 29.36 353 VAL D N 1
ATOM 5207 C CA . VAL D 2 180 ? -13.221 -13.609 -46.339 1.00 25.53 353 VAL D CA 1
ATOM 5208 C C . VAL D 2 180 ? -11.702 -13.509 -46.435 1.00 31.08 353 VAL D C 1
ATOM 5209 O O . VAL D 2 180 ? -10.979 -13.884 -45.507 1.00 30.36 353 VAL D O 1
ATOM 5213 N N . VAL D 2 181 ? -11.224 -13.032 -47.581 1.00 33.44 354 VAL D N 1
ATOM 5214 C CA . VAL D 2 181 ? -9.792 -12.960 -47.838 1.00 29.97 354 VAL D CA 1
ATOM 5215 C C . VAL D 2 181 ? -9.292 -11.529 -47.920 1.00 37.36 354 VAL D C 1
ATOM 5216 O O . VAL D 2 181 ? -9.721 -10.749 -48.782 1.00 28.80 354 VAL D O 1
ATOM 5220 N N . ILE D 2 182 ? -8.368 -11.203 -47.020 1.00 33.05 355 ILE D N 1
ATOM 5221 C CA . ILE D 2 182 ? -7.734 -9.897 -46.998 1.00 29.29 355 ILE D CA 1
ATOM 5222 C C . ILE D 2 182 ? -6.314 -10.026 -47.535 1.00 29.08 355 ILE D C 1
ATOM 5223 O O . ILE D 2 182 ? -5.472 -10.679 -46.934 1.00 32.92 355 ILE D O 1
ATOM 5228 N N . GLY D 2 183 ? -6.070 -9.423 -48.689 1.00 24.94 356 GLY D N 1
ATOM 5229 C CA . GLY D 2 183 ? -4.760 -9.445 -49.297 1.00 29.48 356 GLY D CA 1
ATOM 5230 C C . GLY D 2 183 ? -4.051 -8.139 -49.028 1.00 28.72 356 GLY D C 1
ATOM 5231 O O . GLY D 2 183 ? -4.645 -7.070 -49.104 1.00 19.43 356 GLY D O 1
ATOM 5232 N N . ILE D 2 184 ? -2.766 -8.223 -48.715 1.00 31.62 357 ILE D N 1
ATOM 5233 C CA . ILE D 2 184 ? -1.997 -7.052 -48.329 1.00 24.43 357 ILE D CA 1
ATOM 5234 C C . ILE D 2 184 ? -0.621 -7.175 -48.926 1.00 21.06 357 ILE D C 1
ATOM 5235 O O . ILE D 2 184 ? 0.109 -8.102 -48.617 1.00 30.66 357 ILE D O 1
ATOM 5240 N N . ASP D 2 185 ? -0.250 -6.246 -49.783 1.00 28.45 358 ASP D N 1
ATOM 5241 C CA . ASP D 2 185 ? 1.110 -6.246 -50.281 1.00 29.94 358 ASP D CA 1
ATOM 5242 C C . ASP D 2 185 ? 1.857 -5.059 -49.700 1.00 25.57 358 ASP D C 1
ATOM 5243 O O . ASP D 2 185 ? 1.359 -3.938 -49.709 1.00 38.28 358 ASP D O 1
ATOM 5248 N N . LEU D 2 186 ? 3.056 -5.305 -49.196 1.00 30.93 359 LEU D N 1
ATOM 5249 C CA . LEU D 2 186 ? 3.835 -4.253 -48.562 1.00 23.33 359 LEU D CA 1
ATOM 5250 C C . LEU D 2 186 ? 4.889 -3.647 -49.486 1.00 21.38 359 LEU D C 1
ATOM 5251 O O . LEU D 2 186 ? 5.487 -2.630 -49.159 1.00 27.98 359 LEU D O 1
ATOM 5256 N N . ALA D 2 187 ? 5.126 -4.284 -50.623 1.00 23.35 360 ALA D N 1
ATOM 5257 C CA . ALA D 2 187 ? 6.093 -3.792 -51.598 1.00 25.73 360 ALA D CA 1
ATOM 5258 C C . ALA D 2 187 ? 7.473 -3.474 -51.007 1.00 29.28 360 ALA D C 1
ATOM 5259 O O . ALA D 2 187 ? 7.988 -2.380 -51.195 1.00 31.80 360 ALA D O 1
ATOM 5261 N N . ILE D 2 188 ? 8.076 -4.425 -50.308 1.00 25.40 361 ILE D N 1
ATOM 5262 C CA . ILE D 2 188 ? 9.404 -4.198 -49.732 1.00 30.94 361 ILE D CA 1
ATOM 5263 C C . ILE D 2 188 ? 10.403 -5.238 -50.243 1.00 29.83 361 ILE D C 1
ATOM 5264 O O . ILE D 2 188 ? 11.397 -4.906 -50.895 1.00 25.19 361 ILE D O 1
ATOM 5269 N N . ALA D 2 189 ? 10.124 -6.499 -49.932 1.00 31.84 362 ALA D N 1
ATOM 5270 C CA . ALA D 2 189 ? 10.929 -7.612 -50.403 1.00 26.60 362 ALA D CA 1
ATOM 5271 C C . ALA D 2 189 ? 10.010 -8.752 -50.788 1.00 26.98 362 ALA D C 1
ATOM 5272 O O . ALA D 2 189 ? 8.949 -8.532 -51.350 1.00 30.76 362 ALA D O 1
ATOM 5274 N N . ASP D 2 190 ? 10.409 -9.973 -50.462 1.00 32.83 363 ASP D N 1
ATOM 5275 C CA . ASP D 2 190 ? 9.670 -11.146 -50.897 1.00 37.05 363 ASP D CA 1
ATOM 5276 C C . ASP D 2 190 ? 8.938 -11.848 -49.748 1.00 32.28 363 ASP D C 1
ATOM 5277 O O . ASP D 2 190 ? 8.293 -12.876 -49.960 1.00 41.17 363 ASP D O 1
ATOM 5279 N N . GLY D 2 191 ? 9.042 -11.299 -48.541 1.00 23.72 364 GLY D N 1
ATOM 5280 C CA . GLY D 2 191 ? 8.359 -11.858 -47.390 1.00 22.64 364 GLY D CA 1
ATOM 5281 C C . GLY D 2 191 ? 6.871 -12.101 -47.613 1.00 24.00 364 GLY D C 1
ATOM 5282 O O . GLY D 2 191 ? 6.134 -11.223 -48.059 1.00 20.08 364 GLY D O 1
ATOM 5283 N N . ALA D 2 192 ? 6.421 -13.306 -47.284 1.00 27.04 365 ALA D N 1
ATOM 5284 C CA . ALA D 2 192 ? 5.028 -13.671 -47.468 1.00 21.70 365 ALA D CA 1
ATOM 5285 C C . ALA D 2 192 ? 4.564 -14.570 -46.337 1.00 27.45 365 ALA D C 1
ATOM 5286 O O . ALA D 2 192 ? 5.336 -15.390 -45.824 1.00 28.27 365 ALA D O 1
ATOM 5288 N N . PHE D 2 193 ? 3.303 -14.422 -45.942 1.00 25.62 366 PHE D N 1
ATOM 5289 C CA . PHE D 2 193 ? 2.752 -15.268 -44.890 1.00 24.30 366 PHE D CA 1
ATOM 5290 C C . PHE D 2 193 ? 1.262 -15.054 -44.759 1.00 27.01 366 PHE D C 1
ATOM 5291 O O . PHE D 2 193 ? 0.790 -13.919 -44.865 1.00 32.63 366 PHE D O 1
ATOM 5299 N N . THR D 2 194 ? 0.530 -16.140 -44.517 1.00 16.72 367 THR D N 1
ATOM 5300 C CA . THR D 2 194 ? -0.927 -16.086 -44.375 1.00 31.00 367 THR D CA 1
ATOM 5301 C C . THR D 2 194 ? -1.378 -16.526 -42.997 1.00 28.60 367 THR D C 1
ATOM 5302 O O . THR D 2 194 ? -1.004 -17.604 -42.539 1.00 20.64 367 THR D O 1
ATOM 5306 N N . VAL D 2 195 ? -2.206 -15.712 -42.345 1.00 29.47 368 VAL D N 1
ATOM 5307 C CA . VAL D 2 195 ? -2.774 -16.114 -41.054 1.00 27.79 368 VAL D CA 1
ATOM 5308 C C . VAL D 2 195 ? -4.288 -16.245 -41.140 1.00 26.40 368 VAL D C 1
ATOM 5309 O O . VAL D 2 195 ? -4.902 -15.892 -42.159 1.00 22.54 368 VAL D O 1
ATOM 5313 N N . TYR D 2 196 ? -4.886 -16.740 -40.061 1.00 23.07 369 TYR D N 1
ATOM 5314 C CA . TYR D 2 196 ? -6.299 -17.110 -40.071 1.00 20.66 369 TYR D CA 1
ATOM 5315 C C . TYR D 2 196 ? -6.964 -16.667 -38.788 1.00 21.02 369 TYR D C 1
ATOM 5316 O O . TYR D 2 196 ? -6.372 -16.711 -37.698 1.00 15.08 369 TYR D O 1
ATOM 5325 N N . GLY D 2 197 ? -8.209 -16.245 -38.922 1.00 19.32 370 GLY D N 1
ATOM 5326 C CA . GLY D 2 197 ? -8.992 -15.831 -37.774 1.00 22.99 370 GLY D CA 1
ATOM 5327 C C . GLY D 2 197 ? -10.426 -15.673 -38.209 1.00 25.30 370 GLY D C 1
ATOM 5328 O O . GLY D 2 197 ? -10.812 -16.132 -39.285 1.00 18.44 370 GLY D O 1
ATOM 5329 N N . CYS D 2 198 ? -11.221 -15.013 -37.380 1.00 23.67 371 CYS D N 1
ATOM 5330 C CA . CYS D 2 198 ? -12.634 -14.872 -37.675 1.00 23.31 371 CYS D CA 1
ATOM 5331 C C . CYS D 2 198 ? -13.178 -13.489 -37.321 1.00 23.65 371 CYS D C 1
ATOM 5332 O O . CYS D 2 198 ? -12.496 -12.658 -36.712 1.00 14.63 371 CYS D O 1
ATOM 5335 N N . ASP D 2 199 ? -14.411 -13.244 -37.737 1.00 13.33 372 ASP D N 1
ATOM 5336 C CA . ASP D 2 199 ? -15.099 -12.043 -37.350 1.00 15.42 372 ASP D CA 1
ATOM 5337 C C . ASP D 2 199 ? -15.404 -12.072 -35.855 1.00 17.37 372 ASP D C 1
ATOM 5338 O O . ASP D 2 199 ? -15.257 -13.109 -35.188 1.00 18.43 372 ASP D O 1
ATOM 5343 N N . LEU D 2 200 ? -15.813 -10.920 -35.340 1.00 19.44 373 LEU D N 1
ATOM 5344 C CA . LEU D 2 200 ? -16.217 -10.786 -33.954 1.00 15.64 373 LEU D CA 1
ATOM 5345 C C . LEU D 2 200 ? -17.712 -10.546 -33.975 1.00 16.63 373 LEU D C 1
ATOM 5346 O O . LEU D 2 200 ? -18.203 -9.737 -34.758 1.00 18.04 373 LEU D O 1
ATOM 5351 N N . THR D 2 201 ? -18.435 -11.271 -33.132 1.00 17.48 374 THR D N 1
ATOM 5352 C CA . THR D 2 201 ? -19.882 -11.212 -33.118 1.00 13.44 374 THR D CA 1
ATOM 5353 C C . THR D 2 201 ? -20.359 -11.104 -31.685 1.00 24.03 374 THR D C 1
ATOM 5354 O O . THR D 2 201 ? -19.589 -11.298 -30.732 1.00 16.43 374 THR D O 1
ATOM 5358 N N . GLU D 2 202 ? -21.646 -10.815 -31.537 1.00 26.19 375 GLU D N 1
ATOM 5359 C CA . GLU D 2 202 ? -22.261 -10.722 -30.225 1.00 26.69 375 GLU D CA 1
ATOM 5360 C C . GLU D 2 202 ? -22.360 -12.094 -29.572 1.00 30.69 375 GLU D C 1
ATOM 5361 O O . GLU D 2 202 ? -22.370 -12.204 -28.340 1.00 26.56 375 GLU D O 1
ATOM 5367 N N . GLY D 2 203 ? -22.409 -13.136 -30.408 1.00 30.83 376 GLY D N 1
ATOM 5368 C CA . GLY D 2 203 ? -22.357 -14.512 -29.939 1.00 21.62 376 GLY D CA 1
ATOM 5369 C C . GLY D 2 203 ? -21.101 -14.814 -29.134 1.00 22.21 376 GLY D C 1
ATOM 5370 O O . GLY D 2 203 ? -21.190 -15.436 -28.084 1.00 19.45 376 GLY D O 1
ATOM 5371 N N . TYR D 2 204 ? -19.939 -14.386 -29.629 1.00 21.78 377 TYR D N 1
ATOM 5372 C CA . TYR D 2 204 ? -18.675 -14.549 -28.905 1.00 15.72 377 TYR D CA 1
ATOM 5373 C C . TYR D 2 204 ? -18.743 -13.872 -27.547 1.00 30.24 377 TYR D C 1
ATOM 5374 O O . TYR D 2 204 ? -18.356 -14.454 -26.524 1.00 23.42 377 TYR D O 1
ATOM 5383 N N . VAL D 2 205 ? -19.230 -12.630 -27.544 1.00 25.76 378 VAL D N 1
ATOM 5384 C CA . VAL D 2 205 ? -19.367 -11.883 -26.306 1.00 22.21 378 VAL D CA 1
ATOM 5385 C C . VAL D 2 205 ? -20.373 -12.550 -25.375 1.00 25.37 378 VAL D C 1
ATOM 5386 O O . VAL D 2 205 ? -20.097 -12.764 -24.197 1.00 30.31 378 VAL D O 1
ATOM 5390 N N . ARG D 2 206 ? -21.537 -12.881 -25.920 1.00 26.14 379 ARG D N 1
ATOM 5391 C CA . ARG D 2 206 ? -22.616 -13.518 -25.170 1.00 29.57 379 ARG D CA 1
ATOM 5392 C C . ARG D 2 206 ? -22.202 -14.845 -24.509 1.00 31.31 379 ARG D C 1
ATOM 5393 O O . ARG D 2 206 ? -22.527 -15.113 -23.337 1.00 21.47 379 ARG D O 1
ATOM 5401 N N . LEU D 2 207 ? -21.484 -15.674 -25.262 1.00 27.60 380 LEU D N 1
ATOM 5402 C CA . LEU D 2 207 ? -20.981 -16.938 -24.739 1.00 16.71 380 LEU D CA 1
ATOM 5403 C C . LEU D 2 207 ? -19.950 -16.720 -23.644 1.00 29.00 380 LEU D C 1
ATOM 5404 O O . LEU D 2 207 ? -20.008 -17.329 -22.580 1.00 26.42 380 LEU D O 1
ATOM 5409 N N . ASN D 2 208 ? -18.996 -15.840 -23.901 1.00 33.59 381 ASN D N 1
ATOM 5410 C CA . ASN D 2 208 ? -17.907 -15.625 -22.959 1.00 26.07 381 ASN D CA 1
ATOM 5411 C C . ASN D 2 208 ? -18.288 -14.732 -21.784 1.00 26.92 381 ASN D C 1
ATOM 5412 O O . ASN D 2 208 ? -17.592 -14.694 -20.768 1.00 31.25 381 ASN D O 1
ATOM 5417 N N . SER D 2 209 ? -19.399 -14.021 -21.932 1.00 25.89 382 SER D N 1
ATOM 5418 C CA . SER D 2 209 ? -19.964 -13.226 -20.852 1.00 24.77 382 SER D CA 1
ATOM 5419 C C . SER D 2 209 ? -20.805 -14.094 -19.907 1.00 30.61 382 SER D C 1
ATOM 5420 O O . SER D 2 209 ? -20.742 -13.944 -18.689 1.00 33.17 382 SER D O 1
ATOM 5422 N N . GLU D 2 210 ? -21.587 -15.005 -20.474 1.00 37.09 383 GLU D N 1
ATOM 5423 C CA . GLU D 2 210 ? -22.482 -15.836 -19.681 1.00 36.95 383 GLU D CA 1
ATOM 5424 C C . GLU D 2 210 ? -21.694 -16.687 -18.697 1.00 35.00 383 GLU D C 1
ATOM 5425 O O . GLU D 2 210 ? -21.585 -16.340 -17.519 1.00 45.49 383 GLU D O 1
ATOM 5427 N N . THR E 1 1 ? 25.552 -33.935 -40.784 1.00 49.51 8 THR E N 1
ATOM 5428 C CA . THR E 1 1 ? 26.144 -34.326 -42.064 1.00 54.71 8 THR E CA 1
ATOM 5429 C C . THR E 1 1 ? 27.654 -34.629 -41.995 1.00 56.96 8 THR E C 1
ATOM 5430 O O . THR E 1 1 ? 28.165 -35.373 -42.833 1.00 54.87 8 THR E O 1
ATOM 5434 N N . PRO E 1 2 ? 28.380 -34.043 -41.018 1.00 56.74 9 PRO E N 1
ATOM 5435 C CA . PRO E 1 2 ? 29.780 -34.453 -40.814 1.00 48.01 9 PRO E CA 1
ATOM 5436 C C . PRO E 1 2 ? 29.882 -35.786 -40.085 1.00 47.07 9 PRO E C 1
ATOM 5437 O O . PRO E 1 2 ? 29.216 -35.976 -39.060 1.00 44.83 9 PRO E O 1
ATOM 5441 N N . ARG E 1 3 ? 30.712 -36.689 -40.604 1.00 44.23 10 ARG E N 1
ATOM 5442 C CA . ARG E 1 3 ? 30.880 -38.013 -40.009 1.00 48.14 10 ARG E CA 1
ATOM 5443 C C . ARG E 1 3 ? 31.434 -37.950 -38.592 1.00 40.32 10 ARG E C 1
ATOM 5444 O O . ARG E 1 3 ? 32.383 -37.213 -38.308 1.00 38.64 10 ARG E O 1
ATOM 5452 N N . GLY E 1 4 ? 30.838 -38.737 -37.708 1.00 38.41 11 GLY E N 1
ATOM 5453 C CA . GLY E 1 4 ? 31.326 -38.842 -36.348 1.00 44.16 11 GLY E CA 1
ATOM 5454 C C . GLY E 1 4 ? 31.128 -37.558 -35.574 1.00 32.97 11 GLY E C 1
ATOM 5455 O O . GLY E 1 4 ? 31.959 -37.191 -34.743 1.00 41.70 11 GLY E O 1
ATOM 5456 N N . PHE E 1 5 ? 30.030 -36.869 -35.860 1.00 30.44 12 PHE E N 1
ATOM 5457 C CA . PHE E 1 5 ? 29.623 -35.727 -35.056 1.00 40.59 12 PHE E CA 1
ATOM 5458 C C . PHE E 1 5 ? 28.181 -35.883 -34.602 1.00 43.73 12 PHE E C 1
ATOM 5459 O O . PHE E 1 5 ? 27.239 -35.781 -35.403 1.00 32.23 12 PHE E O 1
ATOM 5467 N N . VAL E 1 6 ? 28.028 -36.130 -33.307 1.00 33.05 13 VAL E N 1
ATOM 5468 C CA . VAL E 1 6 ? 26.721 -36.234 -32.687 1.00 39.09 13 VAL E CA 1
ATOM 5469 C C . VAL E 1 6 ? 26.336 -34.900 -32.038 1.00 48.14 13 VAL E C 1
ATOM 5470 O O . VAL E 1 6 ? 27.193 -34.044 -31.813 1.00 47.22 13 VAL E O 1
ATOM 5474 N N . VAL E 1 7 ? 25.052 -34.721 -31.739 1.00 48.61 14 VAL E N 1
ATOM 5475 C CA . VAL E 1 7 ? 24.607 -33.521 -31.049 1.00 34.72 14 VAL E CA 1
ATOM 5476 C C . VAL E 1 7 ? 23.611 -33.842 -29.951 1.00 32.10 14 VAL E C 1
ATOM 5477 O O . VAL E 1 7 ? 22.513 -34.330 -30.221 1.00 28.13 14 VAL E O 1
ATOM 5481 N N . HIS E 1 8 ? 23.996 -33.560 -28.713 1.00 32.62 15 HIS E N 1
ATOM 5482 C CA . HIS E 1 8 ? 23.087 -33.685 -27.577 1.00 35.68 15 HIS E CA 1
ATOM 5483 C C . HIS E 1 8 ? 22.515 -32.313 -27.217 1.00 39.63 15 HIS E C 1
ATOM 5484 O O . HIS E 1 8 ? 23.223 -31.311 -27.298 1.00 39.13 15 HIS E O 1
ATOM 5491 N N . THR E 1 9 ? 21.239 -32.270 -26.836 1.00 37.90 16 THR E N 1
ATOM 5492 C CA . THR E 1 9 ? 20.579 -31.023 -26.438 1.00 35.15 16 THR E CA 1
ATOM 5493 C C . THR E 1 9 ? 19.439 -31.314 -25.465 1.00 37.26 16 THR E C 1
ATOM 5494 O O . THR E 1 9 ? 18.699 -32.282 -25.651 1.00 39.63 16 THR E O 1
ATOM 5498 N N . ALA E 1 10 ? 19.275 -30.471 -24.447 1.00 33.30 17 ALA E N 1
ATOM 5499 C CA . ALA E 1 10 ? 18.257 -30.729 -23.432 1.00 38.47 17 ALA E CA 1
ATOM 5500 C C . ALA E 1 10 ? 18.062 -29.598 -22.417 1.00 42.78 17 ALA E C 1
ATOM 5501 O O . ALA E 1 10 ? 19.014 -28.885 -22.066 1.00 35.47 17 ALA E O 1
ATOM 5503 N N . PRO E 1 11 ? 16.821 -29.454 -21.922 1.00 29.00 18 PRO E N 1
ATOM 5504 C CA . PRO E 1 11 ? 16.438 -28.461 -20.908 1.00 40.69 18 PRO E CA 1
ATOM 5505 C C . PRO E 1 11 ? 17.033 -28.772 -19.542 1.00 40.26 18 PRO E C 1
ATOM 5506 O O . PRO E 1 11 ? 16.834 -29.863 -19.017 1.00 48.39 18 PRO E O 1
ATOM 5510 N N . VAL E 1 12 ? 17.739 -27.809 -18.969 1.00 37.09 19 VAL E N 1
ATOM 5511 C CA . VAL E 1 12 ? 18.327 -27.959 -17.650 1.00 36.25 19 VAL E CA 1
ATOM 5512 C C . VAL E 1 12 ? 17.833 -26.825 -16.761 1.00 38.04 19 VAL E C 1
ATOM 5513 O O . VAL E 1 12 ? 18.147 -26.758 -15.573 1.00 39.72 19 VAL E O 1
ATOM 5517 N N . GLY E 1 13 ? 17.056 -25.925 -17.352 1.00 39.10 20 GLY E N 1
ATOM 5518 C CA . GLY E 1 13 ? 16.396 -24.875 -16.600 1.00 31.63 20 GLY E CA 1
ATOM 5519 C C . GLY E 1 13 ? 17.233 -23.646 -16.329 1.00 37.38 20 GLY E C 1
ATOM 5520 O O . GLY E 1 13 ? 16.999 -22.938 -15.349 1.00 48.12 20 GLY E O 1
ATOM 5521 N N . LEU E 1 14 ? 18.211 -23.374 -17.185 1.00 35.97 21 LEU E N 1
ATOM 5522 C CA . LEU E 1 14 ? 18.972 -22.132 -17.051 1.00 34.85 21 LEU E CA 1
ATOM 5523 C C . LEU E 1 14 ? 18.026 -20.930 -17.175 1.00 31.72 21 LEU E C 1
ATOM 5524 O O . LEU E 1 14 ? 18.389 -19.795 -16.860 1.00 32.70 21 LEU E O 1
ATOM 5529 N N . ALA E 1 15 ? 16.806 -21.213 -17.631 1.00 40.79 22 ALA E N 1
ATOM 5530 C CA . ALA E 1 15 ? 15.693 -20.272 -17.631 1.00 30.85 22 ALA E CA 1
ATOM 5531 C C . ALA E 1 15 ? 14.383 -21.070 -17.623 1.00 35.38 22 ALA E C 1
ATOM 5532 O O . ALA E 1 15 ? 14.283 -22.117 -18.267 1.00 34.09 22 ALA E O 1
ATOM 5534 N N . ASP E 1 16 ? 13.386 -20.587 -16.886 1.00 31.54 23 ASP E N 1
ATOM 5535 C CA . ASP E 1 16 ? 12.160 -21.349 -16.660 1.00 31.78 23 ASP E CA 1
ATOM 5536 C C . ASP E 1 16 ? 11.213 -21.349 -17.844 1.00 24.91 23 ASP E C 1
ATOM 5537 O O . ASP E 1 16 ? 10.147 -20.778 -17.763 1.00 23.71 23 ASP E O 1
ATOM 5539 N N . ASP E 1 17 ? 11.592 -22.001 -18.936 1.00 25.94 24 ASP E N 1
ATOM 5540 C CA . ASP E 1 17 ? 10.701 -22.119 -20.087 1.00 34.12 24 ASP E CA 1
ATOM 5541 C C . ASP E 1 17 ? 10.642 -23.533 -20.661 1.00 42.92 24 ASP E C 1
ATOM 5542 O O . ASP E 1 17 ? 9.897 -23.790 -21.611 1.00 45.15 24 ASP E O 1
ATOM 5547 N N . GLY E 1 18 ? 11.427 -24.443 -20.087 1.00 38.89 25 GLY E N 1
ATOM 5548 C CA . GLY E 1 18 ? 11.467 -25.817 -20.555 1.00 43.13 25 GLY E CA 1
ATOM 5549 C C . GLY E 1 18 ? 12.183 -25.991 -21.887 1.00 36.23 25 GLY E C 1
ATOM 5550 O O . GLY E 1 18 ? 12.265 -27.097 -22.423 1.00 42.22 25 GLY E O 1
ATOM 5551 N N . ARG E 1 19 ? 12.710 -24.895 -22.420 1.00 36.00 26 ARG E N 1
ATOM 5552 C CA . ARG E 1 19 ? 13.414 -24.923 -23.697 1.00 38.16 26 ARG E CA 1
ATOM 5553 C C . ARG E 1 19 ? 14.798 -25.564 -23.553 1.00 31.16 26 ARG E C 1
ATOM 5554 O O . ARG E 1 19 ? 15.383 -25.561 -22.470 1.00 26.19 26 ARG E O 1
ATOM 5562 N N . ASP E 1 20 ? 15.310 -26.121 -24.647 1.00 29.56 27 ASP E N 1
ATOM 5563 C CA . ASP E 1 20 ? 16.658 -26.681 -24.671 1.00 35.63 27 ASP E CA 1
ATOM 5564 C C . ASP E 1 20 ? 17.697 -25.607 -24.402 1.00 35.28 27 ASP E C 1
ATOM 5565 O O . ASP E 1 20 ? 17.898 -24.717 -25.230 1.00 39.94 27 ASP E O 1
ATOM 5570 N N . ASP E 1 21 ? 18.375 -25.683 -23.265 1.00 35.80 28 ASP E N 1
ATOM 5571 C CA . ASP E 1 21 ? 19.403 -24.689 -22.958 1.00 34.23 28 ASP E CA 1
ATOM 5572 C C . ASP E 1 21 ? 20.749 -25.326 -22.606 1.00 31.10 28 ASP E C 1
ATOM 5573 O O . ASP E 1 21 ? 21.701 -24.630 -22.238 1.00 24.60 28 ASP E O 1
ATOM 5578 N N . PHE E 1 22 ? 20.816 -26.649 -22.737 1.00 33.89 29 PHE E N 1
ATOM 5579 C CA . PHE E 1 22 ? 22.014 -27.433 -22.408 1.00 38.20 29 PHE E CA 1
ATOM 5580 C C . PHE E 1 22 ? 22.375 -28.349 -23.577 1.00 31.04 29 PHE E C 1
ATOM 5581 O O . PHE E 1 22 ? 21.611 -29.229 -23.950 1.00 34.46 29 PHE E O 1
ATOM 5589 N N . THR E 1 23 ? 23.557 -28.147 -24.136 1.00 32.06 30 THR E N 1
ATOM 5590 C CA . THR E 1 23 ? 23.936 -28.811 -25.360 1.00 26.34 30 THR E CA 1
ATOM 5591 C C . THR E 1 23 ? 25.330 -29.403 -25.211 1.00 41.02 30 THR E C 1
ATOM 5592 O O . THR E 1 23 ? 26.191 -28.846 -24.519 1.00 37.78 30 THR E O 1
ATOM 5596 N N . VAL E 1 24 ? 25.532 -30.559 -25.832 1.00 36.37 31 VAL E N 1
ATOM 5597 C CA . VAL E 1 24 ? 26.870 -31.079 -26.021 1.00 37.67 31 VAL E CA 1
ATOM 5598 C C . VAL E 1 24 ? 27.008 -31.496 -27.472 1.00 35.88 31 VAL E C 1
ATOM 5599 O O . VAL E 1 24 ? 26.113 -32.110 -28.042 1.00 35.67 31 VAL E O 1
ATOM 5603 N N . LEU E 1 25 ? 28.123 -31.122 -28.075 1.00 37.79 32 LEU E N 1
ATOM 5604 C CA . LEU E 1 25 ? 28.452 -31.580 -29.407 1.00 32.61 32 LEU E CA 1
ATOM 5605 C C . LEU E 1 25 ? 29.699 -32.407 -29.223 1.00 33.33 32 LEU E C 1
ATOM 5606 O O . LEU E 1 25 ? 30.574 -32.031 -28.447 1.00 41.93 32 LEU E O 1
ATOM 5611 N N . ALA E 1 26 ? 29.785 -33.539 -29.910 1.00 39.62 33 ALA E N 1
ATOM 5612 C CA . ALA E 1 26 ? 30.983 -34.369 -29.808 1.00 40.64 33 ALA E CA 1
ATOM 5613 C C . ALA E 1 26 ? 31.303 -35.197 -31.053 1.00 42.50 33 ALA E C 1
ATOM 5614 O O . ALA E 1 26 ? 30.407 -35.674 -31.768 1.00 29.69 33 ALA E O 1
ATOM 5616 N N . SER E 1 27 ? 32.599 -35.343 -31.307 1.00 35.71 34 SER E N 1
ATOM 5617 C CA . SER E 1 27 ? 33.077 -36.273 -32.315 1.00 35.95 34 SER E CA 1
ATOM 5618 C C . SER E 1 27 ? 33.238 -37.615 -31.646 1.00 41.32 34 SER E C 1
ATOM 5619 O O . SER E 1 27 ? 33.884 -37.731 -30.601 1.00 46.85 34 SER E O 1
ATOM 5622 N N . THR E 1 28 ? 32.617 -38.625 -32.240 1.00 38.55 35 THR E N 1
ATOM 5623 C CA . THR E 1 28 ? 32.779 -39.989 -31.785 1.00 33.50 35 THR E CA 1
ATOM 5624 C C . THR E 1 28 ? 34.252 -40.368 -31.919 1.00 46.31 35 THR E C 1
ATOM 5625 O O . THR E 1 28 ? 34.710 -41.319 -31.283 1.00 50.39 35 THR E O 1
ATOM 5629 N N . ALA E 1 29 ? 34.986 -39.597 -32.730 1.00 45.51 36 ALA E N 1
ATOM 5630 C CA . ALA E 1 29 ? 36.417 -39.820 -32.977 1.00 43.18 36 ALA E CA 1
ATOM 5631 C C . ALA E 1 29 ? 37.296 -38.686 -32.446 1.00 40.60 36 ALA E C 1
ATOM 5632 O O . ALA E 1 29 ? 36.839 -37.551 -32.324 1.00 40.89 36 ALA E O 1
ATOM 5634 N N . PRO E 1 30 ? 38.568 -38.990 -32.121 1.00 52.43 37 PRO E N 1
ATOM 5635 C CA . PRO E 1 30 ? 39.533 -37.937 -31.789 1.00 46.31 37 PRO E CA 1
ATOM 5636 C C . PRO E 1 30 ? 39.608 -36.872 -32.875 1.00 42.73 37 PRO E C 1
ATOM 5637 O O . PRO E 1 30 ? 39.512 -37.194 -34.064 1.00 38.88 37 PRO E O 1
ATOM 5641 N N . ALA E 1 31 ? 39.780 -35.620 -32.462 1.00 41.34 38 ALA E N 1
ATOM 5642 C CA . ALA E 1 31 ? 39.768 -34.501 -33.396 1.00 47.08 38 ALA E CA 1
ATOM 5643 C C . ALA E 1 31 ? 40.809 -33.446 -33.051 1.00 32.78 38 ALA E C 1
ATOM 5644 O O . ALA E 1 31 ? 41.082 -33.178 -31.877 1.00 38.16 38 ALA E O 1
ATOM 5646 N N . THR E 1 32 ? 41.392 -32.857 -34.089 1.00 30.90 39 THR E N 1
ATOM 5647 C CA . THR E 1 32 ? 42.172 -31.638 -33.928 1.00 38.38 39 THR E CA 1
ATOM 5648 C C . THR E 1 32 ? 41.224 -30.441 -33.778 1.00 38.12 39 THR E C 1
ATOM 5649 O O . THR E 1 32 ? 40.259 -30.283 -34.544 1.00 30.81 39 THR E O 1
ATOM 5653 N N . VAL E 1 33 ? 41.500 -29.611 -32.774 1.00 44.87 40 VAL E N 1
ATOM 5654 C CA . VAL E 1 33 ? 40.680 -28.439 -32.477 1.00 30.93 40 VAL E CA 1
ATOM 5655 C C . VAL E 1 33 ? 41.446 -27.138 -32.680 1.00 42.88 40 VAL E C 1
ATOM 5656 O O . VAL E 1 33 ? 42.621 -27.031 -32.314 1.00 49.26 40 VAL E O 1
ATOM 5660 N N . SER E 1 34 ? 40.775 -26.154 -33.272 1.00 42.63 41 SER E N 1
ATOM 5661 C CA . SER E 1 34 ? 41.279 -24.781 -33.325 1.00 29.75 41 SER E CA 1
ATOM 5662 C C . SER E 1 34 ? 40.259 -23.896 -32.628 1.00 33.72 41 SER E C 1
ATOM 5663 O O . SER E 1 34 ? 39.051 -24.117 -32.751 1.00 33.44 41 SER E O 1
ATOM 5666 N N . ALA E 1 35 ? 40.735 -22.892 -31.904 1.00 35.87 42 ALA E N 1
ATOM 5667 C CA . ALA E 1 35 ? 39.854 -22.068 -31.090 1.00 25.67 42 ALA E CA 1
ATOM 5668 C C . ALA E 1 35 ? 40.458 -20.709 -30.738 1.00 30.56 42 ALA E C 1
ATOM 5669 O O . ALA E 1 35 ? 41.664 -20.593 -30.491 1.00 37.06 42 ALA E O 1
ATOM 5671 N N . VAL E 1 36 ? 39.597 -19.692 -30.722 1.00 29.51 43 VAL E N 1
ATOM 5672 C CA . VAL E 1 36 ? 39.945 -18.344 -30.301 1.00 22.43 43 VAL E CA 1
ATOM 5673 C C . VAL E 1 36 ? 38.848 -17.829 -29.375 1.00 25.83 43 VAL E C 1
ATOM 5674 O O . VAL E 1 36 ? 37.657 -18.160 -29.562 1.00 23.22 43 VAL E O 1
ATOM 5678 N N . PHE E 1 37 ? 39.248 -17.031 -28.379 1.00 26.26 44 PHE E N 1
ATOM 5679 C CA . PHE E 1 37 ? 38.328 -16.566 -27.330 1.00 21.35 44 PHE E CA 1
ATOM 5680 C C . PHE E 1 37 ? 38.398 -15.061 -27.017 1.00 18.31 44 PHE E C 1
ATOM 5681 O O . PHE E 1 37 ? 39.357 -14.354 -27.371 1.00 13.02 44 PHE E O 1
ATOM 5689 N N . THR E 1 38 ? 37.366 -14.564 -26.346 1.00 17.46 45 THR E N 1
ATOM 5690 C CA . THR E 1 38 ? 37.418 -13.211 -25.833 1.00 13.83 45 THR E CA 1
ATOM 5691 C C . THR E 1 38 ? 38.724 -13.042 -25.076 1.00 16.77 45 THR E C 1
ATOM 5692 O O . THR E 1 38 ? 39.381 -14.020 -24.751 1.00 18.47 45 THR E O 1
ATOM 5696 N N . ARG E 1 39 ? 39.108 -11.802 -24.819 1.00 24.94 46 ARG E N 1
ATOM 5697 C CA . ARG E 1 39 ? 40.262 -11.499 -23.983 1.00 24.79 46 ARG E CA 1
ATOM 5698 C C . ARG E 1 39 ? 39.838 -10.482 -22.930 1.00 23.34 46 ARG E C 1
ATOM 5699 O O . ARG E 1 39 ? 40.664 -9.786 -22.335 1.00 15.05 46 ARG E O 1
ATOM 5707 N N . SER E 1 40 ? 38.528 -10.399 -22.730 1.00 22.19 47 SER E N 1
ATOM 5708 C CA . SER E 1 40 ? 37.964 -9.566 -21.687 1.00 19.31 47 SER E CA 1
ATOM 5709 C C . SER E 1 40 ? 38.735 -9.773 -20.392 1.00 11.21 47 SER E C 1
ATOM 5710 O O . SER E 1 40 ? 39.263 -10.845 -20.143 1.00 25.33 47 SER E O 1
ATOM 5713 N N . ARG E 1 41 ? 38.811 -8.732 -19.576 1.00 22.54 48 ARG E N 1
ATOM 5714 C CA . ARG E 1 41 ? 39.410 -8.832 -18.253 1.00 25.15 48 ARG E CA 1
ATOM 5715 C C . ARG E 1 41 ? 38.413 -9.440 -17.279 1.00 24.74 48 ARG E C 1
ATOM 5716 O O . ARG E 1 41 ? 38.752 -9.756 -16.139 1.00 33.63 48 ARG E O 1
ATOM 5724 N N . PHE E 1 42 ? 37.168 -9.568 -17.725 1.00 26.55 49 PHE E N 1
ATOM 5725 C CA . PHE E 1 42 ? 36.114 -10.166 -16.910 1.00 30.96 49 PHE E CA 1
ATOM 5726 C C . PHE E 1 42 ? 35.693 -11.485 -17.544 1.00 29.22 49 PHE E C 1
ATOM 5727 O O . PHE E 1 42 ? 34.595 -11.992 -17.304 1.00 25.05 49 PHE E O 1
ATOM 5735 N N . ALA E 1 43 ? 36.589 -12.027 -18.367 1.00 29.95 50 ALA E N 1
ATOM 5736 C CA . ALA E 1 43 ? 36.364 -13.289 -19.046 1.00 30.72 50 ALA E CA 1
ATOM 5737 C C . ALA E 1 43 ? 36.067 -14.388 -18.020 1.00 31.37 50 ALA E C 1
ATOM 5738 O O . ALA E 1 43 ? 36.863 -14.625 -17.106 1.00 31.79 50 ALA E O 1
ATOM 5740 N N . GLY E 1 44 ? 34.921 -15.047 -18.174 1.00 22.17 51 GLY E N 1
ATOM 5741 C CA . GLY E 1 44 ? 34.458 -16.033 -17.209 1.00 26.92 51 GLY E CA 1
ATOM 5742 C C . GLY E 1 44 ? 35.193 -17.366 -17.206 1.00 37.15 51 GLY E C 1
ATOM 5743 O O . GLY E 1 44 ? 35.978 -17.656 -18.121 1.00 35.28 51 GLY E O 1
ATOM 5744 N N . PRO E 1 45 ? 34.925 -18.202 -16.183 1.00 33.58 52 PRO E N 1
ATOM 5745 C CA . PRO E 1 45 ? 35.700 -19.423 -15.960 1.00 26.90 52 PRO E CA 1
ATOM 5746 C C . PRO E 1 45 ? 35.759 -20.285 -17.207 1.00 26.39 52 PRO E C 1
ATOM 5747 O O . PRO E 1 45 ? 36.809 -20.806 -17.531 1.00 29.99 52 PRO E O 1
ATOM 5751 N N . SER E 1 46 ? 34.642 -20.409 -17.912 1.00 30.11 53 SER E N 1
ATOM 5752 C CA . SER E 1 46 ? 34.571 -21.257 -19.101 1.00 25.81 53 SER E CA 1
ATOM 5753 C C . SER E 1 46 ? 35.656 -20.941 -20.132 1.00 20.99 53 SER E C 1
ATOM 5754 O O . SER E 1 46 ? 36.247 -21.854 -20.700 1.00 31.51 53 SER E O 1
ATOM 5757 N N . VAL E 1 47 ? 35.908 -19.658 -20.386 1.00 31.46 54 VAL E N 1
ATOM 5758 C CA . VAL E 1 47 ? 36.943 -19.264 -21.350 1.00 34.57 54 VAL E CA 1
ATOM 5759 C C . VAL E 1 47 ? 38.313 -19.802 -20.942 1.00 32.22 54 VAL E C 1
ATOM 5760 O O . VAL E 1 47 ? 39.046 -20.334 -21.785 1.00 32.66 54 VAL E O 1
ATOM 5764 N N . VAL E 1 48 ? 38.640 -19.666 -19.653 1.00 26.33 55 VAL E N 1
ATOM 5765 C CA . VAL E 1 48 ? 39.913 -20.129 -19.104 1.00 20.14 55 VAL E CA 1
ATOM 5766 C C . VAL E 1 48 ? 40.146 -21.600 -19.373 1.00 30.22 55 VAL E C 1
ATOM 5767 O O . VAL E 1 48 ? 41.197 -21.983 -19.870 1.00 34.73 55 VAL E O 1
ATOM 5771 N N . LEU E 1 49 ? 39.157 -22.423 -19.036 1.00 28.97 56 LEU E N 1
ATOM 5772 C CA . LEU E 1 49 ? 39.279 -23.865 -19.205 1.00 24.53 56 LEU E CA 1
ATOM 5773 C C . LEU E 1 49 ? 39.469 -24.229 -20.678 1.00 34.25 56 LEU E C 1
ATOM 5774 O O . LEU E 1 49 ? 40.345 -25.041 -21.022 1.00 35.73 56 LEU E O 1
ATOM 5779 N N . CYS E 1 50 ? 38.640 -23.636 -21.540 1.00 28.33 57 CYS E N 1
ATOM 5780 C CA . CYS E 1 50 ? 38.734 -23.864 -22.982 1.00 24.22 57 CYS E CA 1
ATOM 5781 C C . CYS E 1 50 ? 40.139 -23.602 -23.495 1.00 27.80 57 CYS E C 1
ATOM 5782 O O . CYS E 1 50 ? 40.685 -24.396 -24.260 1.00 35.32 57 CYS E O 1
ATOM 5785 N N . ARG E 1 51 ? 40.715 -22.475 -23.085 1.00 26.79 58 ARG E N 1
ATOM 5786 C CA . ARG E 1 51 ? 42.075 -22.146 -23.487 1.00 36.59 58 ARG E CA 1
ATOM 5787 C C . ARG E 1 51 ? 43.005 -23.328 -23.173 1.00 39.98 58 ARG E C 1
ATOM 5788 O O . ARG E 1 51 ? 43.699 -23.839 -24.060 1.00 35.10 58 ARG E O 1
ATOM 5796 N N . GLU E 1 52 ? 42.993 -23.775 -21.919 1.00 33.50 59 GLU E N 1
ATOM 5797 C CA . GLU E 1 52 ? 43.798 -24.915 -21.518 1.00 33.85 59 GLU E CA 1
ATOM 5798 C C . GLU E 1 52 ? 43.553 -26.098 -22.437 1.00 38.47 59 GLU E C 1
ATOM 5799 O O . GLU E 1 52 ? 44.491 -26.650 -23.027 1.00 29.94 59 GLU E O 1
ATOM 5805 N N . ALA E 1 53 ? 42.282 -26.481 -22.548 1.00 33.74 60 ALA E N 1
ATOM 5806 C CA . ALA E 1 53 ? 41.895 -27.698 -23.259 1.00 30.15 60 ALA E CA 1
ATOM 5807 C C . ALA E 1 53 ? 42.316 -27.701 -24.723 1.00 29.55 60 ALA E C 1
ATOM 5808 O O . ALA E 1 53 ? 42.414 -28.765 -25.333 1.00 24.73 60 ALA E O 1
ATOM 5810 N N . VAL E 1 54 ? 42.557 -26.521 -25.292 1.00 33.95 61 VAL E N 1
ATOM 5811 C CA . VAL E 1 54 ? 42.938 -26.442 -26.701 1.00 33.63 61 VAL E CA 1
ATOM 5812 C C . VAL E 1 54 ? 44.445 -26.255 -26.845 1.00 29.51 61 VAL E C 1
ATOM 5813 O O . VAL E 1 54 ? 44.960 -26.076 -27.957 1.00 25.11 61 VAL E O 1
ATOM 5817 N N . ALA E 1 55 ? 45.147 -26.281 -25.716 1.00 28.54 62 ALA E N 1
ATOM 5818 C CA . ALA E 1 55 ? 46.597 -26.111 -25.711 1.00 30.93 62 ALA E CA 1
ATOM 5819 C C . ALA E 1 55 ? 47.268 -27.171 -26.582 1.00 31.13 62 ALA E C 1
ATOM 5820 O O . ALA E 1 55 ? 47.989 -26.840 -27.525 1.00 28.04 62 ALA E O 1
ATOM 5822 N N . ASP E 1 56 ? 47.010 -28.444 -26.288 1.00 36.87 63 ASP E N 1
ATOM 5823 C CA . ASP E 1 56 ? 47.646 -29.542 -27.032 1.00 42.00 63 ASP E CA 1
ATOM 5824 C C . ASP E 1 56 ? 47.149 -29.688 -28.473 1.00 36.12 63 ASP E C 1
ATOM 5825 O O . ASP E 1 56 ? 47.760 -30.384 -29.282 1.00 30.65 63 ASP E O 1
ATOM 5830 N N . GLY E 1 57 ? 46.052 -29.014 -28.794 1.00 32.01 64 GLY E N 1
ATOM 5831 C CA . GLY E 1 57 ? 45.509 -29.052 -30.143 1.00 39.05 64 GLY E CA 1
ATOM 5832 C C . GLY E 1 57 ? 44.558 -30.216 -30.269 1.00 34.94 64 GLY E C 1
ATOM 5833 O O . GLY E 1 57 ? 44.100 -30.557 -31.372 1.00 27.33 64 GLY E O 1
ATOM 5834 N N . GLN E 1 58 ? 44.261 -30.814 -29.116 1.00 35.59 65 GLN E N 1
ATOM 5835 C CA . GLN E 1 58 ? 43.439 -32.015 -29.053 1.00 40.39 65 GLN E CA 1
ATOM 5836 C C . GLN E 1 58 ? 42.201 -31.825 -28.162 1.00 36.50 65 GLN E C 1
ATOM 5837 O O . GLN E 1 58 ? 42.296 -31.500 -26.967 1.00 28.04 65 GLN E O 1
ATOM 5843 N N . ALA E 1 59 ? 41.045 -32.037 -28.779 1.00 29.07 66 ALA E N 1
ATOM 5844 C CA . ALA E 1 59 ? 39.750 -31.922 -28.129 1.00 31.96 66 ALA E CA 1
ATOM 5845 C C . ALA E 1 59 ? 38.721 -32.542 -29.061 1.00 40.10 66 ALA E C 1
ATOM 5846 O O . ALA E 1 59 ? 38.932 -32.612 -30.280 1.00 35.89 66 ALA E O 1
ATOM 5848 N N . ARG E 1 60 ? 37.604 -32.982 -28.495 1.00 37.03 67 ARG E N 1
ATOM 5849 C CA . ARG E 1 60 ? 36.621 -33.731 -29.268 1.00 42.92 67 ARG E CA 1
ATOM 5850 C C . ARG E 1 60 ? 35.211 -33.150 -29.183 1.00 47.65 67 ARG E C 1
ATOM 5851 O O . ARG E 1 60 ? 34.414 -33.306 -30.112 1.00 34.31 67 ARG E O 1
ATOM 5859 N N . GLY E 1 61 ? 34.908 -32.478 -28.076 1.00 44.08 68 GLY E N 1
ATOM 5860 C CA . GLY E 1 61 ? 33.576 -31.944 -27.876 1.00 43.57 68 GLY E CA 1
ATOM 5861 C C . GLY E 1 61 ? 33.537 -30.617 -27.149 1.00 40.57 68 GLY E C 1
ATOM 5862 O O . GLY E 1 61 ? 34.576 -30.005 -26.883 1.00 44.01 68 GLY E O 1
ATOM 5863 N N . VAL E 1 62 ? 32.321 -30.170 -26.848 1.00 38.84 69 VAL E N 1
ATOM 5864 C CA . VAL E 1 62 ? 32.091 -28.943 -26.094 1.00 29.27 69 VAL E CA 1
ATOM 5865 C C . VAL E 1 62 ? 30.677 -28.943 -25.520 1.00 30.45 69 VAL E C 1
ATOM 5866 O O . VAL E 1 62 ? 29.708 -29.190 -26.238 1.00 25.39 69 VAL E O 1
ATOM 5870 N N . VAL E 1 63 ? 30.566 -28.696 -24.219 1.00 27.14 70 VAL E N 1
ATOM 5871 C CA . VAL E 1 63 ? 29.267 -28.528 -23.598 1.00 28.89 70 VAL E CA 1
ATOM 5872 C C . VAL E 1 63 ? 28.930 -27.036 -23.559 1.00 38.08 70 VAL E C 1
ATOM 5873 O O . VAL E 1 63 ? 29.768 -26.206 -23.184 1.00 34.57 70 VAL E O 1
ATOM 5877 N N . VAL E 1 64 ? 27.702 -26.700 -23.960 1.00 44.89 71 VAL E N 1
ATOM 5878 C CA . VAL E 1 64 ? 27.280 -25.305 -24.112 1.00 29.53 71 VAL E CA 1
ATOM 5879 C C . VAL E 1 64 ? 25.966 -25.020 -23.383 1.00 33.73 71 VAL E C 1
ATOM 5880 O O . VAL E 1 64 ? 24.918 -25.528 -23.761 1.00 35.55 71 VAL E O 1
ATOM 5884 N N . LEU E 1 65 ? 26.029 -24.191 -22.347 1.00 40.15 72 LEU E N 1
ATOM 5885 C CA . LEU E 1 65 ? 24.839 -23.801 -21.598 1.00 31.54 72 LEU E CA 1
ATOM 5886 C C . LEU E 1 65 ? 24.401 -22.387 -21.990 1.00 35.45 72 LEU E C 1
ATOM 5887 O O . LEU E 1 65 ? 25.238 -21.494 -22.113 1.00 30.51 72 LEU E O 1
ATOM 5892 N N . ALA E 1 66 ? 23.096 -22.188 -22.196 1.00 33.31 73 ALA E N 1
ATOM 5893 C CA . ALA E 1 66 ? 22.576 -20.893 -22.615 1.00 25.89 73 ALA E CA 1
ATOM 5894 C C . ALA E 1 66 ? 21.619 -20.295 -21.586 1.00 25.04 73 ALA E C 1
ATOM 5895 O O . ALA E 1 66 ? 20.947 -21.027 -20.860 1.00 34.63 73 ALA E O 1
ATOM 5897 N N . ARG E 1 67 ? 21.580 -18.961 -21.549 1.00 24.74 74 ARG E N 1
ATOM 5898 C CA . ARG E 1 67 ? 20.802 -18.166 -20.596 1.00 25.03 74 ARG E CA 1
ATOM 5899 C C . ARG E 1 67 ? 21.496 -18.038 -19.260 1.00 27.35 74 ARG E C 1
ATOM 5900 O O . ARG E 1 67 ? 20.888 -17.638 -18.266 1.00 26.85 74 ARG E O 1
ATOM 5908 N N . ASN E 1 68 ? 22.782 -18.366 -19.250 1.00 26.45 75 ASN E N 1
ATOM 5909 C CA . ASN E 1 68 ? 23.640 -18.041 -18.119 1.00 23.84 75 ASN E CA 1
ATOM 5910 C C . ASN E 1 68 ? 25.091 -18.127 -18.577 1.00 23.54 75 ASN E C 1
ATOM 5911 O O . ASN E 1 68 ? 25.543 -19.161 -19.062 1.00 28.37 75 ASN E O 1
ATOM 5916 N N . ALA E 1 69 ? 25.807 -17.016 -18.456 1.00 30.29 76 ALA E N 1
ATOM 5917 C CA . ALA E 1 69 ? 27.168 -16.924 -18.968 1.00 31.18 76 ALA E CA 1
ATOM 5918 C C . ALA E 1 69 ? 28.148 -17.463 -17.938 1.00 32.01 76 ALA E C 1
ATOM 5919 O O . ALA E 1 69 ? 29.312 -17.741 -18.254 1.00 32.33 76 ALA E O 1
ATOM 5921 N N . ASN E 1 70 ? 27.668 -17.620 -16.708 1.00 25.77 77 ASN E N 1
ATOM 5922 C CA . ASN E 1 70 ? 28.541 -17.993 -15.597 1.00 36.15 77 ASN E CA 1
ATOM 5923 C C . ASN E 1 70 ? 29.791 -17.121 -15.651 1.00 27.82 77 ASN E C 1
ATOM 5924 O O . ASN E 1 70 ? 30.904 -17.595 -15.877 1.00 27.90 77 ASN E O 1
ATOM 5929 N N . VAL E 1 71 ? 29.569 -15.828 -15.471 1.00 32.32 78 VAL E N 1
ATOM 5930 C CA . VAL E 1 71 ? 30.622 -14.833 -15.516 1.00 28.23 78 VAL E CA 1
ATOM 5931 C C . VAL E 1 71 ? 30.514 -14.047 -14.221 1.00 29.36 78 VAL E C 1
ATOM 5932 O O . VAL E 1 71 ? 29.416 -13.873 -13.696 1.00 33.48 78 VAL E O 1
ATOM 5936 N N . ALA E 1 72 ? 31.642 -13.579 -13.694 1.00 31.82 79 ALA E N 1
ATOM 5937 C CA . ALA E 1 72 ? 31.631 -12.936 -12.375 1.00 36.38 79 ALA E CA 1
ATOM 5938 C C . ALA E 1 72 ? 30.770 -13.752 -11.413 1.00 36.25 79 ALA E C 1
ATOM 5939 O O . ALA E 1 72 ? 29.803 -13.249 -10.844 1.00 41.80 79 ALA E O 1
ATOM 5941 N N . THR E 1 73 ? 31.126 -15.019 -11.254 1.00 33.09 80 THR E N 1
ATOM 5942 C CA . THR E 1 73 ? 30.423 -15.914 -10.350 1.00 36.73 80 THR E CA 1
ATOM 5943 C C . THR E 1 73 ? 31.371 -16.366 -9.244 1.00 46.33 80 THR E C 1
ATOM 5944 O O . THR E 1 73 ? 31.058 -17.269 -8.470 1.00 50.97 80 THR E O 1
ATOM 5948 N N . GLY E 1 74 ? 32.534 -15.727 -9.178 1.00 50.48 81 GLY E N 1
ATOM 5949 C CA . GLY E 1 74 ? 33.488 -15.980 -8.120 1.00 40.37 81 GLY E CA 1
ATOM 5950 C C . GLY E 1 74 ? 34.024 -17.386 -8.175 1.00 45.22 81 GLY E C 1
ATOM 5951 O O . GLY E 1 74 ? 34.030 -18.011 -9.240 1.00 50.49 81 GLY E O 1
ATOM 5952 N N . LEU E 1 75 ? 34.467 -17.887 -7.024 1.00 52.02 82 LEU E N 1
ATOM 5953 C CA . LEU E 1 75 ? 35.044 -19.228 -6.934 1.00 53.17 82 LEU E CA 1
ATOM 5954 C C . LEU E 1 75 ? 33.996 -20.304 -7.209 1.00 49.08 82 LEU E C 1
ATOM 5955 O O . LEU E 1 75 ? 34.261 -21.292 -7.905 1.00 42.68 82 LEU E O 1
ATOM 5960 N N . GLU E 1 76 ? 32.807 -20.107 -6.648 1.00 48.90 83 GLU E N 1
ATOM 5961 C CA . GLU E 1 76 ? 31.691 -21.022 -6.869 1.00 43.24 83 GLU E CA 1
ATOM 5962 C C . GLU E 1 76 ? 31.445 -21.244 -8.361 1.00 48.83 83 GLU E C 1
ATOM 5963 O O . GLU E 1 76 ? 31.137 -22.359 -8.792 1.00 49.96 83 GLU E O 1
ATOM 5969 N N . GLY E 1 77 ? 31.593 -20.177 -9.145 1.00 41.85 84 GLY E N 1
ATOM 5970 C CA . GLY E 1 77 ? 31.386 -20.250 -10.581 1.00 38.35 84 GLY E CA 1
ATOM 5971 C C . GLY E 1 77 ? 32.511 -20.973 -11.294 1.00 40.43 84 GLY E C 1
ATOM 5972 O O . GLY E 1 77 ? 32.287 -21.618 -12.321 1.00 35.63 84 GLY E O 1
ATOM 5973 N N . GLU E 1 78 ? 33.724 -20.870 -10.754 1.00 33.56 85 GLU E N 1
ATOM 5974 C CA . GLU E 1 78 ? 34.861 -21.603 -11.305 1.00 42.76 85 GLU E CA 1
ATOM 5975 C C . GLU E 1 78 ? 34.678 -23.106 -11.094 1.00 45.65 85 GLU E C 1
ATOM 5976 O O . GLU E 1 78 ? 34.806 -23.891 -12.027 1.00 37.35 85 GLU E O 1
ATOM 5982 N N . GLU E 1 79 ? 34.376 -23.492 -9.855 1.00 50.10 86 GLU E N 1
ATOM 5983 C CA . GLU E 1 79 ? 34.123 -24.888 -9.513 1.00 41.64 86 GLU E CA 1
ATOM 5984 C C . GLU E 1 79 ? 32.995 -25.466 -10.365 1.00 47.98 86 GLU E C 1
ATOM 5985 O O . GLU E 1 79 ? 33.154 -26.545 -10.956 1.00 44.10 86 GLU E O 1
ATOM 5991 N N . ASN E 1 80 ? 31.863 -24.758 -10.428 1.00 39.17 87 ASN E N 1
ATOM 5992 C CA . ASN E 1 80 ? 30.747 -25.178 -11.282 1.00 33.41 87 ASN E CA 1
ATOM 5993 C C . ASN E 1 80 ? 31.193 -25.378 -12.724 1.00 38.96 87 ASN E C 1
ATOM 5994 O O . ASN E 1 80 ? 30.715 -26.271 -13.411 1.00 41.67 87 ASN E O 1
ATOM 5999 N N . ALA E 1 81 ? 32.116 -24.536 -13.175 1.00 45.68 88 ALA E N 1
ATOM 6000 C CA . ALA E 1 81 ? 32.683 -24.655 -14.514 1.00 41.43 88 ALA E CA 1
ATOM 6001 C C . ALA E 1 81 ? 33.492 -25.942 -14.680 1.00 41.76 88 ALA E C 1
ATOM 6002 O O . ALA E 1 81 ? 33.288 -26.689 -15.640 1.00 46.16 88 ALA E O 1
ATOM 6004 N N . ARG E 1 82 ? 34.415 -26.198 -13.751 1.00 47.07 89 ARG E N 1
ATOM 6005 C CA . ARG E 1 82 ? 35.238 -27.406 -13.810 1.00 42.93 89 ARG E CA 1
ATOM 6006 C C . ARG E 1 82 ? 34.335 -28.615 -13.686 1.00 40.60 89 ARG E C 1
ATOM 6007 O O . ARG E 1 82 ? 34.409 -29.547 -14.496 1.00 39.80 89 ARG E O 1
ATOM 6015 N N . GLU E 1 83 ? 33.482 -28.587 -12.663 1.00 41.40 90 GLU E N 1
ATOM 6016 C CA . GLU E 1 83 ? 32.529 -29.671 -12.413 1.00 44.94 90 GLU E CA 1
ATOM 6017 C C . GLU E 1 83 ? 31.762 -30.068 -13.667 1.00 34.62 90 GLU E C 1
ATOM 6018 O O . GLU E 1 83 ? 31.762 -31.228 -14.061 1.00 46.33 90 GLU E O 1
ATOM 6024 N N . VAL E 1 84 ? 31.108 -29.101 -14.292 1.00 36.28 91 VAL E N 1
ATOM 6025 C CA . VAL E 1 84 ? 30.272 -29.401 -15.444 1.00 37.43 91 VAL E CA 1
ATOM 6026 C C . VAL E 1 84 ? 31.116 -29.888 -16.622 1.00 36.07 91 VAL E C 1
ATOM 6027 O O . VAL E 1 84 ? 30.687 -30.763 -17.380 1.00 38.88 91 VAL E O 1
ATOM 6031 N N . ARG E 1 85 ? 32.316 -29.333 -16.778 1.00 37.55 92 ARG E N 1
ATOM 6032 C CA . ARG E 1 85 ? 33.172 -29.747 -17.890 1.00 38.55 92 ARG E CA 1
ATOM 6033 C C . ARG E 1 85 ? 33.659 -31.174 -17.697 1.00 41.68 92 ARG E C 1
ATOM 6034 O O . ARG E 1 85 ? 33.627 -31.985 -18.634 1.00 33.85 92 ARG E O 1
ATOM 6042 N N . GLU E 1 86 ? 34.125 -31.467 -16.481 1.00 45.51 93 GLU E N 1
ATOM 6043 C CA . GLU E 1 86 ? 34.610 -32.804 -16.138 1.00 42.79 93 GLU E CA 1
ATOM 6044 C C . GLU E 1 86 ? 33.476 -33.824 -16.211 1.00 40.01 93 GLU E C 1
ATOM 6045 O O . GLU E 1 86 ? 33.618 -34.863 -16.869 1.00 42.49 93 GLU E O 1
ATOM 6047 N N . ALA E 1 87 ? 32.355 -33.520 -15.555 1.00 36.65 94 ALA E N 1
ATOM 6048 C CA . ALA E 1 87 ? 31.174 -34.385 -15.603 1.00 22.61 94 ALA E CA 1
ATOM 6049 C C . ALA E 1 87 ? 30.839 -34.804 -17.027 1.00 28.63 94 ALA E C 1
ATOM 6050 O O . ALA E 1 87 ? 30.765 -35.993 -17.334 1.00 47.37 94 ALA E O 1
ATOM 6052 N N . VAL E 1 88 ? 30.650 -33.836 -17.910 1.00 40.86 95 VAL E N 1
ATOM 6053 C CA . VAL E 1 88 ? 30.323 -34.165 -19.295 1.00 37.75 95 VAL E CA 1
ATOM 6054 C C . VAL E 1 88 ? 31.385 -35.091 -19.892 1.00 38.37 95 VAL E C 1
ATOM 6055 O O . VAL E 1 88 ? 31.061 -36.011 -20.644 1.00 45.52 95 VAL E O 1
ATOM 6059 N N . ALA E 1 89 ? 32.646 -34.862 -19.526 1.00 41.90 96 ALA E N 1
ATOM 6060 C CA . ALA E 1 89 ? 33.772 -35.671 -20.008 1.00 43.48 96 ALA E CA 1
ATOM 6061 C C . ALA E 1 89 ? 33.658 -37.153 -19.599 1.00 46.10 96 ALA E C 1
ATOM 6062 O O . ALA E 1 89 ? 33.675 -38.061 -20.451 1.00 31.83 96 ALA E O 1
ATOM 6064 N N . ARG E 1 90 ? 33.536 -37.386 -18.292 1.00 43.84 97 ARG E N 1
ATOM 6065 C CA . ARG E 1 90 ? 33.346 -38.731 -17.755 1.00 36.23 97 ARG E CA 1
ATOM 6066 C C . ARG E 1 90 ? 32.148 -39.444 -18.396 1.00 42.50 97 ARG E C 1
ATOM 6067 O O . ARG E 1 90 ? 32.277 -40.564 -18.877 1.00 46.12 97 ARG E O 1
ATOM 6069 N N . ALA E 1 91 ? 30.992 -38.787 -18.406 1.00 44.85 98 ALA E N 1
ATOM 6070 C CA . ALA E 1 91 ? 29.768 -39.358 -18.969 1.00 37.58 98 ALA E CA 1
ATOM 6071 C C . ALA E 1 91 ? 29.954 -39.933 -20.369 1.00 40.15 98 ALA E C 1
ATOM 6072 O O . ALA E 1 91 ? 29.430 -41.003 -20.678 1.00 50.78 98 ALA E O 1
ATOM 6074 N N . LEU E 1 92 ? 30.676 -39.223 -21.226 1.00 34.71 99 LEU E N 1
ATOM 6075 C CA . LEU E 1 92 ? 30.885 -39.715 -22.581 1.00 43.59 99 LEU E CA 1
ATOM 6076 C C . LEU E 1 92 ? 32.224 -40.422 -22.667 1.00 46.96 99 LEU E C 1
ATOM 6077 O O . LEU E 1 92 ? 32.660 -40.865 -23.736 1.00 39.23 99 LEU E O 1
ATOM 6082 N N . GLY E 1 93 ? 32.870 -40.531 -21.516 1.00 39.22 100 GLY E N 1
ATOM 6083 C CA . GLY E 1 93 ? 34.162 -41.172 -21.449 1.00 46.63 100 GLY E CA 1
ATOM 6084 C C . GLY E 1 93 ? 35.142 -40.497 -22.386 1.00 51.54 100 GLY E C 1
ATOM 6085 O O . GLY E 1 93 ? 35.302 -40.905 -23.546 1.00 49.89 100 GLY E O 1
ATOM 6086 N N . LEU E 1 94 ? 35.786 -39.452 -21.877 1.00 40.11 101 LEU E N 1
ATOM 6087 C CA . LEU E 1 94 ? 36.790 -38.722 -22.623 1.00 36.52 101 LEU E CA 1
ATOM 6088 C C . LEU E 1 94 ? 37.715 -38.059 -21.628 1.00 42.95 101 LEU E C 1
ATOM 6089 O O . LEU E 1 94 ? 37.321 -37.810 -20.488 1.00 43.44 101 LEU E O 1
ATOM 6094 N N . PRO E 1 95 ? 38.955 -37.777 -22.053 1.00 47.40 102 PRO E N 1
ATOM 6095 C CA . PRO E 1 95 ? 39.885 -37.002 -21.222 1.00 50.10 102 PRO E CA 1
ATOM 6096 C C . PRO E 1 95 ? 39.291 -35.625 -20.912 1.00 53.22 102 PRO E C 1
ATOM 6097 O O . PRO E 1 95 ? 38.557 -35.084 -21.745 1.00 45.49 102 PRO E O 1
ATOM 6101 N N . GLU E 1 96 ? 39.596 -35.075 -19.737 1.00 46.94 103 GLU E N 1
ATOM 6102 C CA . GLU E 1 96 ? 39.090 -33.760 -19.358 1.00 41.58 103 GLU E CA 1
ATOM 6103 C C . GLU E 1 96 ? 39.463 -32.727 -20.433 1.00 43.02 103 GLU E C 1
ATOM 6104 O O . GLU E 1 96 ? 38.607 -31.977 -20.908 1.00 43.06 103 GLU E O 1
ATOM 6110 N N . GLY E 1 97 ? 40.735 -32.713 -20.829 1.00 35.41 104 GLY E N 1
ATOM 6111 C CA . GLY E 1 97 ? 41.244 -31.727 -21.770 1.00 30.31 104 GLY E CA 1
ATOM 6112 C C . GLY E 1 97 ? 40.869 -31.987 -23.225 1.00 42.58 104 GLY E C 1
ATOM 6113 O O . GLY E 1 97 ? 41.606 -31.631 -24.162 1.00 33.96 104 GLY E O 1
ATOM 6114 N N . GLU E 1 98 ? 39.719 -32.620 -23.420 1.00 36.72 105 GLU E N 1
ATOM 6115 C CA . GLU E 1 98 ? 39.196 -32.832 -24.761 1.00 42.24 105 GLU E CA 1
ATOM 6116 C C . GLU E 1 98 ? 37.740 -32.388 -24.808 1.00 39.84 105 GLU E C 1
ATOM 6117 O O . GLU E 1 98 ? 37.103 -32.390 -25.867 1.00 33.49 105 GLU E O 1
ATOM 6123 N N . MET E 1 99 ? 37.225 -32.017 -23.640 1.00 32.79 106 MET E N 1
ATOM 6124 C CA . MET E 1 99 ? 35.899 -31.429 -23.527 1.00 38.76 106 MET E CA 1
ATOM 6125 C C . MET E 1 99 ? 36.012 -29.931 -23.291 1.00 39.18 106 MET E C 1
ATOM 6126 O O . MET E 1 99 ? 36.556 -29.491 -22.273 1.00 39.22 106 MET E O 1
ATOM 6131 N N . LEU E 1 100 ? 35.516 -29.144 -24.240 1.00 40.28 107 LEU E N 1
ATOM 6132 C CA . LEU E 1 100 ? 35.415 -27.698 -24.033 1.00 38.91 107 LEU E CA 1
ATOM 6133 C C . LEU E 1 100 ? 34.063 -27.347 -23.415 1.00 40.53 107 LEU E C 1
ATOM 6134 O O . LEU E 1 100 ? 33.119 -28.157 -23.443 1.00 43.12 107 LEU E O 1
ATOM 6139 N N . ILE E 1 101 ? 33.980 -26.148 -22.844 1.00 45.27 108 ILE E N 1
ATOM 6140 C CA . ILE E 1 101 ? 32.740 -25.660 -22.257 1.00 34.27 108 ILE E CA 1
ATOM 6141 C C . ILE E 1 101 ? 32.498 -24.188 -22.609 1.00 40.53 108 ILE E C 1
ATOM 6142 O O . ILE E 1 101 ? 33.331 -23.326 -22.350 1.00 39.41 108 ILE E O 1
ATOM 6147 N N . ALA E 1 102 ? 31.349 -23.913 -23.214 1.00 40.12 109 ALA E N 1
ATOM 6148 C CA . ALA E 1 102 ? 30.961 -22.550 -23.563 1.00 27.48 109 ALA E CA 1
ATOM 6149 C C . ALA E 1 102 ? 29.676 -22.162 -22.819 1.00 31.71 109 ALA E C 1
ATOM 6150 O O . ALA E 1 102 ? 28.818 -23.013 -22.557 1.00 33.09 109 ALA E O 1
ATOM 6152 N N . SER E 1 103 ? 29.551 -20.885 -22.464 1.00 31.38 110 SER E N 1
ATOM 6153 C CA . SER E 1 103 ? 28.461 -20.439 -21.596 1.00 29.17 110 SER E CA 1
ATOM 6154 C C . SER E 1 103 ? 28.014 -19.013 -21.895 1.00 32.64 110 SER E C 1
ATOM 6155 O O . SER E 1 103 ? 28.760 -18.067 -21.667 1.00 24.83 110 SER E O 1
ATOM 6158 N N . THR E 1 104 ? 26.783 -18.868 -22.375 1.00 30.47 111 THR E N 1
ATOM 6159 C CA . THR E 1 104 ? 26.289 -17.571 -22.821 1.00 31.97 111 THR E CA 1
ATOM 6160 C C . THR E 1 104 ? 25.014 -17.166 -22.085 1.00 25.31 111 THR E C 1
ATOM 6161 O O . THR E 1 104 ? 24.250 -18.023 -21.622 1.00 29.47 111 THR E O 1
ATOM 6165 N N . GLY E 1 105 ? 24.793 -15.857 -21.974 1.00 29.52 112 GLY E N 1
ATOM 6166 C CA . GLY E 1 105 ? 23.610 -15.328 -21.314 1.00 25.67 112 GLY E CA 1
ATOM 6167 C C . GLY E 1 105 ? 23.909 -14.412 -20.139 1.00 23.65 112 GLY E C 1
ATOM 6168 O O . GLY E 1 105 ? 24.894 -13.697 -20.137 1.00 29.67 112 GLY E O 1
ATOM 6169 N N . VAL E 1 106 ? 23.043 -14.441 -19.138 1.00 24.17 113 VAL E N 1
ATOM 6170 C CA . VAL E 1 106 ? 23.166 -13.586 -17.961 1.00 26.61 113 VAL E CA 1
ATOM 6171 C C . VAL E 1 106 ? 24.529 -13.678 -17.278 1.00 22.59 113 VAL E C 1
ATOM 6172 O O . VAL E 1 106 ? 25.144 -14.733 -17.230 1.00 32.66 113 VAL E O 1
ATOM 6176 N N . ILE E 1 107 ? 24.980 -12.568 -16.722 1.00 28.61 114 ILE E N 1
ATOM 6177 C CA . ILE E 1 107 ? 26.248 -12.514 -16.010 1.00 36.19 114 ILE E CA 1
ATOM 6178 C C . ILE E 1 107 ? 25.995 -12.358 -14.507 1.00 36.84 114 ILE E C 1
ATOM 6179 O O . ILE E 1 107 ? 24.956 -11.836 -14.096 1.00 35.11 114 ILE E O 1
ATOM 6184 N N . GLY E 1 108 ? 26.928 -12.824 -13.685 1.00 35.97 115 GLY E N 1
ATOM 6185 C CA . GLY E 1 108 ? 26.819 -12.628 -12.250 1.00 35.95 115 GLY E CA 1
ATOM 6186 C C . GLY E 1 108 ? 25.707 -13.457 -11.634 1.00 46.60 115 GLY E C 1
ATOM 6187 O O . GLY E 1 108 ? 25.224 -13.144 -10.545 1.00 46.40 115 GLY E O 1
ATOM 6188 N N . ARG E 1 109 ? 25.305 -14.515 -12.334 1.00 48.17 116 ARG E N 1
ATOM 6189 C CA . ARG E 1 109 ? 24.275 -15.426 -11.846 1.00 46.03 116 ARG E CA 1
ATOM 6190 C C . ARG E 1 109 ? 24.813 -16.855 -11.814 1.00 45.90 116 ARG E C 1
ATOM 6191 O O . ARG E 1 109 ? 25.330 -17.367 -12.819 1.00 40.60 116 ARG E O 1
ATOM 6193 N N . GLN E 1 110 ? 24.703 -17.485 -10.648 1.00 36.06 117 GLN E N 1
ATOM 6194 C CA . GLN E 1 110 ? 25.148 -18.864 -10.477 1.00 42.00 117 GLN E CA 1
ATOM 6195 C C . GLN E 1 110 ? 24.304 -19.811 -11.330 1.00 38.52 117 GLN E C 1
ATOM 6196 O O . GLN E 1 110 ? 23.193 -19.469 -11.738 1.00 44.73 117 GLN E O 1
ATOM 6202 N N . TYR E 1 111 ? 24.841 -20.996 -11.606 1.00 48.57 118 TYR E N 1
ATOM 6203 C CA . TYR E 1 111 ? 24.113 -22.027 -12.341 1.00 33.85 118 TYR E CA 1
ATOM 6204 C C . TYR E 1 111 ? 22.994 -22.629 -11.493 1.00 36.49 118 TYR E C 1
ATOM 6205 O O . TYR E 1 111 ? 22.979 -22.475 -10.272 1.00 37.93 118 TYR E O 1
ATOM 6214 N N . PRO E 1 112 ? 22.045 -23.323 -12.144 1.00 51.80 119 PRO E N 1
ATOM 6215 C CA . PRO E 1 112 ? 21.109 -24.189 -11.417 1.00 47.59 119 PRO E CA 1
ATOM 6216 C C . PRO E 1 112 ? 21.770 -25.555 -11.211 1.00 46.65 119 PRO E C 1
ATOM 6217 O O . PRO E 1 112 ? 21.484 -26.467 -11.988 1.00 41.81 119 PRO E O 1
ATOM 6221 N N . MET E 1 113 ? 22.641 -25.699 -10.211 1.00 39.43 120 MET E N 1
ATOM 6222 C CA . MET E 1 113 ? 23.479 -26.901 -10.132 1.00 36.39 120 MET E CA 1
ATOM 6223 C C . MET E 1 113 ? 22.745 -28.169 -9.669 1.00 44.79 120 MET E C 1
ATOM 6224 O O . MET E 1 113 ? 23.134 -29.291 -10.031 1.00 45.12 120 MET E O 1
ATOM 6229 N N . GLU E 1 114 ? 21.683 -28.009 -8.885 1.00 44.50 121 GLU E N 1
ATOM 6230 C CA . GLU E 1 114 ? 20.883 -29.176 -8.504 1.00 44.92 121 GLU E CA 1
ATOM 6231 C C . GLU E 1 114 ? 20.265 -29.802 -9.751 1.00 35.44 121 GLU E C 1
ATOM 6232 O O . GLU E 1 114 ? 20.221 -31.021 -9.899 1.00 41.95 121 GLU E O 1
ATOM 6234 N N . SER E 1 115 ? 19.801 -28.952 -10.655 1.00 33.63 122 SER E N 1
ATOM 6235 C CA . SER E 1 115 ? 19.141 -29.408 -11.869 1.00 34.42 122 SER E CA 1
ATOM 6236 C C . SER E 1 115 ? 20.157 -29.828 -12.917 1.00 36.40 122 SER E C 1
ATOM 6237 O O . SER E 1 115 ? 19.884 -30.695 -13.744 1.00 45.56 122 SER E O 1
ATOM 6240 N N . ILE E 1 116 ? 21.327 -29.197 -12.891 1.00 37.94 123 ILE E N 1
ATOM 6241 C CA . ILE E 1 116 ? 22.387 -29.540 -13.828 1.00 37.69 123 ILE E CA 1
ATOM 6242 C C . ILE E 1 116 ? 23.039 -30.857 -13.400 1.00 42.93 123 ILE E C 1
ATOM 6243 O O . ILE E 1 116 ? 23.362 -31.703 -14.238 1.00 36.33 123 ILE E O 1
ATOM 6248 N N . ARG E 1 117 ? 23.209 -31.028 -12.090 1.00 46.07 124 ARG E N 1
ATOM 6249 C CA . ARG E 1 117 ? 23.729 -32.281 -11.543 1.00 46.41 124 ARG E CA 1
ATOM 6250 C C . ARG E 1 117 ? 22.803 -33.456 -11.883 1.00 50.61 124 ARG E C 1
ATOM 6251 O O . ARG E 1 117 ? 23.264 -34.505 -12.332 1.00 45.64 124 ARG E O 1
ATOM 6259 N N . GLU E 1 118 ? 21.500 -33.265 -11.695 1.00 38.62 125 GLU E N 1
ATOM 6260 C CA . GLU E 1 118 ? 20.530 -34.297 -12.031 1.00 39.44 125 GLU E CA 1
ATOM 6261 C C . GLU E 1 118 ? 20.588 -34.689 -13.511 1.00 46.07 125 GLU E C 1
ATOM 6262 O O . GLU E 1 118 ? 20.553 -35.874 -13.841 1.00 50.95 125 GLU E O 1
ATOM 6264 N N . HIS E 1 119 ? 20.675 -33.708 -14.407 1.00 42.71 126 HIS E N 1
ATOM 6265 C CA . HIS E 1 119 ? 20.751 -34.030 -15.836 1.00 39.52 126 HIS E CA 1
ATOM 6266 C C . HIS E 1 119 ? 22.100 -34.629 -16.227 1.00 46.02 126 HIS E C 1
ATOM 6267 O O . HIS E 1 119 ? 22.226 -35.250 -17.280 1.00 47.20 126 HIS E O 1
ATOM 6274 N N . LEU E 1 120 ? 23.113 -34.425 -15.390 1.00 46.74 127 LEU E N 1
ATOM 6275 C CA . LEU E 1 120 ? 24.442 -34.950 -15.673 1.00 45.98 127 LEU E CA 1
ATOM 6276 C C . LEU E 1 120 ? 24.457 -36.475 -15.515 1.00 53.63 127 LEU E C 1
ATOM 6277 O O . LEU E 1 120 ? 25.221 -37.176 -16.184 1.00 49.30 127 LEU E O 1
ATOM 6282 N N . LYS E 1 121 ? 23.587 -36.974 -14.637 1.00 57.62 128 LYS E N 1
ATOM 6283 C CA . LYS E 1 121 ? 23.473 -38.404 -14.359 1.00 46.08 128 LYS E CA 1
ATOM 6284 C C . LYS E 1 121 ? 22.836 -39.189 -15.504 1.00 46.19 128 LYS E C 1
ATOM 6285 O O . LYS E 1 121 ? 22.912 -40.415 -15.534 1.00 52.23 128 LYS E O 1
ATOM 6287 N N . THR E 1 122 ? 22.206 -38.501 -16.449 1.00 40.18 129 THR E N 1
ATOM 6288 C CA . THR E 1 122 ? 21.526 -39.206 -17.534 1.00 44.13 129 THR E CA 1
ATOM 6289 C C . THR E 1 122 ? 22.247 -38.963 -18.844 1.00 42.50 129 THR E C 1
ATOM 6290 O O . THR E 1 122 ? 21.761 -39.309 -19.928 1.00 40.59 129 THR E O 1
ATOM 6294 N N . LEU E 1 123 ? 23.416 -38.355 -18.741 1.00 44.80 130 LEU E N 1
ATOM 6295 C CA . LEU E 1 123 ? 24.158 -37.998 -19.934 1.00 48.71 130 LEU E CA 1
ATOM 6296 C C . LEU E 1 123 ? 24.772 -39.238 -20.567 1.00 39.75 130 LEU E C 1
ATOM 6297 O O . LEU E 1 123 ? 25.614 -39.909 -19.968 1.00 41.74 130 LEU E O 1
ATOM 6302 N N . GLU E 1 124 ? 24.342 -39.537 -21.784 1.00 22.52 131 GLU E N 1
ATOM 6303 C CA . GLU E 1 124 ? 24.888 -40.664 -22.516 1.00 39.15 131 GLU E CA 1
ATOM 6304 C C . GLU E 1 124 ? 25.184 -40.279 -23.958 1.00 37.34 131 GLU E C 1
ATOM 6305 O O . GLU E 1 124 ? 24.590 -39.338 -24.493 1.00 37.91 131 GLU E O 1
ATOM 6307 N N . TRP E 1 125 ? 26.108 -41.001 -24.585 1.00 41.49 132 TRP E N 1
ATOM 6308 C CA . TRP E 1 125 ? 26.310 -40.850 -26.015 1.00 40.30 132 TRP E CA 1
ATOM 6309 C C . TRP E 1 125 ? 24.972 -41.056 -26.683 1.00 37.77 132 TRP E C 1
ATOM 6310 O O . TRP E 1 125 ? 24.271 -42.028 -26.403 1.00 43.02 132 TRP E O 1
ATOM 6321 N N . PRO E 1 126 ? 24.583 -40.112 -27.534 1.00 45.37 133 PRO E N 1
ATOM 6322 C CA . PRO E 1 126 ? 23.333 -40.263 -28.276 1.00 56.33 133 PRO E CA 1
ATOM 6323 C C . PRO E 1 126 ? 23.498 -41.256 -29.419 1.00 54.77 133 PRO E C 1
ATOM 6324 O O . PRO E 1 126 ? 24.517 -41.256 -30.108 1.00 51.44 133 PRO E O 1
ATOM 6328 N N . ALA E 1 127 ? 22.504 -42.114 -29.600 1.00 57.54 134 ALA E N 1
ATOM 6329 C CA . ALA E 1 127 ? 22.472 -42.972 -30.767 1.00 58.13 134 ALA E CA 1
ATOM 6330 C C . ALA E 1 127 ? 22.287 -42.060 -31.963 1.00 64.19 134 ALA E C 1
ATOM 6331 O O . ALA E 1 127 ? 21.737 -40.967 -31.831 1.00 67.01 134 ALA E O 1
ATOM 6333 N N . GLY E 1 128 ? 22.747 -42.498 -33.128 1.00 69.85 135 GLY E N 1
ATOM 6334 C CA . GLY E 1 128 ? 22.623 -41.695 -34.329 1.00 61.63 135 GLY E CA 1
ATOM 6335 C C . GLY E 1 128 ? 23.407 -40.397 -34.246 1.00 67.15 135 GLY E C 1
ATOM 6336 O O . GLY E 1 128 ? 23.670 -39.866 -33.160 1.00 59.84 135 GLY E O 1
ATOM 6337 N N . GLU E 1 129 ? 23.783 -39.882 -35.408 1.00 55.09 136 GLU E N 1
ATOM 6338 C CA . GLU E 1 129 ? 24.604 -38.687 -35.472 1.00 54.49 136 GLU E CA 1
ATOM 6339 C C . GLU E 1 129 ? 23.788 -37.518 -35.991 1.00 53.98 136 GLU E C 1
ATOM 6340 O O . GLU E 1 129 ? 22.633 -37.687 -36.388 1.00 65.57 136 GLU E O 1
ATOM 6346 N N . GLY E 1 130 ? 24.396 -36.334 -35.988 1.00 48.92 137 GLY E N 1
ATOM 6347 C CA . GLY E 1 130 ? 23.744 -35.135 -36.477 1.00 40.59 137 GLY E CA 1
ATOM 6348 C C . GLY E 1 130 ? 23.035 -34.383 -35.375 1.00 49.04 137 GLY E C 1
ATOM 6349 O O . GLY E 1 130 ? 23.219 -34.676 -34.187 1.00 49.84 137 GLY E O 1
ATOM 6350 N N . GLY E 1 131 ? 22.216 -33.412 -35.773 1.00 51.68 138 GLY E N 1
ATOM 6351 C CA . GLY E 1 131 ? 21.465 -32.603 -34.830 1.00 50.55 138 GLY E CA 1
ATOM 6352 C C . GLY E 1 131 ? 22.053 -31.213 -34.624 1.00 42.19 138 GLY E C 1
ATOM 6353 O O . GLY E 1 131 ? 21.886 -30.618 -33.563 1.00 43.37 138 GLY E O 1
ATOM 6354 N N . PHE E 1 132 ? 22.747 -30.693 -35.631 1.00 36.83 139 PHE E N 1
ATOM 6355 C CA . PHE E 1 132 ? 23.273 -29.331 -35.545 1.00 48.23 139 PHE E CA 1
ATOM 6356 C C . PHE E 1 132 ? 22.127 -28.327 -35.520 1.00 39.84 139 PHE E C 1
ATOM 6357 O O . PHE E 1 132 ? 22.220 -27.280 -34.886 1.00 31.45 139 PHE E O 1
ATOM 6365 N N . ASP E 1 133 ? 21.042 -28.669 -36.208 1.00 48.26 140 ASP E N 1
ATOM 6366 C CA . ASP E 1 133 ? 19.860 -27.818 -36.289 1.00 36.82 140 ASP E CA 1
ATOM 6367 C C . ASP E 1 133 ? 19.317 -27.492 -34.906 1.00 36.66 140 ASP E C 1
ATOM 6368 O O . ASP E 1 133 ? 18.884 -26.370 -34.659 1.00 46.86 140 ASP E O 1
ATOM 6370 N N . ARG E 1 134 ? 19.345 -28.468 -34.001 1.00 33.26 141 ARG E N 1
ATOM 6371 C CA . ARG E 1 134 ? 18.791 -28.256 -32.667 1.00 35.39 141 ARG E CA 1
ATOM 6372 C C . ARG E 1 134 ? 19.833 -27.806 -31.629 1.00 34.99 141 ARG E C 1
ATOM 6373 O O . ARG E 1 134 ? 19.469 -27.413 -30.520 1.00 37.23 141 ARG E O 1
ATOM 6381 N N . ALA E 1 135 ? 21.119 -27.866 -31.981 1.00 36.63 142 ALA E N 1
ATOM 6382 C CA . ALA E 1 135 ? 22.164 -27.253 -31.152 1.00 39.10 142 ALA E CA 1
ATOM 6383 C C . ALA E 1 135 ? 22.161 -25.753 -31.429 1.00 38.66 142 ALA E C 1
ATOM 6384 O O . ALA E 1 135 ? 22.214 -24.920 -30.512 1.00 28.98 142 ALA E O 1
ATOM 6386 N N . ALA E 1 136 ? 22.095 -25.420 -32.715 1.00 32.60 143 ALA E N 1
ATOM 6387 C CA . ALA E 1 136 ? 21.919 -24.045 -33.140 1.00 32.76 143 ALA E CA 1
ATOM 6388 C C . ALA E 1 136 ? 20.796 -23.405 -32.325 1.00 40.66 143 ALA E C 1
ATOM 6389 O O . ALA E 1 136 ? 20.921 -22.266 -31.860 1.00 45.55 143 ALA E O 1
ATOM 6391 N N . ARG E 1 137 ? 19.709 -24.150 -32.139 1.00 29.99 144 ARG E N 1
ATOM 6392 C CA . ARG E 1 137 ? 18.566 -23.671 -31.370 1.00 33.85 144 ARG E CA 1
ATOM 6393 C C . ARG E 1 137 ? 18.789 -23.636 -29.847 1.00 32.32 144 ARG E C 1
ATOM 6394 O O . ARG E 1 137 ? 18.324 -22.720 -29.164 1.00 36.45 144 ARG E O 1
ATOM 6402 N N . ALA E 1 138 ? 19.508 -24.616 -29.319 1.00 25.60 145 ALA E N 1
ATOM 6403 C CA . ALA E 1 138 ? 19.699 -24.710 -27.873 1.00 29.15 145 ALA E CA 1
ATOM 6404 C C . ALA E 1 138 ? 20.772 -23.773 -27.313 1.00 33.91 145 ALA E C 1
ATOM 6405 O O . ALA E 1 138 ? 20.954 -23.700 -26.094 1.00 32.87 145 ALA E O 1
ATOM 6407 N N . ILE E 1 139 ? 21.470 -23.058 -28.195 1.00 32.30 146 ILE E N 1
ATOM 6408 C CA . ILE E 1 139 ? 22.509 -22.117 -27.768 1.00 38.34 146 ILE E CA 1
ATOM 6409 C C . ILE E 1 139 ? 22.028 -20.655 -27.808 1.00 39.87 146 ILE E C 1
ATOM 6410 O O . ILE E 1 139 ? 22.622 -19.771 -27.174 1.00 28.87 146 ILE E O 1
ATOM 6415 N N . MET E 1 140 ? 20.935 -20.413 -28.534 1.00 37.11 147 MET E N 1
ATOM 6416 C CA . MET E 1 140 ? 20.368 -19.067 -28.664 1.00 27.80 147 MET E CA 1
ATOM 6417 C C . MET E 1 140 ? 20.042 -18.401 -27.320 1.00 31.82 147 MET E C 1
ATOM 6418 O O . MET E 1 140 ? 19.668 -19.066 -26.354 1.00 32.15 147 MET E O 1
ATOM 6423 N N . THR E 1 141 ? 20.213 -17.079 -27.271 1.00 41.32 148 THR E N 1
ATOM 6424 C CA . THR E 1 141 ? 19.773 -16.262 -26.142 1.00 38.41 148 THR E CA 1
ATOM 6425 C C . THR E 1 141 ? 18.803 -15.189 -26.639 1.00 35.59 148 THR E C 1
ATOM 6426 O O . THR E 1 141 ? 17.584 -15.371 -26.604 1.00 33.91 148 THR E O 1
ATOM 6430 N N . THR E 1 142 ? 19.344 -14.072 -27.109 1.00 33.82 149 THR E N 1
ATOM 6431 C CA . THR E 1 142 ? 18.513 -12.995 -27.642 1.00 30.28 149 THR E CA 1
ATOM 6432 C C . THR E 1 142 ? 18.375 -13.088 -29.160 1.00 29.49 149 THR E C 1
ATOM 6433 O O . THR E 1 142 ? 17.863 -12.183 -29.797 1.00 24.86 149 THR E O 1
ATOM 6437 N N . ASP E 1 143 ? 18.862 -14.174 -29.744 1.00 37.69 150 ASP E N 1
ATOM 6438 C CA . ASP E 1 143 ? 18.714 -14.364 -31.172 1.00 24.76 150 ASP E CA 1
ATOM 6439 C C . ASP E 1 143 ? 17.230 -14.574 -31.470 1.00 33.62 150 ASP E C 1
ATOM 6440 O O . ASP E 1 143 ? 16.461 -14.946 -30.583 1.00 28.19 150 ASP E O 1
ATOM 6445 N N . THR E 1 144 ? 16.810 -14.316 -32.705 1.00 31.18 151 THR E N 1
ATOM 6446 C CA . THR E 1 144 ? 15.412 -14.521 -33.070 1.00 32.86 151 THR E CA 1
ATOM 6447 C C . THR E 1 144 ? 15.300 -15.644 -34.088 1.00 37.07 151 THR E C 1
ATOM 6448 O O . THR E 1 144 ? 14.247 -16.265 -34.239 1.00 40.18 151 THR E O 1
ATOM 6452 N N . ARG E 1 145 ? 16.408 -15.896 -34.779 1.00 40.24 152 ARG E N 1
ATOM 6453 C CA . ARG E 1 145 ? 16.526 -17.013 -35.708 1.00 33.14 152 ARG E CA 1
ATOM 6454 C C . ARG E 1 145 ? 17.729 -17.858 -35.307 1.00 39.49 152 ARG E C 1
ATOM 6455 O O . ARG E 1 145 ? 18.699 -17.342 -34.738 1.00 35.13 152 ARG E O 1
ATOM 6457 N N . PRO E 1 146 ? 17.662 -19.165 -35.584 1.00 38.53 153 PRO E N 1
ATOM 6458 C CA . PRO E 1 146 ? 18.802 -20.067 -35.404 1.00 24.87 153 PRO E CA 1
ATOM 6459 C C . PRO E 1 146 ? 19.797 -19.848 -36.535 1.00 33.09 153 PRO E C 1
ATOM 6460 O O . PRO E 1 146 ? 19.386 -19.461 -37.630 1.00 26.45 153 PRO E O 1
ATOM 6464 N N . LYS E 1 147 ? 21.076 -20.105 -36.279 1.00 26.89 154 LYS E N 1
ATOM 6465 C CA . LYS E 1 147 ? 22.120 -19.831 -37.259 1.00 30.88 154 LYS E CA 1
ATOM 6466 C C . LYS E 1 147 ? 22.962 -21.089 -37.536 1.00 34.39 154 LYS E C 1
ATOM 6467 O O . LYS E 1 147 ? 23.584 -21.656 -36.629 1.00 28.92 154 LYS E O 1
ATOM 6473 N N . GLU E 1 148 ? 22.969 -21.519 -38.794 1.00 27.97 155 GLU E N 1
ATOM 6474 C CA . GLU E 1 148 ? 23.556 -22.798 -39.184 1.00 35.35 155 GLU E CA 1
ATOM 6475 C C . GLU E 1 148 ? 23.925 -22.817 -40.672 1.00 31.54 155 GLU E C 1
ATOM 6476 O O . GLU E 1 148 ? 23.099 -22.511 -41.528 1.00 34.44 155 GLU E O 1
ATOM 6482 N N . VAL E 1 149 ? 25.167 -23.179 -40.976 1.00 33.16 156 VAL E N 1
ATOM 6483 C CA . VAL E 1 149 ? 25.628 -23.194 -42.363 1.00 32.76 156 VAL E CA 1
ATOM 6484 C C . VAL E 1 149 ? 26.253 -24.537 -42.713 1.00 36.31 156 VAL E C 1
ATOM 6485 O O . VAL E 1 149 ? 26.934 -25.143 -41.877 1.00 30.74 156 VAL E O 1
ATOM 6489 N N . ARG E 1 150 ? 26.020 -24.992 -43.945 1.00 34.50 157 ARG E N 1
ATOM 6490 C CA . ARG E 1 150 ? 26.536 -26.283 -44.408 1.00 41.74 157 ARG E CA 1
ATOM 6491 C C . ARG E 1 150 ? 27.289 -26.137 -45.731 1.00 40.84 157 ARG E C 1
ATOM 6492 O O . ARG E 1 150 ? 26.783 -25.533 -46.678 1.00 36.40 157 ARG E O 1
ATOM 6494 N N . VAL E 1 151 ? 28.500 -26.689 -45.793 1.00 44.56 158 VAL E N 1
ATOM 6495 C CA . VAL E 1 151 ? 29.302 -26.646 -47.019 1.00 46.52 158 VAL E CA 1
ATOM 6496 C C . VAL E 1 151 ? 30.145 -27.910 -47.240 1.00 49.33 158 VAL E C 1
ATOM 6497 O O . VAL E 1 151 ? 30.749 -28.452 -46.304 1.00 43.39 158 VAL E O 1
ATOM 6501 N N . SER E 1 152 ? 30.180 -28.372 -48.489 1.00 45.97 159 SER E N 1
ATOM 6502 C CA . SER E 1 152 ? 30.949 -29.564 -48.843 1.00 41.92 159 SER E CA 1
ATOM 6503 C C . SER E 1 152 ? 32.302 -29.208 -49.465 1.00 51.73 159 SER E C 1
ATOM 6504 O O . SER E 1 152 ? 32.382 -28.373 -50.372 1.00 44.10 159 SER E O 1
ATOM 6506 N N . VAL E 1 153 ? 33.359 -29.847 -48.969 1.00 50.53 160 VAL E N 1
ATOM 6507 C CA . VAL E 1 153 ? 34.714 -29.588 -49.440 1.00 50.75 160 VAL E CA 1
ATOM 6508 C C . VAL E 1 153 ? 35.442 -30.898 -49.742 1.00 56.13 160 VAL E C 1
ATOM 6509 O O . VAL E 1 153 ? 35.651 -31.722 -48.842 1.00 58.94 160 VAL E O 1
ATOM 6513 N N . GLY E 1 154 ? 35.830 -31.085 -51.002 1.00 52.64 161 GLY E N 1
ATOM 6514 C CA . GLY E 1 154 ? 36.557 -32.272 -51.419 1.00 57.15 161 GLY E CA 1
ATOM 6515 C C . GLY E 1 154 ? 36.127 -33.550 -50.720 1.00 59.79 161 GLY E C 1
ATOM 6516 O O . GLY E 1 154 ? 36.970 -34.310 -50.234 1.00 65.76 161 GLY E O 1
ATOM 6517 N N . GLY E 1 155 ? 34.818 -33.787 -50.660 1.00 33.80 162 GLY E N 1
ATOM 6518 C CA . GLY E 1 155 ? 34.306 -35.031 -50.110 1.00 46.15 162 GLY E CA 1
ATOM 6519 C C . GLY E 1 155 ? 34.036 -35.007 -48.615 1.00 55.27 162 GLY E C 1
ATOM 6520 O O . GLY E 1 155 ? 33.416 -35.927 -48.076 1.00 48.89 162 GLY E O 1
ATOM 6521 N N . ALA E 1 156 ? 34.500 -33.963 -47.934 1.00 52.19 163 ALA E N 1
ATOM 6522 C CA . ALA E 1 156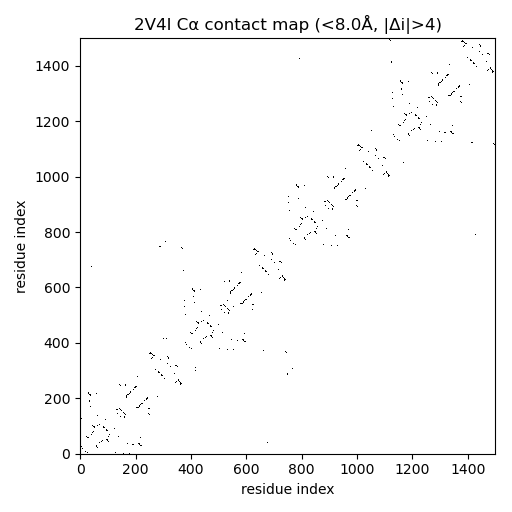 ? 34.228 -33.827 -46.508 1.00 46.56 163 ALA E CA 1
ATOM 6523 C C . ALA E 1 156 ? 33.031 -32.912 -46.269 1.00 50.26 163 ALA E C 1
ATOM 6524 O O . ALA E 1 156 ? 32.654 -32.109 -47.131 1.00 35.84 163 ALA E O 1
ATOM 6526 N N . THR E 1 157 ? 32.428 -33.045 -45.094 1.00 50.79 164 THR E N 1
ATOM 6527 C CA . THR E 1 157 ? 31.322 -32.176 -44.711 1.00 40.25 164 THR E CA 1
ATOM 6528 C C . THR E 1 157 ? 31.726 -31.209 -43.586 1.00 46.94 164 THR E C 1
ATOM 6529 O O . THR E 1 157 ? 32.159 -31.627 -42.503 1.00 37.13 164 THR E O 1
ATOM 6533 N N . LEU E 1 158 ? 31.603 -29.914 -43.872 1.00 51.16 165 LEU E N 1
ATOM 6534 C CA . LEU E 1 158 ? 31.823 -28.862 -42.880 1.00 39.29 165 LEU E CA 1
ATOM 6535 C C . LEU E 1 158 ? 30.497 -28.211 -42.537 1.00 45.04 165 LEU E C 1
ATOM 6536 O O . LEU E 1 158 ? 29.748 -27.797 -43.429 1.00 35.85 165 LEU E O 1
ATOM 6541 N N . VAL E 1 159 ? 30.208 -28.128 -41.243 1.00 36.92 166 VAL E N 1
ATOM 6542 C CA . VAL E 1 159 ? 28.972 -27.515 -40.782 1.00 32.78 166 VAL E CA 1
ATOM 6543 C C . VAL E 1 159 ? 29.225 -26.656 -39.554 1.00 39.17 166 VAL E C 1
ATOM 6544 O O . VAL E 1 159 ? 29.869 -27.098 -38.601 1.00 33.46 166 VAL E O 1
ATOM 6548 N N . GLY E 1 160 ? 28.732 -25.417 -39.595 1.00 45.78 167 GLY E N 1
ATOM 6549 C CA . GLY E 1 160 ? 28.911 -24.478 -38.500 1.00 29.75 167 GLY E CA 1
ATOM 6550 C C . GLY E 1 160 ? 27.603 -23.940 -37.963 1.00 29.37 167 GLY E C 1
ATOM 6551 O O . GLY E 1 160 ? 26.651 -23.700 -38.714 1.00 28.89 167 GLY E O 1
ATOM 6552 N N . ILE E 1 161 ? 27.546 -23.769 -36.648 1.00 28.35 168 ILE E N 1
ATOM 6553 C CA . ILE E 1 161 ? 26.447 -23.036 -36.025 1.00 33.30 168 ILE E CA 1
ATOM 6554 C C . ILE E 1 161 ? 26.987 -21.762 -35.375 1.00 36.93 168 ILE E C 1
ATOM 6555 O O . ILE E 1 161 ? 28.161 -21.692 -35.003 1.00 35.55 168 ILE E O 1
ATOM 6560 N N . ALA E 1 162 ? 26.142 -20.747 -35.243 1.00 34.61 169 ALA E N 1
ATOM 6561 C CA . ALA E 1 162 ? 26.565 -19.538 -34.553 1.00 28.86 169 ALA E CA 1
ATOM 6562 C C . ALA E 1 162 ? 25.440 -18.915 -33.740 1.00 26.03 169 ALA E C 1
ATOM 6563 O O . ALA E 1 162 ? 24.264 -19.158 -33.987 1.00 30.54 169 ALA E O 1
ATOM 6565 N N . LYS E 1 163 ? 25.822 -18.106 -32.763 1.00 36.00 170 LYS E N 1
ATOM 6566 C CA . LYS E 1 163 ? 24.859 -17.401 -31.925 1.00 36.00 170 LYS E CA 1
ATOM 6567 C C . LYS E 1 163 ? 25.404 -16.051 -31.426 1.00 27.68 170 LYS E C 1
ATOM 6568 O O . LYS E 1 163 ? 26.618 -15.866 -31.280 1.00 28.79 170 LYS E O 1
ATOM 6574 N N . GLY E 1 164 ? 24.507 -15.105 -31.179 1.00 20.05 171 GLY E N 1
ATOM 6575 C CA . GLY E 1 164 ? 24.895 -13.828 -30.601 1.00 23.81 171 GLY E CA 1
ATOM 6576 C C . GLY E 1 164 ? 24.594 -12.640 -31.491 1.00 23.95 171 GLY E C 1
ATOM 6577 O O . GLY E 1 164 ? 25.108 -12.536 -32.614 1.00 29.81 171 GLY E O 1
ATOM 6578 N N . VAL E 1 165 ? 23.762 -11.735 -30.993 1.00 19.51 172 VAL E N 1
ATOM 6579 C CA . VAL E 1 165 ? 23.381 -10.571 -31.786 1.00 27.05 172 VAL E CA 1
ATOM 6580 C C . VAL E 1 165 ? 23.342 -9.279 -30.958 1.00 25.82 172 VAL E C 1
ATOM 6581 O O . VAL E 1 165 ? 22.787 -8.273 -31.378 1.00 24.92 172 VAL E O 1
ATOM 6585 N N . GLY E 1 166 ? 23.949 -9.335 -29.782 1.00 17.98 173 GLY E N 1
ATOM 6586 C CA . GLY E 1 166 ? 24.046 -8.215 -28.875 1.00 17.55 173 GLY E CA 1
ATOM 6587 C C . GLY E 1 166 ? 25.224 -8.521 -27.974 1.00 20.37 173 GLY E C 1
ATOM 6588 O O . GLY E 1 166 ? 25.714 -9.632 -27.982 1.00 19.87 173 GLY E O 1
ATOM 6589 N N . MET E 1 167 ? 25.675 -7.556 -27.186 1.00 24.25 174 MET E N 1
ATOM 6590 C CA . MET E 1 167 ? 26.957 -7.695 -26.496 1.00 29.25 174 MET E CA 1
ATOM 6591 C C . MET E 1 167 ? 27.988 -8.207 -27.491 1.00 16.44 174 MET E C 1
ATOM 6592 O O . MET E 1 167 ? 28.749 -9.103 -27.189 1.00 20.46 174 MET E O 1
ATOM 6597 N N . LEU E 1 168 ? 28.022 -7.612 -28.676 1.00 26.46 175 LEU E N 1
ATOM 6598 C CA . LEU E 1 168 ? 28.641 -8.271 -29.818 1.00 25.89 175 LEU E CA 1
ATOM 6599 C C . LEU E 1 168 ? 29.576 -7.429 -30.679 1.00 26.73 175 LEU E C 1
ATOM 6600 O O . LEU E 1 168 ? 29.133 -6.743 -31.607 1.00 25.35 175 LEU E O 1
ATOM 6605 N N . GLU E 1 169 ? 30.867 -7.500 -30.383 1.00 24.90 176 GLU E N 1
ATOM 6606 C CA . GLU E 1 169 ? 31.895 -7.088 -31.328 1.00 17.03 176 GLU E CA 1
ATOM 6607 C C . GLU E 1 169 ? 33.133 -7.913 -31.037 1.00 31.55 176 GLU E C 1
ATOM 6608 O O . GLU E 1 169 ? 34.007 -7.487 -30.272 1.00 32.40 176 GLU E O 1
ATOM 6614 N N . PRO E 1 170 ? 33.206 -9.115 -31.633 1.00 26.71 177 PRO E N 1
ATOM 6615 C CA . PRO E 1 170 ? 34.243 -10.070 -31.242 1.00 21.38 177 PRO E CA 1
ATOM 6616 C C . PRO E 1 170 ? 35.655 -9.590 -31.576 1.00 25.00 177 PRO E C 1
ATOM 6617 O O . PRO E 1 170 ? 35.868 -8.829 -32.523 1.00 23.13 177 PRO E O 1
ATOM 6621 N N . ASP E 1 171 ? 36.604 -10.044 -30.768 1.00 24.71 178 ASP E N 1
ATOM 6622 C CA . ASP E 1 171 ? 38.011 -9.720 -30.926 1.00 26.37 178 ASP E CA 1
ATOM 6623 C C . ASP E 1 171 ? 38.772 -10.823 -30.178 1.00 34.14 178 ASP E C 1
ATOM 6624 O O . ASP E 1 171 ? 39.307 -10.613 -29.071 1.00 26.11 178 ASP E O 1
ATOM 6629 N N . MET E 1 172 ? 38.799 -12.002 -30.801 1.00 23.33 179 MET E N 1
ATOM 6630 C CA . MET E 1 172 ? 39.251 -13.226 -30.159 1.00 23.88 179 MET E CA 1
ATOM 6631 C C . MET E 1 172 ? 40.667 -13.593 -30.547 1.00 28.01 179 MET E C 1
ATOM 6632 O O . MET E 1 172 ? 41.129 -13.247 -31.636 1.00 38.56 179 MET E O 1
ATOM 6637 N N . ALA E 1 173 ? 41.348 -14.308 -29.658 1.00 19.23 180 ALA E N 1
ATOM 6638 C CA . ALA E 1 173 ? 42.701 -14.782 -29.926 1.00 28.64 180 ALA E CA 1
ATOM 6639 C C . ALA E 1 173 ? 42.936 -16.186 -29.368 1.00 23.78 180 ALA E C 1
ATOM 6640 O O . ALA E 1 173 ? 42.328 -16.580 -28.362 1.00 24.39 180 ALA E O 1
ATOM 6650 N N . LEU F 2 2 ? 29.061 -13.837 -28.417 1.00 21.49 182 LEU F N 1
ATOM 6651 C CA . LEU F 2 2 ? 29.264 -14.672 -29.609 1.00 22.68 182 LEU F CA 1
ATOM 6652 C C . LEU F 2 2 ? 29.807 -16.043 -29.270 1.00 27.60 182 LEU F C 1
ATOM 6653 O O . LEU F 2 2 ? 30.798 -16.178 -28.542 1.00 34.60 182 LEU F O 1
ATOM 6658 N N . LEU F 2 3 ? 29.119 -17.060 -29.781 1.00 35.85 183 LEU F N 1
ATOM 6659 C CA . LEU F 2 3 ? 29.576 -18.448 -29.751 1.00 24.71 183 LEU F CA 1
ATOM 6660 C C . LEU F 2 3 ? 29.368 -19.022 -31.142 1.00 19.28 183 LEU F C 1
ATOM 6661 O O . LEU F 2 3 ? 28.270 -18.959 -31.695 1.00 21.61 183 LEU F O 1
ATOM 6666 N N . THR F 2 4 ? 30.427 -19.551 -31.725 1.00 19.78 184 THR F N 1
ATOM 6667 C CA . THR F 2 4 ? 30.289 -20.237 -32.997 1.00 22.61 184 THR F CA 1
ATOM 6668 C C . THR F 2 4 ? 31.189 -21.497 -33.076 1.00 34.67 184 THR F C 1
ATOM 6669 O O . THR F 2 4 ? 32.395 -21.444 -32.841 1.00 31.20 184 THR F O 1
ATOM 6673 N N . PHE F 2 5 ? 30.582 -22.635 -33.386 1.00 31.25 185 PHE F N 1
ATOM 6674 C CA . PHE F 2 5 ? 31.308 -23.896 -33.444 1.00 25.11 185 PHE F CA 1
ATOM 6675 C C . PHE F 2 5 ? 31.181 -24.517 -34.829 1.00 30.17 185 PHE F C 1
ATOM 6676 O O . PHE F 2 5 ? 30.076 -24.655 -35.366 1.00 24.56 185 PHE F O 1
ATOM 6684 N N . PHE F 2 6 ? 32.328 -24.870 -35.403 1.00 32.34 186 PHE F N 1
ATOM 6685 C CA . PHE F 2 6 ? 32.383 -25.556 -36.687 1.00 38.83 186 PHE F CA 1
ATOM 6686 C C . PHE F 2 6 ? 32.810 -27.011 -36.520 1.00 37.62 186 PHE F C 1
ATOM 6687 O O . PHE F 2 6 ? 33.596 -27.341 -35.633 1.00 38.35 186 PHE F O 1
ATOM 6695 N N . ALA F 2 7 ? 32.278 -27.875 -37.378 1.00 37.05 187 ALA F N 1
ATOM 6696 C CA . ALA F 2 7 ? 32.590 -29.301 -37.332 1.00 26.90 187 ALA F CA 1
ATOM 6697 C C . ALA F 2 7 ? 32.753 -29.839 -38.743 1.00 32.13 187 ALA F C 1
ATOM 6698 O O . ALA F 2 7 ? 31.922 -29.587 -39.618 1.00 28.78 187 ALA F O 1
ATOM 6700 N N . THR F 2 8 ? 33.843 -30.571 -38.954 1.00 37.86 188 THR F N 1
ATOM 6701 C CA . THR F 2 8 ? 34.139 -31.169 -40.249 1.00 42.49 188 THR F CA 1
ATOM 6702 C C . THR F 2 8 ? 34.738 -32.558 -40.036 1.00 44.21 188 THR F C 1
ATOM 6703 O O . THR F 2 8 ? 35.292 -32.847 -38.973 1.00 35.61 188 THR F O 1
ATOM 6707 N N . ASP F 2 9 ? 34.608 -33.425 -41.036 1.00 43.11 189 ASP F N 1
ATOM 6708 C CA . ASP F 2 9 ? 35.210 -34.752 -40.959 1.00 45.75 189 ASP F CA 1
ATOM 6709 C C . ASP F 2 9 ? 36.419 -34.850 -41.884 1.00 47.45 189 ASP F C 1
ATOM 6710 O O . ASP F 2 9 ? 37.034 -35.914 -41.994 1.00 39.91 189 ASP F O 1
ATOM 6715 N N . ALA F 2 10 ? 36.758 -33.733 -42.535 1.00 43.63 190 ALA F N 1
ATOM 6716 C CA . ALA F 2 10 ? 37.959 -33.665 -43.363 1.00 47.33 190 ALA F CA 1
ATOM 6717 C C . ALA F 2 10 ? 39.193 -33.880 -42.498 1.00 46.46 190 ALA F C 1
ATOM 6718 O O . ALA F 2 10 ? 39.193 -33.560 -41.305 1.00 40.65 190 ALA F O 1
ATOM 6720 N N . ARG F 2 11 ? 40.239 -34.439 -43.098 1.00 51.53 191 ARG F N 1
ATOM 6721 C CA . ARG F 2 11 ? 41.507 -34.579 -42.406 1.00 46.34 191 ARG F CA 1
ATOM 6722 C C . ARG F 2 11 ? 42.391 -33.399 -42.759 1.00 42.76 191 ARG F C 1
ATOM 6723 O O . ARG F 2 11 ? 42.644 -33.127 -43.938 1.00 39.06 191 ARG F O 1
ATOM 6731 N N . LEU F 2 12 ? 42.856 -32.699 -41.731 1.00 35.62 192 LEU F N 1
ATOM 6732 C CA . LEU F 2 12 ? 43.636 -31.479 -41.924 1.00 48.73 192 LEU F CA 1
ATOM 6733 C C . LEU F 2 12 ? 44.854 -31.430 -41.018 1.00 44.25 192 LEU F C 1
ATOM 6734 O O . LEU F 2 12 ? 44.743 -31.641 -39.811 1.00 49.49 192 LEU F O 1
ATOM 6739 N N . ASP F 2 13 ? 46.010 -31.145 -41.611 1.00 45.46 193 ASP F N 1
ATOM 6740 C CA . ASP F 2 13 ? 47.238 -30.931 -40.857 1.00 43.75 193 ASP F CA 1
ATOM 6741 C C . ASP F 2 13 ? 46.973 -29.904 -39.763 1.00 42.19 193 ASP F C 1
ATOM 6742 O O . ASP F 2 13 ? 46.523 -28.799 -40.042 1.00 44.47 193 ASP F O 1
ATOM 6747 N N . PRO F 2 14 ? 47.239 -30.278 -38.507 1.00 42.18 194 PRO F N 1
ATOM 6748 C CA . PRO F 2 14 ? 46.990 -29.416 -37.347 1.00 46.75 194 PRO F CA 1
ATOM 6749 C C . PRO F 2 14 ? 47.502 -27.980 -37.522 1.00 55.35 194 PRO F C 1
ATOM 6750 O O . PRO F 2 14 ? 46.737 -27.026 -37.320 1.00 55.14 194 PRO F O 1
ATOM 6754 N N . ALA F 2 15 ? 48.771 -27.825 -37.892 1.00 52.62 195 ALA F N 1
ATOM 6755 C CA . ALA F 2 15 ? 49.365 -26.498 -38.041 1.00 37.04 195 ALA F CA 1
ATOM 6756 C C . ALA F 2 15 ? 48.676 -25.682 -39.134 1.00 49.25 195 ALA F C 1
ATOM 6757 O O . ALA F 2 15 ? 48.224 -24.562 -38.886 1.00 50.87 195 ALA F O 1
ATOM 6759 N N . GLU F 2 16 ? 48.597 -26.241 -40.339 1.00 48.02 196 GLU F N 1
ATOM 6760 C CA . GLU F 2 16 ? 47.953 -25.555 -41.455 1.00 48.19 196 GLU F CA 1
ATOM 6761 C C . GLU F 2 16 ? 46.485 -25.252 -41.167 1.00 41.35 196 GLU F C 1
ATOM 6762 O O . GLU F 2 16 ? 45.926 -24.296 -41.694 1.00 38.43 196 GLU F O 1
ATOM 6768 N N . GLN F 2 17 ? 45.861 -26.077 -40.338 1.00 40.39 197 GLN F N 1
ATOM 6769 C CA . GLN F 2 17 ? 44.455 -25.880 -40.013 1.00 42.05 197 GLN F CA 1
ATOM 6770 C C . GLN F 2 17 ? 44.294 -24.690 -39.077 1.00 42.46 197 GLN F C 1
ATOM 6771 O O . GLN F 2 17 ? 43.353 -23.910 -39.207 1.00 52.87 197 GLN F O 1
ATOM 6777 N N . ASP F 2 18 ? 45.214 -24.557 -38.131 1.00 35.48 198 ASP F N 1
ATOM 6778 C CA . ASP F 2 18 ? 45.171 -23.455 -37.190 1.00 42.25 198 ASP F CA 1
ATOM 6779 C C . ASP F 2 18 ? 45.367 -22.096 -37.876 1.00 43.16 198 ASP F C 1
ATOM 6780 O O . ASP F 2 18 ? 44.739 -21.098 -37.488 1.00 33.71 198 ASP F O 1
ATOM 6785 N N . ARG F 2 19 ? 46.223 -22.065 -38.898 1.00 27.66 199 ARG F N 1
ATOM 6786 C CA . ARG F 2 19 ? 46.457 -20.831 -39.641 1.00 33.11 199 ARG F CA 1
ATOM 6787 C C . ARG F 2 19 ? 45.240 -20.432 -40.455 1.00 29.19 199 ARG F C 1
ATOM 6788 O O . ARG F 2 19 ? 44.841 -19.277 -40.445 1.00 47.21 199 ARG F O 1
ATOM 6796 N N . LEU F 2 20 ? 44.654 -21.379 -41.171 1.00 31.03 200 LEU F N 1
ATOM 6797 C CA . LEU F 2 20 ? 43.522 -21.056 -42.023 1.00 38.99 200 LEU F CA 1
ATOM 6798 C C . LEU F 2 20 ? 42.312 -20.699 -41.163 1.00 29.96 200 LEU F C 1
ATOM 6799 O O . LEU F 2 20 ? 41.405 -20.019 -41.619 1.00 28.95 200 LEU F O 1
ATOM 6804 N N . PHE F 2 21 ? 42.315 -21.152 -39.912 1.00 31.24 201 PHE F N 1
ATOM 6805 C CA . PHE F 2 21 ? 41.226 -20.841 -38.998 1.00 26.11 201 PHE F CA 1
ATOM 6806 C C . PHE F 2 21 ? 41.341 -19.410 -38.451 1.00 32.09 201 PHE F C 1
ATOM 6807 O O . PHE F 2 21 ? 40.347 -18.678 -38.373 1.00 32.89 201 PHE F O 1
ATOM 6815 N N . ARG F 2 22 ? 42.549 -19.001 -38.075 1.00 34.58 202 ARG F N 1
ATOM 6816 C CA . ARG F 2 22 ? 42.767 -17.611 -37.696 1.00 28.26 202 ARG F CA 1
ATOM 6817 C C . ARG F 2 22 ? 42.513 -16.670 -38.871 1.00 25.04 202 ARG F C 1
ATOM 6818 O O . ARG F 2 22 ? 41.728 -15.741 -38.754 1.00 25.15 202 ARG F O 1
ATOM 6826 N N . ARG F 2 23 ? 43.168 -16.911 -40.000 1.00 22.21 203 ARG F N 1
ATOM 6827 C CA . ARG F 2 23 ? 42.921 -16.122 -41.200 1.00 22.99 203 ARG F CA 1
ATOM 6828 C C . ARG F 2 23 ? 41.433 -15.930 -41.515 1.00 23.62 203 ARG F C 1
ATOM 6829 O O . ARG F 2 23 ? 41.025 -14.841 -41.906 1.00 27.78 203 ARG F O 1
ATOM 6837 N N . VAL F 2 24 ? 40.627 -16.975 -41.348 1.00 34.79 204 VAL F N 1
ATOM 6838 C CA . VAL F 2 24 ? 39.193 -16.877 -41.653 1.00 27.79 204 VAL F CA 1
ATOM 6839 C C . VAL F 2 24 ? 38.412 -16.146 -40.562 1.00 24.50 204 VAL F C 1
ATOM 6840 O O . VAL F 2 24 ? 37.531 -15.359 -40.877 1.00 25.40 204 VAL F O 1
ATOM 6844 N N . MET F 2 25 ? 38.737 -16.391 -39.291 1.00 22.44 205 MET F N 1
ATOM 6845 C CA . MET F 2 25 ? 38.093 -15.666 -38.183 1.00 22.59 205 MET F CA 1
ATOM 6846 C C . MET F 2 25 ? 38.379 -14.162 -38.240 1.00 34.15 205 MET F C 1
ATOM 6847 O O . MET F 2 25 ? 37.543 -13.340 -37.837 1.00 31.19 205 MET F O 1
ATOM 6852 N N . ASP F 2 26 ? 39.564 -13.804 -38.732 1.00 28.63 206 ASP F N 1
ATOM 6853 C CA . ASP F 2 26 ? 39.962 -12.405 -38.832 1.00 21.38 206 ASP F CA 1
ATOM 6854 C C . ASP F 2 26 ? 39.148 -11.658 -39.877 1.00 23.84 206 ASP F C 1
ATOM 6855 O O . ASP F 2 26 ? 38.821 -10.501 -39.686 1.00 30.75 206 ASP F O 1
ATOM 6860 N N . ARG F 2 27 ? 38.807 -12.325 -40.971 1.00 22.33 207 ARG F N 1
ATOM 6861 C CA . ARG F 2 27 ? 38.001 -11.717 -42.030 1.00 18.27 207 ARG F CA 1
ATOM 6862 C C . ARG F 2 27 ? 36.493 -11.899 -41.805 1.00 28.14 207 ARG F C 1
ATOM 6863 O O . ARG F 2 27 ? 35.683 -11.372 -42.570 1.00 26.91 207 ARG F O 1
ATOM 6871 N N . THR F 2 28 ? 36.113 -12.652 -40.773 1.00 31.12 208 THR F N 1
ATOM 6872 C CA . THR F 2 28 ? 34.700 -12.988 -40.555 1.00 24.54 208 THR F CA 1
ATOM 6873 C C . THR F 2 28 ? 34.171 -12.609 -39.166 1.00 26.78 208 THR F C 1
ATOM 6874 O O . THR F 2 28 ? 33.484 -11.602 -39.015 1.00 27.47 208 THR F O 1
ATOM 6878 N N . PHE F 2 29 ? 34.475 -13.409 -38.149 1.00 31.83 209 PHE F N 1
ATOM 6879 C CA . PHE F 2 29 ? 33.903 -13.150 -36.827 1.00 28.36 209 PHE F CA 1
ATOM 6880 C C . PHE F 2 29 ? 34.592 -12.014 -36.075 1.00 23.92 209 PHE F C 1
ATOM 6881 O O . PHE F 2 29 ? 33.971 -11.356 -35.246 1.00 26.45 209 PHE F O 1
ATOM 6889 N N . ASN F 2 30 ? 35.865 -11.777 -36.385 1.00 26.35 210 ASN F N 1
ATOM 6890 C CA . ASN F 2 30 ? 36.600 -10.618 -35.877 1.00 20.48 210 ASN F CA 1
ATOM 6891 C C . ASN F 2 30 ? 36.377 -9.348 -36.721 1.00 19.32 210 ASN F C 1
ATOM 6892 O O . ASN F 2 30 ? 37.005 -8.314 -36.500 1.00 15.26 210 ASN F O 1
ATOM 6897 N N . ALA F 2 31 ? 35.457 -9.431 -37.674 1.00 24.28 211 ALA F N 1
ATOM 6898 C CA . ALA F 2 31 ? 35.132 -8.306 -38.562 1.00 21.06 211 ALA F CA 1
ATOM 6899 C C . ALA F 2 31 ? 33.647 -7.924 -38.524 1.00 18.05 211 ALA F C 1
ATOM 6900 O O . ALA F 2 31 ? 33.106 -7.403 -39.494 1.00 24.38 211 ALA F O 1
ATOM 6902 N N . VAL F 2 32 ? 32.990 -8.172 -37.399 1.00 21.29 212 VAL F N 1
ATOM 6903 C CA . VAL F 2 32 ? 31.582 -7.796 -37.255 1.00 28.35 212 VAL F CA 1
ATOM 6904 C C . VAL F 2 32 ? 31.320 -7.081 -35.933 1.00 15.43 212 VAL F C 1
ATOM 6905 O O . VAL F 2 32 ? 31.905 -7.416 -34.905 1.00 16.31 212 VAL F O 1
ATOM 6909 N N . SER F 2 33 ? 30.445 -6.085 -35.975 1.00 22.90 213 SER F N 1
ATOM 6910 C CA . SER F 2 33 ? 30.052 -5.363 -34.779 1.00 27.56 213 SER F CA 1
ATOM 6911 C C . SER F 2 33 ? 28.578 -5.005 -34.853 1.00 27.17 213 SER F C 1
ATOM 6912 O O . SER F 2 33 ? 28.101 -4.507 -35.873 1.00 22.79 213 SER F O 1
ATOM 6915 N N . ILE F 2 34 ? 27.861 -5.297 -33.774 1.00 21.35 214 ILE F N 1
ATOM 6916 C CA . ILE F 2 34 ? 26.483 -4.891 -33.623 1.00 14.19 214 ILE F CA 1
ATOM 6917 C C . ILE F 2 34 ? 26.430 -3.714 -32.662 1.00 22.55 214 ILE F C 1
ATOM 6918 O O . ILE F 2 34 ? 25.779 -2.703 -32.943 1.00 25.28 214 ILE F O 1
ATOM 6923 N N . ASP F 2 35 ? 27.128 -3.828 -31.535 1.00 23.92 215 ASP F N 1
ATOM 6924 C CA . ASP F 2 35 ? 27.116 -2.754 -30.535 1.00 21.87 215 ASP F CA 1
ATOM 6925 C C . ASP F 2 35 ? 28.458 -2.522 -29.840 1.00 26.35 215 ASP F C 1
ATOM 6926 O O . ASP F 2 35 ? 28.494 -1.990 -28.721 1.00 28.23 215 ASP F O 1
ATOM 6931 N N . THR F 2 36 ? 29.552 -2.918 -30.500 1.00 26.08 216 THR F N 1
ATOM 6932 C CA . THR F 2 36 ? 30.913 -2.747 -29.961 1.00 17.52 216 THR F CA 1
ATOM 6933 C C . THR F 2 36 ? 31.163 -3.396 -28.578 1.00 27.51 216 THR F C 1
ATOM 6934 O O . THR F 2 36 ? 32.275 -3.313 -28.027 1.00 17.83 216 THR F O 1
ATOM 6938 N N . ASP F 2 37 ? 30.154 -4.056 -28.013 1.00 20.94 217 ASP F N 1
ATOM 6939 C CA . ASP F 2 37 ? 30.347 -4.619 -26.674 1.00 21.78 217 ASP F CA 1
ATOM 6940 C C . ASP F 2 37 ? 31.013 -6.002 -26.688 1.00 26.85 217 ASP F C 1
ATOM 6941 O O . ASP F 2 37 ? 30.392 -7.044 -26.425 1.00 23.17 217 ASP F O 1
ATOM 6946 N N . THR F 2 38 ? 32.295 -5.989 -27.031 1.00 24.84 218 THR F N 1
ATOM 6947 C CA . THR F 2 38 ? 33.122 -7.185 -26.962 1.00 26.54 218 THR F CA 1
ATOM 6948 C C . THR F 2 38 ? 32.806 -7.840 -25.638 1.00 23.14 218 THR F C 1
ATOM 6949 O O . THR F 2 38 ? 32.863 -7.176 -24.616 1.00 22.77 218 THR F O 1
ATOM 6953 N N . SER F 2 39 ? 32.466 -9.129 -25.666 1.00 26.94 219 SER F N 1
ATOM 6954 C CA . SER F 2 39 ? 31.957 -9.834 -24.485 1.00 21.06 219 SER F CA 1
ATOM 6955 C C . SER F 2 39 ? 32.996 -10.591 -23.674 1.00 24.32 219 SER F C 1
ATOM 6956 O O . SER F 2 39 ? 34.129 -10.780 -24.104 1.00 21.35 219 SER F O 1
ATOM 6959 N N . THR F 2 40 ? 32.562 -11.063 -22.508 1.00 27.36 220 THR F N 1
ATOM 6960 C CA . THR F 2 40 ? 33.415 -11.762 -21.555 1.00 24.23 220 THR F CA 1
ATOM 6961 C C . THR F 2 40 ? 33.456 -13.246 -21.889 1.00 25.73 220 THR F C 1
ATOM 6962 O O . THR F 2 40 ? 34.052 -14.053 -21.169 1.00 22.98 220 THR F O 1
ATOM 6966 N N . SER F 2 41 ? 32.818 -13.605 -22.993 1.00 23.42 221 SER F N 1
ATOM 6967 C CA . SER F 2 41 ? 32.537 -15.004 -23.255 1.00 16.36 221 SER F CA 1
ATOM 6968 C C . SER F 2 41 ? 32.682 -15.441 -24.716 1.00 19.01 221 SER F C 1
ATOM 6969 O O . SER F 2 41 ? 32.449 -16.581 -25.029 1.00 15.92 221 SER F O 1
ATOM 6972 N N . ASP F 2 42 ? 33.094 -14.541 -25.599 1.00 28.06 222 ASP F N 1
ATOM 6973 C CA . ASP F 2 42 ? 33.278 -14.895 -27.010 1.00 22.32 222 ASP F CA 1
ATOM 6974 C C . ASP F 2 42 ? 34.105 -16.152 -27.216 1.00 21.14 222 ASP F C 1
ATOM 6975 O O . ASP F 2 42 ? 35.225 -16.232 -26.719 1.00 22.63 222 ASP F O 1
ATOM 6980 N N . THR F 2 43 ? 33.549 -17.113 -27.970 1.00 28.56 223 THR F N 1
ATOM 6981 C CA . THR F 2 43 ? 34.212 -18.391 -28.273 1.00 21.54 223 THR F CA 1
ATOM 6982 C C . THR F 2 43 ? 33.942 -18.938 -29.684 1.00 23.47 223 THR F C 1
ATOM 6983 O O . THR F 2 43 ? 32.788 -19.087 -30.109 1.00 18.31 223 THR F O 1
ATOM 6987 N N . ALA F 2 44 ? 35.022 -19.256 -30.394 1.00 22.51 224 ALA F N 1
ATOM 6988 C CA . ALA F 2 44 ? 34.948 -19.794 -31.756 1.00 24.88 224 ALA F CA 1
ATOM 6989 C C . ALA F 2 44 ? 35.828 -21.065 -31.958 1.00 35.68 224 ALA F C 1
ATOM 6990 O O . ALA F 2 44 ? 37.072 -21.006 -31.963 1.00 22.40 224 ALA F O 1
ATOM 6992 N N . VAL F 2 45 ? 35.185 -22.214 -32.147 1.00 31.99 225 VAL F N 1
ATOM 6993 C CA . VAL F 2 45 ? 35.923 -23.473 -32.256 1.00 30.45 225 VAL F CA 1
ATOM 6994 C C . VAL F 2 45 ? 35.727 -24.213 -33.591 1.00 33.99 225 VAL F C 1
ATOM 6995 O O . VAL F 2 45 ? 34.667 -24.131 -34.224 1.00 35.77 225 VAL F O 1
ATOM 6999 N N . LEU F 2 46 ? 36.761 -24.942 -34.003 1.00 29.27 226 LEU F N 1
ATOM 7000 C CA . LEU F 2 46 ? 36.667 -25.847 -35.143 1.00 28.23 226 LEU F CA 1
ATOM 7001 C C . LEU F 2 46 ? 37.224 -27.224 -34.792 1.00 36.64 226 LEU F C 1
ATOM 7002 O O . LEU F 2 46 ? 38.400 -27.348 -34.421 1.00 36.63 226 LEU F O 1
ATOM 7007 N N . PHE F 2 47 ? 36.378 -28.250 -34.901 1.00 35.07 227 PHE F N 1
ATOM 7008 C CA . PHE F 2 47 ? 36.794 -29.629 -34.678 1.00 27.30 227 PHE F CA 1
ATOM 7009 C C . PHE F 2 47 ? 36.921 -30.339 -36.022 1.00 35.56 227 PHE F C 1
ATOM 7010 O O . PHE F 2 47 ? 36.003 -30.297 -36.845 1.00 30.12 227 PHE F O 1
ATOM 7018 N N . ALA F 2 48 ? 38.054 -30.992 -36.250 1.00 32.81 228 ALA F N 1
ATOM 7019 C CA . ALA F 2 48 ? 38.226 -31.755 -37.487 1.00 40.71 228 ALA F CA 1
ATOM 7020 C C . ALA F 2 48 ? 38.725 -33.199 -37.274 1.00 40.81 228 ALA F C 1
ATOM 7021 O O . ALA F 2 48 ? 39.931 -33.460 -37.268 1.00 41.47 228 ALA F O 1
ATOM 7023 N N . ASN F 2 49 ? 37.781 -34.124 -37.089 1.00 45.98 229 ASN F N 1
ATOM 7024 C CA . ASN F 2 49 ? 38.079 -35.562 -37.093 1.00 50.15 229 ASN F CA 1
ATOM 7025 C C . ASN F 2 49 ? 38.254 -36.083 -38.534 1.00 47.73 229 ASN F C 1
ATOM 7026 O O . ASN F 2 49 ? 37.591 -35.613 -39.456 1.00 46.00 229 ASN F O 1
ATOM 7031 N N . GLY F 2 50 ? 39.155 -37.038 -38.732 1.00 36.38 230 GLY F N 1
ATOM 7032 C CA . GLY F 2 50 ? 39.584 -37.382 -40.077 1.00 39.78 230 GLY F CA 1
ATOM 7033 C C . GLY F 2 50 ? 38.719 -38.363 -40.848 1.00 44.46 230 GLY F C 1
ATOM 7034 O O . GLY F 2 50 ? 39.126 -38.855 -41.902 1.00 37.68 230 GLY F O 1
ATOM 7035 N N . LEU F 2 51 ? 37.521 -38.624 -40.332 1.00 45.54 231 LEU F N 1
ATOM 7036 C CA . LEU F 2 51 ? 36.608 -39.620 -40.890 1.00 33.65 231 LEU F CA 1
ATOM 7037 C C . LEU F 2 51 ? 36.059 -39.261 -42.273 1.00 42.71 231 LEU F C 1
ATOM 7038 O O . LEU F 2 51 ? 34.899 -39.551 -42.572 1.00 60.56 231 LEU F O 1
ATOM 7043 N N . ALA F 2 52 ? 36.874 -38.635 -43.115 1.00 39.76 232 ALA F N 1
ATOM 7044 C CA . ALA F 2 52 ? 36.456 -38.331 -44.479 1.00 37.12 232 ALA F CA 1
ATOM 7045 C C . ALA F 2 52 ? 37.673 -38.199 -45.373 1.00 42.94 232 ALA F C 1
ATOM 7046 O O . ALA F 2 52 ? 37.554 -37.978 -46.580 1.00 41.32 232 ALA F O 1
ATOM 7048 N N . GLY F 2 53 ? 38.847 -38.321 -44.764 1.00 36.78 233 GLY F N 1
ATOM 7049 C CA . GLY F 2 53 ? 40.091 -38.321 -45.504 1.00 40.08 233 GLY F CA 1
ATOM 7050 C C . GLY F 2 53 ? 40.648 -36.932 -45.735 1.00 60.20 233 GLY F C 1
ATOM 7051 O O . GLY F 2 53 ? 39.967 -35.923 -45.512 1.00 44.73 233 GLY F O 1
ATOM 7052 N N . GLU F 2 54 ? 41.901 -36.894 -46.182 1.00 63.53 234 GLU F N 1
ATOM 7053 C CA . GLU F 2 54 ? 42.589 -35.650 -46.493 1.00 44.90 234 GLU F CA 1
ATOM 7054 C C . GLU F 2 54 ? 41.809 -34.816 -47.510 1.00 57.76 234 GLU F C 1
ATOM 7055 O O . GLU F 2 54 ? 41.268 -35.336 -48.498 1.00 38.14 234 GLU F O 1
ATOM 7057 N N . VAL F 2 55 ? 41.748 -33.516 -47.242 1.00 57.11 235 VAL F N 1
ATOM 7058 C CA . VAL F 2 55 ? 41.134 -32.555 -48.146 1.00 46.75 235 VAL F CA 1
ATOM 7059 C C . VAL F 2 55 ? 42.136 -31.422 -48.365 1.00 50.55 235 VAL F C 1
ATOM 7060 O O . VAL F 2 55 ? 42.849 -31.037 -47.432 1.00 49.86 235 VAL F O 1
ATOM 7064 N N . ASP F 2 56 ? 42.205 -30.904 -49.591 1.00 41.64 236 ASP F N 1
ATOM 7065 C CA . ASP F 2 56 ? 43.096 -29.785 -49.915 1.00 54.84 236 ASP F CA 1
ATOM 7066 C C . ASP F 2 56 ? 42.848 -28.556 -49.021 1.00 58.33 236 ASP F C 1
ATOM 7067 O O . ASP F 2 56 ? 41.789 -27.925 -49.100 1.00 62.29 236 ASP F O 1
ATOM 7072 N N . ALA F 2 57 ? 43.831 -28.218 -48.185 1.00 59.21 237 ALA F N 1
ATOM 7073 C CA . ALA F 2 57 ? 43.708 -27.117 -47.217 1.00 57.57 237 ALA F CA 1
ATOM 7074 C C . ALA F 2 57 ? 43.281 -25.777 -47.839 1.00 52.94 237 ALA F C 1
ATOM 7075 O O . ALA F 2 57 ? 42.502 -25.032 -47.243 1.00 42.98 237 ALA F O 1
ATOM 7077 N N . GLY F 2 58 ? 43.794 -25.480 -49.029 1.00 44.71 238 GLY F N 1
ATOM 7078 C CA . GLY F 2 58 ? 43.454 -24.248 -49.713 1.00 44.75 238 GLY F CA 1
ATOM 7079 C C . GLY F 2 58 ? 42.004 -24.202 -50.149 1.00 55.49 238 GLY F C 1
ATOM 7080 O O . GLY F 2 58 ? 41.421 -23.127 -50.331 1.00 54.23 238 GLY F O 1
ATOM 7081 N N . GLU F 2 59 ? 41.417 -25.378 -50.328 1.00 54.24 239 GLU F N 1
ATOM 7082 C CA . GLU F 2 59 ? 40.014 -25.469 -50.706 1.00 51.64 239 GLU F CA 1
ATOM 7083 C C . GLU F 2 59 ? 39.125 -25.500 -49.469 1.00 43.30 239 GLU F C 1
ATOM 7084 O O . GLU F 2 59 ? 37.949 -25.152 -49.536 1.00 46.07 239 GLU F O 1
ATOM 7090 N N . PHE F 2 60 ? 39.685 -25.927 -48.342 1.00 41.29 240 PHE F N 1
ATOM 7091 C CA . PHE F 2 60 ? 38.913 -25.979 -47.109 1.00 48.62 240 PHE F CA 1
ATOM 7092 C C . PHE F 2 60 ? 38.838 -24.614 -46.455 1.00 46.32 240 PHE F C 1
ATOM 7093 O O . PHE F 2 60 ? 37.875 -24.300 -45.755 1.00 47.11 240 PHE F O 1
ATOM 7101 N N . GLU F 2 61 ? 39.865 -23.805 -46.678 1.00 41.20 241 GLU F N 1
ATOM 7102 C CA . GLU F 2 61 ? 39.870 -22.453 -46.160 1.00 37.49 241 GLU F CA 1
ATOM 7103 C C . GLU F 2 61 ? 38.836 -21.642 -46.911 1.00 36.08 241 GLU F C 1
ATOM 7104 O O . GLU F 2 61 ? 38.210 -20.754 -46.340 1.00 39.54 241 GLU F O 1
ATOM 7110 N N . GLU F 2 62 ? 38.665 -21.946 -48.197 1.00 39.39 242 GLU F N 1
ATOM 7111 C CA . GLU F 2 62 ? 37.652 -21.277 -49.015 1.00 39.30 242 GLU F CA 1
ATOM 7112 C C . GLU F 2 62 ? 36.259 -21.594 -48.485 1.00 31.70 242 GLU F C 1
ATOM 7113 O O . GLU F 2 62 ? 35.416 -20.704 -48.324 1.00 44.77 242 GLU F O 1
ATOM 7115 N N . ALA F 2 63 ? 36.032 -22.868 -48.209 1.00 28.53 243 ALA F N 1
ATOM 7116 C CA . ALA F 2 63 ? 34.742 -23.342 -47.723 1.00 41.84 243 ALA F CA 1
ATOM 7117 C C . ALA F 2 63 ? 34.486 -22.881 -46.291 1.00 41.87 243 ALA F C 1
ATOM 7118 O O . ALA F 2 63 ? 33.362 -22.543 -45.929 1.00 42.83 243 ALA F O 1
ATOM 7120 N N . LEU F 2 64 ? 35.531 -22.882 -45.475 1.00 38.35 244 LEU F N 1
ATOM 7121 C CA . LEU F 2 64 ? 35.419 -22.424 -44.101 1.00 35.37 244 LEU F CA 1
ATOM 7122 C C . LEU F 2 64 ? 35.050 -20.953 -44.114 1.00 47.73 244 LEU F C 1
ATOM 7123 O O . LEU F 2 64 ? 34.261 -20.479 -43.293 1.00 49.36 244 LEU F O 1
ATOM 7128 N N . HIS F 2 65 ? 35.629 -20.230 -45.062 1.00 43.06 245 HIS F N 1
ATOM 7129 C CA . HIS F 2 65 ? 35.355 -18.819 -45.192 1.00 40.14 245 HIS F CA 1
ATOM 7130 C C . HIS F 2 65 ? 33.899 -18.609 -45.579 1.00 43.27 245 HIS F C 1
ATOM 7131 O O . HIS F 2 65 ? 33.160 -17.910 -44.890 1.00 39.73 245 HIS F O 1
ATOM 7138 N N . THR F 2 66 ? 33.494 -19.223 -46.686 1.00 36.02 246 THR F N 1
ATOM 7139 C CA . THR F 2 66 ? 32.137 -19.066 -47.172 1.00 38.33 246 THR F CA 1
ATOM 7140 C C . THR F 2 66 ? 31.154 -19.398 -46.063 1.00 36.79 246 THR F C 1
ATOM 7141 O O . THR F 2 66 ? 30.087 -18.808 -45.962 1.00 35.74 246 THR F O 1
ATOM 7145 N N . ALA F 2 67 ? 31.538 -20.349 -45.223 1.00 45.47 247 ALA F N 1
ATOM 7146 C CA . ALA F 2 67 ? 30.685 -20.812 -44.139 1.00 42.96 247 ALA F CA 1
ATOM 7147 C C . ALA F 2 67 ? 30.643 -19.811 -42.992 1.00 42.67 247 ALA F C 1
ATOM 7148 O O . ALA F 2 67 ? 29.571 -19.510 -42.459 1.00 41.39 247 ALA F O 1
ATOM 7150 N N . ALA F 2 68 ? 31.816 -19.311 -42.609 1.00 43.18 248 ALA F N 1
ATOM 7151 C CA . ALA F 2 68 ? 31.932 -18.329 -41.534 1.00 30.36 248 ALA F CA 1
ATOM 7152 C C . ALA F 2 68 ? 31.202 -17.042 -41.905 1.00 33.78 248 ALA F C 1
ATOM 7153 O O . ALA F 2 68 ? 30.451 -16.476 -41.111 1.00 29.73 248 ALA F O 1
ATOM 7155 N N . LEU F 2 69 ? 31.437 -16.597 -43.133 1.00 31.02 249 LEU F N 1
ATOM 7156 C CA . LEU F 2 69 ? 30.866 -15.375 -43.671 1.00 24.21 249 LEU F CA 1
ATOM 7157 C C . LEU F 2 69 ? 29.351 -15.454 -43.802 1.00 28.36 249 LEU F C 1
ATOM 7158 O O . LEU F 2 69 ? 28.659 -14.437 -43.759 1.00 30.49 249 LEU F O 1
ATOM 7163 N N . ALA F 2 70 ? 28.844 -16.668 -43.970 1.00 37.88 250 ALA F N 1
ATOM 7164 C CA . ALA F 2 70 ? 27.413 -16.916 -44.006 1.00 32.31 250 ALA F CA 1
ATOM 7165 C C . ALA F 2 70 ? 26.794 -16.717 -42.623 1.00 32.05 250 ALA F C 1
ATOM 7166 O O . ALA F 2 70 ? 25.719 -16.127 -42.492 1.00 33.72 250 ALA F O 1
ATOM 7168 N N . LEU F 2 71 ? 27.469 -17.212 -41.591 1.00 26.31 251 LEU F N 1
ATOM 7169 C CA . LEU F 2 71 ? 26.968 -17.072 -40.222 1.00 36.87 251 LEU F CA 1
ATOM 7170 C C . LEU F 2 71 ? 27.072 -15.620 -39.760 1.00 34.45 251 LEU F C 1
ATOM 7171 O O . LEU F 2 71 ? 26.176 -15.090 -39.089 1.00 36.59 251 LEU F O 1
ATOM 7176 N N . VAL F 2 72 ? 28.182 -14.984 -40.117 1.00 35.57 252 VAL F N 1
ATOM 7177 C CA . VAL F 2 72 ? 28.413 -13.589 -39.775 1.00 31.16 252 VAL F CA 1
ATOM 7178 C C . VAL F 2 72 ? 27.281 -12.689 -40.288 1.00 37.66 252 VAL F C 1
ATOM 7179 O O . VAL F 2 72 ? 26.729 -11.895 -39.530 1.00 34.04 252 VAL F O 1
ATOM 7183 N N . LYS F 2 73 ? 26.948 -12.809 -41.574 1.00 34.71 253 LYS F N 1
ATOM 7184 C CA . LYS F 2 73 ? 25.807 -12.090 -42.147 1.00 28.13 253 LYS F CA 1
ATOM 7185 C C . LYS F 2 73 ? 24.501 -12.422 -41.434 1.00 27.15 253 LYS F C 1
ATOM 7186 O O . LYS F 2 73 ? 23.630 -11.573 -41.281 1.00 26.43 253 LYS F O 1
ATOM 7192 N N . ASP F 2 74 ? 24.352 -13.667 -41.014 1.00 31.70 254 ASP F N 1
ATOM 7193 C CA . ASP F 2 74 ? 23.166 -14.056 -40.266 1.00 33.87 254 ASP F CA 1
ATOM 7194 C C . ASP F 2 74 ? 23.152 -13.287 -38.968 1.00 29.74 254 ASP F C 1
ATOM 7195 O O . ASP F 2 74 ? 22.128 -12.753 -38.563 1.00 37.42 254 ASP F O 1
ATOM 7200 N N . ILE F 2 75 ? 24.304 -13.238 -38.315 1.00 21.84 255 ILE F N 1
ATOM 7201 C CA . ILE F 2 75 ? 24.423 -12.538 -37.047 1.00 25.83 255 ILE F CA 1
ATOM 7202 C C . ILE F 2 75 ? 24.048 -11.071 -37.191 1.00 31.11 255 ILE F C 1
ATOM 7203 O O . ILE F 2 75 ? 23.198 -10.559 -36.451 1.00 22.96 255 ILE F O 1
ATOM 7208 N N . ALA F 2 76 ? 24.669 -10.407 -38.164 1.00 23.48 256 ALA F N 1
ATOM 7209 C CA . ALA F 2 76 ? 24.464 -8.980 -38.373 1.00 27.29 256 ALA F CA 1
ATOM 7210 C C . ALA F 2 76 ? 23.075 -8.637 -38.933 1.00 29.46 256 ALA F C 1
ATOM 7211 O O . ALA F 2 76 ? 22.602 -7.516 -38.779 1.00 15.80 256 ALA F O 1
ATOM 7213 N N . SER F 2 77 ? 22.425 -9.594 -39.586 1.00 30.33 257 SER F N 1
ATOM 7214 C CA . SER F 2 77 ? 21.049 -9.405 -40.059 1.00 29.18 257 SER F CA 1
ATOM 7215 C C . SER F 2 77 ? 20.045 -9.623 -38.929 1.00 29.29 257 SER F C 1
ATOM 7216 O O . SER F 2 77 ? 18.869 -9.289 -39.058 1.00 27.30 257 SER F O 1
ATOM 7219 N N . ASP F 2 78 ? 20.521 -10.213 -37.834 1.00 28.95 258 ASP F N 1
ATOM 7220 C CA . ASP F 2 78 ? 19.684 -10.543 -36.696 1.00 24.76 258 ASP F CA 1
ATOM 7221 C C . ASP F 2 78 ? 20.192 -9.800 -35.466 1.00 23.22 258 ASP F C 1
ATOM 7222 O O . ASP F 2 78 ? 19.832 -10.134 -34.342 1.00 31.14 258 ASP F O 1
ATOM 7227 N N . GLY F 2 79 ? 21.037 -8.795 -35.683 1.00 34.22 259 GLY F N 1
ATOM 7228 C CA . GLY F 2 79 ? 21.495 -7.943 -34.597 1.00 26.32 259 GLY F CA 1
ATOM 7229 C C . GLY F 2 79 ? 20.282 -7.573 -33.769 1.00 25.11 259 GLY F C 1
ATOM 7230 O O . GLY F 2 79 ? 19.169 -7.524 -34.302 1.00 24.21 259 GLY F O 1
ATOM 7231 N N . GLU F 2 80 ? 20.464 -7.342 -32.472 1.00 21.65 260 GLU F N 1
ATOM 7232 C CA . GLU F 2 80 ? 19.303 -7.124 -31.615 1.00 20.83 260 GLU F CA 1
ATOM 7233 C C . GLU F 2 80 ? 18.432 -5.974 -32.140 1.00 28.75 260 GLU F C 1
ATOM 7234 O O . GLU F 2 80 ? 18.886 -4.836 -32.301 1.00 24.18 260 GLU F O 1
ATOM 7240 N N . GLY F 2 81 ? 17.176 -6.294 -32.428 1.00 35.25 261 GLY F N 1
ATOM 7241 C CA . GLY F 2 81 ? 16.226 -5.300 -32.886 1.00 31.14 261 GLY F CA 1
ATOM 7242 C C . GLY F 2 81 ? 16.657 -4.516 -34.105 1.00 23.52 261 GLY F C 1
ATOM 7243 O O . GLY F 2 81 ? 16.131 -3.443 -34.345 1.00 26.82 261 GLY F O 1
ATOM 7244 N N . ALA F 2 82 ? 17.608 -5.034 -34.878 1.00 23.79 262 ALA F N 1
ATOM 7245 C CA . ALA F 2 82 ? 18.023 -4.353 -36.109 1.00 28.23 262 ALA F CA 1
ATOM 7246 C C . ALA F 2 82 ? 16.935 -4.478 -37.169 1.00 24.61 262 ALA F C 1
ATOM 7247 O O . ALA F 2 82 ? 15.839 -4.954 -36.881 1.00 30.07 262 ALA F O 1
ATOM 7249 N N . ALA F 2 83 ? 17.226 -4.042 -38.390 1.00 30.36 263 ALA F N 1
ATOM 7250 C CA . ALA F 2 83 ? 16.269 -4.174 -39.492 1.00 23.08 263 ALA F CA 1
ATOM 7251 C C . ALA F 2 83 ? 16.987 -4.065 -40.828 1.00 26.20 263 ALA F C 1
ATOM 7252 O O . ALA F 2 83 ? 16.388 -4.226 -41.895 1.00 34.77 263 ALA F O 1
ATOM 7254 N N . LYS F 2 84 ? 18.276 -3.770 -40.765 1.00 26.51 264 LYS F N 1
ATOM 7255 C CA . LYS F 2 84 ? 19.092 -3.797 -41.962 1.00 34.47 264 LYS F CA 1
ATOM 7256 C C . LYS F 2 84 ? 20.561 -4.018 -41.654 1.00 36.14 264 LYS F C 1
ATOM 7257 O O . LYS F 2 84 ? 21.100 -3.555 -40.639 1.00 27.52 264 LYS F O 1
ATOM 7263 N N . LEU F 2 85 ? 21.189 -4.757 -42.552 1.00 30.70 265 LEU F N 1
ATOM 7264 C CA . LEU F 2 85 ? 22.578 -5.087 -42.427 1.00 27.54 265 LEU F CA 1
ATOM 7265 C C . LEU F 2 85 ? 23.358 -3.967 -43.067 1.00 32.44 265 LEU F C 1
ATOM 7266 O O . LEU F 2 85 ? 22.900 -3.310 -44.014 1.00 29.44 265 LEU F O 1
ATOM 7271 N N . ILE F 2 86 ? 24.536 -3.722 -42.524 1.00 32.87 266 ILE F N 1
ATOM 7272 C CA . ILE F 2 86 ? 25.402 -2.713 -43.077 1.00 23.88 266 ILE F CA 1
ATOM 7273 C C . ILE F 2 86 ? 26.739 -3.364 -43.372 1.00 24.15 266 ILE F C 1
ATOM 7274 O O . ILE F 2 86 ? 27.294 -4.080 -42.545 1.00 21.66 266 ILE F O 1
ATOM 7279 N N . GLU F 2 87 ? 27.244 -3.120 -44.569 1.00 29.47 267 GLU F N 1
ATOM 7280 C CA . GLU F 2 87 ? 28.508 -3.681 -44.986 1.00 22.31 267 GLU F CA 1
ATOM 7281 C C . GLU F 2 87 ? 29.421 -2.549 -45.437 1.00 28.78 267 GLU F C 1
ATOM 7282 O O . GLU F 2 87 ? 29.110 -1.856 -46.403 1.00 34.42 267 GLU F O 1
ATOM 7288 N N . VAL F 2 88 ? 30.538 -2.352 -44.740 1.00 21.81 268 VAL F N 1
ATOM 7289 C CA . VAL F 2 88 ? 31.452 -1.268 -45.095 1.00 28.93 268 VAL F CA 1
ATOM 7290 C C . VAL F 2 88 ? 32.649 -1.763 -45.902 1.00 32.42 268 VAL F C 1
ATOM 7291 O O . VAL F 2 88 ? 33.585 -2.338 -45.355 1.00 29.34 268 VAL F O 1
ATOM 7295 N N . GLN F 2 89 ? 32.616 -1.526 -47.207 1.00 29.38 269 GLN F N 1
ATOM 7296 C CA . GLN F 2 89 ? 33.707 -1.919 -48.074 1.00 21.05 269 GLN F CA 1
ATOM 7297 C C . GLN F 2 89 ? 34.742 -0.817 -48.151 1.00 18.41 269 GLN F C 1
ATOM 7298 O O . GLN F 2 89 ? 34.577 0.160 -48.861 1.00 34.14 269 GLN F O 1
ATOM 7304 N N . VAL F 2 90 ? 35.833 -0.990 -47.424 1.00 25.58 270 VAL F N 1
ATOM 7305 C CA . VAL F 2 90 ? 36.907 -0.013 -47.436 1.00 21.27 270 VAL F CA 1
ATOM 7306 C C . VAL F 2 90 ? 38.007 -0.504 -48.365 1.00 25.15 270 VAL F C 1
ATOM 7307 O O . VAL F 2 90 ? 38.440 -1.656 -48.264 1.00 20.47 270 VAL F O 1
ATOM 7311 N N . THR F 2 91 ? 38.462 0.363 -49.265 1.00 27.15 271 THR F N 1
ATOM 7312 C CA . THR F 2 91 ? 39.560 0.015 -50.171 1.00 25.67 271 THR F CA 1
ATOM 7313 C C . THR F 2 91 ? 40.543 1.166 -50.269 1.00 24.00 271 THR F C 1
ATOM 7314 O O . THR F 2 91 ? 40.263 2.262 -49.787 1.00 32.40 271 THR F O 1
ATOM 7318 N N . GLY F 2 92 ? 41.691 0.922 -50.896 1.00 26.41 272 GLY F N 1
ATOM 7319 C CA . GLY F 2 92 ? 42.664 1.974 -51.143 1.00 23.12 272 GLY F CA 1
ATOM 7320 C C . GLY F 2 92 ? 43.271 2.534 -49.875 1.00 23.29 272 GLY F C 1
ATOM 7321 O O . GLY F 2 92 ? 43.727 3.669 -49.838 1.00 31.30 272 GLY F O 1
ATOM 7322 N N . ALA F 2 93 ? 43.266 1.745 -48.813 1.00 28.63 273 ALA F N 1
ATOM 7323 C CA . ALA F 2 93 ? 43.890 2.179 -47.574 1.00 27.49 273 ALA F CA 1
ATOM 7324 C C . ALA F 2 93 ? 45.383 2.087 -47.792 1.00 27.41 273 ALA F C 1
ATOM 7325 O O . ALA F 2 93 ? 45.832 1.729 -48.882 1.00 30.64 273 ALA F O 1
ATOM 7327 N N . ARG F 2 94 ? 46.168 2.413 -46.778 1.00 26.02 274 ARG F N 1
ATOM 7328 C CA . ARG F 2 94 ? 47.603 2.276 -46.932 1.00 28.99 274 ARG F CA 1
ATOM 7329 C C . ARG F 2 94 ? 47.913 0.815 -46.701 1.00 28.95 274 ARG F C 1
ATOM 7330 O O . ARG F 2 94 ? 48.881 0.285 -47.245 1.00 36.00 274 ARG F O 1
ATOM 7338 N N . ASP F 2 95 ? 47.067 0.178 -45.897 1.00 25.28 275 ASP F N 1
ATOM 7339 C CA . ASP F 2 95 ? 47.114 -1.254 -45.649 1.00 18.36 275 ASP F CA 1
ATOM 7340 C C . ASP F 2 95 ? 45.775 -1.711 -45.074 1.00 25.90 275 ASP F C 1
ATOM 7341 O O . ASP F 2 95 ? 44.904 -0.876 -44.771 1.00 23.66 275 ASP F O 1
ATOM 7346 N N . ASP F 2 96 ? 45.636 -3.030 -44.907 1.00 22.37 276 ASP F N 1
ATOM 7347 C CA . ASP F 2 96 ? 44.381 -3.665 -44.521 1.00 24.68 276 ASP F CA 1
ATOM 7348 C C . ASP F 2 96 ? 43.991 -3.327 -43.094 1.00 31.62 276 ASP F C 1
ATOM 7349 O O . ASP F 2 96 ? 42.805 -3.183 -42.778 1.00 27.81 276 ASP F O 1
ATOM 7354 N N . ALA F 2 97 ? 44.991 -3.232 -42.223 1.00 29.05 277 ALA F N 1
ATOM 7355 C CA . ALA F 2 97 ? 44.736 -2.929 -40.823 1.00 23.26 277 ALA F CA 1
ATOM 7356 C C . ALA F 2 97 ? 43.965 -1.635 -40.770 1.00 27.16 277 ALA F C 1
ATOM 7357 O O . ALA F 2 97 ? 42.919 -1.549 -40.140 1.00 29.33 277 ALA F O 1
ATOM 7359 N N . GLN F 2 98 ? 44.492 -0.628 -41.451 1.00 18.22 278 GLN F N 1
ATOM 7360 C CA . GLN F 2 98 ? 43.856 0.669 -41.516 1.00 28.09 278 GLN F CA 1
ATOM 7361 C C . GLN F 2 98 ? 42.461 0.570 -42.141 1.00 36.43 278 GLN F C 1
ATOM 7362 O O . GLN F 2 98 ? 41.497 1.136 -41.616 1.00 33.96 278 GLN F O 1
ATOM 7368 N N . ALA F 2 99 ? 42.359 -0.135 -43.266 1.00 27.24 279 ALA F N 1
ATOM 7369 C CA . ALA F 2 99 ? 41.086 -0.255 -43.969 1.00 28.81 279 ALA F CA 1
ATOM 7370 C C . ALA F 2 99 ? 39.998 -0.821 -43.051 1.00 27.45 279 ALA F C 1
ATOM 7371 O O . ALA F 2 99 ? 38.820 -0.465 -43.158 1.00 23.64 279 ALA F O 1
ATOM 7373 N N . LYS F 2 100 ? 40.410 -1.683 -42.131 1.00 25.88 280 LYS F N 1
ATOM 7374 C CA . LYS F 2 100 ? 39.498 -2.275 -41.164 1.00 23.32 280 LYS F CA 1
ATOM 7375 C C . LYS F 2 100 ? 39.156 -1.284 -40.089 1.00 24.23 280 LYS F C 1
ATOM 7376 O O . LYS F 2 100 ? 37.984 -1.104 -39.744 1.00 24.81 280 LYS F O 1
ATOM 7382 N N . ARG F 2 101 ? 40.197 -0.660 -39.544 1.00 30.02 281 ARG F N 1
ATOM 7383 C CA . ARG F 2 101 ? 40.051 0.430 -38.585 1.00 26.58 281 ARG F CA 1
ATOM 7384 C C . ARG F 2 101 ? 38.973 1.414 -39.064 1.00 22.89 281 ARG F C 1
ATOM 7385 O O . ARG F 2 101 ? 38.114 1.844 -38.295 1.00 24.44 281 ARG F O 1
ATOM 7393 N N . VAL F 2 102 ? 39.011 1.753 -40.348 1.00 23.97 282 VAL F N 1
ATOM 7394 C CA . VAL F 2 102 ? 38.081 2.737 -40.891 1.00 20.84 282 VAL F CA 1
ATOM 7395 C C . VAL F 2 102 ? 36.664 2.194 -40.974 1.00 20.20 282 VAL F C 1
ATOM 7396 O O . VAL F 2 102 ? 35.708 2.901 -40.659 1.00 34.95 282 VAL F O 1
ATOM 7400 N N . GLY F 2 103 ? 36.528 0.938 -41.389 1.00 25.03 283 GLY F N 1
ATOM 7401 C CA . GLY F 2 103 ? 35.221 0.325 -41.522 1.00 10.32 283 GLY F CA 1
ATOM 7402 C C . GLY F 2 103 ? 34.559 0.189 -40.172 1.00 19.97 283 GLY F C 1
ATOM 7403 O O . GLY F 2 103 ? 33.343 0.348 -40.059 1.00 22.47 283 GLY F O 1
ATOM 7404 N N . LYS F 2 104 ? 35.353 -0.113 -39.148 1.00 17.98 284 LYS F N 1
ATOM 7405 C CA . LYS F 2 104 ? 34.808 -0.371 -37.811 1.00 23.46 284 LYS F CA 1
ATOM 7406 C C . LYS F 2 104 ? 34.192 0.898 -37.262 1.00 14.77 284 LYS F C 1
ATOM 7407 O O . LYS F 2 104 ? 33.087 0.896 -36.731 1.00 21.99 284 LYS F O 1
ATOM 7413 N N . THR F 2 105 ? 34.930 1.985 -37.412 1.00 25.36 285 THR F N 1
ATOM 7414 C CA . THR F 2 105 ? 34.529 3.298 -36.923 1.00 15.14 285 THR F CA 1
ATOM 7415 C C . THR F 2 105 ? 33.280 3.750 -37.648 1.00 21.58 285 THR F C 1
ATOM 7416 O O . THR F 2 105 ? 32.341 4.238 -37.023 1.00 15.07 285 THR F O 1
ATOM 7420 N N . VAL F 2 106 ? 33.277 3.585 -38.970 1.00 16.74 286 VAL F N 1
ATOM 7421 C CA . VAL F 2 106 ? 32.093 3.860 -39.764 1.00 14.88 286 VAL F CA 1
ATOM 7422 C C . VAL F 2 106 ? 30.901 3.043 -39.297 1.00 22.45 286 VAL F C 1
ATOM 7423 O O . VAL F 2 106 ? 29.851 3.612 -38.999 1.00 19.09 286 VAL F O 1
ATOM 7427 N N . VAL F 2 107 ? 31.068 1.715 -39.235 1.00 26.06 287 VAL F N 1
ATOM 7428 C CA . VAL F 2 107 ? 29.974 0.799 -38.899 1.00 19.09 287 VAL F CA 1
ATOM 7429 C C . VAL F 2 107 ? 29.542 0.832 -37.423 1.00 23.09 287 VAL F C 1
ATOM 7430 O O . VAL F 2 107 ? 28.473 0.337 -37.072 1.00 21.23 287 VAL F O 1
ATOM 7434 N N . ASN F 2 108 ? 30.367 1.416 -36.564 1.00 19.84 288 ASN F N 1
ATOM 7435 C CA . ASN F 2 108 ? 29.982 1.625 -35.170 1.00 22.71 288 ASN F CA 1
ATOM 7436 C C . ASN F 2 108 ? 29.529 3.040 -34.851 1.00 22.00 288 ASN F C 1
ATOM 7437 O O . ASN F 2 108 ? 29.294 3.363 -33.690 1.00 32.49 288 ASN F O 1
ATOM 7442 N N . SER F 2 109 ? 29.452 3.905 -35.856 1.00 21.77 289 SER F N 1
ATOM 7443 C CA . SER F 2 109 ? 28.983 5.268 -35.623 1.00 23.43 289 SER F CA 1
ATOM 7444 C C . SER F 2 109 ? 27.462 5.278 -35.388 1.00 18.35 289 SER F C 1
ATOM 7445 O O . SER F 2 109 ? 26.699 5.017 -36.313 1.00 20.03 289 SER F O 1
ATOM 7448 N N . PRO F 2 110 ? 27.023 5.574 -34.150 1.00 15.39 290 PRO F N 1
ATOM 7449 C CA . PRO F 2 110 ? 25.583 5.685 -33.859 1.00 17.47 290 PRO F CA 1
ATOM 7450 C C . PRO F 2 110 ? 24.845 6.612 -34.809 1.00 21.43 290 PRO F C 1
ATOM 7451 O O . PRO F 2 110 ? 23.704 6.299 -35.135 1.00 23.50 290 PRO F O 1
ATOM 7455 N N . LEU F 2 111 ? 25.458 7.719 -35.231 1.00 21.39 291 LEU F N 1
ATOM 7456 C CA . LEU F 2 111 ? 24.824 8.600 -36.218 1.00 26.08 291 LEU F CA 1
ATOM 7457 C C . LEU F 2 111 ? 24.734 7.907 -37.584 1.00 28.52 291 LEU F C 1
ATOM 7458 O O . LEU F 2 111 ? 23.732 8.016 -38.280 1.00 25.08 291 LEU F O 1
ATOM 7463 N N . VAL F 2 112 ? 25.776 7.178 -37.959 1.00 21.41 292 VAL F N 1
ATOM 7464 C CA . VAL F 2 112 ? 25.728 6.450 -39.208 1.00 20.28 292 VAL F CA 1
ATOM 7465 C C . VAL F 2 112 ? 24.683 5.350 -39.096 1.00 25.85 292 VAL F C 1
ATOM 7466 O O . VAL F 2 112 ? 23.891 5.142 -40.030 1.00 25.48 292 VAL F O 1
ATOM 7470 N N . LYS F 2 113 ? 24.672 4.654 -37.952 1.00 21.35 293 LYS F N 1
ATOM 7471 C CA . LYS F 2 113 ? 23.737 3.540 -37.730 1.00 24.77 293 LYS F CA 1
ATOM 7472 C C . LYS F 2 113 ? 22.278 4.019 -37.752 1.00 17.37 293 LYS F C 1
ATOM 7473 O O . LYS F 2 113 ? 21.395 3.314 -38.237 1.00 25.44 293 LYS F O 1
ATOM 7479 N N . THR F 2 114 ? 22.036 5.216 -37.233 1.00 21.32 294 THR F N 1
ATOM 7480 C CA . THR F 2 114 ? 20.694 5.784 -37.205 1.00 12.35 294 THR F CA 1
ATOM 7481 C C . THR F 2 114 ? 20.308 6.361 -38.557 1.00 27.09 294 THR F C 1
ATOM 7482 O O . THR F 2 114 ? 19.142 6.298 -38.954 1.00 24.48 294 THR F O 1
ATOM 7486 N N . ALA F 2 115 ? 21.285 6.918 -39.269 1.00 23.33 295 ALA F N 1
ATOM 7487 C CA . ALA F 2 115 ? 21.025 7.452 -40.594 1.00 24.49 295 ALA F CA 1
ATOM 7488 C C . ALA F 2 115 ? 20.539 6.306 -41.444 1.00 23.94 295 ALA F C 1
ATOM 7489 O O . ALA F 2 115 ? 19.516 6.399 -42.120 1.00 29.57 295 ALA F O 1
ATOM 7491 N N . VAL F 2 116 ? 21.278 5.208 -41.399 1.00 27.78 296 VAL F N 1
ATOM 7492 C CA . VAL F 2 116 ? 20.907 4.031 -42.166 1.00 23.58 296 VAL F CA 1
ATOM 7493 C C . VAL F 2 116 ? 19.553 3.498 -41.726 1.00 28.88 296 VAL F C 1
ATOM 7494 O O . VAL F 2 116 ? 18.734 3.126 -42.571 1.00 20.92 296 VAL F O 1
ATOM 7498 N N . HIS F 2 117 ? 19.312 3.470 -40.413 1.00 16.05 297 HIS F N 1
ATOM 7499 C CA . HIS F 2 117 ? 18.005 3.056 -39.931 1.00 22.74 297 HIS F CA 1
ATOM 7500 C C . HIS F 2 117 ? 16.901 3.908 -40.523 1.00 24.31 297 HIS F C 1
ATOM 7501 O O . HIS F 2 117 ? 15.788 3.436 -40.718 1.00 29.96 297 HIS F O 1
ATOM 7508 N N . GLY F 2 118 ? 17.216 5.175 -40.787 1.00 28.12 298 GLY F N 1
ATOM 7509 C CA . GLY F 2 118 ? 16.249 6.124 -41.306 1.00 17.97 298 GLY F CA 1
ATOM 7510 C C . GLY F 2 118 ? 16.164 6.117 -42.816 1.00 27.22 298 GLY F C 1
ATOM 7511 O O . GLY F 2 118 ? 15.489 6.960 -43.401 1.00 24.64 298 GLY F O 1
ATOM 7512 N N . CYS F 2 119 ? 16.834 5.156 -43.447 1.00 28.49 299 CYS F N 1
ATOM 7513 C CA . CYS F 2 119 ? 16.866 5.073 -44.907 1.00 31.45 299 CYS F CA 1
ATOM 7514 C C . CYS F 2 119 ? 17.479 6.329 -45.527 1.00 31.95 299 CYS F C 1
ATOM 7515 O O . CYS F 2 119 ? 17.069 6.753 -46.608 1.00 34.79 299 CYS F O 1
ATOM 7518 N N . ASP F 2 120 ? 18.464 6.911 -44.843 1.00 21.82 300 ASP F N 1
ATOM 7519 C CA . ASP F 2 120 ? 19.065 8.171 -45.282 1.00 32.68 300 ASP F CA 1
ATOM 7520 C C . ASP F 2 120 ? 20.506 7.964 -45.748 1.00 31.42 300 ASP F C 1
ATOM 7521 O O . ASP F 2 120 ? 21.340 7.508 -44.972 1.00 34.91 300 ASP F O 1
ATOM 7526 N N . PRO F 2 121 ? 20.799 8.305 -47.021 1.00 32.65 301 PRO F N 1
ATOM 7527 C CA . PRO F 2 121 ? 22.155 8.223 -47.577 1.00 34.85 301 PRO F CA 1
ATOM 7528 C C . PRO F 2 121 ? 22.998 9.383 -47.071 1.00 32.51 301 PRO F C 1
ATOM 7529 O O . PRO F 2 121 ? 23.437 10.220 -47.857 1.00 38.36 301 PRO F O 1
ATOM 7533 N N . ASN F 2 122 ? 23.217 9.425 -45.764 1.00 28.06 302 ASN F N 1
ATOM 7534 C CA . ASN F 2 122 ? 23.822 10.575 -45.119 1.00 24.24 302 ASN F CA 1
ATOM 7535 C C . ASN F 2 122 ? 25.348 10.521 -45.171 1.00 33.42 302 ASN F C 1
ATOM 7536 O O . ASN F 2 122 ? 26.005 10.295 -44.146 1.00 30.00 302 ASN F O 1
ATOM 7541 N N . TRP F 2 123 ? 25.922 10.744 -46.352 1.00 25.63 303 TRP F N 1
ATOM 7542 C CA . TRP F 2 123 ? 27.367 10.568 -46.507 1.00 35.19 303 TRP F CA 1
ATOM 7543 C C . TRP F 2 123 ? 28.185 11.502 -45.619 1.00 29.86 303 TRP F C 1
ATOM 7544 O O . TRP F 2 123 ? 29.333 11.201 -45.275 1.00 28.36 303 TRP F O 1
ATOM 7555 N N . GLY F 2 124 ? 27.591 12.629 -45.251 1.00 25.32 304 GLY F N 1
ATOM 7556 C CA . GLY F 2 124 ? 28.249 13.584 -44.379 1.00 23.25 304 GLY F CA 1
ATOM 7557 C C . GLY F 2 124 ? 28.532 12.991 -43.011 1.00 30.83 304 GLY F C 1
ATOM 7558 O O . GLY F 2 124 ? 29.453 13.422 -42.304 1.00 23.07 304 GLY F O 1
ATOM 7559 N N . ARG F 2 125 ? 27.737 11.996 -42.631 1.00 28.47 305 ARG F N 1
ATOM 7560 C CA . ARG F 2 125 ? 27.953 11.299 -41.374 1.00 25.88 305 ARG F CA 1
ATOM 7561 C C . ARG F 2 125 ? 28.962 10.173 -41.598 1.00 30.78 305 ARG F C 1
ATOM 7562 O O . ARG F 2 125 ? 29.716 9.808 -40.694 1.00 26.12 305 ARG F O 1
ATOM 7570 N N . VAL F 2 126 ? 28.963 9.608 -42.801 1.00 23.08 306 VAL F N 1
ATOM 7571 C CA . VAL F 2 126 ? 29.961 8.609 -43.151 1.00 22.96 306 VAL F CA 1
ATOM 7572 C C . VAL F 2 126 ? 31.314 9.291 -43.146 1.00 32.12 306 VAL F C 1
ATOM 7573 O O . VAL F 2 126 ? 32.285 8.767 -42.574 1.00 31.30 306 VAL F O 1
ATOM 7577 N N . ALA F 2 127 ? 31.361 10.463 -43.781 1.00 20.73 307 ALA F N 1
ATOM 7578 C CA . ALA F 2 127 ? 32.536 11.302 -43.772 1.00 19.15 307 ALA F CA 1
ATOM 7579 C C . ALA F 2 127 ? 32.980 11.592 -42.330 1.00 25.48 307 ALA F C 1
ATOM 7580 O O . ALA F 2 127 ? 34.116 11.285 -41.953 1.00 18.49 307 ALA F O 1
ATOM 7582 N N . MET F 2 128 ? 32.090 12.187 -41.536 1.00 24.56 308 MET F N 1
ATOM 7583 C CA . MET F 2 128 ? 32.380 12.438 -40.123 1.00 25.01 308 MET F CA 1
ATOM 7584 C C . MET F 2 128 ? 33.093 11.253 -39.499 1.00 23.32 308 MET F C 1
ATOM 7585 O O . MET F 2 128 ? 34.198 11.369 -38.981 1.00 26.75 308 MET F O 1
ATOM 7590 N N . ALA F 2 129 ? 32.445 10.104 -39.562 1.00 24.43 309 ALA F N 1
ATOM 7591 C CA . ALA F 2 129 ? 32.976 8.889 -38.977 1.00 21.08 309 ALA F CA 1
ATOM 7592 C C . ALA F 2 129 ? 34.396 8.586 -39.473 1.00 26.95 309 ALA F C 1
ATOM 7593 O O . ALA F 2 129 ? 35.308 8.310 -38.688 1.00 22.47 309 ALA F O 1
ATOM 7595 N N . ILE F 2 130 ? 34.576 8.624 -40.788 1.00 28.48 310 ILE F N 1
ATOM 7596 C CA . ILE F 2 130 ? 35.896 8.430 -41.367 1.00 12.26 310 ILE F CA 1
ATOM 7597 C C . ILE F 2 130 ? 36.855 9.392 -40.697 1.00 18.82 310 ILE F C 1
ATOM 7598 O O . ILE F 2 130 ? 37.985 9.028 -40.391 1.00 22.11 310 ILE F O 1
ATOM 7603 N N . GLY F 2 131 ? 36.395 10.628 -40.489 1.00 20.70 311 GLY F N 1
ATOM 7604 C CA . GLY F 2 131 ? 37.212 11.672 -39.910 1.00 15.75 311 GLY F CA 1
ATOM 7605 C C . GLY F 2 131 ? 37.704 11.356 -38.514 1.00 25.23 311 GLY F C 1
ATOM 7606 O O . GLY F 2 131 ? 38.788 11.806 -38.119 1.00 30.63 311 GLY F O 1
ATOM 7607 N N . LYS F 2 132 ? 36.918 10.587 -37.764 1.00 22.76 312 LYS F N 1
ATOM 7608 C CA . LYS F 2 132 ? 37.253 10.239 -36.381 1.00 25.20 312 LYS F CA 1
ATOM 7609 C C . LYS F 2 132 ? 38.580 9.492 -36.301 1.00 28.50 312 LYS F C 1
ATOM 7610 O O . LYS F 2 132 ? 39.170 9.337 -35.219 1.00 20.64 312 LYS F O 1
ATOM 7616 N N . CYS F 2 133 ? 39.051 9.023 -37.451 1.00 22.56 313 CYS F N 1
ATOM 7617 C CA . CYS F 2 133 ? 40.300 8.282 -37.488 1.00 21.81 313 CYS F CA 1
ATOM 7618 C C . CYS F 2 133 ? 41.447 9.267 -37.564 1.00 25.14 313 CYS F C 1
ATOM 7619 O O . CYS F 2 133 ? 42.165 9.335 -38.564 1.00 25.65 313 CYS F O 1
ATOM 7622 N N . SER F 2 134 ? 41.604 10.018 -36.478 1.00 21.81 314 SER F N 1
ATOM 7623 C CA . SER F 2 134 ? 42.392 11.245 -36.468 1.00 24.40 314 SER F CA 1
ATOM 7624 C C . SER F 2 134 ? 43.901 11.011 -36.399 1.00 21.65 314 SER F C 1
ATOM 7625 O O . SER F 2 134 ? 44.694 11.940 -36.584 1.00 22.20 314 SER F O 1
ATOM 7628 N N . ASP F 2 135 ? 44.306 9.774 -36.139 1.00 24.76 315 ASP F N 1
ATOM 7629 C CA . ASP F 2 135 ? 45.734 9.475 -36.152 1.00 30.59 315 ASP F CA 1
ATOM 7630 C C . ASP F 2 135 ? 46.165 9.005 -37.540 1.00 26.32 315 ASP F C 1
ATOM 7631 O O . ASP F 2 135 ? 47.343 8.813 -37.801 1.00 19.62 315 ASP F O 1
ATOM 7636 N N . ASP F 2 136 ? 45.195 8.865 -38.436 1.00 23.39 316 ASP F N 1
ATOM 7637 C CA . ASP F 2 136 ? 45.461 8.413 -39.796 1.00 29.08 316 ASP F CA 1
ATOM 7638 C C . ASP F 2 136 ? 45.601 9.580 -40.759 1.00 29.24 316 ASP F C 1
ATOM 7639 O O . ASP F 2 136 ? 44.754 9.805 -41.622 1.00 25.19 316 ASP F O 1
ATOM 7644 N N . THR F 2 137 ? 46.705 10.299 -40.612 1.00 31.21 317 THR F N 1
ATOM 7645 C CA . THR F 2 137 ? 46.900 11.587 -41.264 1.00 26.81 317 THR F CA 1
ATOM 7646 C C . THR F 2 137 ? 47.219 11.477 -42.760 1.00 31.09 317 THR F C 1
ATOM 7647 O O . THR F 2 137 ? 47.525 12.479 -43.406 1.00 26.31 317 THR F O 1
ATOM 7651 N N . ASP F 2 138 ? 47.162 10.268 -43.305 1.00 20.43 318 ASP F N 1
ATOM 7652 C CA . ASP F 2 138 ? 47.271 10.105 -44.747 1.00 22.84 318 ASP F CA 1
ATOM 7653 C C . ASP F 2 138 ? 45.887 9.988 -45.366 1.00 27.27 318 ASP F C 1
ATOM 7654 O O . ASP F 2 138 ? 45.746 9.948 -46.591 1.00 32.73 318 ASP F O 1
ATOM 7659 N N . ILE F 2 139 ? 44.867 9.924 -44.509 1.00 28.06 319 ILE F N 1
ATOM 7660 C CA . ILE F 2 139 ? 43.485 10.093 -44.951 1.00 24.67 319 ILE F CA 1
ATOM 7661 C C . ILE F 2 139 ? 43.232 11.558 -45.324 1.00 34.11 319 ILE F C 1
ATOM 7662 O O . ILE F 2 139 ? 43.157 12.446 -44.459 1.00 26.08 319 ILE F O 1
ATOM 7667 N N . ASP F 2 140 ? 43.118 11.789 -46.629 1.00 36.10 320 ASP F N 1
ATOM 7668 C CA . ASP F 2 140 ? 42.941 13.113 -47.189 1.00 29.80 320 ASP F CA 1
ATOM 7669 C C . ASP F 2 140 ? 41.490 13.268 -47.616 1.00 34.58 320 ASP F C 1
ATOM 7670 O O . ASP F 2 140 ? 41.043 12.600 -48.541 1.00 30.42 320 ASP F O 1
ATOM 7675 N N . GLN F 2 141 ? 40.761 14.158 -46.955 1.00 36.69 321 GLN F N 1
ATOM 7676 C CA . GLN F 2 141 ? 39.338 14.305 -47.233 1.00 34.88 321 GLN F CA 1
ATOM 7677 C C . GLN F 2 141 ? 39.048 14.717 -48.677 1.00 37.62 321 GLN F C 1
ATOM 7678 O O . GLN F 2 141 ? 37.905 14.661 -49.126 1.00 41.12 321 GLN F O 1
ATOM 7684 N N . GLU F 2 142 ? 40.084 15.111 -49.408 1.00 41.52 322 GLU F N 1
ATOM 7685 C CA . GLU F 2 142 ? 39.923 15.484 -50.812 1.00 32.66 322 GLU F CA 1
ATOM 7686 C C . GLU F 2 142 ? 40.104 14.292 -51.733 1.00 40.69 322 GLU F C 1
ATOM 7687 O O . GLU F 2 142 ? 39.726 14.339 -52.911 1.00 41.63 322 GLU F O 1
ATOM 7693 N N . ARG F 2 143 ? 40.685 13.227 -51.194 1.00 33.31 323 ARG F N 1
ATOM 7694 C CA . ARG F 2 143 ? 40.953 12.040 -51.980 1.00 30.72 323 ARG F CA 1
ATOM 7695 C C . ARG F 2 143 ? 40.013 10.906 -51.584 1.00 31.15 323 ARG F C 1
ATOM 7696 O O . ARG F 2 143 ? 39.937 9.883 -52.267 1.00 35.64 323 ARG F O 1
ATOM 7704 N N . VAL F 2 144 ? 39.289 11.097 -50.485 1.00 36.41 324 VAL F N 1
ATOM 7705 C CA . VAL F 2 144 ? 38.316 10.112 -50.037 1.00 23.53 324 VAL F CA 1
ATOM 7706 C C . VAL F 2 144 ? 37.123 10.116 -50.979 1.00 27.54 324 VAL F C 1
ATOM 7707 O O . VAL F 2 144 ? 36.613 11.176 -51.347 1.00 35.05 324 VAL F O 1
ATOM 7711 N N . THR F 2 145 ? 36.671 8.933 -51.375 1.00 30.22 325 THR F N 1
ATOM 7712 C CA . THR F 2 145 ? 35.409 8.820 -52.094 1.00 30.91 325 THR F CA 1
ATOM 7713 C C . THR F 2 145 ? 34.464 7.901 -51.329 1.00 29.72 325 THR F C 1
ATOM 7714 O O . THR F 2 145 ? 34.898 6.906 -50.767 1.00 24.67 325 THR F O 1
ATOM 7718 N N . ILE F 2 146 ? 33.176 8.243 -51.321 1.00 29.67 326 ILE F N 1
ATOM 7719 C CA . ILE F 2 146 ? 32.165 7.498 -50.572 1.00 31.00 326 ILE F CA 1
ATOM 7720 C C . ILE F 2 146 ? 30.986 7.139 -51.473 1.00 31.61 326 ILE F C 1
ATOM 7721 O O . ILE F 2 146 ? 30.534 7.973 -52.252 1.00 30.95 326 ILE F O 1
ATOM 7726 N N . ARG F 2 147 ? 30.492 5.903 -51.362 1.00 41.27 327 ARG F N 1
ATOM 7727 C CA . ARG F 2 147 ? 29.362 5.435 -52.177 1.00 38.12 327 ARG F CA 1
ATOM 7728 C C . ARG F 2 147 ? 28.337 4.589 -51.395 1.00 41.71 327 ARG F C 1
ATOM 7729 O O . ARG F 2 147 ? 28.685 3.893 -50.431 1.00 35.05 327 ARG F O 1
ATOM 7737 N N . PHE F 2 148 ? 27.077 4.672 -51.821 1.00 32.26 328 PHE F N 1
ATOM 7738 C CA . PHE F 2 148 ? 26.014 3.808 -51.324 1.00 31.17 328 PHE F CA 1
ATOM 7739 C C . PHE F 2 148 ? 25.559 2.924 -52.479 1.00 38.65 328 PHE F C 1
ATOM 7740 O O . PHE F 2 148 ? 25.032 3.430 -53.475 1.00 36.01 328 PHE F O 1
ATOM 7748 N N . GLY F 2 149 ? 25.761 1.613 -52.345 1.00 31.13 329 GLY F N 1
ATOM 7749 C CA . GLY F 2 149 ? 25.544 0.686 -53.441 1.00 38.74 329 GLY F CA 1
ATOM 7750 C C . GLY F 2 149 ? 26.708 0.779 -54.411 1.00 47.14 329 GLY F C 1
ATOM 7751 O O . GLY F 2 149 ? 27.870 0.709 -54.000 1.00 51.13 329 GLY F O 1
ATOM 7752 N N . GLU F 2 150 ? 26.407 0.941 -55.696 1.00 39.01 330 GLU F N 1
ATOM 7753 C CA . GLU F 2 150 ? 27.448 1.223 -56.675 1.00 42.69 330 GLU F CA 1
ATOM 7754 C C . GLU F 2 150 ? 27.598 2.734 -56.839 1.00 44.21 330 GLU F C 1
ATOM 7755 O O . GLU F 2 150 ? 28.617 3.225 -57.335 1.00 50.03 330 GLU F O 1
ATOM 7761 N N . VAL F 2 151 ? 26.570 3.464 -56.413 1.00 40.53 331 VAL F N 1
ATOM 7762 C CA . VAL F 2 151 ? 26.473 4.897 -56.654 1.00 40.90 331 VAL F CA 1
ATOM 7763 C C . VAL F 2 151 ? 27.358 5.690 -55.706 1.00 41.07 331 VAL F C 1
ATOM 7764 O O . VAL F 2 151 ? 27.218 5.597 -54.486 1.00 42.27 331 VAL F O 1
ATOM 7768 N N . GLU F 2 152 ? 28.260 6.481 -56.277 1.00 39.51 332 GLU F N 1
ATOM 7769 C CA . GLU F 2 152 ? 29.167 7.317 -55.499 1.00 33.31 332 GLU F CA 1
ATOM 7770 C C . GLU F 2 152 ? 28.490 8.648 -55.158 1.00 38.64 332 GLU F C 1
ATOM 7771 O O . GLU F 2 152 ? 27.974 9.338 -56.042 1.00 34.63 332 GLU F O 1
ATOM 7777 N N . VAL F 2 153 ? 28.475 8.995 -53.873 1.00 32.10 333 VAL F N 1
ATOM 7778 C CA . VAL F 2 153 ? 27.832 10.221 -53.413 1.00 30.30 333 VAL F CA 1
ATOM 7779 C C . VAL F 2 153 ? 28.816 11.271 -52.877 1.00 33.33 333 VAL F C 1
ATOM 7780 O O . VAL F 2 153 ? 28.440 12.415 -52.626 1.00 34.93 333 VAL F O 1
ATOM 7784 N N . TYR F 2 154 ? 30.074 10.888 -52.694 1.00 39.70 334 TYR F N 1
ATOM 7785 C CA . TYR F 2 154 ? 31.117 11.852 -52.331 1.00 26.88 334 TYR F CA 1
ATOM 7786 C C . TYR F 2 154 ? 32.407 11.525 -53.076 1.00 34.58 334 TYR F C 1
ATOM 7787 O O . TYR F 2 154 ? 32.916 10.404 -52.989 1.00 40.20 334 TYR F O 1
ATOM 7796 N N . PRO F 2 155 ? 32.948 12.510 -53.805 1.00 38.78 335 PRO F N 1
ATOM 7797 C CA . PRO F 2 155 ? 32.429 13.880 -53.800 1.00 37.56 335 PRO F CA 1
ATOM 7798 C C . PRO F 2 155 ? 31.115 13.959 -54.562 1.00 40.98 335 PRO F C 1
ATOM 7799 O O . PRO F 2 155 ? 30.871 13.105 -55.410 1.00 42.33 335 PRO F O 1
ATOM 7803 N N . PRO F 2 156 ? 30.279 14.966 -54.256 1.00 44.53 336 PRO F N 1
ATOM 7804 C CA . PRO F 2 156 ? 28.940 15.118 -54.841 1.00 41.39 336 PRO F CA 1
ATOM 7805 C C . PRO F 2 156 ? 28.992 15.566 -56.297 1.00 41.48 336 PRO F C 1
ATOM 7806 O O . PRO F 2 156 ? 29.671 16.552 -56.588 1.00 44.29 336 PRO F O 1
ATOM 7810 N N . ASP F 2 164 ? 21.449 11.150 -62.835 1.00 47.38 337 ASP F N 1
ATOM 7811 C CA . ASP F 2 164 ? 21.113 12.341 -62.058 1.00 62.18 337 ASP F CA 1
ATOM 7812 C C . ASP F 2 164 ? 19.997 12.041 -61.068 1.00 61.57 337 ASP F C 1
ATOM 7813 O O . ASP F 2 164 ? 20.231 11.450 -60.013 1.00 61.78 337 ASP F O 1
ATOM 7815 N N . ASP F 2 165 ? 18.779 12.449 -61.415 1.00 69.27 338 ASP F N 1
ATOM 7816 C CA . ASP F 2 165 ? 17.608 12.134 -60.604 1.00 54.58 338 ASP F CA 1
ATOM 7817 C C . ASP F 2 165 ? 17.416 10.615 -60.529 1.00 52.38 338 ASP F C 1
ATOM 7818 O O . ASP F 2 165 ? 16.873 10.095 -59.553 1.00 44.52 338 ASP F O 1
ATOM 7820 N N . ALA F 2 166 ? 17.877 9.916 -61.566 1.00 48.60 339 ALA F N 1
ATOM 7821 C CA . ALA F 2 166 ? 17.804 8.458 -61.618 1.00 50.22 339 ALA F CA 1
ATOM 7822 C C . ALA F 2 166 ? 18.739 7.805 -60.603 1.00 46.83 339 ALA F C 1
ATOM 7823 O O . ALA F 2 166 ? 18.382 6.807 -59.983 1.00 42.99 339 ALA F O 1
ATOM 7825 N N . LEU F 2 167 ? 19.938 8.369 -60.450 1.00 48.66 340 LEU F N 1
ATOM 7826 C CA . LEU F 2 167 ? 20.923 7.853 -59.498 1.00 48.65 340 LEU F CA 1
ATOM 7827 C C . LEU F 2 167 ? 20.527 8.181 -58.063 1.00 50.24 340 LEU F C 1
ATOM 7828 O O . LEU F 2 167 ? 20.849 7.433 -57.135 1.00 47.56 340 LEU F O 1
ATOM 7833 N N . ARG F 2 168 ? 19.839 9.305 -57.881 1.00 39.39 341 ARG F N 1
ATOM 7834 C CA . ARG F 2 168 ? 19.293 9.650 -56.577 1.00 36.91 341 ARG F CA 1
ATOM 7835 C C . ARG F 2 168 ? 18.247 8.619 -56.158 1.00 44.28 341 ARG F C 1
ATOM 7836 O O . ARG F 2 168 ? 18.180 8.223 -54.995 1.00 43.45 341 ARG F O 1
ATOM 7838 N N . ALA F 2 169 ? 17.437 8.177 -57.116 1.00 47.54 342 ALA F N 1
ATOM 7839 C CA . ALA F 2 169 ? 16.407 7.176 -56.850 1.00 42.08 342 ALA F CA 1
ATOM 7840 C C . ALA F 2 169 ? 17.017 5.793 -56.631 1.00 37.76 342 ALA F C 1
ATOM 7841 O O . ALA F 2 169 ? 16.481 4.978 -55.883 1.00 28.30 342 ALA F O 1
ATOM 7843 N N . ALA F 2 170 ? 18.137 5.529 -57.295 1.00 39.08 343 ALA F N 1
ATOM 7844 C CA . ALA F 2 170 ? 18.846 4.266 -57.115 1.00 39.04 343 ALA F CA 1
ATOM 7845 C C . ALA F 2 170 ? 19.331 4.116 -55.669 1.00 35.53 343 ALA F C 1
ATOM 7846 O O . ALA F 2 170 ? 19.165 3.067 -55.051 1.00 36.72 343 ALA F O 1
ATOM 7848 N N . VAL F 2 171 ? 19.926 5.176 -55.140 1.00 28.30 344 VAL F N 1
ATOM 7849 C CA . VAL F 2 171 ? 20.465 5.161 -53.794 1.00 33.31 344 VAL F CA 1
ATOM 7850 C C . VAL F 2 171 ? 19.357 5.052 -52.754 1.00 36.07 344 VAL F C 1
ATOM 7851 O O . VAL F 2 171 ? 19.518 4.368 -51.741 1.00 42.82 344 VAL F O 1
ATOM 7855 N N . ALA F 2 172 ? 18.234 5.717 -53.006 1.00 40.86 345 ALA F N 1
ATOM 7856 C CA . ALA F 2 172 ? 17.111 5.710 -52.066 1.00 39.68 345 ALA F CA 1
ATOM 7857 C C . ALA F 2 172 ? 16.534 4.303 -51.952 1.00 35.02 345 ALA F C 1
ATOM 7858 O O . ALA F 2 172 ? 16.207 3.829 -50.862 1.00 34.39 345 ALA F O 1
ATOM 7860 N N . GLU F 2 173 ? 16.430 3.628 -53.089 1.00 34.84 346 GLU F N 1
ATOM 7861 C CA . GLU F 2 173 ? 15.980 2.254 -53.100 1.00 29.73 346 GLU F CA 1
ATOM 7862 C C . GLU F 2 173 ? 16.983 1.352 -52.397 1.00 39.37 346 GLU F C 1
ATOM 7863 O O . GLU F 2 173 ? 16.595 0.373 -51.748 1.00 37.29 346 GLU F O 1
ATOM 7869 N N . HIS F 2 174 ? 18.271 1.674 -52.527 1.00 36.10 347 HIS F N 1
ATOM 7870 C CA . HIS F 2 174 ? 19.316 0.871 -51.891 1.00 35.40 347 HIS F CA 1
ATOM 7871 C C . HIS F 2 174 ? 19.186 0.956 -50.378 1.00 28.74 347 HIS F C 1
ATOM 7872 O O . HIS F 2 174 ? 19.329 -0.045 -49.679 1.00 29.97 347 HIS F O 1
ATOM 7879 N N . LEU F 2 175 ? 18.904 2.154 -49.881 1.00 27.10 348 LEU F N 1
ATOM 7880 C CA . LEU F 2 175 ? 18.823 2.350 -48.446 1.00 31.84 348 LEU F CA 1
ATOM 7881 C C . LEU F 2 175 ? 17.479 1.906 -47.852 1.00 32.32 348 LEU F C 1
ATOM 7882 O O . LEU F 2 175 ? 17.347 1.710 -46.641 1.00 29.34 348 LEU F O 1
ATOM 7887 N N . ARG F 2 176 ? 16.488 1.723 -48.712 1.00 34.26 349 ARG F N 1
ATOM 7888 C CA . ARG F 2 176 ? 15.209 1.223 -48.254 1.00 26.01 349 ARG F CA 1
ATOM 7889 C C . ARG F 2 176 ? 15.267 -0.275 -48.013 1.00 31.71 349 ARG F C 1
ATOM 7890 O O . ARG F 2 176 ? 14.428 -0.821 -47.299 1.00 31.43 349 ARG F O 1
ATOM 7898 N N . GLY F 2 177 ? 16.260 -0.934 -48.610 1.00 36.97 350 GLY F N 1
ATOM 7899 C CA . GLY F 2 177 ? 16.426 -2.378 -48.484 1.00 29.97 350 GLY F CA 1
ATOM 7900 C C . GLY F 2 177 ? 16.987 -2.813 -47.139 1.00 39.12 350 GLY F C 1
ATOM 7901 O O . GLY F 2 177 ? 17.227 -1.985 -46.269 1.00 27.54 350 GLY F O 1
ATOM 7902 N N . ASP F 2 178 ? 17.199 -4.115 -46.963 1.00 39.83 351 ASP F N 1
ATOM 7903 C CA . ASP F 2 178 ? 17.649 -4.631 -45.674 1.00 42.01 351 ASP F CA 1
ATOM 7904 C C . ASP F 2 178 ? 19.155 -4.925 -45.601 1.00 40.44 351 ASP F C 1
ATOM 7905 O O . ASP F 2 178 ? 19.674 -5.249 -44.535 1.00 35.88 351 ASP F O 1
ATOM 7910 N N . GLU F 2 179 ? 19.854 -4.814 -46.724 1.00 31.14 352 GLU F N 1
ATOM 7911 C CA . GLU F 2 179 ? 21.301 -4.986 -46.708 1.00 34.06 352 GLU F CA 1
ATOM 7912 C C . GLU F 2 179 ? 21.963 -3.813 -47.412 1.00 35.83 352 GLU F C 1
ATOM 7913 O O . GLU F 2 179 ? 21.870 -3.668 -48.632 1.00 36.72 352 GLU F O 1
ATOM 7919 N N . VAL F 2 180 ? 22.604 -2.955 -46.626 1.00 29.11 353 VAL F N 1
ATOM 7920 C CA . VAL F 2 180 ? 23.099 -1.691 -47.141 1.00 25.16 353 VAL F CA 1
ATOM 7921 C C . VAL F 2 180 ? 24.617 -1.705 -47.236 1.00 28.45 353 VAL F C 1
ATOM 7922 O O . VAL F 2 180 ? 25.303 -2.108 -46.301 1.00 30.94 353 VAL F O 1
ATOM 7926 N N . VAL F 2 181 ? 25.133 -1.283 -48.384 1.00 34.75 354 VAL F N 1
ATOM 7927 C CA . VAL F 2 181 ? 26.567 -1.333 -48.636 1.00 33.40 354 VAL F CA 1
ATOM 7928 C C . VAL F 2 181 ? 27.178 0.054 -48.701 1.00 37.90 354 VAL F C 1
ATOM 7929 O O . VAL F 2 181 ? 26.807 0.872 -49.545 1.00 36.92 354 VAL F O 1
ATOM 7933 N N . ILE F 2 182 ? 28.128 0.297 -47.807 1.00 32.14 355 ILE F N 1
ATOM 7934 C CA . ILE F 2 182 ? 28.868 1.544 -47.785 1.00 31.92 355 ILE F CA 1
ATOM 7935 C C . ILE F 2 182 ? 30.275 1.295 -48.326 1.00 33.26 355 ILE F C 1
ATOM 7936 O O . ILE F 2 182 ? 31.071 0.590 -47.714 1.00 32.20 355 ILE F O 1
ATOM 7941 N N . GLY F 2 183 ? 30.563 1.862 -49.492 1.00 34.88 356 GLY F N 1
ATOM 7942 C CA . GLY F 2 183 ? 31.886 1.774 -50.081 1.00 28.80 356 GLY F CA 1
ATOM 7943 C C . GLY F 2 183 ? 32.684 3.023 -49.775 1.00 29.47 356 GLY F C 1
ATOM 7944 O O . GLY F 2 183 ? 32.168 4.142 -49.838 1.00 19.92 356 GLY F O 1
ATOM 7945 N N . ILE F 2 184 ? 33.955 2.834 -49.443 1.00 34.30 357 ILE F N 1
ATOM 7946 C CA . ILE F 2 184 ? 34.813 3.941 -49.064 1.00 20.78 357 ILE F CA 1
ATOM 7947 C C . ILE F 2 184 ? 36.175 3.716 -49.669 1.00 25.07 357 ILE F C 1
ATOM 7948 O O . ILE F 2 184 ? 36.804 2.694 -49.411 1.00 32.82 357 ILE F O 1
ATOM 7953 N N . ASP F 2 185 ? 36.642 4.646 -50.487 1.00 24.60 358 ASP F N 1
ATOM 7954 C CA . ASP F 2 185 ? 37.991 4.499 -51.010 1.00 26.79 358 ASP F CA 1
ATOM 7955 C C . ASP F 2 185 ? 38.847 5.597 -50.440 1.00 25.86 358 ASP F C 1
ATOM 7956 O O . ASP F 2 185 ? 38.444 6.747 -50.419 1.00 35.47 358 ASP F O 1
ATOM 7961 N N . LEU F 2 186 ? 40.036 5.244 -49.971 1.00 30.54 359 LEU F N 1
ATOM 7962 C CA . LEU F 2 186 ? 40.883 6.218 -49.296 1.00 27.99 359 LEU F CA 1
ATOM 7963 C C . LEU F 2 186 ? 41.974 6.766 -50.197 1.00 25.64 359 LEU F C 1
ATOM 7964 O O . LEU F 2 186 ? 42.643 7.737 -49.849 1.00 32.29 359 LEU F O 1
ATOM 7969 N N . ALA F 2 187 ? 42.162 6.129 -51.349 1.00 33.40 360 ALA F N 1
ATOM 7970 C CA . ALA F 2 187 ? 43.166 6.554 -52.326 1.00 29.22 360 ALA F CA 1
ATOM 7971 C C . ALA F 2 187 ? 44.571 6.729 -51.741 1.00 30.77 360 ALA F C 1
ATOM 7972 O O . ALA F 2 187 ? 45.188 7.769 -51.932 1.00 33.57 360 ALA F O 1
ATOM 7974 N N . ILE F 2 188 ? 45.091 5.710 -51.062 1.00 29.12 361 ILE F N 1
ATOM 7975 C CA . ILE F 2 188 ? 46.421 5.821 -50.462 1.00 28.16 361 ILE F CA 1
ATOM 7976 C C . ILE F 2 188 ? 47.330 4.722 -50.976 1.00 28.64 361 ILE F C 1
ATOM 7977 O O . ILE F 2 188 ? 48.361 4.997 -51.587 1.00 29.32 361 ILE F O 1
ATOM 7982 N N . ALA F 2 189 ? 46.942 3.477 -50.706 1.00 31.43 362 ALA F N 1
ATOM 7983 C CA . ALA F 2 189 ? 47.652 2.312 -51.202 1.00 27.24 362 ALA F CA 1
ATOM 7984 C C . ALA F 2 189 ? 46.632 1.261 -51.592 1.00 29.77 362 ALA F C 1
ATOM 7985 O O . ALA F 2 189 ? 45.572 1.589 -52.132 1.00 32.73 362 ALA F O 1
ATOM 7987 N N . ASP F 2 190 ? 46.935 0.003 -51.288 1.00 36.55 363 ASP F N 1
ATOM 7988 C CA . ASP F 2 190 ? 46.110 -1.114 -51.736 1.00 37.30 363 ASP F CA 1
ATOM 7989 C C . ASP F 2 190 ? 45.331 -1.777 -50.602 1.00 28.18 363 ASP F C 1
ATOM 7990 O O . ASP F 2 190 ? 44.627 -2.757 -50.829 1.00 38.17 363 ASP F O 1
ATOM 7992 N N . GLY F 2 191 ? 45.461 -1.242 -49.390 1.00 26.68 364 GLY F N 1
ATOM 7993 C CA . GLY F 2 191 ? 44.756 -1.770 -48.230 1.00 25.17 364 GLY F CA 1
ATOM 7994 C C . GLY F 2 191 ? 43.247 -1.857 -48.436 1.00 21.78 364 GLY F C 1
ATOM 7995 O O . GLY F 2 191 ? 42.610 -0.891 -48.846 1.00 22.01 364 GLY F O 1
ATOM 7996 N N . ALA F 2 192 ? 42.684 -3.021 -48.135 1.00 26.60 365 ALA F N 1
ATOM 7997 C CA . ALA F 2 192 ? 41.263 -3.275 -48.329 1.00 24.68 365 ALA F CA 1
ATOM 7998 C C . ALA F 2 192 ? 40.722 -4.159 -47.222 1.00 27.12 365 ALA F C 1
ATOM 7999 O O . ALA F 2 192 ? 41.416 -5.061 -46.740 1.00 29.04 365 ALA F O 1
ATOM 8001 N N . PHE F 2 193 ? 39.478 -3.914 -46.825 1.00 22.57 366 PHE F N 1
ATOM 8002 C CA . PHE F 2 193 ? 38.866 -4.729 -45.780 1.00 23.90 366 PHE F CA 1
ATOM 8003 C C . PHE F 2 193 ? 37.389 -4.394 -45.637 1.00 28.22 366 PHE F C 1
ATOM 8004 O O . PHE F 2 193 ? 36.997 -3.220 -45.729 1.00 37.95 366 PHE F O 1
ATOM 8012 N N . THR F 2 194 ? 36.578 -5.419 -45.397 1.00 16.94 367 THR F N 1
ATOM 8013 C CA . THR F 2 194 ? 35.139 -5.249 -45.253 1.00 28.67 367 THR F CA 1
ATOM 8014 C C . THR F 2 194 ? 34.656 -5.660 -43.872 1.00 27.25 367 THR F C 1
ATOM 8015 O O . THR F 2 194 ? 34.941 -6.761 -43.418 1.00 20.09 367 THR F O 1
ATOM 8019 N N . VAL F 2 195 ? 33.904 -4.787 -43.207 1.00 27.57 368 VAL F N 1
ATOM 8020 C CA . VAL F 2 195 ? 33.299 -5.159 -41.932 1.00 21.76 368 VAL F CA 1
ATOM 8021 C C . VAL F 2 195 ? 31.775 -5.179 -42.015 1.00 24.53 368 VAL F C 1
ATOM 8022 O O . VAL F 2 195 ? 31.181 -4.785 -43.026 1.00 23.44 368 VAL F O 1
ATOM 8026 N N . TYR F 2 196 ? 31.142 -5.638 -40.943 1.00 23.32 369 TYR F N 1
ATOM 8027 C CA . TYR F 2 196 ? 29.701 -5.864 -40.952 1.00 21.61 369 TYR F CA 1
ATOM 8028 C C . TYR F 2 196 ? 29.085 -5.390 -39.656 1.00 24.47 369 TYR F C 1
ATOM 8029 O O . TYR F 2 196 ? 29.707 -5.463 -38.589 1.00 13.95 369 TYR F O 1
ATOM 8038 N N . GLY F 2 197 ? 27.857 -4.899 -39.762 1.00 20.32 370 GLY F N 1
ATOM 8039 C CA . GLY F 2 197 ? 27.128 -4.408 -38.612 1.00 22.97 370 GLY F CA 1
ATOM 8040 C C . GLY F 2 197 ? 25.716 -4.100 -39.045 1.00 25.55 370 GLY F C 1
ATOM 8041 O O . GLY F 2 197 ? 25.302 -4.442 -40.153 1.00 23.79 370 GLY F O 1
ATOM 8042 N N . CYS F 2 198 ? 24.969 -3.432 -38.183 1.00 24.78 371 CYS F N 1
ATOM 8043 C CA . CYS F 2 198 ? 23.580 -3.150 -38.500 1.00 26.35 371 CYS F CA 1
ATOM 8044 C C . CYS F 2 198 ? 23.157 -1.714 -38.156 1.00 24.88 371 CYS F C 1
ATOM 8045 O O . CYS F 2 198 ? 23.921 -0.936 -37.564 1.00 6.60 371 CYS F O 1
ATOM 8048 N N . ASP F 2 199 ? 21.927 -1.378 -38.533 1.00 11.86 372 ASP F N 1
ATOM 8049 C CA . ASP F 2 199 ? 21.355 -0.109 -38.143 1.00 16.41 372 ASP F CA 1
ATOM 8050 C C . ASP F 2 199 ? 21.046 -0.105 -36.646 1.00 18.59 372 ASP F C 1
ATOM 8051 O O . ASP F 2 199 ? 21.099 -1.136 -35.993 1.00 13.12 372 ASP F O 1
ATOM 8056 N N . LEU F 2 200 ? 20.740 1.070 -36.110 1.00 20.29 373 LEU F N 1
ATOM 8057 C CA . LEU F 2 200 ? 20.368 1.199 -34.712 1.00 12.45 373 LEU F CA 1
ATOM 8058 C C . LEU F 2 200 ? 18.907 1.575 -34.707 1.00 18.30 373 LEU F C 1
ATOM 8059 O O . LEU F 2 200 ? 18.506 2.493 -35.419 1.00 16.29 373 LEU F O 1
ATOM 8064 N N . THR F 2 201 ? 18.112 0.849 -33.922 1.00 20.91 374 THR F N 1
ATOM 8065 C CA . THR F 2 201 ? 16.671 1.049 -33.896 1.00 14.08 374 THR F CA 1
ATOM 8066 C C . THR F 2 201 ? 16.208 1.170 -32.462 1.00 25.13 374 THR F C 1
ATOM 8067 O O . THR F 2 201 ? 16.958 0.877 -31.520 1.00 22.37 374 THR F O 1
ATOM 8071 N N . GLU F 2 202 ? 14.953 1.573 -32.301 1.00 27.12 375 GLU F N 1
ATOM 8072 C CA . GLU F 2 202 ? 14.353 1.707 -30.981 1.00 28.02 375 GLU F CA 1
ATOM 8073 C C . GLU F 2 202 ? 14.136 0.330 -30.355 1.00 26.19 375 GLU F C 1
ATOM 8074 O O . GLU F 2 202 ? 14.104 0.187 -29.130 1.00 30.55 375 GLU F O 1
ATOM 8080 N N . GLY F 2 203 ? 14.007 -0.684 -31.199 1.00 25.12 376 GLY F N 1
ATOM 8081 C CA . GLY F 2 203 ? 13.949 -2.058 -30.733 1.00 20.51 376 GLY F CA 1
ATOM 8082 C C . GLY F 2 203 ? 15.179 -2.475 -29.928 1.00 29.31 376 GLY F C 1
ATOM 8083 O O . GLY F 2 203 ? 15.048 -3.071 -28.859 1.00 23.85 376 GLY F O 1
ATOM 8084 N N . TYR F 2 204 ? 16.373 -2.161 -30.435 1.00 28.27 377 TYR F N 1
ATOM 8085 C CA . TYR F 2 204 ? 17.617 -2.431 -29.715 1.00 18.79 377 TYR F CA 1
ATOM 8086 C C . TYR F 2 204 ? 17.608 -1.766 -28.342 1.00 29.52 377 TYR F C 1
ATOM 8087 O O . TYR F 2 204 ? 17.968 -2.380 -27.327 1.00 24.16 377 TYR F O 1
ATOM 8096 N N . VAL F 2 205 ? 17.223 -0.493 -28.322 1.00 27.47 378 VAL F N 1
ATOM 8097 C CA . VAL F 2 205 ? 17.149 0.266 -27.078 1.00 24.89 378 VAL F CA 1
ATOM 8098 C C . VAL F 2 205 ? 16.080 -0.301 -26.152 1.00 24.22 378 VAL F C 1
ATOM 8099 O O . VAL F 2 205 ? 16.328 -0.534 -24.976 1.00 29.66 378 VAL F O 1
ATOM 8103 N N . ARG F 2 206 ? 14.891 -0.517 -26.701 1.00 24.41 379 ARG F N 1
ATOM 8104 C CA . ARG F 2 206 ? 13.770 -1.093 -25.963 1.00 30.66 379 ARG F CA 1
ATOM 8105 C C . ARG F 2 206 ? 14.100 -2.444 -25.318 1.00 29.48 379 ARG F C 1
ATOM 8106 O O . ARG F 2 206 ? 13.813 -2.665 -24.141 1.00 20.79 379 ARG F O 1
ATOM 8114 N N . LEU F 2 207 ? 14.699 -3.344 -26.094 1.00 28.65 380 LEU F N 1
ATOM 8115 C CA . LEU F 2 207 ? 15.084 -4.659 -25.586 1.00 24.48 380 LEU F CA 1
ATOM 8116 C C . LEU F 2 207 ? 16.127 -4.533 -24.483 1.00 30.95 380 LEU F C 1
ATOM 8117 O O . LEU F 2 207 ? 15.990 -5.116 -23.419 1.00 27.28 380 LEU F O 1
ATOM 8122 N N . ASN F 2 208 ? 17.173 -3.762 -24.741 1.00 30.97 381 ASN F N 1
ATOM 8123 C CA . ASN F 2 208 ? 18.273 -3.654 -23.791 1.00 25.20 381 ASN F CA 1
ATOM 8124 C C . ASN F 2 208 ? 17.975 -2.759 -22.594 1.00 30.31 381 ASN F C 1
ATOM 8125 O O . ASN F 2 208 ? 18.700 -2.798 -21.581 1.00 27.16 381 ASN F O 1
ATOM 8130 N N . SER F 2 209 ? 16.921 -1.947 -22.726 1.00 25.18 382 SER F N 1
ATOM 8131 C CA . SER F 2 209 ? 16.424 -1.115 -21.631 1.00 26.35 382 SER F CA 1
ATOM 8132 C C . SER F 2 209 ? 15.500 -1.906 -20.699 1.00 29.43 382 SER F C 1
ATOM 8133 O O . SER F 2 209 ? 15.597 -1.806 -19.480 1.00 29.91 382 SER F O 1
ATOM 8135 N N . GLU F 2 210 ? 14.610 -2.700 -21.282 1.00 36.82 383 GLU F N 1
ATOM 8136 C CA . GLU F 2 210 ? 13.669 -3.498 -20.503 1.00 35.97 383 GLU F CA 1
ATOM 8137 C C . GLU F 2 210 ? 14.385 -4.438 -19.543 1.00 41.24 383 GLU F C 1
ATOM 8138 O O . GLU F 2 210 ? 14.571 -4.105 -18.369 1.00 56.76 383 GLU F O 1
ATOM 8140 N N . THR G 1 1 ? 28.189 40.582 -18.836 1.00 51.08 8 THR G N 1
ATOM 8141 C CA . THR G 1 1 ? 28.819 40.945 -17.565 1.00 57.52 8 THR G CA 1
ATOM 8142 C C . THR G 1 1 ? 30.351 41.144 -17.636 1.00 56.54 8 THR G C 1
ATOM 8143 O O . THR G 1 1 ? 30.911 41.869 -16.814 1.00 55.90 8 THR G O 1
ATOM 8147 N N . PRO G 1 2 ? 31.037 40.494 -18.600 1.00 56.17 9 PRO G N 1
ATOM 8148 C CA . PRO G 1 2 ? 32.463 40.807 -18.788 1.00 47.31 9 PRO G CA 1
ATOM 8149 C C . PRO G 1 2 ? 32.651 42.127 -19.533 1.00 55.65 9 PRO G C 1
ATOM 8150 O O . PRO G 1 2 ? 31.982 42.359 -20.556 1.00 52.31 9 PRO G O 1
ATOM 8154 N N . ARG G 1 3 ? 33.555 42.971 -19.031 1.00 46.57 10 ARG G N 1
ATOM 8155 C CA . ARG G 1 3 ? 33.817 44.270 -19.642 1.00 46.95 10 ARG G CA 1
ATOM 8156 C C . ARG G 1 3 ? 34.371 44.146 -21.051 1.00 41.09 10 ARG G C 1
ATOM 8157 O O . ARG G 1 3 ? 35.255 43.329 -21.308 1.00 40.91 10 ARG G O 1
ATOM 8165 N N . GLY G 1 4 ? 33.857 44.973 -21.953 1.00 40.99 11 GLY G N 1
ATOM 8166 C CA . GLY G 1 4 ? 34.347 45.007 -23.317 1.00 41.54 11 GLY G CA 1
ATOM 8167 C C . GLY G 1 4 ? 34.053 43.728 -24.078 1.00 34.12 11 GLY G C 1
ATOM 8168 O O . GLY G 1 4 ? 34.851 43.305 -24.916 1.00 35.51 11 GLY G O 1
ATOM 8169 N N . PHE G 1 5 ? 32.917 43.106 -23.771 1.00 29.94 12 PHE G N 1
ATOM 8170 C CA . PHE G 1 5 ? 32.418 41.990 -24.565 1.00 39.08 12 PHE G CA 1
ATOM 8171 C C . PHE G 1 5 ? 31.004 42.256 -25.027 1.00 42.36 12 PHE G C 1
ATOM 8172 O O . PHE G 1 5 ? 30.073 42.281 -24.209 1.00 32.96 12 PHE G O 1
ATOM 8180 N N . VAL G 1 6 ? 30.862 42.464 -26.338 1.00 38.11 13 VAL G N 1
ATOM 8181 C CA . VAL G 1 6 ? 29.564 42.686 -26.958 1.00 42.39 13 VAL G CA 1
ATOM 8182 C C . VAL G 1 6 ? 29.073 41.382 -27.572 1.00 41.41 13 VAL G C 1
ATOM 8183 O O . VAL G 1 6 ? 29.853 40.458 -27.761 1.00 42.93 13 VAL G O 1
ATOM 8187 N N . VAL G 1 7 ? 27.782 41.302 -27.882 1.00 48.20 14 VAL G N 1
ATOM 8188 C CA . VAL G 1 7 ? 27.253 40.121 -28.566 1.00 39.55 14 VAL G CA 1
ATOM 8189 C C . VAL G 1 7 ? 26.283 40.494 -29.675 1.00 35.74 14 VAL G C 1
ATOM 8190 O O . VAL G 1 7 ? 25.215 41.044 -29.415 1.00 31.69 14 VAL G O 1
ATOM 8194 N N . HIS G 1 8 ? 26.663 40.194 -30.913 1.00 38.96 15 HIS G N 1
ATOM 8195 C CA . HIS G 1 8 ? 25.768 40.356 -32.057 1.00 35.30 15 HIS G CA 1
ATOM 8196 C C . HIS G 1 8 ? 25.109 39.019 -32.405 1.00 40.81 15 HIS G C 1
ATOM 8197 O O . HIS G 1 8 ? 25.759 37.975 -32.328 1.00 37.19 15 HIS G O 1
ATOM 8204 N N . THR G 1 9 ? 23.824 39.053 -32.774 1.00 40.40 16 THR G N 1
ATOM 8205 C CA . THR G 1 9 ? 23.077 37.848 -33.151 1.00 30.99 16 THR G CA 1
ATOM 8206 C C . THR G 1 9 ? 21.970 38.218 -34.136 1.00 35.87 16 THR G C 1
ATOM 8207 O O . THR G 1 9 ? 21.307 39.245 -33.962 1.00 43.32 16 THR G O 1
ATOM 8211 N N . ALA G 1 10 ? 21.755 37.389 -35.158 1.00 36.49 17 ALA G N 1
ATOM 8212 C CA . ALA G 1 10 ? 20.757 37.707 -36.187 1.00 41.37 17 ALA G CA 1
ATOM 8213 C C . ALA G 1 10 ? 20.477 36.580 -37.191 1.00 42.25 17 ALA G C 1
ATOM 8214 O O . ALA G 1 10 ? 21.375 35.805 -37.536 1.00 39.81 17 ALA G O 1
ATOM 8216 N N . PRO G 1 11 ? 19.225 36.502 -37.673 1.00 30.62 18 PRO G N 1
ATOM 8217 C CA . PRO G 1 11 ? 18.777 35.528 -38.676 1.00 40.80 18 PRO G CA 1
ATOM 8218 C C . PRO G 1 11 ? 19.413 35.773 -40.039 1.00 40.89 18 PRO G C 1
ATOM 8219 O O . PRO G 1 11 ? 19.317 36.873 -40.573 1.00 46.22 18 PRO G O 1
ATOM 8223 N N . VAL G 1 12 ? 20.049 34.749 -40.592 1.00 37.83 19 VAL G N 1
ATOM 8224 C CA . VAL G 1 12 ? 20.645 34.830 -41.914 1.00 39.09 19 VAL G CA 1
ATOM 8225 C C . VAL G 1 12 ? 20.077 33.714 -42.787 1.00 38.55 19 VAL G C 1
ATOM 8226 O O . VAL G 1 12 ? 20.394 33.605 -43.975 1.00 36.34 19 VAL G O 1
ATOM 8230 N N . GLY G 1 13 ? 19.229 32.888 -42.177 1.00 39.49 20 GLY G N 1
ATOM 8231 C CA . GLY G 1 13 ? 18.470 31.878 -42.892 1.00 31.70 20 GLY G CA 1
ATOM 8232 C C . GLY G 1 13 ? 19.225 30.591 -43.172 1.00 40.05 20 GLY G C 1
ATOM 8233 O O . GLY G 1 13 ? 18.944 29.904 -44.160 1.00 49.14 20 GLY G O 1
ATOM 8234 N N . LEU G 1 14 ? 20.184 30.249 -42.316 1.00 37.96 21 LEU G N 1
ATOM 8235 C CA . LEU G 1 14 ? 20.870 28.962 -42.453 1.00 34.50 21 LEU G CA 1
ATOM 8236 C C . LEU G 1 14 ? 19.840 27.836 -42.313 1.00 32.22 21 LEU G C 1
ATOM 8237 O O . LEU G 1 14 ? 20.118 26.672 -42.606 1.00 36.66 21 LEU G O 1
ATOM 8242 N N . ALA G 1 15 ? 18.646 28.213 -41.856 1.00 47.10 22 ALA G N 1
ATOM 8243 C CA . ALA G 1 15 ? 17.464 27.355 -41.840 1.00 31.17 22 ALA G CA 1
ATOM 8244 C C . ALA G 1 15 ? 16.213 28.243 -41.878 1.00 39.80 22 ALA G C 1
ATOM 8245 O O . ALA G 1 15 ? 16.186 29.310 -41.256 1.00 39.73 22 ALA G O 1
ATOM 8247 N N . ASP G 1 16 ? 15.183 27.812 -42.606 1.00 36.10 23 ASP G N 1
ATOM 8248 C CA . ASP G 1 16 ? 14.010 28.658 -42.859 1.00 36.82 23 ASP G CA 1
ATOM 8249 C C . ASP G 1 16 ? 13.057 28.758 -41.677 1.00 33.61 23 ASP G C 1
ATOM 8250 O O . ASP G 1 16 ? 11.931 28.272 -41.753 1.00 30.45 23 ASP G O 1
ATOM 8252 N N . ASP G 1 17 ? 13.493 29.395 -40.594 1.00 32.13 24 ASP G N 1
ATOM 8253 C CA . ASP G 1 17 ? 12.619 29.595 -39.437 1.00 38.38 24 ASP G CA 1
ATOM 8254 C C . ASP G 1 17 ? 12.667 31.012 -38.878 1.00 42.60 24 ASP G C 1
ATOM 8255 O O . ASP G 1 17 ? 11.939 31.343 -37.935 1.00 45.35 24 ASP G O 1
ATOM 8260 N N . GLY G 1 18 ? 13.531 31.842 -39.453 1.00 39.22 25 GLY G N 1
ATOM 8261 C CA . GLY G 1 18 ? 13.649 33.227 -39.020 1.00 46.80 25 GLY G CA 1
ATOM 8262 C C . GLY G 1 18 ? 14.335 33.376 -37.676 1.00 35.62 25 GLY G C 1
ATOM 8263 O O . GLY G 1 18 ? 14.443 34.478 -37.141 1.00 44.94 25 GLY G O 1
ATOM 8264 N N . ARG G 1 19 ? 14.808 32.260 -37.134 1.00 38.58 26 ARG G N 1
ATOM 8265 C CA . ARG G 1 19 ? 15.514 32.247 -35.855 1.00 36.21 26 ARG G CA 1
ATOM 8266 C C . ARG G 1 19 ? 16.936 32.797 -36.000 1.00 30.51 26 ARG G C 1
ATOM 8267 O O . ARG G 1 19 ? 17.524 32.761 -37.082 1.00 27.30 26 ARG G O 1
ATOM 8275 N N . ASP G 1 20 ? 17.476 33.332 -34.910 1.00 30.56 27 ASP G N 1
ATOM 8276 C CA . ASP G 1 20 ? 18.874 33.773 -34.880 1.00 38.44 27 ASP G CA 1
ATOM 8277 C C . ASP G 1 20 ? 19.833 32.608 -35.139 1.00 40.51 27 ASP G C 1
ATOM 8278 O O . ASP G 1 20 ? 19.944 31.695 -34.316 1.00 34.00 27 ASP G O 1
ATOM 8283 N N . ASP G 1 21 ? 20.533 32.635 -36.269 1.00 38.08 28 ASP G N 1
ATOM 8284 C CA . ASP G 1 21 ? 21.481 31.569 -36.573 1.00 34.38 28 ASP G CA 1
ATOM 8285 C C . ASP G 1 21 ? 22.872 32.099 -36.950 1.00 40.96 28 ASP G C 1
ATOM 8286 O O . ASP G 1 21 ? 23.765 31.320 -37.349 1.00 21.18 28 ASP G O 1
ATOM 8291 N N . PHE G 1 22 ? 23.036 33.422 -36.820 1.00 32.32 29 PHE G N 1
ATOM 8292 C CA . PHE G 1 22 ? 24.275 34.120 -37.156 1.00 34.41 29 PHE G CA 1
ATOM 8293 C C . PHE G 1 22 ? 24.719 35.019 -36.006 1.00 32.49 29 PHE G C 1
ATOM 8294 O O . PHE G 1 22 ? 24.040 35.985 -35.656 1.00 33.79 29 PHE G O 1
ATOM 8302 N N . THR G 1 23 ? 25.872 34.704 -35.429 1.00 29.60 30 THR G N 1
ATOM 8303 C CA . THR G 1 23 ? 26.289 35.362 -34.211 1.00 27.62 30 THR G CA 1
ATOM 8304 C C . THR G 1 23 ? 27.702 35.862 -34.360 1.00 35.68 30 THR G C 1
ATOM 8305 O O . THR G 1 23 ? 28.509 35.234 -35.039 1.00 39.47 30 THR G O 1
ATOM 8309 N N . VAL G 1 24 ? 27.984 37.021 -33.767 1.00 35.85 31 VAL G N 1
ATOM 8310 C CA . VAL G 1 24 ? 29.360 37.451 -33.570 1.00 34.50 31 VAL G CA 1
ATOM 8311 C C . VAL G 1 24 ? 29.522 37.901 -32.126 1.00 38.28 31 VAL G C 1
ATOM 8312 O O . VAL G 1 24 ? 28.661 38.584 -31.571 1.00 33.55 31 VAL G O 1
ATOM 8316 N N . LEU G 1 25 ? 30.609 37.461 -31.506 1.00 43.94 32 LEU G N 1
ATOM 8317 C CA . LEU G 1 25 ? 30.969 37.899 -30.169 1.00 32.17 32 LEU G CA 1
ATOM 8318 C C . LEU G 1 25 ? 32.289 38.605 -30.335 1.00 34.90 32 LEU G C 1
ATOM 8319 O O . LEU G 1 25 ? 33.145 38.145 -31.087 1.00 45.68 32 LEU G O 1
ATOM 8324 N N . ALA G 1 26 ? 32.460 39.734 -29.662 1.00 42.04 33 ALA G N 1
ATOM 8325 C CA . ALA G 1 26 ? 33.704 40.485 -29.789 1.00 39.88 33 ALA G CA 1
ATOM 8326 C C . ALA G 1 26 ? 34.072 41.287 -28.544 1.00 44.64 33 ALA G C 1
ATOM 8327 O O . ALA G 1 26 ? 33.203 41.818 -27.834 1.00 35.11 33 ALA G O 1
ATOM 8329 N N . SER G 1 27 ? 35.376 41.341 -28.281 1.00 33.58 34 SER G N 1
ATOM 8330 C CA . SER G 1 27 ? 35.914 42.270 -27.314 1.00 36.60 34 SER G CA 1
ATOM 8331 C C . SER G 1 27 ? 36.157 43.598 -28.004 1.00 44.92 34 SER G C 1
ATOM 8332 O O . SER G 1 27 ? 36.831 43.664 -29.041 1.00 48.84 34 SER G O 1
ATOM 8335 N N . THR G 1 28 ? 35.593 44.655 -27.434 1.00 39.88 35 THR G N 1
ATOM 8336 C CA . THR G 1 28 ? 35.865 46.002 -27.903 1.00 30.37 35 THR G CA 1
ATOM 8337 C C . THR G 1 28 ? 37.367 46.274 -27.754 1.00 50.01 35 THR G C 1
ATOM 8338 O O . THR G 1 28 ? 37.900 47.188 -28.379 1.00 50.11 35 THR G O 1
ATOM 8342 N N . ALA G 1 29 ? 38.042 45.461 -26.939 1.00 44.07 36 ALA G N 1
ATOM 8343 C CA . ALA G 1 29 ? 39.479 45.599 -26.690 1.00 43.44 36 ALA G CA 1
ATOM 8344 C C . ALA G 1 29 ? 40.277 44.381 -27.197 1.00 44.91 36 ALA G C 1
ATOM 8345 O O . ALA G 1 29 ? 39.743 43.276 -27.285 1.00 34.91 36 ALA G O 1
ATOM 8347 N N . PRO G 1 30 ? 41.562 44.585 -27.540 1.00 51.39 37 PRO G N 1
ATOM 8348 C CA . PRO G 1 30 ? 42.456 43.463 -27.862 1.00 44.67 37 PRO G CA 1
ATOM 8349 C C . PRO G 1 30 ? 42.459 42.411 -26.761 1.00 45.94 37 PRO G C 1
ATOM 8350 O O . PRO G 1 30 ? 42.405 42.752 -25.568 1.00 39.70 37 PRO G O 1
ATOM 8354 N N . ALA G 1 31 ? 42.525 41.143 -27.159 1.00 49.08 38 ALA G N 1
ATOM 8355 C CA . ALA G 1 31 ? 42.437 40.040 -26.200 1.00 48.57 38 ALA G CA 1
ATOM 8356 C C . ALA G 1 31 ? 43.395 38.899 -26.520 1.00 36.47 38 ALA G C 1
ATOM 8357 O O . ALA G 1 31 ? 43.655 38.594 -27.694 1.00 35.94 38 ALA G O 1
ATOM 8359 N N . THR G 1 32 ? 43.914 38.270 -25.466 1.00 32.42 39 THR G N 1
ATOM 8360 C CA . THR G 1 32 ? 44.643 37.025 -25.623 1.00 37.65 39 THR G CA 1
ATOM 8361 C C . THR G 1 32 ? 43.624 35.901 -25.766 1.00 38.52 39 THR G C 1
ATOM 8362 O O . THR G 1 32 ? 42.656 35.821 -25.006 1.00 36.65 39 THR G O 1
ATOM 8366 N N . VAL G 1 33 ? 43.842 35.041 -26.753 1.00 41.64 40 VAL G N 1
ATOM 8367 C CA . VAL G 1 33 ? 42.936 33.942 -27.029 1.00 32.41 40 VAL G CA 1
ATOM 8368 C C . VAL G 1 33 ? 43.622 32.605 -26.790 1.00 41.57 40 VAL G C 1
ATOM 8369 O O . VAL G 1 33 ? 44.802 32.439 -27.113 1.00 43.41 40 VAL G O 1
ATOM 8373 N N . SER G 1 34 ? 42.880 31.663 -26.208 1.00 41.72 41 SER G N 1
ATOM 8374 C CA . SER G 1 34 ? 43.286 30.261 -26.142 1.00 26.35 41 SER G CA 1
ATOM 8375 C C . SER G 1 34 ? 42.200 29.435 -26.834 1.00 37.23 41 SER G C 1
ATOM 8376 O O . SER G 1 34 ? 41.010 29.771 -26.748 1.00 31.76 41 SER G O 1
ATOM 8379 N N . ALA G 1 35 ? 42.602 28.361 -27.515 1.00 35.55 42 ALA G N 1
ATOM 8380 C CA . ALA G 1 35 ? 41.672 27.600 -28.345 1.00 28.08 42 ALA G CA 1
ATOM 8381 C C . ALA G 1 35 ? 42.181 26.206 -28.680 1.00 29.68 42 ALA G C 1
ATOM 8382 O O . ALA G 1 35 ? 43.377 25.998 -28.925 1.00 34.44 42 ALA G O 1
ATOM 8384 N N . VAL G 1 36 ? 41.251 25.257 -28.685 1.00 32.64 43 VAL G N 1
ATOM 8385 C CA . VAL G 1 36 ? 41.504 23.880 -29.088 1.00 21.15 43 VAL G CA 1
ATOM 8386 C C . VAL G 1 36 ? 40.373 23.424 -30.007 1.00 24.07 43 VAL G C 1
ATOM 8387 O O . VAL G 1 36 ? 39.210 23.825 -29.831 1.00 18.46 43 VAL G O 1
ATOM 8391 N N . PHE G 1 37 ? 40.710 22.590 -30.990 1.00 21.82 44 PHE G N 1
ATOM 8392 C CA . PHE G 1 37 ? 39.743 22.210 -32.027 1.00 20.87 44 PHE G CA 1
ATOM 8393 C C . PHE G 1 37 ? 39.725 20.707 -32.341 1.00 17.58 44 PHE G C 1
ATOM 8394 O O . PHE G 1 37 ? 40.660 19.969 -32.002 1.00 21.55 44 PHE G O 1
ATOM 8402 N N . THR G 1 38 ? 38.655 20.250 -32.984 1.00 17.10 45 THR G N 1
ATOM 8403 C CA . THR G 1 38 ? 38.611 18.878 -33.474 1.00 16.83 45 THR G CA 1
ATOM 8404 C C . THR G 1 38 ? 39.902 18.587 -34.244 1.00 17.92 45 THR G C 1
ATOM 8405 O O . THR G 1 38 ? 40.637 19.503 -34.609 1.00 16.89 45 THR G O 1
ATOM 8409 N N . ARG G 1 39 ? 40.185 17.312 -34.471 1.00 27.47 46 ARG G N 1
ATOM 8410 C CA . ARG G 1 39 ? 41.323 16.918 -35.294 1.00 26.72 46 ARG G CA 1
ATOM 8411 C C . ARG G 1 39 ? 40.836 15.954 -36.356 1.00 22.28 46 ARG G C 1
ATOM 8412 O O . ARG G 1 39 ? 41.617 15.247 -36.993 1.00 15.28 46 ARG G O 1
ATOM 8420 N N . SER G 1 40 ? 39.519 15.934 -36.533 1.00 23.40 47 SER G N 1
ATOM 8421 C CA . SER G 1 40 ? 38.910 15.146 -37.584 1.00 17.27 47 SER G CA 1
ATOM 8422 C C . SER G 1 40 ? 39.714 15.263 -38.886 1.00 11.24 47 SER G C 1
ATOM 8423 O O . SER G 1 40 ? 40.338 16.286 -39.158 1.00 31.51 47 SER G O 1
ATOM 8426 N N . ARG G 1 41 ? 39.701 14.211 -39.689 1.00 22.71 48 ARG G N 1
ATOM 8427 C CA . ARG G 1 41 ? 40.314 14.263 -41.012 1.00 29.75 48 ARG G CA 1
ATOM 8428 C C . ARG G 1 41 ? 39.358 14.917 -41.997 1.00 28.39 48 ARG G C 1
ATOM 8429 O O . ARG G 1 41 ? 39.716 15.181 -43.148 1.00 39.35 48 ARG G O 1
ATOM 8437 N N . PHE G 1 42 ? 38.126 15.134 -41.552 1.00 26.51 49 PHE G N 1
ATOM 8438 C CA . PHE G 1 42 ? 37.124 15.815 -42.364 1.00 33.36 49 PHE G CA 1
ATOM 8439 C C . PHE G 1 42 ? 36.804 17.177 -41.750 1.00 26.04 49 PHE G C 1
ATOM 8440 O O . PHE G 1 42 ? 35.759 17.774 -42.031 1.00 20.45 49 PHE G O 1
ATOM 8448 N N . ALA G 1 43 ? 37.717 17.650 -40.900 1.00 24.51 50 ALA G N 1
ATOM 8449 C CA . ALA G 1 43 ? 37.605 18.972 -40.274 1.00 30.88 50 ALA G CA 1
ATOM 8450 C C . ALA G 1 43 ? 37.385 20.056 -41.324 1.00 29.81 50 ALA G C 1
ATOM 8451 O O . ALA G 1 43 ? 38.202 20.208 -42.232 1.00 22.17 50 ALA G O 1
ATOM 8453 N N . GLY G 1 44 ? 36.299 20.818 -41.179 1.00 32.33 51 GLY G N 1
ATOM 8454 C CA . GLY G 1 44 ? 35.894 21.804 -42.171 1.00 28.80 51 GLY G CA 1
ATOM 8455 C C . GLY G 1 44 ? 36.730 23.071 -42.188 1.00 35.50 51 GLY G C 1
ATOM 8456 O O . GLY G 1 44 ? 37.546 23.287 -41.284 1.00 33.68 51 GLY G O 1
ATOM 8457 N N . PRO G 1 45 ? 36.522 23.924 -43.213 1.00 36.30 52 PRO G N 1
ATOM 8458 C CA . PRO G 1 45 ? 37.379 25.092 -43.452 1.00 30.93 52 PRO G CA 1
ATOM 8459 C C . PRO G 1 45 ? 37.493 25.974 -42.214 1.00 29.76 52 PRO G C 1
ATOM 8460 O O . PRO G 1 45 ? 38.590 26.400 -41.874 1.00 27.55 52 PRO G O 1
ATOM 8464 N N . SER G 1 46 ? 36.370 26.229 -41.546 1.00 28.74 53 SER G N 1
ATOM 8465 C CA . SER G 1 46 ? 36.358 27.050 -40.334 1.00 26.32 53 SER G CA 1
ATOM 8466 C C . SER G 1 46 ? 37.434 26.663 -39.298 1.00 23.85 53 SER G C 1
ATOM 8467 O O . SER G 1 46 ? 38.104 27.539 -38.737 1.00 36.96 53 SER G O 1
ATOM 8470 N N . VAL G 1 47 ? 37.602 25.367 -39.043 1.00 30.67 54 VAL G N 1
ATOM 8471 C CA . VAL G 1 47 ? 38.605 24.910 -38.073 1.00 36.55 54 VAL G CA 1
ATOM 8472 C C . VAL G 1 47 ? 40.011 25.353 -38.478 1.00 29.35 54 VAL G C 1
ATOM 8473 O O . VAL G 1 47 ? 40.777 25.856 -37.649 1.00 32.06 54 VAL G O 1
ATOM 8477 N N . VAL G 1 48 ? 40.338 25.164 -39.754 1.00 25.91 55 VAL G N 1
ATOM 8478 C CA . VAL G 1 48 ? 41.638 25.538 -40.295 1.00 16.55 55 VAL G CA 1
ATOM 8479 C C . VAL G 1 48 ? 41.973 27.010 -40.053 1.00 33.82 55 VAL G C 1
ATOM 8480 O O . VAL G 1 48 ? 43.058 27.341 -39.566 1.00 34.03 55 VAL G O 1
ATOM 8484 N N . LEU G 1 49 ? 41.047 27.897 -40.411 1.00 29.30 56 LEU G N 1
ATOM 8485 C CA . LEU G 1 49 ? 41.261 29.331 -40.242 1.00 21.15 56 LEU G CA 1
ATOM 8486 C C . LEU G 1 49 ? 41.440 29.677 -38.776 1.00 28.42 56 LEU G C 1
ATOM 8487 O O . LEU G 1 49 ? 42.355 30.409 -38.419 1.00 32.24 56 LEU G O 1
ATOM 8492 N N . CYS G 1 50 ? 40.558 29.163 -37.927 1.00 22.30 57 CYS G N 1
ATOM 8493 C CA . CYS G 1 50 ? 40.679 29.382 -36.489 1.00 23.22 57 CYS G CA 1
ATOM 8494 C C . CYS G 1 50 ? 42.066 29.033 -35.965 1.00 28.42 57 CYS G C 1
ATOM 8495 O O . CYS G 1 50 ? 42.670 29.816 -35.228 1.00 40.68 57 CYS G O 1
ATOM 8498 N N . ARG G 1 51 ? 42.558 27.847 -36.325 1.00 30.35 58 ARG G N 1
ATOM 8499 C CA . ARG G 1 51 ? 43.902 27.441 -35.934 1.00 34.56 58 ARG G CA 1
ATOM 8500 C C . ARG G 1 51 ? 44.894 28.563 -36.261 1.00 36.15 58 ARG G C 1
ATOM 8501 O O . ARG G 1 51 ? 45.584 29.071 -35.369 1.00 37.23 58 ARG G O 1
ATOM 8509 N N . GLU G 1 52 ? 44.947 28.965 -37.529 1.00 25.96 59 GLU G N 1
ATOM 8510 C CA . GLU G 1 52 ? 45.826 30.055 -37.943 1.00 37.72 59 GLU G CA 1
ATOM 8511 C C . GLU G 1 52 ? 45.662 31.267 -37.042 1.00 34.95 59 GLU G C 1
ATOM 8512 O O . GLU G 1 52 ? 46.627 31.748 -36.447 1.00 25.85 59 GLU G O 1
ATOM 8518 N N . ALA G 1 53 ? 44.423 31.744 -36.951 1.00 32.19 60 ALA G N 1
ATOM 8519 C CA . ALA G 1 53 ? 44.105 32.977 -36.236 1.00 31.08 60 ALA G CA 1
ATOM 8520 C C . ALA G 1 53 ? 44.500 32.962 -34.754 1.00 30.80 60 ALA G C 1
ATOM 8521 O O . ALA G 1 53 ? 44.649 34.022 -34.142 1.00 30.27 60 ALA G O 1
ATOM 8523 N N . VAL G 1 54 ? 44.677 31.773 -34.179 1.00 32.90 61 VAL G N 1
ATOM 8524 C CA . VAL G 1 54 ? 45.074 31.692 -32.770 1.00 34.35 61 VAL G CA 1
ATOM 8525 C C . VAL G 1 54 ? 46.568 31.418 -32.618 1.00 31.84 61 VAL G C 1
ATOM 8526 O O . VAL G 1 54 ? 47.074 31.239 -31.503 1.00 24.16 61 VAL G O 1
ATOM 8530 N N . ALA G 1 55 ? 47.268 31.390 -33.749 1.00 29.33 62 ALA G N 1
ATOM 8531 C CA . ALA G 1 55 ? 48.701 31.126 -33.754 1.00 33.89 62 ALA G CA 1
ATOM 8532 C C . ALA G 1 55 ? 49.438 32.135 -32.874 1.00 39.30 62 ALA G C 1
ATOM 8533 O O . ALA G 1 55 ? 50.139 31.758 -31.922 1.00 26.67 62 ALA G O 1
ATOM 8535 N N . ASP G 1 56 ? 49.262 33.421 -33.179 1.00 39.90 63 ASP G N 1
ATOM 8536 C CA . ASP G 1 56 ? 49.973 34.483 -32.455 1.00 41.97 63 ASP G CA 1
ATOM 8537 C C . ASP G 1 56 ? 49.476 34.693 -31.014 1.00 34.08 63 ASP G C 1
ATOM 8538 O O . ASP G 1 56 ? 50.120 35.376 -30.222 1.00 27.21 63 ASP G O 1
ATOM 8543 N N . GLY G 1 57 ? 48.334 34.100 -30.681 1.00 31.46 64 GLY G N 1
ATOM 8544 C CA . GLY G 1 57 ? 47.791 34.205 -29.337 1.00 37.77 64 GLY G CA 1
ATOM 8545 C C . GLY G 1 57 ? 46.926 35.441 -29.247 1.00 34.71 64 GLY G C 1
ATOM 8546 O O . GLY G 1 57 ? 46.494 35.875 -28.162 1.00 24.75 64 GLY G O 1
ATOM 8547 N N . GLN G 1 58 ? 46.664 36.010 -30.417 1.00 34.02 65 GLN G N 1
ATOM 8548 C CA . GLN G 1 58 ? 45.941 37.262 -30.494 1.00 36.87 65 GLN G CA 1
ATOM 8549 C C . GLN G 1 58 ? 44.707 37.143 -31.389 1.00 36.75 65 GLN G C 1
ATOM 8550 O O . GLN G 1 58 ? 44.789 36.781 -32.578 1.00 25.95 65 GLN G O 1
ATOM 8556 N N . ALA G 1 59 ? 43.566 37.450 -30.779 1.00 28.48 66 ALA G N 1
ATOM 8557 C CA . ALA G 1 59 ? 42.264 37.407 -31.426 1.00 31.55 66 ALA G CA 1
ATOM 8558 C C . ALA G 1 59 ? 41.270 38.105 -30.513 1.00 37.38 66 ALA G C 1
ATOM 8559 O O . ALA G 1 59 ? 41.460 38.157 -29.296 1.00 37.50 66 ALA G O 1
ATOM 8561 N N . ARG G 1 60 ? 40.205 38.639 -31.095 1.00 37.67 67 ARG G N 1
ATOM 8562 C CA . ARG G 1 60 ? 39.269 39.459 -30.329 1.00 44.43 67 ARG G CA 1
ATOM 8563 C C . ARG G 1 60 ? 37.821 38.978 -30.412 1.00 47.94 67 ARG G C 1
ATOM 8564 O O . ARG G 1 60 ? 37.037 39.187 -29.481 1.00 41.33 67 ARG G O 1
ATOM 8572 N N . GLY G 1 61 ? 37.470 38.324 -31.514 1.00 46.43 68 GLY G N 1
ATOM 8573 C CA . GLY G 1 61 ? 36.108 37.864 -31.687 1.00 45.09 68 GLY G CA 1
ATOM 8574 C C . GLY G 1 61 ? 35.985 36.529 -32.389 1.00 41.20 68 GLY G C 1
ATOM 8575 O O . GLY G 1 61 ? 36.987 35.850 -32.631 1.00 43.94 68 GLY G O 1
ATOM 8576 N N . VAL G 1 62 ? 34.741 36.163 -32.699 1.00 40.27 69 VAL G N 1
ATOM 8577 C CA . VAL G 1 62 ? 34.422 34.952 -33.452 1.00 32.60 69 VAL G CA 1
ATOM 8578 C C . VAL G 1 62 ? 33.018 35.037 -34.032 1.00 34.02 69 VAL G C 1
ATOM 8579 O O . VAL G 1 62 ? 32.061 35.344 -33.315 1.00 32.66 69 VAL G O 1
ATOM 8583 N N . VAL G 1 63 ? 32.895 34.774 -35.331 1.00 31.83 70 VAL G N 1
ATOM 8584 C CA . VAL G 1 63 ? 31.580 34.698 -35.959 1.00 30.68 70 VAL G CA 1
ATOM 8585 C C . VAL G 1 63 ? 31.124 33.232 -35.993 1.00 40.44 70 VAL G C 1
ATOM 8586 O O . VAL G 1 63 ? 31.893 32.344 -36.358 1.00 42.26 70 VAL G O 1
ATOM 8590 N N . VAL G 1 64 ? 29.881 32.983 -35.591 1.00 41.63 71 VAL G N 1
ATOM 8591 C CA . VAL G 1 64 ? 29.370 31.627 -35.413 1.00 26.00 71 VAL G CA 1
ATOM 8592 C C . VAL G 1 64 ? 28.028 31.432 -36.117 1.00 37.05 71 VAL G C 1
ATOM 8593 O O . VAL G 1 64 ? 27.013 32.016 -35.729 1.00 32.11 71 VAL G O 1
ATOM 8597 N N . LEU G 1 65 ? 28.030 30.600 -37.152 1.00 40.73 72 LEU G N 1
ATOM 8598 C CA . LEU G 1 65 ? 26.820 30.284 -37.898 1.00 29.93 72 LEU G CA 1
ATOM 8599 C C . LEU G 1 65 ? 26.290 28.897 -37.496 1.00 36.95 72 LEU G C 1
ATOM 8600 O O . LEU G 1 65 ? 27.056 27.937 -37.386 1.00 26.05 72 LEU G O 1
ATOM 8605 N N . ALA G 1 66 ? 24.982 28.797 -37.264 1.00 37.13 73 ALA G N 1
ATOM 8606 C CA . ALA G 1 66 ? 24.370 27.534 -36.846 1.00 27.86 73 ALA G CA 1
ATOM 8607 C C . ALA G 1 66 ? 23.383 26.989 -37.882 1.00 23.05 73 ALA G C 1
ATOM 8608 O O . ALA G 1 66 ? 22.784 27.750 -38.649 1.00 34.14 73 ALA G O 1
ATOM 8610 N N . ARG G 1 67 ? 23.235 25.665 -37.886 1.00 23.99 74 ARG G N 1
ATOM 8611 C CA . ARG G 1 67 ? 22.401 24.910 -38.833 1.00 24.88 74 ARG G CA 1
ATOM 8612 C C . ARG G 1 67 ? 23.088 24.742 -40.172 1.00 27.48 74 ARG G C 1
ATOM 8613 O O . ARG G 1 67 ? 22.445 24.434 -41.181 1.00 23.15 74 ARG G O 1
ATOM 8621 N N . ASN G 1 68 ? 24.398 24.968 -40.172 1.00 24.29 75 ASN G N 1
ATOM 8622 C CA . ASN G 1 68 ? 25.244 24.576 -41.291 1.00 23.64 75 ASN G CA 1
ATOM 8623 C C . ASN G 1 68 ? 26.702 24.587 -40.846 1.00 18.37 75 ASN G C 1
ATOM 8624 O O . ASN G 1 68 ? 27.220 25.585 -40.398 1.00 28.81 75 ASN G O 1
ATOM 8629 N N . ALA G 1 69 ? 27.339 23.437 -40.938 1.00 32.11 76 ALA G N 1
ATOM 8630 C CA . ALA G 1 69 ? 28.686 23.265 -40.433 1.00 32.87 76 ALA G CA 1
ATOM 8631 C C . ALA G 1 69 ? 29.695 23.754 -41.472 1.00 33.80 76 ALA G C 1
ATOM 8632 O O . ALA G 1 69 ? 30.873 24.009 -41.154 1.00 25.33 76 ALA G O 1
ATOM 8634 N N . ASN G 1 70 ? 29.223 23.894 -42.712 1.00 25.99 77 ASN G N 1
ATOM 8635 C CA . ASN G 1 70 ? 30.108 24.172 -43.845 1.00 33.60 77 ASN G CA 1
ATOM 8636 C C . ASN G 1 70 ? 31.290 23.224 -43.787 1.00 30.78 77 ASN G C 1
ATOM 8637 O O . ASN G 1 70 ? 32.423 23.637 -43.547 1.00 25.99 77 ASN G O 1
ATOM 8642 N N . VAL G 1 71 ? 30.995 21.940 -43.963 1.00 38.38 78 VAL G N 1
ATOM 8643 C CA . VAL G 1 71 ? 31.986 20.877 -43.871 1.00 29.52 78 VAL G CA 1
ATOM 8644 C C . VAL G 1 71 ? 31.814 20.081 -45.148 1.00 28.47 78 VAL G C 1
ATOM 8645 O O . VAL G 1 71 ? 30.709 19.982 -45.663 1.00 36.32 78 VAL G O 1
ATOM 8649 N N . ALA G 1 72 ? 32.898 19.519 -45.667 1.00 33.38 79 ALA G N 1
ATOM 8650 C CA . ALA G 1 72 ? 32.844 18.853 -46.961 1.00 32.80 79 ALA G CA 1
ATOM 8651 C C . ALA G 1 72 ? 32.041 19.714 -47.924 1.00 36.23 79 ALA G C 1
ATOM 8652 O O . ALA G 1 72 ? 31.015 19.289 -48.450 1.00 38.30 79 ALA G O 1
ATOM 8654 N N . THR G 1 73 ? 32.504 20.943 -48.117 1.00 42.17 80 THR G N 1
ATOM 8655 C CA . THR G 1 73 ? 31.874 21.887 -49.029 1.00 37.43 80 THR G CA 1
ATOM 8656 C C . THR G 1 73 ? 32.855 22.248 -50.136 1.00 43.26 80 THR G C 1
ATOM 8657 O O . THR G 1 73 ? 32.610 23.149 -50.934 1.00 44.87 80 THR G O 1
ATOM 8661 N N . GLY G 1 74 ? 33.971 21.529 -50.175 1.00 50.22 81 GLY G N 1
ATOM 8662 C CA . GLY G 1 74 ? 34.961 21.712 -51.218 1.00 47.28 81 GLY G CA 1
ATOM 8663 C C . GLY G 1 74 ? 35.579 23.095 -51.200 1.00 43.94 81 GLY G C 1
ATOM 8664 O O . GLY G 1 74 ? 35.622 23.757 -50.163 1.00 44.94 81 GLY G O 1
ATOM 8665 N N . LEU G 1 75 ? 36.052 23.536 -52.360 1.00 53.34 82 LEU G N 1
ATOM 8666 C CA . LEU G 1 75 ? 36.719 24.829 -52.474 1.00 54.13 82 LEU G CA 1
ATOM 8667 C C . LEU G 1 75 ? 35.746 25.975 -52.221 1.00 52.34 82 LEU G C 1
ATOM 8668 O O . LEU G 1 75 ? 36.082 26.959 -51.545 1.00 45.30 82 LEU G O 1
ATOM 8673 N N . GLU G 1 76 ? 34.547 25.848 -52.780 1.00 45.51 83 GLU G N 1
ATOM 8674 C CA . GLU G 1 76 ? 33.510 26.847 -52.583 1.00 41.51 83 GLU G CA 1
ATOM 8675 C C . GLU G 1 76 ? 33.279 27.102 -51.096 1.00 48.34 83 GLU G C 1
ATOM 8676 O O . GLU G 1 76 ? 33.041 28.243 -50.680 1.00 44.50 83 GLU G O 1
ATOM 8682 N N . GLY G 1 77 ? 33.359 26.034 -50.302 1.00 37.43 84 GLY G N 1
ATOM 8683 C CA . GLY G 1 77 ? 33.146 26.124 -48.867 1.00 39.38 84 GLY G CA 1
ATOM 8684 C C . GLY G 1 77 ? 34.313 26.775 -48.147 1.00 40.46 84 GLY G C 1
ATOM 8685 O O . GLY G 1 77 ? 34.134 27.425 -47.116 1.00 35.87 84 GLY G O 1
ATOM 8686 N N . GLU G 1 78 ? 35.515 26.593 -48.685 1.00 36.41 85 GLU G N 1
ATOM 8687 C CA . GLU G 1 78 ? 36.693 27.249 -48.129 1.00 44.01 85 GLU G CA 1
ATOM 8688 C C . GLU G 1 78 ? 36.612 28.756 -48.363 1.00 44.67 85 GLU G C 1
ATOM 8689 O O . GLU G 1 78 ? 36.779 29.543 -47.436 1.00 39.45 85 GLU G O 1
ATOM 8695 N N . GLU G 1 79 ? 36.344 29.148 -49.607 1.00 49.63 86 GLU G N 1
ATOM 8696 C CA . GLU G 1 79 ? 36.196 30.559 -49.962 1.00 39.52 86 GLU G CA 1
ATOM 8697 C C . GLU G 1 79 ? 35.113 31.226 -49.120 1.00 45.91 86 GLU G C 1
ATOM 8698 O O . GLU G 1 79 ? 35.338 32.296 -48.545 1.00 47.76 86 GLU G O 1
ATOM 8704 N N . ASN G 1 80 ? 33.941 30.597 -49.046 1.00 36.67 87 ASN G N 1
ATOM 8705 C CA . ASN G 1 80 ? 32.851 31.111 -48.216 1.00 30.38 87 ASN G CA 1
ATOM 8706 C C . ASN G 1 80 ? 33.300 31.305 -46.775 1.00 39.80 87 ASN G C 1
ATOM 8707 O O . ASN G 1 80 ? 32.861 32.233 -46.096 1.00 40.33 87 ASN G O 1
ATOM 8712 N N . ALA G 1 81 ? 34.173 30.413 -46.315 1.00 43.42 88 ALA G N 1
ATOM 8713 C CA . ALA G 1 81 ? 34.748 30.507 -44.979 1.00 43.20 88 ALA G CA 1
ATOM 8714 C C . ALA G 1 81 ? 35.646 31.740 -44.824 1.00 45.20 88 ALA G C 1
ATOM 8715 O O . ALA G 1 81 ? 35.500 32.512 -43.867 1.00 42.54 88 ALA G O 1
ATOM 8717 N N . ARG G 1 82 ? 36.582 31.919 -45.756 1.00 42.04 89 ARG G N 1
ATOM 8718 C CA . ARG G 1 82 ? 37.483 33.065 -45.705 1.00 38.83 89 ARG G CA 1
ATOM 8719 C C . ARG G 1 82 ? 36.671 34.339 -45.850 1.00 37.45 89 ARG G C 1
ATOM 8720 O O . ARG G 1 82 ? 36.807 35.267 -45.061 1.00 33.61 89 ARG G O 1
ATOM 8728 N N . GLU G 1 83 ? 35.821 34.365 -46.871 1.00 44.73 90 GLU G N 1
ATOM 8729 C CA . GLU G 1 83 ? 34.956 35.508 -47.137 1.00 36.74 90 GLU G CA 1
ATOM 8730 C C . GLU G 1 83 ? 34.207 35.953 -45.889 1.00 34.89 90 GLU G C 1
ATOM 8731 O O . GLU G 1 83 ? 34.288 37.118 -45.493 1.00 44.29 90 GLU G O 1
ATOM 8737 N N . VAL G 1 84 ? 33.465 35.039 -45.277 1.00 26.91 91 VAL G N 1
ATOM 8738 C CA . VAL G 1 84 ? 32.666 35.394 -44.110 1.00 31.08 91 VAL G CA 1
ATOM 8739 C C . VAL G 1 84 ? 33.535 35.815 -42.924 1.00 35.16 91 VAL G C 1
ATOM 8740 O O . VAL G 1 84 ? 33.154 36.703 -42.154 1.00 43.84 91 VAL G O 1
ATOM 8744 N N . ARG G 1 85 ? 34.701 35.193 -42.768 1.00 33.83 92 ARG G N 1
ATOM 8745 C CA . ARG G 1 85 ? 35.575 35.566 -41.658 1.00 39.80 92 ARG G CA 1
ATOM 8746 C C . ARG G 1 85 ? 36.151 36.961 -41.861 1.00 39.48 92 ARG G C 1
ATOM 8747 O O . ARG G 1 85 ? 36.153 37.775 -40.934 1.00 38.13 92 ARG G O 1
ATOM 8755 N N . GLU G 1 86 ? 36.648 37.221 -43.072 1.00 43.63 93 GLU G N 1
ATOM 8756 C CA . GLU G 1 86 ? 37.221 38.524 -43.423 1.00 41.90 93 GLU G CA 1
ATOM 8757 C C . GLU G 1 86 ? 36.148 39.607 -43.372 1.00 39.95 93 GLU G C 1
ATOM 8758 O O . GLU G 1 86 ? 36.327 40.634 -42.722 1.00 37.93 93 GLU G O 1
ATOM 8760 N N . ALA G 1 87 ? 35.026 39.365 -44.049 1.00 42.35 94 ALA G N 1
ATOM 8761 C CA . ALA G 1 87 ? 33.911 40.301 -44.035 1.00 26.81 94 ALA G CA 1
ATOM 8762 C C . ALA G 1 87 ? 33.627 40.762 -42.608 1.00 33.07 94 ALA G C 1
ATOM 8763 O O . ALA G 1 87 ? 33.643 41.958 -42.325 1.00 44.02 94 ALA G O 1
ATOM 8765 N N . VAL G 1 88 ? 33.375 39.818 -41.707 1.00 34.68 95 VAL G N 1
ATOM 8766 C CA . VAL G 1 88 ? 33.062 40.184 -40.331 1.00 37.03 95 VAL G CA 1
ATOM 8767 C C . VAL G 1 88 ? 34.171 41.047 -39.722 1.00 39.73 95 VAL G C 1
ATOM 8768 O O . VAL G 1 88 ? 33.894 42.002 -38.993 1.00 44.29 95 VAL G O 1
ATOM 8772 N N . ALA G 1 89 ? 35.421 40.724 -40.053 1.00 38.56 96 ALA G N 1
ATOM 8773 C CA . ALA G 1 89 ? 36.583 41.484 -39.580 1.00 39.26 96 ALA G CA 1
ATOM 8774 C C . ALA G 1 89 ? 36.547 42.951 -40.024 1.00 41.56 96 ALA G C 1
ATOM 8775 O O . ALA G 1 89 ? 36.605 43.862 -39.191 1.00 29.40 96 ALA G O 1
ATOM 8777 N N . ARG G 1 90 ? 36.462 43.168 -41.338 1.00 42.07 97 ARG G N 1
ATOM 8778 C CA . ARG G 1 90 ? 36.366 44.512 -41.907 1.00 41.21 97 ARG G CA 1
ATOM 8779 C C . ARG G 1 90 ? 35.232 45.321 -41.266 1.00 39.99 97 ARG G C 1
ATOM 8780 O O . ARG G 1 90 ? 35.447 46.431 -40.801 1.00 39.57 97 ARG G O 1
ATOM 8782 N N . ALA G 1 91 ? 34.035 44.746 -41.237 1.00 42.04 98 ALA G N 1
ATOM 8783 C CA . ALA G 1 91 ? 32.853 45.413 -40.688 1.00 43.93 98 ALA G CA 1
ATOM 8784 C C . ALA G 1 91 ? 33.052 46.004 -39.290 1.00 41.47 98 ALA G C 1
ATOM 8785 O O . ALA G 1 91 ? 32.578 47.103 -39.000 1.00 49.19 98 ALA G O 1
ATOM 8787 N N . LEU G 1 92 ? 33.725 45.267 -38.418 1.00 38.39 99 LEU G N 1
ATOM 8788 C CA . LEU G 1 92 ? 33.979 45.755 -37.063 1.00 43.70 99 LEU G CA 1
ATOM 8789 C C . LEU G 1 92 ? 35.377 46.344 -36.985 1.00 47.69 99 LEU G C 1
ATOM 8790 O O . LEU G 1 92 ? 35.868 46.740 -35.914 1.00 31.48 99 LEU G O 1
ATOM 8795 N N . GLY G 1 93 ? 36.018 46.392 -38.144 1.00 41.87 100 GLY G N 1
ATOM 8796 C CA . GLY G 1 93 ? 37.350 46.932 -38.233 1.00 46.61 100 GLY G CA 1
ATOM 8797 C C . GLY G 1 93 ? 38.295 46.250 -37.271 1.00 53.36 100 GLY G C 1
ATOM 8798 O O . GLY G 1 93 ? 38.510 46.711 -36.140 1.00 44.78 100 GLY G O 1
ATOM 8799 N N . LEU G 1 94 ? 38.848 45.137 -37.748 1.00 45.68 101 LEU G N 1
ATOM 8800 C CA . LEU G 1 94 ? 39.805 44.329 -37.012 1.00 40.18 101 LEU G CA 1
ATOM 8801 C C . LEU G 1 94 ? 40.693 43.594 -38.014 1.00 43.72 101 LEU G C 1
ATOM 8802 O O . LEU G 1 94 ? 40.295 43.363 -39.162 1.00 38.61 101 LEU G O 1
ATOM 8807 N N . PRO G 1 95 ? 41.907 43.230 -37.581 1.00 39.67 102 PRO G N 1
ATOM 8808 C CA . PRO G 1 95 ? 42.782 42.379 -38.396 1.00 50.34 102 PRO G CA 1
ATOM 8809 C C . PRO G 1 95 ? 42.096 41.039 -38.702 1.00 56.25 102 PRO G C 1
ATOM 8810 O O . PRO G 1 95 ? 41.337 40.536 -37.861 1.00 47.52 102 PRO G O 1
ATOM 8814 N N . GLU G 1 96 ? 42.352 40.470 -39.877 1.00 38.09 103 GLU G N 1
ATOM 8815 C CA . GLU G 1 96 ? 41.765 39.181 -40.224 1.00 42.78 103 GLU G CA 1
ATOM 8816 C C . GLU G 1 96 ? 42.049 38.132 -39.124 1.00 43.28 103 GLU G C 1
ATOM 8817 O O . GLU G 1 96 ? 41.132 37.454 -38.634 1.00 35.50 103 GLU G O 1
ATOM 8823 N N . GLY G 1 97 ? 43.316 38.027 -38.726 1.00 35.36 104 GLY G N 1
ATOM 8824 C CA . GLY G 1 97 ? 43.754 37.020 -37.775 1.00 26.68 104 GLY G CA 1
ATOM 8825 C C . GLY G 1 97 ? 43.383 37.311 -36.329 1.00 38.89 104 GLY G C 1
ATOM 8826 O O . GLY G 1 97 ? 44.071 36.873 -35.395 1.00 37.30 104 GLY G O 1
ATOM 8827 N N . GLU G 1 98 ? 42.299 38.055 -36.136 1.00 36.87 105 GLU G N 1
ATOM 8828 C CA . GLU G 1 98 ? 41.784 38.308 -34.794 1.00 39.25 105 GLU G CA 1
ATOM 8829 C C . GLU G 1 98 ? 40.304 37.985 -34.754 1.00 35.47 105 GLU G C 1
ATOM 8830 O O . GLU G 1 98 ? 39.667 38.037 -33.701 1.00 32.06 105 GLU G O 1
ATOM 8836 N N . MET G 1 99 ? 39.763 37.660 -35.921 1.00 31.05 106 MET G N 1
ATOM 8837 C CA . MET G 1 99 ? 38.402 37.158 -36.023 1.00 35.98 106 MET G CA 1
ATOM 8838 C C . MET G 1 99 ? 38.407 35.642 -36.250 1.00 39.95 106 MET G C 1
ATOM 8839 O O . MET G 1 99 ? 38.906 35.159 -37.275 1.00 39.24 106 MET G O 1
ATOM 8844 N N . LEU G 1 100 ? 37.857 34.895 -35.293 1.00 39.45 107 LEU G N 1
ATOM 8845 C CA . LEU G 1 100 ? 37.647 33.462 -35.493 1.00 39.39 107 LEU G CA 1
ATOM 8846 C C . LEU G 1 100 ? 36.281 33.211 -36.117 1.00 34.85 107 LEU G C 1
ATOM 8847 O O . LEU G 1 100 ? 35.410 34.083 -36.108 1.00 35.96 107 LEU G O 1
ATOM 8852 N N . ILE G 1 101 ? 36.110 32.010 -36.665 1.00 47.11 108 ILE G N 1
ATOM 8853 C CA . ILE G 1 101 ? 34.840 31.583 -37.250 1.00 39.47 108 ILE G CA 1
ATOM 8854 C C . ILE G 1 101 ? 34.491 30.131 -36.876 1.00 45.69 108 ILE G C 1
ATOM 8855 O O . ILE G 1 101 ? 35.271 29.203 -37.108 1.00 44.91 108 ILE G O 1
ATOM 8860 N N . ALA G 1 102 ? 33.318 29.944 -36.281 1.00 36.91 109 ALA G N 1
ATOM 8861 C CA . ALA G 1 102 ? 32.853 28.617 -35.903 1.00 23.55 109 ALA G CA 1
ATOM 8862 C C . ALA G 1 102 ? 31.542 28.300 -36.634 1.00 32.33 109 ALA G C 1
ATOM 8863 O O . ALA G 1 102 ? 30.721 29.187 -36.878 1.00 39.21 109 ALA G O 1
ATOM 8865 N N . SER G 1 103 ? 31.350 27.039 -36.998 1.00 32.13 110 SER G N 1
ATOM 8866 C CA . SER G 1 103 ? 30.229 26.672 -37.852 1.00 30.78 110 SER G CA 1
ATOM 8867 C C . SER G 1 103 ? 29.683 25.285 -37.513 1.00 29.56 110 SER G C 1
ATOM 8868 O O . SER G 1 103 ? 30.353 24.278 -37.715 1.00 23.73 110 SER G O 1
ATOM 8871 N N . THR G 1 104 ? 28.457 25.239 -37.008 1.00 31.54 111 THR G N 1
ATOM 8872 C CA . THR G 1 104 ? 27.858 23.979 -36.593 1.00 31.69 111 THR G CA 1
ATOM 8873 C C . THR G 1 104 ? 26.570 23.666 -37.359 1.00 26.84 111 THR G C 1
ATOM 8874 O O . THR G 1 104 ? 25.883 24.575 -37.845 1.00 27.91 111 THR G O 1
ATOM 8878 N N . GLY G 1 105 ? 26.253 22.375 -37.467 1.00 32.22 112 GLY G N 1
ATOM 8879 C CA . GLY G 1 105 ? 25.019 21.931 -38.099 1.00 25.40 112 GLY G CA 1
ATOM 8880 C C . GLY G 1 105 ? 25.250 20.984 -39.260 1.00 28.91 112 GLY G C 1
ATOM 8881 O O . GLY G 1 105 ? 26.209 20.212 -39.267 1.00 28.96 112 GLY G O 1
ATOM 8882 N N . VAL G 1 106 ? 24.364 21.052 -40.250 1.00 23.76 113 VAL G N 1
ATOM 8883 C CA . VAL G 1 106 ? 24.436 20.186 -41.422 1.00 26.03 113 VAL G CA 1
ATOM 8884 C C . VAL G 1 106 ? 25.815 20.166 -42.090 1.00 26.49 113 VAL G C 1
ATOM 8885 O O . VAL G 1 106 ? 26.529 21.173 -42.110 1.00 30.72 113 VAL G O 1
ATOM 8889 N N . ILE G 1 107 ? 26.171 19.013 -42.648 1.00 31.62 114 ILE G N 1
ATOM 8890 C CA . ILE G 1 107 ? 27.438 18.845 -43.357 1.00 40.94 114 ILE G CA 1
ATOM 8891 C C . ILE G 1 107 ? 27.201 18.665 -44.854 1.00 38.87 114 ILE G C 1
ATOM 8892 O O . ILE G 1 107 ? 26.160 18.150 -45.264 1.00 39.71 114 ILE G O 1
ATOM 8897 N N . GLY G 1 108 ? 28.158 19.096 -45.669 1.00 36.66 115 GLY G N 1
ATOM 8898 C CA . GLY G 1 108 ? 28.052 18.912 -47.105 1.00 40.21 115 GLY G CA 1
ATOM 8899 C C . GLY G 1 108 ? 26.997 19.799 -47.732 1.00 43.75 115 GLY G C 1
ATOM 8900 O O . GLY G 1 108 ? 26.501 19.521 -48.826 1.00 41.16 115 GLY G O 1
ATOM 8901 N N . ARG G 1 109 ? 26.655 20.874 -47.031 1.00 42.83 116 ARG G N 1
ATOM 8902 C CA . ARG G 1 109 ? 25.704 21.851 -47.546 1.00 44.71 116 ARG G CA 1
ATOM 8903 C C . ARG G 1 109 ? 26.348 23.239 -47.601 1.00 46.40 116 ARG G C 1
ATOM 8904 O O . ARG G 1 109 ? 26.923 23.721 -46.617 1.00 42.86 116 ARG G O 1
ATOM 8906 N N . GLN G 1 110 ? 26.262 23.867 -48.767 1.00 34.15 117 GLN G N 1
ATOM 8907 C CA . GLN G 1 110 ? 26.819 25.194 -48.955 1.00 39.85 117 GLN G CA 1
ATOM 8908 C C . GLN G 1 110 ? 26.047 26.209 -48.123 1.00 42.70 117 GLN G C 1
ATOM 8909 O O . GLN G 1 110 ? 24.913 25.944 -47.714 1.00 45.76 117 GLN G O 1
ATOM 8915 N N . TYR G 1 111 ? 26.667 27.363 -47.864 1.00 47.58 118 TYR G N 1
ATOM 8916 C CA . TYR G 1 111 ? 26.012 28.450 -47.137 1.00 32.54 118 TYR G CA 1
ATOM 8917 C C . TYR G 1 111 ? 24.944 29.107 -47.998 1.00 36.49 118 TYR G C 1
ATOM 8918 O O . TYR G 1 111 ? 24.934 28.938 -49.220 1.00 36.61 118 TYR G O 1
ATOM 8927 N N . PRO G 1 112 ? 24.043 29.870 -47.361 1.00 48.21 119 PRO G N 1
ATOM 8928 C CA . PRO G 1 112 ? 23.174 30.791 -48.101 1.00 45.25 119 PRO G CA 1
ATOM 8929 C C . PRO G 1 112 ? 23.920 32.117 -48.305 1.00 46.43 119 PRO G C 1
ATOM 8930 O O . PRO G 1 112 ? 23.672 33.054 -47.544 1.00 32.32 119 PRO G O 1
ATOM 8934 N N . MET G 1 113 ? 24.815 32.198 -49.294 1.00 42.35 120 MET G N 1
ATOM 8935 C CA . MET G 1 113 ? 25.731 33.346 -49.387 1.00 36.68 120 MET G CA 1
ATOM 8936 C C . MET G 1 113 ? 25.086 34.652 -49.873 1.00 41.50 120 MET G C 1
ATOM 8937 O O . MET G 1 113 ? 25.560 35.739 -49.541 1.00 42.14 120 MET G O 1
ATOM 8942 N N . GLU G 1 114 ? 24.014 34.556 -50.654 1.00 40.00 121 GLU G N 1
ATOM 8943 C CA . GLU G 1 114 ? 23.305 35.757 -51.071 1.00 38.75 121 GLU G CA 1
ATOM 8944 C C . GLU G 1 114 ? 22.728 36.449 -49.839 1.00 35.26 121 GLU G C 1
ATOM 8945 O O . GLU G 1 114 ? 22.776 37.677 -49.712 1.00 38.36 121 GLU G O 1
ATOM 8947 N N . SER G 1 115 ? 22.189 35.647 -48.928 1.00 36.16 122 SER G N 1
ATOM 8948 C CA . SER G 1 115 ? 21.566 36.154 -47.709 1.00 33.89 122 SER G CA 1
ATOM 8949 C C . SER G 1 115 ? 22.615 36.518 -46.663 1.00 35.28 122 SER G C 1
ATOM 8950 O O . SER G 1 115 ? 22.416 37.418 -45.844 1.00 40.84 122 SER G O 1
ATOM 8953 N N . ILE G 1 116 ? 23.737 35.813 -46.692 1.00 35.50 123 ILE G N 1
ATOM 8954 C CA . ILE G 1 116 ? 24.809 36.088 -45.752 1.00 39.36 123 ILE G CA 1
ATOM 8955 C C . ILE G 1 116 ? 25.544 37.351 -46.187 1.00 40.83 123 ILE G C 1
ATOM 8956 O O . ILE G 1 116 ? 25.914 38.177 -45.361 1.00 37.22 123 ILE G O 1
ATOM 8961 N N . ARG G 1 117 ? 25.737 37.495 -47.496 1.00 51.04 124 ARG G N 1
ATOM 8962 C CA . ARG G 1 117 ? 26.348 38.695 -48.060 1.00 42.53 124 ARG G CA 1
ATOM 8963 C C . ARG G 1 117 ? 25.512 39.933 -47.729 1.00 47.83 124 ARG G C 1
ATOM 8964 O O . ARG G 1 117 ? 26.048 40.946 -47.270 1.00 47.81 124 ARG G O 1
ATOM 8972 N N . GLU G 1 118 ? 24.200 39.841 -47.939 1.00 35.56 125 GLU G N 1
ATOM 8973 C CA . GLU G 1 118 ? 23.305 40.945 -47.609 1.00 39.18 125 GLU G CA 1
ATOM 8974 C C . GLU G 1 118 ? 23.398 41.350 -46.131 1.00 45.76 125 GLU G C 1
ATOM 8975 O O . GLU G 1 118 ? 23.455 42.535 -45.812 1.00 55.76 125 GLU G O 1
ATOM 8977 N N . HIS G 1 119 ? 23.411 40.379 -45.224 1.00 42.19 126 HIS G N 1
ATOM 8978 C CA . HIS G 1 119 ? 23.494 40.710 -43.803 1.00 39.85 126 HIS G CA 1
ATOM 8979 C C . HIS G 1 119 ? 24.877 41.225 -43.427 1.00 48.13 126 HIS G C 1
ATOM 8980 O O . HIS G 1 119 ? 25.045 41.847 -42.377 1.00 46.15 126 HIS G O 1
ATOM 8987 N N . LEU G 1 120 ? 25.870 40.951 -44.272 1.00 49.40 127 LEU G N 1
ATOM 8988 C CA . LEU G 1 120 ? 27.243 41.365 -43.984 1.00 46.56 127 LEU G CA 1
ATOM 8989 C C . LEU G 1 120 ? 27.367 42.874 -44.160 1.00 51.98 127 LEU G C 1
ATOM 8990 O O . LEU G 1 120 ? 28.185 43.526 -43.504 1.00 50.30 127 LEU G O 1
ATOM 8995 N N . LYS G 1 121 ? 26.524 43.418 -45.036 1.00 51.80 128 LYS G N 1
ATOM 8996 C CA . LYS G 1 121 ? 26.504 44.850 -45.326 1.00 50.95 128 LYS G CA 1
ATOM 8997 C C . LYS G 1 121 ? 25.929 45.712 -44.190 1.00 48.41 128 LYS G C 1
ATOM 8998 O O . LYS G 1 121 ? 26.119 46.928 -44.177 1.00 53.92 128 LYS G O 1
ATOM 9000 N N . THR G 1 122 ? 25.219 45.097 -43.249 1.00 38.57 129 THR G N 1
ATOM 9001 C CA . THR G 1 122 ? 24.612 45.857 -42.159 1.00 42.49 129 THR G CA 1
ATOM 9002 C C . THR G 1 122 ? 25.319 45.572 -40.838 1.00 43.36 129 THR G C 1
ATOM 9003 O O . THR G 1 122 ? 24.858 45.951 -39.758 1.00 38.76 129 THR G O 1
ATOM 9007 N N . LEU G 1 123 ? 26.448 44.889 -40.930 1.00 46.25 130 LEU G N 1
ATOM 9008 C CA . LEU G 1 123 ? 27.161 44.482 -39.739 1.00 48.44 130 LEU G CA 1
ATOM 9009 C C . LEU G 1 123 ? 27.874 45.678 -39.137 1.00 40.05 130 LEU G C 1
ATOM 9010 O O . LEU G 1 123 ? 28.727 46.302 -39.779 1.00 36.06 130 LEU G O 1
ATOM 9015 N N . GLU G 1 124 ? 27.505 46.000 -37.905 1.00 28.58 131 GLU G N 1
ATOM 9016 C CA . GLU G 1 124 ? 28.109 47.115 -37.196 1.00 37.85 131 GLU G CA 1
ATOM 9017 C C . GLU G 1 124 ? 28.354 46.731 -35.755 1.00 37.24 131 GLU G C 1
ATOM 9018 O O . GLU G 1 124 ? 27.688 45.843 -35.215 1.00 36.88 131 GLU G O 1
ATOM 9020 N N . TRP G 1 125 ? 29.312 47.402 -35.129 1.00 40.16 132 TRP G N 1
ATOM 9021 C CA . TRP G 1 125 ? 29.493 47.245 -33.696 1.00 42.73 132 TRP G CA 1
ATOM 9022 C C . TRP G 1 125 ? 28.167 47.548 -33.027 1.00 38.71 132 TRP G C 1
ATOM 9023 O O . TRP G 1 125 ? 27.536 48.564 -33.315 1.00 33.53 132 TRP G O 1
ATOM 9034 N N . PRO G 1 126 ? 27.718 46.640 -32.160 1.00 45.88 133 PRO G N 1
ATOM 9035 C CA . PRO G 1 126 ? 26.479 46.885 -31.423 1.00 59.34 133 PRO G CA 1
ATOM 9036 C C . PRO G 1 126 ? 26.702 47.876 -30.290 1.00 57.80 133 PRO G C 1
ATOM 9037 O O . PRO G 1 126 ? 27.708 47.789 -29.586 1.00 57.90 133 PRO G O 1
ATOM 9041 N N . ALA G 1 127 ? 25.779 48.819 -30.134 1.00 56.53 134 ALA G N 1
ATOM 9042 C CA . ALA G 1 127 ? 25.793 49.689 -28.976 1.00 54.28 134 ALA G CA 1
ATOM 9043 C C . ALA G 1 127 ? 25.539 48.809 -27.765 1.00 66.49 134 ALA G C 1
ATOM 9044 O O . ALA G 1 127 ? 24.910 47.755 -27.879 1.00 68.16 134 ALA G O 1
ATOM 9046 N N . GLY G 1 128 ? 26.031 49.229 -26.607 1.00 70.18 135 GLY G N 1
ATOM 9047 C CA . GLY G 1 128 ? 25.857 48.443 -25.402 1.00 63.02 135 GLY G CA 1
ATOM 9048 C C . GLY G 1 128 ? 26.562 47.097 -25.469 1.00 70.77 135 GLY G C 1
ATOM 9049 O O . GLY G 1 128 ? 26.795 46.539 -26.551 1.00 62.10 135 GLY G O 1
ATOM 9050 N N . GLU G 1 129 ? 26.902 46.573 -24.297 1.00 58.50 136 GLU G N 1
ATOM 9051 C CA . GLU G 1 129 ? 27.628 45.316 -24.200 1.00 54.62 136 GLU G CA 1
ATOM 9052 C C . GLU G 1 129 ? 26.732 44.211 -23.659 1.00 55.17 136 GLU G C 1
ATOM 9053 O O . GLU G 1 129 ? 25.591 44.460 -23.260 1.00 69.30 136 GLU G O 1
ATOM 9059 N N . GLY G 1 130 ? 27.262 42.992 -23.638 1.00 48.64 137 GLY G N 1
ATOM 9060 C CA . GLY G 1 130 ? 26.523 41.839 -23.156 1.00 45.91 137 GLY G CA 1
ATOM 9061 C C . GLY G 1 130 ? 25.753 41.122 -24.253 1.00 52.26 137 GLY G C 1
ATOM 9062 O O . GLY G 1 130 ? 25.952 41.377 -25.450 1.00 50.79 137 GLY G O 1
ATOM 9063 N N . GLY G 1 131 ? 24.861 40.225 -23.839 1.00 50.37 138 GLY G N 1
ATOM 9064 C CA . GLY G 1 131 ? 24.044 39.473 -24.771 1.00 49.24 138 GLY G CA 1
ATOM 9065 C C . GLY G 1 131 ? 24.538 38.055 -24.970 1.00 41.84 138 GLY G C 1
ATOM 9066 O O . GLY G 1 131 ? 24.330 37.461 -26.028 1.00 45.59 138 GLY G O 1
ATOM 9067 N N . PHE G 1 132 ? 25.201 37.504 -23.959 1.00 36.55 139 PHE G N 1
ATOM 9068 C CA . PHE G 1 132 ? 25.631 36.109 -24.027 1.00 52.24 139 PHE G CA 1
ATOM 9069 C C . PHE G 1 132 ? 24.412 35.181 -24.061 1.00 41.44 139 PHE G C 1
ATOM 9070 O O . PHE G 1 132 ? 24.441 34.119 -24.682 1.00 34.12 139 PHE G O 1
ATOM 9078 N N . ASP G 1 133 ? 23.344 35.606 -23.390 1.00 46.14 140 ASP G N 1
ATOM 9079 C CA . ASP G 1 133 ? 22.113 34.830 -23.291 1.00 39.13 140 ASP G CA 1
ATOM 9080 C C . ASP G 1 133 ? 21.548 34.513 -24.668 1.00 38.46 140 ASP G C 1
ATOM 9081 O O . ASP G 1 133 ? 21.043 33.413 -24.905 1.00 48.68 140 ASP G O 1
ATOM 9083 N N . ARG G 1 134 ? 21.634 35.475 -25.578 1.00 37.50 141 ARG G N 1
ATOM 9084 C CA . ARG G 1 134 ? 21.076 35.283 -26.911 1.00 33.21 141 ARG G CA 1
ATOM 9085 C C . ARG G 1 134 ? 22.085 34.763 -27.929 1.00 34.02 141 ARG G C 1
ATOM 9086 O O . ARG G 1 134 ? 21.701 34.397 -29.037 1.00 40.53 141 ARG G O 1
ATOM 9094 N N . ALA G 1 135 ? 23.371 34.748 -27.575 1.00 37.63 142 ALA G N 1
ATOM 9095 C CA . ALA G 1 135 ? 24.370 34.056 -28.398 1.00 39.33 142 ALA G CA 1
ATOM 9096 C C . ALA G 1 135 ? 24.259 32.555 -28.118 1.00 35.36 142 ALA G C 1
ATOM 9097 O O . ALA G 1 135 ? 24.227 31.729 -29.034 1.00 29.06 142 ALA G O 1
ATOM 9099 N N . ALA G 1 136 ? 24.189 32.226 -26.828 1.00 37.65 143 ALA G N 1
ATOM 9100 C CA . ALA G 1 136 ? 23.908 30.879 -26.380 1.00 27.83 143 ALA G CA 1
ATOM 9101 C C . ALA G 1 136 ? 22.745 30.315 -27.195 1.00 41.39 143 ALA G C 1
ATOM 9102 O O . ALA G 1 136 ? 22.777 29.154 -27.629 1.00 41.17 143 ALA G O 1
ATOM 9104 N N . ARG G 1 137 ? 21.726 31.146 -27.414 1.00 28.63 144 ARG G N 1
ATOM 9105 C CA . ARG G 1 137 ? 20.544 30.719 -28.154 1.00 33.72 144 ARG G CA 1
ATOM 9106 C C . ARG G 1 137 ? 20.764 30.657 -29.671 1.00 32.79 144 ARG G C 1
ATOM 9107 O O . ARG G 1 137 ? 20.204 29.796 -30.351 1.00 36.88 144 ARG G O 1
ATOM 9115 N N . ALA G 1 138 ? 21.589 31.548 -30.202 1.00 18.60 145 ALA G N 1
ATOM 9116 C CA . ALA G 1 138 ? 21.748 31.629 -31.651 1.00 29.27 145 ALA G CA 1
ATOM 9117 C C . ALA G 1 138 ? 22.757 30.633 -32.202 1.00 33.12 145 ALA G C 1
ATOM 9118 O O . ALA G 1 138 ? 22.941 30.549 -33.421 1.00 35.14 145 ALA G O 1
ATOM 9120 N N . ILE G 1 139 ? 23.413 29.893 -31.308 1.00 35.96 146 ILE G N 1
ATOM 9121 C CA . ILE G 1 139 ? 24.374 28.865 -31.718 1.00 38.44 146 ILE G CA 1
ATOM 9122 C C . ILE G 1 139 ? 23.785 27.449 -31.664 1.00 33.06 146 ILE G C 1
ATOM 9123 O O . ILE G 1 139 ? 24.305 26.532 -32.301 1.00 30.36 146 ILE G O 1
ATOM 9128 N N . MET G 1 140 ? 22.692 27.281 -30.923 1.00 36.51 147 MET G N 1
ATOM 9129 C CA . MET G 1 140 ? 22.042 25.972 -30.780 1.00 26.69 147 MET G CA 1
ATOM 9130 C C . MET G 1 140 ? 21.677 25.329 -32.122 1.00 33.74 147 MET G C 1
ATOM 9131 O O . MET G 1 140 ? 21.383 26.032 -33.096 1.00 27.31 147 MET G O 1
ATOM 9136 N N . THR G 1 141 ? 21.736 23.992 -32.160 1.00 41.24 148 THR G N 1
ATOM 9137 C CA . THR G 1 141 ? 21.230 23.194 -33.282 1.00 38.67 148 THR G CA 1
ATOM 9138 C C . THR G 1 141 ? 20.177 22.201 -32.780 1.00 35.13 148 THR G C 1
ATOM 9139 O O . THR G 1 141 ? 18.974 22.479 -32.806 1.00 33.07 148 THR G O 1
ATOM 9143 N N . THR G 1 142 ? 20.635 21.051 -32.308 1.00 31.52 149 THR G N 1
ATOM 9144 C CA . THR G 1 142 ? 19.737 20.042 -31.757 1.00 35.01 149 THR G CA 1
ATOM 9145 C C . THR G 1 142 ? 19.601 20.142 -30.245 1.00 32.19 149 THR G C 1
ATOM 9146 O O . THR G 1 142 ? 18.995 19.273 -29.621 1.00 25.80 149 THR G O 1
ATOM 9150 N N . ASP G 1 143 ? 20.183 21.179 -29.654 1.00 38.97 150 ASP G N 1
ATOM 9151 C CA . ASP G 1 143 ? 20.034 21.400 -28.223 1.00 27.38 150 ASP G CA 1
ATOM 9152 C C . ASP G 1 143 ? 18.568 21.746 -27.952 1.00 29.88 150 ASP G C 1
ATOM 9153 O O . ASP G 1 143 ? 17.872 22.253 -28.829 1.00 19.98 150 ASP G O 1
ATOM 9158 N N . THR G 1 144 ? 18.101 21.468 -26.739 1.00 31.14 151 THR G N 1
ATOM 9159 C CA . THR G 1 144 ? 16.740 21.826 -26.357 1.00 33.35 151 THR G CA 1
ATOM 9160 C C . THR G 1 144 ? 16.725 22.968 -25.338 1.00 36.67 151 THR G C 1
ATOM 9161 O O . THR G 1 144 ? 15.713 23.645 -25.167 1.00 47.41 151 THR G O 1
ATOM 9165 N N . ARG G 1 145 ? 17.855 23.174 -24.667 1.00 35.89 152 ARG G N 1
ATOM 9166 C CA . ARG G 1 145 ? 18.027 24.290 -23.745 1.00 33.64 152 ARG G CA 1
ATOM 9167 C C . ARG G 1 145 ? 19.282 25.044 -24.147 1.00 38.84 152 ARG G C 1
ATOM 9168 O O . ARG G 1 145 ? 20.200 24.454 -24.718 1.00 38.99 152 ARG G O 1
ATOM 9170 N N . PRO G 1 146 ? 19.318 26.357 -23.869 1.00 44.71 153 PRO G N 1
ATOM 9171 C CA . PRO G 1 146 ? 20.519 27.190 -24.045 1.00 26.99 153 PRO G CA 1
ATOM 9172 C C . PRO G 1 146 ? 21.497 26.932 -22.909 1.00 34.97 153 PRO G C 1
ATOM 9173 O O . PRO G 1 146 ? 21.079 26.597 -21.793 1.00 31.30 153 PRO G O 1
ATOM 9177 N N . LYS G 1 147 ? 22.786 27.089 -23.187 1.00 29.68 154 LYS G N 1
ATOM 9178 C CA . LYS G 1 147 ? 23.810 26.729 -22.217 1.00 30.18 154 LYS G CA 1
ATOM 9179 C C . LYS G 1 147 ? 24.755 27.911 -21.938 1.00 34.63 154 LYS G C 1
ATOM 9180 O O . LYS G 1 147 ? 25.433 28.422 -22.842 1.00 23.01 154 LYS G O 1
ATOM 9186 N N . GLU G 1 148 ? 24.781 28.346 -20.679 1.00 29.38 155 GLU G N 1
ATOM 9187 C CA . GLU G 1 148 ? 25.455 29.582 -20.302 1.00 33.23 155 GLU G CA 1
ATOM 9188 C C . GLU G 1 148 ? 25.819 29.551 -18.821 1.00 34.03 155 GLU G C 1
ATOM 9189 O O . GLU G 1 148 ? 24.979 29.255 -17.969 1.00 33.51 155 GLU G O 1
ATOM 9195 N N . VAL G 1 149 ? 27.076 29.847 -18.513 1.00 33.86 156 VAL G N 1
ATOM 9196 C CA . VAL G 1 149 ? 27.526 29.872 -17.120 1.00 32.36 156 VAL G CA 1
ATOM 9197 C C . VAL G 1 149 ? 28.238 31.186 -16.776 1.00 37.39 156 VAL G C 1
ATOM 9198 O O . VAL G 1 149 ? 28.955 31.753 -17.611 1.00 34.17 156 VAL G O 1
ATOM 9202 N N . ARG G 1 150 ? 28.029 31.672 -15.554 1.00 36.45 157 ARG G N 1
ATOM 9203 C CA . ARG G 1 150 ? 28.629 32.934 -15.112 1.00 39.01 157 ARG G CA 1
ATOM 9204 C C . ARG G 1 150 ? 29.357 32.775 -13.774 1.00 44.88 157 ARG G C 1
ATOM 9205 O O . ARG G 1 150 ? 28.788 32.253 -12.813 1.00 34.73 157 ARG G O 1
ATOM 9207 N N . VAL G 1 151 ? 30.612 33.228 -13.715 1.00 47.04 158 VAL G N 1
ATOM 9208 C CA . VAL G 1 151 ? 31.403 33.128 -12.486 1.00 44.11 158 VAL G CA 1
ATOM 9209 C C . VAL G 1 151 ? 32.340 34.320 -12.296 1.00 49.18 158 VAL G C 1
ATOM 9210 O O . VAL G 1 151 ? 32.977 34.781 -13.249 1.00 47.88 158 VAL G O 1
ATOM 9214 N N . SER G 1 152 ? 32.420 34.806 -11.057 1.00 49.29 159 SER G N 1
ATOM 9215 C CA . SER G 1 152 ? 33.267 35.947 -10.719 1.00 40.31 159 SER G CA 1
ATOM 9216 C C . SER G 1 152 ? 34.581 35.499 -10.088 1.00 49.35 159 SER G C 1
ATOM 9217 O O . SER G 1 152 ? 34.592 34.659 -9.189 1.00 35.60 159 SER G O 1
ATOM 9219 N N . VAL G 1 153 ? 35.684 36.071 -10.566 1.00 52.73 160 VAL G N 1
ATOM 9220 C CA . VAL G 1 153 ? 37.017 35.717 -10.088 1.00 49.28 160 VAL G CA 1
ATOM 9221 C C . VAL G 1 153 ? 37.836 36.969 -9.800 1.00 50.92 160 VAL G C 1
ATOM 9222 O O . VAL G 1 153 ? 38.091 37.774 -10.701 1.00 55.59 160 VAL G O 1
ATOM 9226 N N . GLY G 1 154 ? 38.252 37.127 -8.548 1.00 48.46 161 GLY G N 1
ATOM 9227 C CA . GLY G 1 154 ? 39.049 38.273 -8.142 1.00 58.28 161 GLY G CA 1
ATOM 9228 C C . GLY G 1 154 ? 38.723 39.573 -8.861 1.00 58.12 161 GLY G C 1
ATOM 9229 O O . GLY G 1 154 ? 39.620 40.264 -9.348 1.00 58.03 161 GLY G O 1
ATOM 9230 N N . GLY G 1 155 ? 37.438 39.900 -8.942 1.00 37.93 162 GLY G N 1
ATOM 9231 C CA . GLY G 1 155 ? 37.015 41.170 -9.501 1.00 42.47 162 GLY G CA 1
ATOM 9232 C C . GLY G 1 155 ? 36.711 41.137 -10.985 1.00 50.29 162 GLY G C 1
ATOM 9233 O O . GLY G 1 155 ? 36.125 42.074 -11.526 1.00 48.01 162 GLY G O 1
ATOM 9234 N N . ALA G 1 156 ? 37.110 40.061 -11.651 1.00 49.74 163 ALA G N 1
ATOM 9235 C CA . ALA G 1 156 ? 36.843 39.928 -13.075 1.00 42.21 163 ALA G CA 1
ATOM 9236 C C . ALA G 1 156 ? 35.573 39.116 -13.309 1.00 47.76 163 ALA G C 1
ATOM 9237 O O . ALA G 1 156 ? 35.120 38.373 -12.436 1.00 41.85 163 ALA G O 1
ATOM 9239 N N . THR G 1 157 ? 34.993 39.262 -14.494 1.00 48.74 164 THR G N 1
ATOM 9240 C CA . THR G 1 157 ? 33.833 38.463 -14.864 1.00 39.06 164 THR G CA 1
ATOM 9241 C C . THR G 1 157 ? 34.184 37.490 -15.979 1.00 48.27 164 THR G C 1
ATOM 9242 O O . THR G 1 157 ? 34.640 37.900 -17.057 1.00 40.07 164 THR G O 1
ATOM 9246 N N . LEU G 1 158 ? 33.979 36.202 -15.692 1.00 52.47 165 LEU G N 1
ATOM 9247 C CA . LEU G 1 158 ? 34.117 35.127 -16.667 1.00 36.54 165 LEU G CA 1
ATOM 9248 C C . LEU G 1 158 ? 32.733 34.580 -16.990 1.00 45.96 165 LEU G C 1
ATOM 9249 O O . LEU G 1 158 ? 31.954 34.231 -16.083 1.00 34.51 165 LEU G O 1
ATOM 9254 N N . VAL G 1 159 ? 32.432 34.513 -18.283 1.00 38.21 166 VAL G N 1
ATOM 9255 C CA . VAL G 1 159 ? 31.167 33.963 -18.739 1.00 34.46 166 VAL G CA 1
ATOM 9256 C C . VAL G 1 159 ? 31.369 33.060 -19.957 1.00 44.44 166 VAL G C 1
ATOM 9257 O O . VAL G 1 159 ? 32.067 33.430 -20.908 1.00 37.80 166 VAL G O 1
ATOM 9261 N N . GLY G 1 160 ? 30.775 31.868 -19.911 1.00 43.60 167 GLY G N 1
ATOM 9262 C CA . GLY G 1 160 ? 30.905 30.903 -20.989 1.00 35.01 167 GLY G CA 1
ATOM 9263 C C . GLY G 1 160 ? 29.577 30.404 -21.523 1.00 30.86 167 GLY G C 1
ATOM 9264 O O . GLY G 1 160 ? 28.626 30.187 -20.765 1.00 30.90 167 GLY G O 1
ATOM 9265 N N . ILE G 1 161 ? 29.507 30.236 -22.838 1.00 28.71 168 ILE G N 1
ATOM 9266 C CA . ILE G 1 161 ? 28.359 29.576 -23.450 1.00 35.99 168 ILE G CA 1
ATOM 9267 C C . ILE G 1 161 ? 28.803 28.252 -24.072 1.00 40.61 168 ILE G C 1
ATOM 9268 O O . ILE G 1 161 ? 29.974 28.082 -24.421 1.00 41.17 168 ILE G O 1
ATOM 9273 N N . ALA G 1 162 ? 27.880 27.307 -24.210 1.00 34.97 169 ALA G N 1
ATOM 9274 C CA . ALA G 1 162 ? 28.209 26.061 -24.894 1.00 32.22 169 ALA G CA 1
ATOM 9275 C C . ALA G 1 162 ? 27.040 25.513 -25.694 1.00 30.55 169 ALA G C 1
ATOM 9276 O O . ALA G 1 162 ? 25.872 25.836 -25.438 1.00 31.55 169 ALA G O 1
ATOM 9278 N N . LYS G 1 163 ? 27.363 24.671 -26.668 1.00 39.51 170 LYS G N 1
ATOM 9279 C CA . LYS G 1 163 ? 26.343 24.034 -27.490 1.00 32.57 170 LYS G CA 1
ATOM 9280 C C . LYS G 1 163 ? 26.814 22.659 -27.966 1.00 31.88 170 LYS G C 1
ATOM 9281 O O . LYS G 1 163 ? 28.022 22.425 -28.091 1.00 30.51 170 LYS G O 1
ATOM 9287 N N . GLY G 1 164 ? 25.866 21.753 -28.212 1.00 22.62 171 GLY G N 1
ATOM 9288 C CA . GLY G 1 164 ? 26.179 20.439 -28.759 1.00 23.11 171 GLY G CA 1
ATOM 9289 C C . GLY G 1 164 ? 25.786 19.281 -27.863 1.00 25.14 171 GLY G C 1
ATOM 9290 O O . GLY G 1 164 ? 26.303 19.124 -26.756 1.00 32.66 171 GLY G O 1
ATOM 9291 N N . VAL G 1 165 ? 24.876 18.447 -28.345 1.00 25.28 172 VAL G N 1
ATOM 9292 C CA . VAL G 1 165 ? 24.415 17.317 -27.544 1.00 30.45 172 VAL G CA 1
ATOM 9293 C C . VAL G 1 165 ? 24.268 16.012 -28.357 1.00 28.66 172 VAL G C 1
ATOM 9294 O O . VAL G 1 165 ? 23.625 15.055 -27.917 1.00 20.31 172 VAL G O 1
ATOM 9298 N N . GLY G 1 166 ? 24.867 16.010 -29.545 1.00 20.48 173 GLY G N 1
ATOM 9299 C CA . GLY G 1 166 ? 24.896 14.868 -30.434 1.00 17.68 173 GLY G CA 1
ATOM 9300 C C . GLY G 1 166 ? 26.109 15.082 -31.321 1.00 23.24 173 GLY G C 1
ATOM 9301 O O . GLY G 1 166 ? 26.689 16.161 -31.310 1.00 21.62 173 GLY G O 1
ATOM 9302 N N . MET G 1 167 ? 26.487 14.086 -32.108 1.00 20.47 174 MET G N 1
ATOM 9303 C CA . MET G 1 167 ? 27.780 14.128 -32.790 1.00 27.62 174 MET G CA 1
ATOM 9304 C C . MET G 1 167 ? 28.843 14.600 -31.793 1.00 19.34 174 MET G C 1
ATOM 9305 O O . MET G 1 167 ? 29.658 15.467 -32.092 1.00 17.80 174 MET G O 1
ATOM 9310 N N . LEU G 1 168 ? 28.828 14.008 -30.603 1.00 25.27 175 LEU G N 1
ATOM 9311 C CA . LEU G 1 168 ? 29.499 14.625 -29.472 1.00 24.18 175 LEU G CA 1
ATOM 9312 C C . LEU G 1 168 ? 30.373 13.719 -28.616 1.00 24.96 175 LEU G C 1
ATOM 9313 O O . LEU G 1 168 ? 29.894 13.050 -27.700 1.00 24.05 175 LEU G O 1
ATOM 9318 N N . GLU G 1 169 ? 31.664 13.710 -28.917 1.00 27.83 176 GLU G N 1
ATOM 9319 C CA . GLU G 1 169 ? 32.671 13.251 -27.964 1.00 20.75 176 GLU G CA 1
ATOM 9320 C C . GLU G 1 169 ? 33.963 13.995 -28.269 1.00 31.12 176 GLU G C 1
ATOM 9321 O O . GLU G 1 169 ? 34.797 13.521 -29.039 1.00 37.22 176 GLU G O 1
ATOM 9327 N N . PRO G 1 170 ? 34.120 15.183 -27.681 1.00 24.99 177 PRO G N 1
ATOM 9328 C CA . PRO G 1 170 ? 35.226 16.063 -28.060 1.00 23.54 177 PRO G CA 1
ATOM 9329 C C . PRO G 1 170 ? 36.583 15.481 -27.713 1.00 23.82 177 PRO G C 1
ATOM 9330 O O . PRO G 1 170 ? 36.729 14.711 -26.771 1.00 23.26 177 PRO G O 1
ATOM 9334 N N . ASP G 1 171 ? 37.567 15.858 -28.518 1.00 31.82 178 ASP G N 1
ATOM 9335 C CA . ASP G 1 171 ? 38.943 15.439 -28.355 1.00 28.46 178 ASP G CA 1
ATOM 9336 C C . ASP G 1 171 ? 39.767 16.472 -29.111 1.00 29.95 178 ASP G C 1
ATOM 9337 O O . ASP G 1 171 ? 40.280 16.211 -30.208 1.00 23.16 178 ASP G O 1
ATOM 9342 N N . MET G 1 172 ? 39.866 17.656 -28.509 1.00 20.44 179 MET G N 1
ATOM 9343 C CA . MET G 1 172 ? 40.430 18.841 -29.171 1.00 24.52 179 MET G CA 1
ATOM 9344 C C . MET G 1 172 ? 41.872 19.100 -28.773 1.00 25.88 179 MET G C 1
ATOM 9345 O O . MET G 1 172 ? 42.305 18.723 -27.681 1.00 32.59 179 MET G O 1
ATOM 9350 N N . ALA G 1 173 ? 42.601 19.765 -29.659 1.00 20.58 180 ALA G N 1
ATOM 9351 C CA . ALA G 1 173 ? 43.989 20.141 -29.386 1.00 25.91 180 ALA G CA 1
ATOM 9352 C C . ALA G 1 173 ? 44.356 21.509 -29.977 1.00 25.62 180 ALA G C 1
ATOM 9353 O O . ALA G 1 173 ? 43.825 21.925 -31.022 1.00 26.78 180 ALA G O 1
ATOM 9363 N N . LEU H 2 2 ? 30.134 20.227 -31.150 1.00 20.67 182 LEU H N 1
ATOM 9364 C CA . LEU H 2 2 ? 30.520 20.981 -29.952 1.00 21.67 182 LEU H CA 1
ATOM 9365 C C . LEU H 2 2 ? 31.152 22.300 -30.302 1.00 28.81 182 LEU H C 1
ATOM 9366 O O . LEU H 2 2 ? 32.152 22.346 -31.030 1.00 32.69 182 LEU H O 1
ATOM 9371 N N . LEU H 2 3 ? 30.532 23.368 -29.791 1.00 41.06 183 LEU H N 1
ATOM 9372 C CA . LEU H 2 3 ? 31.067 24.725 -29.824 1.00 22.09 183 LEU H CA 1
ATOM 9373 C C . LEU H 2 3 ? 30.890 25.307 -28.435 1.00 27.00 183 LEU H C 1
ATOM 9374 O O . LEU H 2 3 ? 29.787 25.271 -27.865 1.00 25.11 183 LEU H O 1
ATOM 9379 N N . THR H 2 4 ? 31.976 25.832 -27.878 1.00 27.08 184 THR H N 1
ATOM 9380 C CA . THR H 2 4 ? 31.894 26.487 -26.584 1.00 22.50 184 THR H CA 1
ATOM 9381 C C . THR H 2 4 ? 32.893 27.639 -26.505 1.00 39.51 184 THR H C 1
ATOM 9382 O O . THR H 2 4 ? 34.095 27.455 -26.742 1.00 40.35 184 THR H O 1
ATOM 9386 N N . PHE H 2 5 ? 32.377 28.831 -26.201 1.00 29.57 185 PHE H N 1
ATOM 9387 C CA . PHE H 2 5 ? 33.187 30.032 -26.155 1.00 24.73 185 PHE H CA 1
ATOM 9388 C C . PHE H 2 5 ? 33.130 30.652 -24.761 1.00 35.30 185 PHE H C 1
ATOM 9389 O O . PHE H 2 5 ? 32.042 30.858 -24.194 1.00 32.30 185 PHE H O 1
ATOM 9397 N N . PHE H 2 6 ? 34.308 30.928 -24.206 1.00 32.63 186 PHE H N 1
ATOM 9398 C CA . PHE H 2 6 ? 34.413 31.630 -22.933 1.00 36.81 186 PHE H CA 1
ATOM 9399 C C . PHE H 2 6 ? 34.939 33.057 -23.116 1.00 44.61 186 PHE H C 1
ATOM 9400 O O . PHE H 2 6 ? 35.737 33.336 -24.025 1.00 41.73 186 PHE H O 1
ATOM 9408 N N . ALA H 2 7 ? 34.492 33.955 -22.244 1.00 39.94 187 ALA H N 1
ATOM 9409 C CA . ALA H 2 7 ? 34.917 35.345 -22.294 1.00 28.34 187 ALA H CA 1
ATOM 9410 C C . ALA H 2 7 ? 35.132 35.877 -20.881 1.00 39.76 187 ALA H C 1
ATOM 9411 O O . ALA H 2 7 ? 34.300 35.675 -19.987 1.00 38.42 187 ALA H O 1
ATOM 9413 N N . THR H 2 8 ? 36.271 36.535 -20.685 1.00 41.14 188 THR H N 1
ATOM 9414 C CA . THR H 2 8 ? 36.617 37.112 -19.393 1.00 43.17 188 THR H CA 1
ATOM 9415 C C . THR H 2 8 ? 37.311 38.439 -19.626 1.00 41.33 188 THR H C 1
ATOM 9416 O O . THR H 2 8 ? 37.878 38.667 -20.699 1.00 34.11 188 THR H O 1
ATOM 9420 N N . ASP H 2 9 ? 37.253 39.317 -18.630 1.00 45.72 189 ASP H N 1
ATOM 9421 C CA . ASP H 2 9 ? 37.943 40.601 -18.714 1.00 47.45 189 ASP H CA 1
ATOM 9422 C C . ASP H 2 9 ? 39.171 40.606 -17.803 1.00 44.99 189 ASP H C 1
ATOM 9423 O O . ASP H 2 9 ? 39.874 41.613 -17.702 1.00 45.23 189 ASP H O 1
ATOM 9428 N N . ALA H 2 10 ? 39.432 39.472 -17.153 1.00 45.05 190 ALA H N 1
ATOM 9429 C CA . ALA H 2 10 ? 40.626 39.327 -16.324 1.00 45.61 190 ALA H CA 1
ATOM 9430 C C . ALA H 2 10 ? 41.865 39.448 -17.190 1.00 47.19 190 ALA H C 1
ATOM 9431 O O . ALA H 2 10 ? 41.843 39.111 -18.382 1.00 46.17 190 ALA H O 1
ATOM 9433 N N . ARG H 2 11 ? 42.943 39.949 -16.597 1.00 55.50 191 ARG H N 1
ATOM 9434 C CA . ARG H 2 11 ? 44.220 39.997 -17.297 1.00 53.45 191 ARG H CA 1
ATOM 9435 C C . ARG H 2 11 ? 45.023 38.752 -16.946 1.00 46.46 191 ARG H C 1
ATOM 9436 O O . ARG H 2 11 ? 45.262 38.467 -15.764 1.00 38.03 191 ARG H O 1
ATOM 9444 N N . LEU H 2 12 ? 45.426 38.015 -17.979 1.00 42.14 192 LEU H N 1
ATOM 9445 C CA . LEU H 2 12 ? 46.115 36.740 -17.800 1.00 47.02 192 LEU H CA 1
ATOM 9446 C C . LEU H 2 12 ? 47.328 36.608 -18.718 1.00 48.12 192 LEU H C 1
ATOM 9447 O O . LEU H 2 12 ? 47.225 36.832 -19.930 1.00 48.04 192 LEU H O 1
ATOM 9452 N N . ASP H 2 13 ? 48.467 36.237 -18.131 1.00 47.83 193 ASP H N 1
ATOM 9453 C CA . ASP H 2 13 ? 49.674 35.948 -18.893 1.00 42.41 193 ASP H CA 1
ATOM 9454 C C . ASP H 2 13 ? 49.318 34.939 -19.976 1.00 42.56 193 ASP H C 1
ATOM 9455 O O . ASP H 2 13 ? 48.783 33.875 -19.676 1.00 47.21 193 ASP H O 1
ATOM 9460 N N . PRO H 2 14 ? 49.591 35.282 -21.243 1.00 42.96 194 PRO H N 1
ATOM 9461 C CA . PRO H 2 14 ? 49.280 34.431 -22.398 1.00 47.67 194 PRO H CA 1
ATOM 9462 C C . PRO H 2 14 ? 49.686 32.960 -22.215 1.00 53.13 194 PRO H C 1
ATOM 9463 O O . PRO H 2 14 ? 48.855 32.067 -22.386 1.00 54.41 194 PRO H O 1
ATOM 9467 N N . ALA H 2 15 ? 50.944 32.712 -21.865 1.00 53.00 195 ALA H N 1
ATOM 9468 C CA . ALA H 2 15 ? 51.433 31.347 -21.720 1.00 35.49 195 ALA H CA 1
ATOM 9469 C C . ALA H 2 15 ? 50.693 30.593 -20.621 1.00 48.17 195 ALA H C 1
ATOM 9470 O O . ALA H 2 15 ? 50.163 29.509 -20.856 1.00 45.87 195 ALA H O 1
ATOM 9472 N N . GLU H 2 16 ? 50.669 31.161 -19.420 1.00 44.08 196 GLU H N 1
ATOM 9473 C CA . GLU H 2 16 ? 49.994 30.523 -18.297 1.00 45.75 196 GLU H CA 1
ATOM 9474 C C . GLU H 2 16 ? 48.512 30.330 -18.566 1.00 42.08 196 GLU H C 1
ATOM 9475 O O . GLU H 2 16 ? 47.889 29.430 -18.010 1.00 41.35 196 GLU H O 1
ATOM 9481 N N . GLN H 2 17 ? 47.945 31.186 -19.410 1.00 41.06 197 GLN H N 1
ATOM 9482 C CA . GLN H 2 17 ? 46.524 31.101 -19.724 1.00 40.10 197 GLN H CA 1
ATOM 9483 C C . GLN H 2 17 ? 46.256 29.922 -20.649 1.00 43.20 197 GLN H C 1
ATOM 9484 O O . GLN H 2 17 ? 45.271 29.207 -20.490 1.00 49.27 197 GLN H O 1
ATOM 9490 N N . ASP H 2 18 ? 47.140 29.722 -21.619 1.00 37.09 198 ASP H N 1
ATOM 9491 C CA . ASP H 2 18 ? 47.015 28.600 -22.540 1.00 42.68 198 ASP H CA 1
ATOM 9492 C C . ASP H 2 18 ? 47.113 27.243 -21.846 1.00 39.91 198 ASP H C 1
ATOM 9493 O O . ASP H 2 18 ? 46.398 26.312 -22.217 1.00 36.42 198 ASP H O 1
ATOM 9498 N N . ARG H 2 19 ? 47.991 27.141 -20.845 1.00 32.36 199 ARG H N 1
ATOM 9499 C CA . ARG H 2 19 ? 48.153 25.913 -20.071 1.00 33.44 199 ARG H CA 1
ATOM 9500 C C . ARG H 2 19 ? 46.911 25.596 -19.242 1.00 32.50 199 ARG H C 1
ATOM 9501 O O . ARG H 2 19 ? 46.417 24.468 -19.251 1.00 49.83 199 ARG H O 1
ATOM 9509 N N . LEU H 2 20 ? 46.406 26.582 -18.518 1.00 35.77 200 LEU H N 1
ATOM 9510 C CA . LEU H 2 20 ? 45.249 26.348 -17.659 1.00 39.32 200 LEU H CA 1
ATOM 9511 C C . LEU H 2 20 ? 44.009 26.097 -18.516 1.00 33.38 200 LEU H C 1
ATOM 9512 O O . LEU H 2 20 ? 43.043 25.501 -18.053 1.00 32.39 200 LEU H O 1
ATOM 9517 N N . PHE H 2 21 ? 44.051 26.537 -19.774 1.00 30.74 201 PHE H N 1
ATOM 9518 C CA . PHE H 2 21 ? 42.934 26.306 -20.684 1.00 30.72 201 PHE H CA 1
ATOM 9519 C C . PHE H 2 21 ? 42.936 24.875 -21.219 1.00 31.66 201 PHE H C 1
ATOM 9520 O O . PHE H 2 21 ? 41.886 24.226 -21.293 1.00 35.54 201 PHE H O 1
ATOM 9528 N N . ARG H 2 22 ? 44.115 24.375 -21.583 1.00 41.96 202 ARG H N 1
ATOM 9529 C CA . ARG H 2 22 ? 44.236 22.966 -21.969 1.00 34.32 202 ARG H CA 1
ATOM 9530 C C . ARG H 2 22 ? 43.898 22.073 -20.801 1.00 24.82 202 ARG H C 1
ATOM 9531 O O . ARG H 2 22 ? 43.026 21.227 -20.915 1.00 24.90 202 ARG H O 1
ATOM 9539 N N . ARG H 2 23 ? 44.566 22.278 -19.672 1.00 24.87 203 ARG H N 1
ATOM 9540 C CA . ARG H 2 23 ? 44.279 21.486 -18.473 1.00 22.25 203 ARG H CA 1
ATOM 9541 C C . ARG H 2 23 ? 42.786 21.400 -18.161 1.00 24.01 203 ARG H C 1
ATOM 9542 O O . ARG H 2 23 ? 42.295 20.344 -17.778 1.00 31.46 203 ARG H O 1
ATOM 9550 N N . VAL H 2 24 ? 42.059 22.503 -18.317 1.00 33.14 204 VAL H N 1
ATOM 9551 C CA . VAL H 2 24 ? 40.633 22.501 -17.995 1.00 25.18 204 VAL H CA 1
ATOM 9552 C C . VAL H 2 24 ? 39.810 21.815 -19.083 1.00 24.57 204 VAL H C 1
ATOM 9553 O O . VAL H 2 24 ? 38.860 21.109 -18.764 1.00 22.65 204 VAL H O 1
ATOM 9557 N N . MET H 2 25 ? 40.172 22.009 -20.356 1.00 24.63 205 MET H N 1
ATOM 9558 C CA . MET H 2 25 ? 39.440 21.366 -21.458 1.00 20.97 205 MET H CA 1
ATOM 9559 C C . MET H 2 25 ? 39.609 19.850 -21.408 1.00 30.14 205 MET H C 1
ATOM 9560 O O . MET H 2 25 ? 38.716 19.097 -21.804 1.00 28.25 205 MET H O 1
ATOM 9565 N N . ASP H 2 26 ? 40.763 19.410 -20.916 1.00 25.58 206 ASP H N 1
ATOM 9566 C CA . ASP H 2 26 ? 41.062 17.992 -20.816 1.00 24.42 206 ASP H CA 1
ATOM 9567 C C . ASP H 2 26 ? 40.198 17.316 -19.771 1.00 25.25 206 ASP H C 1
ATOM 9568 O O . ASP H 2 26 ? 39.815 16.164 -19.950 1.00 28.81 206 ASP H O 1
ATOM 9573 N N . ARG H 2 27 ? 39.899 18.027 -18.684 1.00 18.23 207 ARG H N 1
ATOM 9574 C CA . ARG H 2 27 ? 39.091 17.464 -17.600 1.00 22.89 207 ARG H CA 1
ATOM 9575 C C . ARG H 2 27 ? 37.603 17.739 -17.803 1.00 30.65 207 ARG H C 1
ATOM 9576 O O . ARG H 2 27 ? 36.768 17.258 -17.022 1.00 31.95 207 ARG H O 1
ATOM 9584 N N . THR H 2 28 ? 37.269 18.502 -18.848 1.00 27.50 208 THR H N 1
ATOM 9585 C CA . THR H 2 28 ? 35.883 18.932 -19.062 1.00 23.70 208 THR H CA 1
ATOM 9586 C C . THR H 2 28 ? 35.311 18.593 -20.443 1.00 18.97 208 THR H C 1
ATOM 9587 O O . THR H 2 28 ? 34.527 17.673 -20.591 1.00 30.38 208 THR H O 1
ATOM 9591 N N . PHE H 2 29 ? 35.664 19.353 -21.457 1.00 30.57 209 PHE H N 1
ATOM 9592 C CA . PHE H 2 29 ? 35.031 19.143 -22.747 1.00 27.89 209 PHE H CA 1
ATOM 9593 C C . PHE H 2 29 ? 35.647 17.966 -23.483 1.00 20.98 209 PHE H C 1
ATOM 9594 O O . PHE H 2 29 ? 34.987 17.340 -24.300 1.00 25.67 209 PHE H O 1
ATOM 9602 N N . ASN H 2 30 ? 36.899 17.650 -23.162 1.00 22.83 210 ASN H N 1
ATOM 9603 C CA . ASN H 2 30 ? 37.562 16.454 -23.698 1.00 26.87 210 ASN H CA 1
ATOM 9604 C C . ASN H 2 30 ? 37.257 15.196 -22.881 1.00 18.69 210 ASN H C 1
ATOM 9605 O O . ASN H 2 30 ? 37.822 14.141 -23.117 1.00 18.95 210 ASN H O 1
ATOM 9610 N N . ALA H 2 31 ? 36.346 15.323 -21.922 1.00 20.31 211 ALA H N 1
ATOM 9611 C CA . ALA H 2 31 ? 35.975 14.229 -21.037 1.00 20.18 211 ALA H CA 1
ATOM 9612 C C . ALA H 2 31 ? 34.463 13.932 -21.050 1.00 18.17 211 ALA H C 1
ATOM 9613 O O . ALA H 2 31 ? 33.905 13.464 -20.058 1.00 22.84 211 ALA H O 1
ATOM 9615 N N . VAL H 2 32 ? 33.805 14.215 -22.169 1.00 21.28 212 VAL H N 1
ATOM 9616 C CA . VAL H 2 32 ? 32.376 13.958 -22.287 1.00 28.65 212 VAL H CA 1
ATOM 9617 C C . VAL H 2 32 ? 32.070 13.241 -23.595 1.00 18.64 212 VAL H C 1
ATOM 9618 O O . VAL H 2 32 ? 32.714 13.495 -24.619 1.00 18.76 212 VAL H O 1
ATOM 9622 N N . SER H 2 33 ? 31.090 12.341 -23.551 1.00 24.43 213 SER H N 1
ATOM 9623 C CA . SER H 2 33 ? 30.643 11.640 -24.748 1.00 30.64 213 SER H CA 1
ATOM 9624 C C . SER H 2 33 ? 29.145 11.386 -24.679 1.00 28.12 213 SER H C 1
ATOM 9625 O O . SER H 2 33 ? 28.644 10.879 -23.673 1.00 20.08 213 SER H O 1
ATOM 9628 N N . ILE H 2 34 ? 28.443 11.766 -25.746 1.00 20.44 214 ILE H N 1
ATOM 9629 C CA . ILE H 2 34 ? 27.040 11.448 -25.894 1.00 19.06 214 ILE H CA 1
ATOM 9630 C C . ILE H 2 34 ? 26.889 10.258 -26.834 1.00 25.29 214 ILE H C 1
ATOM 9631 O O . ILE H 2 34 ? 26.162 9.310 -26.533 1.00 24.77 214 ILE H O 1
ATOM 9636 N N . ASP H 2 35 ? 27.580 10.310 -27.970 1.00 24.66 215 ASP H N 1
ATOM 9637 C CA . ASP H 2 35 ? 27.479 9.246 -28.961 1.00 17.89 215 ASP H CA 1
ATOM 9638 C C . ASP H 2 35 ? 28.783 8.933 -29.675 1.00 23.98 215 ASP H C 1
ATOM 9639 O O . ASP H 2 35 ? 28.757 8.417 -30.791 1.00 29.29 215 ASP H O 1
ATOM 9644 N N . THR H 2 36 ? 29.912 9.247 -29.038 1.00 22.90 216 THR H N 1
ATOM 9645 C CA . THR H 2 36 ? 31.246 8.970 -29.595 1.00 15.31 216 THR H CA 1
ATOM 9646 C C . THR H 2 36 ? 31.531 9.586 -30.970 1.00 22.02 216 THR H C 1
ATOM 9647 O O . THR H 2 36 ? 32.612 9.401 -31.526 1.00 20.10 216 THR H O 1
ATOM 9651 N N . ASP H 2 37 ? 30.581 10.318 -31.533 1.00 21.01 217 ASP H N 1
ATOM 9652 C CA . ASP H 2 37 ? 30.803 10.856 -32.872 1.00 21.23 217 ASP H CA 1
ATOM 9653 C C . ASP H 2 37 ? 31.575 12.189 -32.873 1.00 26.09 217 ASP H C 1
ATOM 9654 O O . ASP H 2 37 ? 31.039 13.263 -33.188 1.00 21.54 217 ASP H O 1
ATOM 9659 N N . THR H 2 38 ? 32.848 12.102 -32.496 1.00 22.10 218 THR H N 1
ATOM 9660 C CA . THR H 2 38 ? 33.750 13.231 -32.587 1.00 20.01 218 THR H CA 1
ATOM 9661 C C . THR H 2 38 ? 33.478 13.901 -33.934 1.00 24.46 218 THR H C 1
ATOM 9662 O O . THR H 2 38 ? 33.463 13.226 -34.968 1.00 20.74 218 THR H O 1
ATOM 9666 N N . SER H 2 39 ? 33.261 15.218 -33.917 1.00 24.62 219 SER H N 1
ATOM 9667 C CA . SER H 2 39 ? 32.783 15.942 -35.091 1.00 18.59 219 SER H CA 1
ATOM 9668 C C . SER H 2 39 ? 33.869 16.591 -35.932 1.00 23.05 219 SER H C 1
ATOM 9669 O O . SER H 2 39 ? 35.043 16.629 -35.564 1.00 19.34 219 SER H O 1
ATOM 9672 N N . THR H 2 40 ? 33.441 17.114 -37.076 1.00 25.64 220 THR H N 1
ATOM 9673 C CA . THR H 2 40 ? 34.323 17.754 -38.039 1.00 27.05 220 THR H CA 1
ATOM 9674 C C . THR H 2 40 ? 34.480 19.233 -37.697 1.00 25.21 220 THR H C 1
ATOM 9675 O O . THR H 2 40 ? 35.096 19.985 -38.442 1.00 30.28 220 THR H O 1
ATOM 9679 N N . SER H 2 41 ? 33.931 19.644 -36.560 1.00 15.96 221 SER H N 1
ATOM 9680 C CA . SER H 2 41 ? 33.724 21.064 -36.324 1.00 19.57 221 SER H CA 1
ATOM 9681 C C . SER H 2 41 ? 33.872 21.489 -34.857 1.00 25.84 221 SER H C 1
ATOM 9682 O O . SER H 2 41 ? 33.690 22.663 -34.531 1.00 24.12 221 SER H O 1
ATOM 9685 N N . ASP H 2 42 ? 34.237 20.559 -33.980 1.00 21.04 222 ASP H N 1
ATOM 9686 C CA . ASP H 2 42 ? 34.476 20.911 -32.577 1.00 17.45 222 ASP H CA 1
ATOM 9687 C C . ASP H 2 42 ? 35.402 22.115 -32.381 1.00 24.44 222 ASP H C 1
ATOM 9688 O O . ASP H 2 42 ? 36.534 22.139 -32.900 1.00 24.30 222 ASP H O 1
ATOM 9693 N N . THR H 2 43 ? 34.919 23.100 -31.617 1.00 29.44 223 THR H N 1
ATOM 9694 C CA . THR H 2 43 ? 35.674 24.325 -31.331 1.00 23.86 223 THR H CA 1
ATOM 9695 C C . THR H 2 43 ? 35.443 24.892 -29.912 1.00 27.16 223 THR H C 1
ATOM 9696 O O . THR H 2 43 ? 34.297 25.106 -29.480 1.00 17.72 223 THR H O 1
ATOM 9700 N N . ALA H 2 44 ? 36.546 25.148 -29.209 1.00 23.91 224 ALA H N 1
ATOM 9701 C CA . ALA H 2 44 ? 36.521 25.695 -27.847 1.00 24.11 224 ALA H CA 1
ATOM 9702 C C . ALA H 2 44 ? 37.485 26.897 -27.649 1.00 36.78 224 ALA H C 1
ATOM 9703 O O . ALA H 2 44 ? 38.715 26.739 -27.636 1.00 29.20 224 ALA H O 1
ATOM 9705 N N . VAL H 2 45 ? 36.928 28.097 -27.474 1.00 39.20 225 VAL H N 1
ATOM 9706 C CA . VAL H 2 45 ? 37.749 29.318 -27.386 1.00 33.15 225 VAL H CA 1
ATOM 9707 C C . VAL H 2 45 ? 37.612 30.111 -26.081 1.00 33.66 225 VAL H C 1
ATOM 9708 O O . VAL H 2 45 ? 36.544 30.147 -25.455 1.00 34.84 225 VAL H O 1
ATOM 9712 N N . LEU H 2 46 ? 38.708 30.748 -25.682 1.00 27.28 226 LEU H N 1
ATOM 9713 C CA . LEU H 2 46 ? 38.707 31.638 -24.527 1.00 31.99 226 LEU H CA 1
ATOM 9714 C C . LEU H 2 46 ? 39.357 32.958 -24.891 1.00 32.36 226 LEU H C 1
ATOM 9715 O O . LEU H 2 46 ? 40.536 32.997 -25.246 1.00 33.02 226 LEU H O 1
ATOM 9720 N N . PHE H 2 47 ? 38.584 34.036 -24.806 1.00 32.23 227 PHE H N 1
ATOM 9721 C CA . PHE H 2 47 ? 39.106 35.392 -24.994 1.00 28.59 227 PHE H CA 1
ATOM 9722 C C . PHE H 2 47 ? 39.292 36.102 -23.641 1.00 38.27 227 PHE H C 1
ATOM 9723 O O . PHE H 2 47 ? 38.369 36.149 -22.813 1.00 32.30 227 PHE H O 1
ATOM 9731 N N . ALA H 2 48 ? 40.474 36.662 -23.411 1.00 28.62 228 ALA H N 1
ATOM 9732 C CA . ALA H 2 48 ? 40.705 37.397 -22.177 1.00 31.88 228 ALA H CA 1
ATOM 9733 C C . ALA H 2 48 ? 41.305 38.799 -22.406 1.00 46.42 228 ALA H C 1
ATOM 9734 O O . ALA H 2 48 ? 42.530 38.964 -22.451 1.00 45.56 228 ALA H O 1
ATOM 9736 N N . ASN H 2 49 ? 40.428 39.796 -22.562 1.00 47.11 229 ASN H N 1
ATOM 9737 C CA . ASN H 2 49 ? 40.829 41.203 -22.597 1.00 44.68 229 ASN H CA 1
ATOM 9738 C C . ASN H 2 49 ? 41.032 41.728 -21.171 1.00 49.83 229 ASN H C 1
ATOM 9739 O O . ASN H 2 49 ? 40.330 41.309 -20.246 1.00 51.46 229 ASN H O 1
ATOM 9744 N N . GLY H 2 50 ? 41.989 42.632 -20.991 1.00 35.39 230 GLY H N 1
ATOM 9745 C CA . GLY H 2 50 ? 42.489 42.935 -19.659 1.00 41.58 230 GLY H CA 1
ATOM 9746 C C . GLY H 2 50 ? 41.700 43.966 -18.876 1.00 48.44 230 GLY H C 1
ATOM 9747 O O . GLY H 2 50 ? 42.162 44.451 -17.834 1.00 44.88 230 GLY H O 1
ATOM 9748 N N . LEU H 2 51 ? 40.501 44.280 -19.363 1.00 43.68 231 LEU H N 1
ATOM 9749 C CA . LEU H 2 51 ? 39.686 45.358 -18.807 1.00 31.89 231 LEU H CA 1
ATOM 9750 C C . LEU H 2 51 ? 39.120 45.047 -17.429 1.00 41.07 231 LEU H C 1
ATOM 9751 O O . LEU H 2 51 ? 37.987 45.423 -17.131 1.00 56.84 231 LEU H O 1
ATOM 9756 N N . ALA H 2 52 ? 39.897 44.368 -16.590 1.00 42.45 232 ALA H N 1
ATOM 9757 C CA . ALA H 2 52 ? 39.475 44.097 -15.219 1.00 38.26 232 ALA H CA 1
ATOM 9758 C C . ALA H 2 52 ? 40.686 43.894 -14.336 1.00 42.67 232 ALA H C 1
ATOM 9759 O O . ALA H 2 52 ? 40.561 43.699 -13.125 1.00 45.24 232 ALA H O 1
ATOM 9761 N N . GLY H 2 53 ? 41.859 43.923 -14.957 1.00 41.41 233 GLY H N 1
ATOM 9762 C CA . GLY H 2 53 ? 43.108 43.805 -14.229 1.00 47.23 233 GLY H CA 1
ATOM 9763 C C . GLY H 2 53 ? 43.582 42.383 -13.982 1.00 61.28 233 GLY H C 1
ATOM 9764 O O . GLY H 2 53 ? 42.850 41.406 -14.191 1.00 50.83 233 GLY H O 1
ATOM 9765 N N . GLU H 2 54 ? 44.829 42.276 -13.533 1.00 61.33 234 GLU H N 1
ATOM 9766 C CA . GLU H 2 54 ? 45.430 40.996 -13.207 1.00 50.92 234 GLU H CA 1
ATOM 9767 C C . GLU H 2 54 ? 44.585 40.220 -12.193 1.00 59.08 234 GLU H C 1
ATOM 9768 O O . GLU H 2 54 ? 44.078 40.782 -11.215 1.00 39.51 234 GLU H O 1
ATOM 9770 N N . VAL H 2 55 ? 44.435 38.925 -12.452 1.00 57.71 235 VAL H N 1
ATOM 9771 C CA . VAL H 2 55 ? 43.763 38.014 -11.543 1.00 39.76 235 VAL H CA 1
ATOM 9772 C C . VAL H 2 55 ? 44.680 36.811 -11.339 1.00 47.78 235 VAL H C 1
ATOM 9773 O O . VAL H 2 55 ? 45.364 36.385 -12.274 1.00 50.36 235 VAL H O 1
ATOM 9777 N N . ASP H 2 56 ? 44.709 36.276 -10.120 1.00 41.75 236 ASP H N 1
ATOM 9778 C CA . ASP H 2 56 ? 45.525 35.101 -9.801 1.00 53.63 236 ASP H CA 1
ATOM 9779 C C . ASP H 2 56 ? 45.185 33.887 -10.687 1.00 60.73 236 ASP H C 1
ATOM 9780 O O . ASP H 2 56 ? 44.082 33.336 -10.603 1.00 61.82 236 ASP H O 1
ATOM 9785 N N . ALA H 2 57 ? 46.142 33.467 -11.517 1.00 59.87 237 ALA H N 1
ATOM 9786 C CA . ALA H 2 57 ? 45.927 32.389 -12.493 1.00 57.38 237 ALA H CA 1
ATOM 9787 C C . ALA H 2 57 ? 45.406 31.085 -11.880 1.00 51.38 237 ALA H C 1
ATOM 9788 O O . ALA H 2 57 ? 44.572 30.402 -12.479 1.00 43.15 237 ALA H O 1
ATOM 9790 N N . GLY H 2 58 ? 45.908 30.745 -10.695 1.00 49.71 238 GLY H N 1
ATOM 9791 C CA . GLY H 2 58 ? 45.487 29.545 -9.994 1.00 48.69 238 GLY H CA 1
ATOM 9792 C C . GLY H 2 58 ? 44.033 29.610 -9.556 1.00 60.03 238 GLY H C 1
ATOM 9793 O O . GLY H 2 58 ? 43.372 28.579 -9.384 1.00 56.93 238 GLY H O 1
ATOM 9794 N N . GLU H 2 59 ? 43.535 30.828 -9.373 1.00 55.08 239 GLU H N 1
ATOM 9795 C CA . GLU H 2 59 ? 42.153 31.029 -8.974 1.00 52.33 239 GLU H CA 1
ATOM 9796 C C . GLU H 2 59 ? 41.253 31.115 -10.197 1.00 50.37 239 GLU H C 1
ATOM 9797 O O . GLU H 2 59 ? 40.054 30.836 -10.109 1.00 51.17 239 GLU H O 1
ATOM 9803 N N . PHE H 2 60 ? 41.827 31.506 -11.336 1.00 50.14 240 PHE H N 1
ATOM 9804 C CA . PHE H 2 60 ? 41.050 31.600 -12.574 1.00 51.48 240 PHE H CA 1
ATOM 9805 C C . PHE H 2 60 ? 40.883 30.232 -13.229 1.00 45.66 240 PHE H C 1
ATOM 9806 O O . PHE H 2 60 ? 39.900 29.972 -13.926 1.00 47.91 240 PHE H O 1
ATOM 9814 N N . GLU H 2 61 ? 41.852 29.359 -13.005 1.00 34.24 241 GLU H N 1
ATOM 9815 C CA . GLU H 2 61 ? 41.751 28.004 -13.498 1.00 39.51 241 GLU H CA 1
ATOM 9816 C C . GLU H 2 61 ? 40.666 27.262 -12.730 1.00 34.73 241 GLU H C 1
ATOM 9817 O O . GLU H 2 61 ? 39.983 26.409 -13.276 1.00 32.52 241 GLU H O 1
ATOM 9823 N N . GLU H 2 62 ? 40.524 27.590 -11.453 1.00 39.79 242 GLU H N 1
ATOM 9824 C CA . GLU H 2 62 ? 39.487 26.990 -10.630 1.00 33.99 242 GLU H CA 1
ATOM 9825 C C . GLU H 2 62 ? 38.127 27.428 -11.142 1.00 35.91 242 GLU H C 1
ATOM 9826 O O . GLU H 2 62 ? 37.220 26.612 -11.291 1.00 46.41 242 GLU H O 1
ATOM 9828 N N . ALA H 2 63 ? 37.998 28.723 -11.417 1.00 29.79 243 ALA H N 1
ATOM 9829 C CA . ALA H 2 63 ? 36.739 29.283 -11.899 1.00 46.11 243 ALA H CA 1
ATOM 9830 C C . ALA H 2 63 ? 36.427 28.833 -13.321 1.00 46.24 243 ALA H C 1
ATOM 9831 O O . ALA H 2 63 ? 35.270 28.578 -13.663 1.00 48.25 243 ALA H O 1
ATOM 9833 N N . LEU H 2 64 ? 37.463 28.756 -14.150 1.00 42.86 244 LEU H N 1
ATOM 9834 C CA . LEU H 2 64 ? 37.301 28.312 -15.527 1.00 40.91 244 LEU H CA 1
ATOM 9835 C C . LEU H 2 64 ? 36.825 26.865 -15.513 1.00 47.02 244 LEU H C 1
ATOM 9836 O O . LEU H 2 64 ? 35.983 26.458 -16.315 1.00 47.35 244 LEU H O 1
ATOM 9841 N N . HIS H 2 65 ? 37.360 26.096 -14.572 1.00 45.93 245 HIS H N 1
ATOM 9842 C CA . HIS H 2 65 ? 36.979 24.706 -14.426 1.00 36.79 245 HIS H CA 1
ATOM 9843 C C . HIS H 2 65 ? 35.519 24.599 -14.030 1.00 40.84 245 HIS H C 1
ATOM 9844 O O . HIS H 2 65 ? 34.724 23.955 -14.713 1.00 44.63 245 HIS H O 1
ATOM 9851 N N . THR H 2 66 ? 35.172 25.236 -12.919 1.00 41.39 246 THR H N 1
ATOM 9852 C CA . THR H 2 66 ? 33.807 25.204 -12.416 1.00 43.44 246 THR H CA 1
ATOM 9853 C C . THR H 2 66 ? 32.840 25.608 -13.519 1.00 40.90 246 THR H C 1
ATOM 9854 O O . THR H 2 66 ? 31.726 25.085 -13.617 1.00 42.48 246 THR H O 1
ATOM 9858 N N . ALA H 2 67 ? 33.286 26.530 -14.362 1.00 44.42 247 ALA H N 1
ATOM 9859 C CA . ALA H 2 67 ? 32.456 27.048 -15.438 1.00 44.53 247 ALA H CA 1
ATOM 9860 C C . ALA H 2 67 ? 32.338 26.048 -16.588 1.00 40.65 247 ALA H C 1
ATOM 9861 O O . ALA H 2 67 ? 31.251 25.831 -17.123 1.00 40.45 247 ALA H O 1
ATOM 9863 N N . ALA H 2 68 ? 33.466 25.454 -16.970 1.00 42.65 248 ALA H N 1
ATOM 9864 C CA . ALA H 2 68 ? 33.496 24.481 -18.058 1.00 32.98 248 ALA H CA 1
ATOM 9865 C C . ALA H 2 68 ? 32.670 23.254 -17.681 1.00 36.93 248 ALA H C 1
ATOM 9866 O O . ALA H 2 68 ? 31.868 22.750 -18.482 1.00 27.95 248 ALA H O 1
ATOM 9868 N N . LEU H 2 69 ? 32.873 22.800 -16.445 1.00 33.76 249 LEU H N 1
ATOM 9869 C CA . LEU H 2 69 ? 32.234 21.609 -15.911 1.00 25.11 249 LEU H CA 1
ATOM 9870 C C . LEU H 2 69 ? 30.732 21.810 -15.751 1.00 34.33 249 LEU H C 1
ATOM 9871 O O . LEU H 2 69 ? 29.960 20.850 -15.762 1.00 33.91 249 LEU H O 1
ATOM 9876 N N . ALA H 2 70 ? 30.327 23.065 -15.603 1.00 35.19 250 ALA H N 1
ATOM 9877 C CA . ALA H 2 70 ? 28.916 23.416 -15.544 1.00 34.18 250 ALA H CA 1
ATOM 9878 C C . ALA H 2 70 ? 28.248 23.265 -16.912 1.00 36.64 250 ALA H C 1
ATOM 9879 O O . ALA H 2 70 ? 27.130 22.753 -17.011 1.00 33.77 250 ALA H O 1
ATOM 9881 N N . LEU H 2 71 ? 28.926 23.735 -17.961 1.00 32.38 251 LEU H N 1
ATOM 9882 C CA . LEU H 2 71 ? 28.422 23.591 -19.329 1.00 34.41 251 LEU H CA 1
ATOM 9883 C C . LEU H 2 71 ? 28.425 22.136 -19.774 1.00 30.19 251 LEU H C 1
ATOM 9884 O O . LEU H 2 71 ? 27.489 21.672 -20.424 1.00 31.83 251 LEU H O 1
ATOM 9889 N N . VAL H 2 72 ? 29.492 21.425 -19.429 1.00 34.52 252 VAL H N 1
ATOM 9890 C CA . VAL H 2 72 ? 29.618 20.013 -19.774 1.00 34.43 252 VAL H CA 1
ATOM 9891 C C . VAL H 2 72 ? 28.421 19.204 -19.249 1.00 33.20 252 VAL H C 1
ATOM 9892 O O . VAL H 2 72 ? 27.768 18.498 -20.007 1.00 31.63 252 VAL H O 1
ATOM 9896 N N . LYS H 2 73 ? 28.129 19.326 -17.957 1.00 29.01 253 LYS H N 1
ATOM 9897 C CA . LYS H 2 73 ? 26.962 18.679 -17.374 1.00 27.19 253 LYS H CA 1
ATOM 9898 C C . LYS H 2 73 ? 25.667 19.099 -18.072 1.00 34.47 253 LYS H C 1
ATOM 9899 O O . LYS H 2 73 ? 24.744 18.295 -18.210 1.00 34.11 253 LYS H O 1
ATOM 9905 N N . ASP H 2 74 ? 25.586 20.362 -18.487 1.00 32.63 254 ASP H N 1
ATOM 9906 C CA . ASP H 2 74 ? 24.430 20.833 -19.244 1.00 35.31 254 ASP H CA 1
ATOM 9907 C C . ASP H 2 74 ? 24.349 20.052 -20.544 1.00 32.66 254 ASP H C 1
ATOM 9908 O O . ASP H 2 74 ? 23.279 19.590 -20.947 1.00 34.83 254 ASP H O 1
ATOM 9913 N N . ILE H 2 75 ? 25.493 19.921 -21.204 1.00 22.20 255 ILE H N 1
ATOM 9914 C CA . ILE H 2 75 ? 25.553 19.231 -22.475 1.00 23.88 255 ILE H CA 1
ATOM 9915 C C . ILE H 2 75 ? 25.081 17.795 -22.308 1.00 31.79 255 ILE H C 1
ATOM 9916 O O . ILE H 2 75 ? 24.198 17.335 -23.029 1.00 30.77 255 ILE H O 1
ATOM 9921 N N . ALA H 2 76 ? 25.673 17.091 -21.345 1.00 25.74 256 ALA H N 1
ATOM 9922 C CA . ALA H 2 76 ? 25.362 15.686 -21.123 1.00 33.85 256 ALA H CA 1
ATOM 9923 C C . ALA H 2 76 ? 23.963 15.447 -20.554 1.00 29.43 256 ALA H C 1
ATOM 9924 O O . ALA H 2 76 ? 23.456 14.339 -20.658 1.00 15.73 256 ALA H O 1
ATOM 9926 N N . SER H 2 77 ? 23.369 16.473 -19.934 1.00 29.78 257 SER H N 1
ATOM 9927 C CA . SER H 2 77 ? 21.988 16.400 -19.435 1.00 33.95 257 SER H CA 1
ATOM 9928 C C . SER H 2 77 ? 20.991 16.700 -20.550 1.00 30.55 257 SER H C 1
ATOM 9929 O O . SER H 2 77 ? 19.786 16.501 -20.399 1.00 33.72 257 SER H O 1
ATOM 9932 N N . ASP H 2 78 ? 21.503 17.191 -21.667 1.00 24.97 258 ASP H N 1
ATOM 9933 C CA . ASP H 2 78 ? 20.661 17.570 -22.781 1.00 23.65 258 ASP H CA 1
ATOM 9934 C C . ASP H 2 78 ? 21.098 16.794 -24.009 1.00 28.55 258 ASP H C 1
ATOM 9935 O O . ASP H 2 78 ? 20.735 17.148 -25.131 1.00 35.54 258 ASP H O 1
ATOM 9940 N N . GLY H 2 79 ? 21.900 15.749 -23.799 1.00 37.43 259 GLY H N 1
ATOM 9941 C CA . GLY H 2 79 ? 22.284 14.854 -24.882 1.00 29.94 259 GLY H CA 1
ATOM 9942 C C . GLY H 2 79 ? 21.038 14.558 -25.687 1.00 24.87 259 GLY H C 1
ATOM 9943 O O . GLY H 2 79 ? 19.939 14.501 -25.123 1.00 23.72 259 GLY H O 1
ATOM 9944 N N . GLU H 2 80 ? 21.186 14.399 -26.997 1.00 22.24 260 GLU H N 1
ATOM 9945 C CA . GLU H 2 80 ? 20.016 14.203 -27.846 1.00 27.35 260 GLU H CA 1
ATOM 9946 C C . GLU H 2 80 ? 19.071 13.131 -27.310 1.00 25.47 260 GLU H C 1
ATOM 9947 O O . GLU H 2 80 ? 19.455 11.971 -27.140 1.00 32.99 260 GLU H O 1
ATOM 9953 N N . GLY H 2 81 ? 17.839 13.541 -27.025 1.00 29.16 261 GLY H N 1
ATOM 9954 C CA . GLY H 2 81 ? 16.813 12.644 -26.524 1.00 31.74 261 GLY H CA 1
ATOM 9955 C C . GLY H 2 81 ? 17.191 11.799 -25.322 1.00 31.88 261 GLY H C 1
ATOM 9956 O O . GLY H 2 81 ? 16.582 10.753 -25.095 1.00 35.30 261 GLY H O 1
ATOM 9957 N N . ALA H 2 82 ? 18.186 12.228 -24.546 1.00 28.54 262 ALA H N 1
ATOM 9958 C CA . ALA H 2 82 ? 18.550 11.489 -23.332 1.00 31.63 262 ALA H CA 1
ATOM 9959 C C . ALA H 2 82 ? 17.483 11.721 -22.262 1.00 27.87 262 ALA H C 1
ATOM 9960 O O . ALA H 2 82 ? 16.418 12.267 -22.557 1.00 37.09 262 ALA H O 1
ATOM 9962 N N . ALA H 2 83 ? 17.760 11.316 -21.027 1.00 34.04 263 ALA H N 1
ATOM 9963 C CA . ALA H 2 83 ? 16.816 11.535 -19.929 1.00 22.34 263 ALA H CA 1
ATOM 9964 C C . ALA H 2 83 ? 17.531 11.352 -18.596 1.00 26.17 263 ALA H C 1
ATOM 9965 O O . ALA H 2 83 ? 16.949 11.540 -17.521 1.00 30.10 263 ALA H O 1
ATOM 9967 N N . LYS H 2 84 ? 18.796 10.966 -18.674 1.00 29.58 264 LYS H N 1
ATOM 9968 C CA . LYS H 2 84 ? 19.632 10.926 -17.485 1.00 36.51 264 LYS H CA 1
ATOM 9969 C C . LYS H 2 84 ? 21.104 11.055 -17.822 1.00 33.69 264 LYS H C 1
ATOM 9970 O O . LYS H 2 84 ? 21.578 10.594 -18.863 1.00 27.02 264 LYS H O 1
ATOM 9976 N N . LEU H 2 85 ? 21.805 11.736 -16.933 1.00 33.71 265 LEU H N 1
ATOM 9977 C CA . LEU H 2 85 ? 23.216 11.963 -17.080 1.00 24.60 265 LEU H CA 1
ATOM 9978 C C . LEU H 2 85 ? 23.896 10.781 -16.445 1.00 27.67 265 LEU H C 1
ATOM 9979 O O . LEU H 2 85 ? 23.358 10.160 -15.528 1.00 22.12 265 LEU H O 1
ATOM 9984 N N . ILE H 2 86 ? 25.071 10.453 -16.958 1.00 32.97 266 ILE H N 1
ATOM 9985 C CA . ILE H 2 86 ? 25.859 9.372 -16.411 1.00 24.06 266 ILE H CA 1
ATOM 9986 C C . ILE H 2 86 ? 27.245 9.920 -16.144 1.00 23.11 266 ILE H C 1
ATOM 9987 O O . ILE H 2 86 ? 27.819 10.609 -16.972 1.00 19.49 266 ILE H O 1
ATOM 9992 N N . GLU H 2 87 ? 27.761 9.626 -14.964 1.00 30.67 267 GLU H N 1
ATOM 9993 C CA . GLU H 2 87 ? 29.061 10.108 -14.546 1.00 20.55 267 GLU H CA 1
ATOM 9994 C C . GLU H 2 87 ? 29.872 8.920 -14.079 1.00 29.14 267 GLU H C 1
ATOM 9995 O O . GLU H 2 87 ? 29.491 8.256 -13.107 1.00 31.94 267 GLU H O 1
ATOM 10001 N N . VAL H 2 88 ? 30.976 8.637 -14.778 1.00 25.29 268 VAL H N 1
ATOM 10002 C CA . VAL H 2 88 ? 31.817 7.491 -14.442 1.00 25.50 268 VAL H CA 1
ATOM 10003 C C . VAL H 2 88 ? 33.046 7.913 -13.648 1.00 31.24 268 VAL H C 1
ATOM 10004 O O . VAL H 2 88 ? 34.002 8.463 -14.187 1.00 28.15 268 VAL H O 1
ATOM 10008 N N . GLN H 2 89 ? 33.012 7.655 -12.349 1.00 29.57 269 GLN H N 1
ATOM 10009 C CA . GLN H 2 89 ? 34.136 7.990 -11.487 1.00 26.41 269 GLN H CA 1
ATOM 10010 C C . GLN H 2 89 ? 35.103 6.827 -11.404 1.00 20.24 269 GLN H C 1
ATOM 10011 O O . GLN H 2 89 ? 34.872 5.848 -10.698 1.00 32.19 269 GLN H O 1
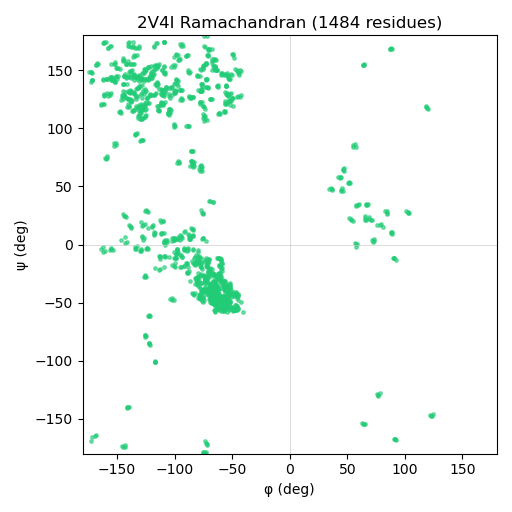ATOM 10017 N N . VAL H 2 90 ? 36.193 6.926 -12.145 1.00 25.12 270 VAL H N 1
ATOM 10018 C CA . VAL H 2 90 ? 37.182 5.860 -12.146 1.00 23.30 270 VAL H CA 1
ATOM 10019 C C . VAL H 2 90 ? 38.336 6.251 -11.231 1.00 27.52 270 VAL H C 1
ATOM 10020 O O . VAL H 2 90 ? 38.846 7.366 -11.314 1.00 27.84 270 VAL H O 1
ATOM 10024 N N . THR H 2 91 ? 38.738 5.343 -10.347 1.00 28.13 271 THR H N 1
ATOM 10025 C CA . THR H 2 91 ? 39.850 5.617 -9.438 1.00 27.59 271 THR H CA 1
ATOM 10026 C C . THR H 2 91 ? 40.744 4.406 -9.321 1.00 24.96 271 THR H C 1
ATOM 10027 O O . THR H 2 91 ? 40.392 3.325 -9.787 1.00 34.94 271 THR H O 1
ATOM 10031 N N . GLY H 2 92 ? 41.901 4.579 -8.691 1.00 28.68 272 GLY H N 1
ATOM 10032 C CA . GLY H 2 92 ? 42.804 3.466 -8.449 1.00 20.40 272 GLY H CA 1
ATOM 10033 C C . GLY H 2 92 ? 43.370 2.878 -9.721 1.00 22.46 272 GLY H C 1
ATOM 10034 O O . GLY H 2 92 ? 43.768 1.717 -9.741 1.00 25.99 272 GLY H O 1
ATOM 10035 N N . ALA H 2 93 ? 43.389 3.659 -10.797 1.00 23.42 273 ALA H N 1
ATOM 10036 C CA . ALA H 2 93 ? 43.971 3.165 -12.046 1.00 31.49 273 ALA H CA 1
ATOM 10037 C C . ALA H 2 93 ? 45.482 3.131 -11.856 1.00 30.16 273 ALA H C 1
ATOM 10038 O O . ALA H 2 93 ? 45.978 3.464 -10.770 1.00 27.91 273 ALA H O 1
ATOM 10040 N N . ARG H 2 94 ? 46.224 2.731 -12.882 1.00 23.91 274 ARG H N 1
ATOM 10041 C CA . ARG H 2 94 ? 47.672 2.783 -12.756 1.00 34.23 274 ARG H CA 1
ATOM 10042 C C . ARG H 2 94 ? 48.094 4.218 -12.998 1.00 27.17 274 ARG H C 1
ATOM 10043 O O . ARG H 2 94 ? 49.104 4.684 -12.473 1.00 32.97 274 ARG H O 1
ATOM 10051 N N . ASP H 2 95 ? 47.280 4.912 -13.789 1.00 30.15 275 ASP H N 1
ATOM 10052 C CA . ASP H 2 95 ? 47.426 6.341 -14.035 1.00 21.60 275 ASP H CA 1
ATOM 10053 C C . ASP H 2 95 ? 46.123 6.899 -14.609 1.00 23.09 275 ASP H C 1
ATOM 10054 O O . ASP H 2 95 ? 45.198 6.150 -14.931 1.00 24.65 275 ASP H O 1
ATOM 10059 N N . ASP H 2 96 ? 46.077 8.219 -14.750 1.00 23.54 276 ASP H N 1
ATOM 10060 C CA . ASP H 2 96 ? 44.871 8.946 -15.138 1.00 28.00 276 ASP H CA 1
ATOM 10061 C C . ASP H 2 96 ? 44.444 8.626 -16.557 1.00 31.22 276 ASP H C 1
ATOM 10062 O O . ASP H 2 96 ? 43.248 8.560 -16.854 1.00 30.96 276 ASP H O 1
ATOM 10067 N N . ALA H 2 97 ? 45.426 8.454 -17.440 1.00 29.30 277 ALA H N 1
ATOM 10068 C CA . ALA H 2 97 ? 45.138 8.179 -18.836 1.00 23.18 277 ALA H CA 1
ATOM 10069 C C . ALA H 2 97 ? 44.294 6.922 -18.901 1.00 27.18 277 ALA H C 1
ATOM 10070 O O . ALA H 2 97 ? 43.250 6.893 -19.538 1.00 28.92 277 ALA H O 1
ATOM 10072 N N . GLN H 2 98 ? 44.747 5.887 -18.212 1.00 22.03 278 GLN H N 1
ATOM 10073 C CA . GLN H 2 98 ? 44.017 4.636 -18.142 1.00 26.48 278 GLN H CA 1
ATOM 10074 C C . GLN H 2 98 ? 42.636 4.825 -17.505 1.00 36.58 278 GLN H C 1
ATOM 10075 O O . GLN H 2 98 ? 41.639 4.293 -18.007 1.00 34.29 278 GLN H O 1
ATOM 10081 N N . ALA H 2 99 ? 42.582 5.569 -16.397 1.00 30.14 279 ALA H N 1
ATOM 10082 C CA . ALA H 2 99 ? 41.332 5.763 -15.665 1.00 30.39 279 ALA H CA 1
ATOM 10083 C C . ALA H 2 99 ? 40.281 6.397 -16.574 1.00 27.62 279 ALA H C 1
ATOM 10084 O O . ALA H 2 99 ? 39.083 6.102 -16.466 1.00 20.85 279 ALA H O 1
ATOM 10086 N N . LYS H 2 100 ? 40.744 7.258 -17.479 1.00 31.89 280 LYS H N 1
ATOM 10087 C CA . LYS H 2 100 ? 39.866 7.914 -18.446 1.00 25.46 280 LYS H CA 1
ATOM 10088 C C . LYS H 2 100 ? 39.453 6.930 -19.526 1.00 25.81 280 LYS H C 1
ATOM 10089 O O . LYS H 2 100 ? 38.278 6.836 -19.879 1.00 28.82 280 LYS H O 1
ATOM 10095 N N . ARG H 2 101 ? 40.438 6.218 -20.061 1.00 27.00 281 ARG H N 1
ATOM 10096 C CA . ARG H 2 101 ? 40.201 5.156 -21.025 1.00 24.36 281 ARG H CA 1
ATOM 10097 C C . ARG H 2 101 ? 39.057 4.257 -20.536 1.00 20.55 281 ARG H C 1
ATOM 10098 O O . ARG H 2 101 ? 38.143 3.920 -21.279 1.00 21.15 281 ARG H O 1
ATOM 10106 N N . VAL H 2 102 ? 39.105 3.884 -19.265 1.00 24.91 282 VAL H N 1
ATOM 10107 C CA . VAL H 2 102 ? 38.093 3.010 -18.698 1.00 19.72 282 VAL H CA 1
ATOM 10108 C C . VAL H 2 102 ? 36.721 3.665 -18.609 1.00 25.77 282 VAL H C 1
ATOM 10109 O O . VAL H 2 102 ? 35.705 3.039 -18.926 1.00 35.43 282 VAL H O 1
ATOM 10113 N N . GLY H 2 103 ? 36.684 4.923 -18.186 1.00 24.79 283 GLY H N 1
ATOM 10114 C CA . GLY H 2 103 ? 35.419 5.621 -18.054 1.00 14.10 283 GLY H CA 1
ATOM 10115 C C . GLY H 2 103 ? 34.755 5.807 -19.401 1.00 21.21 283 GLY H C 1
ATOM 10116 O O . GLY H 2 103 ? 33.536 5.732 -19.512 1.00 19.77 283 GLY H O 1
ATOM 10117 N N . LYS H 2 104 ? 35.559 6.049 -20.432 1.00 22.48 284 LYS H N 1
ATOM 10118 C CA . LYS H 2 104 ? 35.025 6.336 -21.766 1.00 25.35 284 LYS H CA 1
ATOM 10119 C C . LYS H 2 104 ? 34.319 5.107 -22.306 1.00 17.85 284 LYS H C 1
ATOM 10120 O O . LYS H 2 104 ? 33.201 5.181 -22.819 1.00 23.08 284 LYS H O 1
ATOM 10126 N N . THR H 2 105 ? 34.986 3.970 -22.144 1.00 24.74 285 THR H N 1
ATOM 10127 C CA . THR H 2 105 ? 34.502 2.676 -22.614 1.00 16.57 285 THR H CA 1
ATOM 10128 C C . THR H 2 105 ? 33.235 2.301 -21.884 1.00 22.07 285 THR H C 1
ATOM 10129 O O . THR H 2 105 ? 32.277 1.832 -22.491 1.00 17.35 285 THR H O 1
ATOM 10133 N N . VAL H 2 106 ? 33.238 2.508 -20.570 1.00 19.59 286 VAL H N 1
ATOM 10134 C CA . VAL H 2 106 ? 32.031 2.307 -19.770 1.00 20.98 286 VAL H CA 1
ATOM 10135 C C . VAL H 2 106 ? 30.899 3.211 -20.257 1.00 24.19 286 VAL H C 1
ATOM 10136 O O . VAL H 2 106 ? 29.822 2.716 -20.578 1.00 23.51 286 VAL H O 1
ATOM 10140 N N . VAL H 2 107 ? 31.158 4.520 -20.321 1.00 25.27 287 VAL H N 1
ATOM 10141 C CA . VAL H 2 107 ? 30.128 5.507 -20.617 1.00 19.15 287 VAL H CA 1
ATOM 10142 C C . VAL H 2 107 ? 29.681 5.500 -22.089 1.00 26.97 287 VAL H C 1
ATOM 10143 O O . VAL H 2 107 ? 28.658 6.103 -22.435 1.00 23.80 287 VAL H O 1
ATOM 10147 N N . ASN H 2 108 ? 30.440 4.825 -22.950 1.00 27.12 288 ASN H N 1
ATOM 10148 C CA . ASN H 2 108 ? 30.055 4.660 -24.358 1.00 22.85 288 ASN H CA 1
ATOM 10149 C C . ASN H 2 108 ? 29.485 3.286 -24.685 1.00 21.59 288 ASN H C 1
ATOM 10150 O O . ASN H 2 108 ? 29.195 2.981 -25.844 1.00 21.52 288 ASN H O 1
ATOM 10155 N N . SER H 2 109 ? 29.352 2.440 -23.675 1.00 23.17 289 SER H N 1
ATOM 10156 C CA . SER H 2 109 ? 28.795 1.114 -23.896 1.00 19.95 289 SER H CA 1
ATOM 10157 C C . SER H 2 109 ? 27.279 1.188 -24.102 1.00 20.66 289 SER H C 1
ATOM 10158 O O . SER H 2 109 ? 26.542 1.462 -23.153 1.00 25.62 289 SER H O 1
ATOM 10161 N N . PRO H 2 110 ? 26.802 0.920 -25.330 1.00 17.68 290 PRO H N 1
ATOM 10162 C CA . PRO H 2 110 ? 25.355 0.942 -25.602 1.00 17.50 290 PRO H CA 1
ATOM 10163 C C . PRO H 2 110 ? 24.558 0.068 -24.643 1.00 20.86 290 PRO H C 1
ATOM 10164 O O . PRO H 2 110 ? 23.435 0.416 -24.298 1.00 17.82 290 PRO H O 1
ATOM 10168 N N . LEU H 2 111 ? 25.112 -1.067 -24.230 1.00 25.61 291 LEU H N 1
ATOM 10169 C CA . LEU H 2 111 ? 24.413 -1.891 -23.248 1.00 24.43 291 LEU H CA 1
ATOM 10170 C C . LEU H 2 111 ? 24.400 -1.200 -21.874 1.00 29.45 291 LEU H C 1
ATOM 10171 O O . LEU H 2 111 ? 23.404 -1.242 -21.146 1.00 29.34 291 LEU H O 1
ATOM 10176 N N . VAL H 2 112 ? 25.497 -0.539 -21.525 1.00 27.41 292 VAL H N 1
ATOM 10177 C CA . VAL H 2 112 ? 25.522 0.218 -20.286 1.00 23.62 292 VAL H CA 1
ATOM 10178 C C . VAL H 2 112 ? 24.547 1.386 -20.377 1.00 22.86 292 VAL H C 1
ATOM 10179 O O . VAL H 2 112 ? 23.778 1.631 -19.444 1.00 23.33 292 VAL H O 1
ATOM 10183 N N . LYS H 2 113 ? 24.564 2.085 -21.512 1.00 22.74 293 LYS H N 1
ATOM 10184 C CA . LYS H 2 113 ? 23.702 3.256 -21.724 1.00 20.68 293 LYS H CA 1
ATOM 10185 C C . LYS H 2 113 ? 22.214 2.877 -21.672 1.00 25.36 293 LYS H C 1
ATOM 10186 O O . LYS H 2 113 ? 21.383 3.655 -21.176 1.00 22.51 293 LYS H O 1
ATOM 10192 N N . THR H 2 114 ? 21.885 1.685 -22.182 1.00 25.40 294 THR H N 1
ATOM 10193 C CA . THR H 2 114 ? 20.503 1.227 -22.223 1.00 19.16 294 THR H CA 1
ATOM 10194 C C . THR H 2 114 ? 20.084 0.668 -20.870 1.00 28.14 294 THR H C 1
ATOM 10195 O O . THR H 2 114 ? 18.927 0.814 -20.450 1.00 19.68 294 THR H O 1
ATOM 10199 N N . ALA H 2 115 ? 21.030 0.038 -20.185 1.00 20.41 295 ALA H N 1
ATOM 10200 C CA . ALA H 2 115 ? 20.758 -0.463 -18.841 1.00 27.95 295 ALA H CA 1
ATOM 10201 C C . ALA H 2 115 ? 20.361 0.691 -17.958 1.00 21.44 295 ALA H C 1
ATOM 10202 O O . ALA H 2 115 ? 19.355 0.631 -17.248 1.00 29.76 295 ALA H O 1
ATOM 10204 N N . VAL H 2 116 ? 21.148 1.755 -18.030 1.00 27.27 296 VAL H N 1
ATOM 10205 C CA . VAL H 2 116 ? 20.872 2.971 -17.273 1.00 21.55 296 VAL H CA 1
ATOM 10206 C C . VAL H 2 116 ? 19.543 3.610 -17.692 1.00 29.91 296 VAL H C 1
ATOM 10207 O O . VAL H 2 116 ? 18.759 4.064 -16.845 1.00 22.21 296 VAL H O 1
ATOM 10211 N N . HIS H 2 117 ? 19.290 3.648 -18.997 1.00 20.27 297 HIS H N 1
ATOM 10212 C CA . HIS H 2 117 ? 18.032 4.164 -19.474 1.00 19.68 297 HIS H CA 1
ATOM 10213 C C . HIS H 2 117 ? 16.871 3.397 -18.872 1.00 28.98 297 HIS H C 1
ATOM 10214 O O . HIS H 2 117 ? 15.781 3.949 -18.684 1.00 33.56 297 HIS H O 1
ATOM 10221 N N . GLY H 2 118 ? 17.095 2.118 -18.592 1.00 25.82 298 GLY H N 1
ATOM 10222 C CA . GLY H 2 118 ? 16.044 1.268 -18.070 1.00 18.03 298 GLY H CA 1
ATOM 10223 C C . GLY H 2 118 ? 16.003 1.265 -16.554 1.00 28.56 298 GLY H C 1
ATOM 10224 O O . GLY H 2 118 ? 15.329 0.431 -15.948 1.00 27.53 298 GLY H O 1
ATOM 10225 N N . CYS H 2 119 ? 16.737 2.189 -15.937 1.00 32.92 299 CYS H N 1
ATOM 10226 C CA . CYS H 2 119 ? 16.828 2.247 -14.473 1.00 32.61 299 CYS H CA 1
ATOM 10227 C C . CYS H 2 119 ? 17.352 0.942 -13.862 1.00 34.88 299 CYS H C 1
ATOM 10228 O O . CYS H 2 119 ? 16.947 0.555 -12.756 1.00 41.28 299 CYS H O 1
ATOM 10231 N N . ASP H 2 120 ? 18.250 0.266 -14.576 1.00 26.86 300 ASP H N 1
ATOM 10232 C CA . ASP H 2 120 ? 18.770 -1.027 -14.129 1.00 27.93 300 ASP H CA 1
ATOM 10233 C C . ASP H 2 120 ? 20.220 -0.904 -13.680 1.00 31.49 300 ASP H C 1
ATOM 10234 O O . ASP H 2 120 ? 21.070 -0.452 -14.452 1.00 36.74 300 ASP H O 1
ATOM 10239 N N . PRO H 2 121 ? 20.506 -1.282 -12.420 1.00 29.54 301 PRO H N 1
ATOM 10240 C CA . PRO H 2 121 ? 21.874 -1.258 -11.880 1.00 33.47 301 PRO H CA 1
ATOM 10241 C C . PRO H 2 121 ? 22.633 -2.478 -12.370 1.00 31.04 301 PRO H C 1
ATOM 10242 O O . PRO H 2 121 ? 22.995 -3.343 -11.574 1.00 31.95 301 PRO H O 1
ATOM 10246 N N . ASN H 2 122 ? 22.849 -2.548 -13.679 1.00 27.44 302 ASN H N 1
ATOM 10247 C CA . ASN H 2 122 ? 23.363 -3.755 -14.319 1.00 25.23 302 ASN H CA 1
ATOM 10248 C C . ASN H 2 122 ? 24.884 -3.816 -14.291 1.00 32.70 302 ASN H C 1
ATOM 10249 O O . ASN H 2 122 ? 25.540 -3.656 -15.335 1.00 28.02 302 ASN H O 1
ATOM 10254 N N . TRP H 2 123 ? 25.449 -4.064 -13.111 1.00 25.26 303 TRP H N 1
ATOM 10255 C CA . TRP H 2 123 ? 26.904 -4.012 -12.959 1.00 36.20 303 TRP H CA 1
ATOM 10256 C C . TRP H 2 123 ? 27.646 -5.015 -13.848 1.00 27.24 303 TRP H C 1
ATOM 10257 O O . TRP H 2 123 ? 28.812 -4.820 -14.193 1.00 27.09 303 TRP H O 1
ATOM 10268 N N . GLY H 2 124 ? 26.962 -6.079 -14.228 1.00 26.18 304 GLY H N 1
ATOM 10269 C CA . GLY H 2 124 ? 27.552 -7.074 -15.097 1.00 23.64 304 GLY H CA 1
ATOM 10270 C C . GLY H 2 124 ? 27.870 -6.486 -16.455 1.00 24.96 304 GLY H C 1
ATOM 10271 O O . GLY H 2 124 ? 28.767 -6.953 -17.152 1.00 18.21 304 GLY H O 1
ATOM 10272 N N . ARG H 2 125 ? 27.127 -5.456 -16.837 1.00 28.93 305 ARG H N 1
ATOM 10273 C CA . ARG H 2 125 ? 27.386 -4.774 -18.102 1.00 29.33 305 ARG H CA 1
ATOM 10274 C C . ARG H 2 125 ? 28.512 -3.763 -17.891 1.00 34.88 305 ARG H C 1
ATOM 10275 O O . ARG H 2 125 ? 29.333 -3.521 -18.788 1.00 22.97 305 ARG H O 1
ATOM 10283 N N . VAL H 2 126 ? 28.554 -3.182 -16.693 1.00 24.06 306 VAL H N 1
ATOM 10284 C CA . VAL H 2 126 ? 29.624 -2.257 -16.363 1.00 28.01 306 VAL H CA 1
ATOM 10285 C C . VAL H 2 126 ? 30.914 -3.058 -16.370 1.00 27.53 306 VAL H C 1
ATOM 10286 O O . VAL H 2 126 ? 31.917 -2.651 -16.945 1.00 26.14 306 VAL H O 1
ATOM 10290 N N . ALA H 2 127 ? 30.863 -4.222 -15.743 1.00 25.65 307 ALA H N 1
ATOM 10291 C CA . ALA H 2 127 ? 31.976 -5.144 -15.760 1.00 18.74 307 ALA H CA 1
ATOM 10292 C C . ALA H 2 127 ? 32.379 -5.492 -17.201 1.00 21.84 307 ALA H C 1
ATOM 10293 O O . ALA H 2 127 ? 33.538 -5.354 -17.588 1.00 20.40 307 ALA H O 1
ATOM 10295 N N . MET H 2 128 ? 31.427 -5.966 -17.990 1.00 26.48 308 MET H N 1
ATOM 10296 C CA . MET H 2 128 ? 31.697 -6.259 -19.395 1.00 27.55 308 MET H CA 1
ATOM 10297 C C . MET H 2 128 ? 32.483 -5.134 -20.063 1.00 25.18 308 MET H C 1
ATOM 10298 O O . MET H 2 128 ? 33.556 -5.356 -20.647 1.00 25.62 308 MET H O 1
ATOM 10303 N N . ALA H 2 129 ? 31.937 -3.927 -19.974 1.00 21.77 309 ALA H N 1
ATOM 10304 C CA . ALA H 2 129 ? 32.558 -2.760 -20.576 1.00 15.82 309 ALA H CA 1
ATOM 10305 C C . ALA H 2 129 ? 33.994 -2.604 -20.079 1.00 24.79 309 ALA H C 1
ATOM 10306 O O . ALA H 2 129 ? 34.920 -2.403 -20.873 1.00 26.01 309 ALA H O 1
ATOM 10308 N N . ILE H 2 130 ? 34.182 -2.703 -18.766 1.00 17.30 310 ILE H N 1
ATOM 10309 C CA . ILE H 2 130 ? 35.500 -2.550 -18.187 1.00 12.34 310 ILE H CA 1
ATOM 10310 C C . ILE H 2 130 ? 36.397 -3.570 -18.850 1.00 19.44 310 ILE H C 1
ATOM 10311 O O . ILE H 2 130 ? 37.553 -3.288 -19.190 1.00 21.84 310 ILE H O 1
ATOM 10316 N N . GLY H 2 131 ? 35.853 -4.767 -19.031 1.00 19.11 311 GLY H N 1
ATOM 10317 C CA . GLY H 2 131 ? 36.603 -5.863 -19.614 1.00 17.77 311 GLY H CA 1
ATOM 10318 C C . GLY H 2 131 ? 37.077 -5.615 -21.039 1.00 23.94 311 GLY H C 1
ATOM 10319 O O . GLY H 2 131 ? 38.101 -6.180 -21.448 1.00 19.56 311 GLY H O 1
ATOM 10320 N N . LYS H 2 132 ? 36.332 -4.793 -21.787 1.00 19.88 312 LYS H N 1
ATOM 10321 C CA . LYS H 2 132 ? 36.672 -4.458 -23.169 1.00 22.24 312 LYS H CA 1
ATOM 10322 C C . LYS H 2 132 ? 38.043 -3.807 -23.271 1.00 23.91 312 LYS H C 1
ATOM 10323 O O . LYS H 2 132 ? 38.610 -3.730 -24.367 1.00 18.07 312 LYS H O 1
ATOM 10329 N N . CYS H 2 133 ? 38.562 -3.330 -22.140 1.00 16.65 313 CYS H N 1
ATOM 10330 C CA . CYS H 2 133 ? 39.882 -2.701 -22.118 1.00 21.72 313 CYS H CA 1
ATOM 10331 C C . CYS H 2 133 ? 40.927 -3.797 -22.018 1.00 27.07 313 CYS H C 1
ATOM 10332 O O . CYS H 2 133 ? 41.627 -3.941 -21.005 1.00 21.70 313 CYS H O 1
ATOM 10335 N N . SER H 2 134 ? 41.016 -4.563 -23.102 1.00 19.89 314 SER H N 1
ATOM 10336 C CA . SER H 2 134 ? 41.738 -5.817 -23.114 1.00 23.68 314 SER H CA 1
ATOM 10337 C C . SER H 2 134 ? 43.272 -5.667 -23.212 1.00 20.07 314 SER H C 1
ATOM 10338 O O . SER H 2 134 ? 44.011 -6.638 -23.034 1.00 24.75 314 SER H O 1
ATOM 10341 N N . ASP H 2 135 ? 43.765 -4.468 -23.485 1.00 17.99 315 ASP H N 1
ATOM 10342 C CA . ASP H 2 135 ? 45.209 -4.289 -23.477 1.00 28.07 315 ASP H CA 1
ATOM 10343 C C . ASP H 2 135 ? 45.678 -3.842 -22.096 1.00 27.87 315 ASP H C 1
ATOM 10344 O O . ASP H 2 135 ? 46.874 -3.732 -21.847 1.00 24.58 315 ASP H O 1
ATOM 10349 N N . ASP H 2 136 ? 44.723 -3.633 -21.192 1.00 22.44 316 ASP H N 1
ATOM 10350 C CA . ASP H 2 136 ? 45.027 -3.186 -19.840 1.00 30.49 316 ASP H CA 1
ATOM 10351 C C . ASP H 2 136 ? 45.091 -4.348 -18.881 1.00 29.23 316 ASP H C 1
ATOM 10352 O O . ASP H 2 136 ? 44.240 -4.486 -18.001 1.00 29.02 316 ASP H O 1
ATOM 10357 N N . THR H 2 137 ? 46.132 -5.156 -19.043 1.00 27.00 317 THR H N 1
ATOM 10358 C CA . THR H 2 137 ? 46.244 -6.451 -18.374 1.00 26.83 317 THR H CA 1
ATOM 10359 C C . THR H 2 137 ? 46.534 -6.375 -16.866 1.00 27.65 317 THR H C 1
ATOM 10360 O O . THR H 2 137 ? 46.715 -7.402 -16.219 1.00 20.62 317 THR H O 1
ATOM 10364 N N . ASP H 2 138 ? 46.582 -5.163 -16.321 1.00 17.79 318 ASP H N 1
ATOM 10365 C CA . ASP H 2 138 ? 46.732 -4.980 -14.880 1.00 23.73 318 ASP H CA 1
ATOM 10366 C C . ASP H 2 138 ? 45.371 -4.731 -14.252 1.00 22.88 318 ASP H C 1
ATOM 10367 O O . ASP H 2 138 ? 45.241 -4.630 -13.033 1.00 21.35 318 ASP H O 1
ATOM 10372 N N . ILE H 2 139 ? 44.353 -4.642 -15.103 1.00 22.63 319 ILE H N 1
ATOM 10373 C CA . ILE H 2 139 ? 42.973 -4.694 -14.649 1.00 21.69 319 ILE H CA 1
ATOM 10374 C C . ILE H 2 139 ? 42.601 -6.129 -14.274 1.00 30.54 319 ILE H C 1
ATOM 10375 O O . ILE H 2 139 ? 42.418 -6.999 -15.145 1.00 24.49 319 ILE H O 1
ATOM 10380 N N . ASP H 2 140 ? 42.495 -6.355 -12.967 1.00 28.84 320 ASP H N 1
ATOM 10381 C CA . ASP H 2 140 ? 42.232 -7.667 -12.398 1.00 28.55 320 ASP H CA 1
ATOM 10382 C C . ASP H 2 140 ? 40.774 -7.720 -11.971 1.00 39.46 320 ASP H C 1
ATOM 10383 O O . ASP H 2 140 ? 40.360 -6.981 -11.067 1.00 36.24 320 ASP H O 1
ATOM 10388 N N . GLN H 2 141 ? 39.991 -8.584 -12.610 1.00 35.26 321 GLN H N 1
ATOM 10389 C CA . GLN H 2 141 ? 38.563 -8.620 -12.321 1.00 35.66 321 GLN H CA 1
ATOM 10390 C C . GLN H 2 141 ? 38.261 -8.999 -10.870 1.00 35.85 321 GLN H C 1
ATOM 10391 O O . GLN H 2 141 ? 37.132 -8.861 -10.399 1.00 34.28 321 GLN H O 1
ATOM 10397 N N . GLU H 2 142 ? 39.282 -9.458 -10.157 1.00 40.90 322 GLU H N 1
ATOM 10398 C CA . GLU H 2 142 ? 39.112 -9.815 -8.750 1.00 34.91 322 GLU H CA 1
ATOM 10399 C C . GLU H 2 142 ? 39.370 -8.633 -7.839 1.00 36.94 322 GLU H C 1
ATOM 10400 O O . GLU H 2 142 ? 38.985 -8.642 -6.670 1.00 39.16 322 GLU H O 1
ATOM 10406 N N . ARG H 2 143 ? 40.019 -7.611 -8.384 1.00 35.57 323 ARG H N 1
ATOM 10407 C CA . ARG H 2 143 ? 40.377 -6.434 -7.608 1.00 31.14 323 ARG H CA 1
ATOM 10408 C C . ARG H 2 143 ? 39.524 -5.236 -8.018 1.00 29.39 323 ARG H C 1
ATOM 10409 O O . ARG H 2 143 ? 39.534 -4.195 -7.365 1.00 29.07 323 ARG H O 1
ATOM 10417 N N . VAL H 2 144 ? 38.778 -5.387 -9.106 1.00 35.74 324 VAL H N 1
ATOM 10418 C CA . VAL H 2 144 ? 37.881 -4.329 -9.541 1.00 24.03 324 VAL H CA 1
ATOM 10419 C C . VAL H 2 144 ? 36.687 -4.259 -8.604 1.00 24.43 324 VAL H C 1
ATOM 10420 O O . VAL H 2 144 ? 36.128 -5.285 -8.231 1.00 30.50 324 VAL H O 1
ATOM 10424 N N . THR H 2 145 ? 36.310 -3.051 -8.210 1.00 22.37 325 THR H N 1
ATOM 10425 C CA . THR H 2 145 ? 35.074 -2.844 -7.458 1.00 32.34 325 THR H CA 1
ATOM 10426 C C . THR H 2 145 ? 34.188 -1.854 -8.199 1.00 30.72 325 THR H C 1
ATOM 10427 O O . THR H 2 145 ? 34.685 -0.888 -8.780 1.00 34.80 325 THR H O 1
ATOM 10431 N N . ILE H 2 146 ? 32.880 -2.100 -8.185 1.00 28.14 326 ILE H N 1
ATOM 10432 C CA . ILE H 2 146 ? 31.921 -1.288 -8.943 1.00 30.25 326 ILE H CA 1
ATOM 10433 C C . ILE H 2 146 ? 30.770 -0.844 -8.036 1.00 31.15 326 ILE H C 1
ATOM 10434 O O . ILE H 2 146 ? 30.253 -1.642 -7.253 1.00 25.01 326 ILE H O 1
ATOM 10439 N N . ARG H 2 147 ? 30.378 0.428 -8.147 1.00 39.94 327 ARG H N 1
ATOM 10440 C CA . ARG H 2 147 ? 29.301 0.988 -7.324 1.00 37.24 327 ARG H CA 1
ATOM 10441 C C . ARG H 2 147 ? 28.350 1.923 -8.085 1.00 40.31 327 ARG H C 1
ATOM 10442 O O . ARG H 2 147 ? 28.755 2.609 -9.032 1.00 30.28 327 ARG H O 1
ATOM 10450 N N . PHE H 2 148 ? 27.086 1.930 -7.657 1.00 33.86 328 PHE H N 1
ATOM 10451 C CA . PHE H 2 148 ? 26.087 2.858 -8.161 1.00 29.57 328 PHE H CA 1
ATOM 10452 C C . PHE H 2 148 ? 25.707 3.761 -7.004 1.00 40.88 328 PHE H C 1
ATOM 10453 O O . PHE H 2 148 ? 25.139 3.292 -6.009 1.00 44.99 328 PHE H O 1
ATOM 10461 N N . GLY H 2 149 ? 26.005 5.049 -7.137 1.00 34.72 329 GLY H N 1
ATOM 10462 C CA . GLY H 2 149 ? 25.846 5.987 -6.042 1.00 41.67 329 GLY H CA 1
ATOM 10463 C C . GLY H 2 149 ? 27.010 5.820 -5.083 1.00 46.67 329 GLY H C 1
ATOM 10464 O O . GLY H 2 149 ? 28.166 5.845 -5.502 1.00 50.72 329 GLY H O 1
ATOM 10465 N N . GLU H 2 150 ? 26.710 5.643 -3.801 1.00 39.28 330 GLU H N 1
ATOM 10466 C CA . GLU H 2 150 ? 27.741 5.315 -2.827 1.00 41.55 330 GLU H CA 1
ATOM 10467 C C . GLU H 2 150 ? 27.779 3.804 -2.657 1.00 44.05 330 GLU H C 1
ATOM 10468 O O . GLU H 2 150 ? 28.765 3.237 -2.180 1.00 46.31 330 GLU H O 1
ATOM 10474 N N . VAL H 2 151 ? 26.687 3.158 -3.053 1.00 42.42 331 VAL H N 1
ATOM 10475 C CA . VAL H 2 151 ? 26.490 1.730 -2.814 1.00 43.44 331 VAL H CA 1
ATOM 10476 C C . VAL H 2 151 ? 27.311 0.887 -3.775 1.00 37.29 331 VAL H C 1
ATOM 10477 O O . VAL H 2 151 ? 27.172 1.006 -4.991 1.00 37.16 331 VAL H O 1
ATOM 10481 N N . GLU H 2 152 ? 28.163 0.038 -3.211 1.00 38.58 332 GLU H N 1
ATOM 10482 C CA . GLU H 2 152 ? 28.997 -0.871 -3.986 1.00 33.56 332 GLU H CA 1
ATOM 10483 C C . GLU H 2 152 ? 28.219 -2.141 -4.328 1.00 35.41 332 GLU H C 1
ATOM 10484 O O . GLU H 2 152 ? 27.651 -2.782 -3.446 1.00 36.72 332 GLU H O 1
ATOM 10490 N N . VAL H 2 153 ? 28.181 -2.492 -5.612 1.00 31.44 333 VAL H N 1
ATOM 10491 C CA . VAL H 2 153 ? 27.444 -3.674 -6.058 1.00 33.19 333 VAL H CA 1
ATOM 10492 C C . VAL H 2 153 ? 28.334 -4.809 -6.599 1.00 35.29 333 VAL H C 1
ATOM 10493 O O . VAL H 2 153 ? 27.865 -5.929 -6.819 1.00 31.89 333 VAL H O 1
ATOM 10497 N N . TYR H 2 154 ? 29.614 -4.514 -6.808 1.00 37.95 334 TYR H N 1
ATOM 10498 C CA . TYR H 2 154 ? 30.584 -5.538 -7.175 1.00 27.81 334 TYR H CA 1
ATOM 10499 C C . TYR H 2 154 ? 31.900 -5.308 -6.441 1.00 33.60 334 TYR H C 1
ATOM 10500 O O . TYR H 2 154 ? 32.489 -4.236 -6.546 1.00 38.05 334 TYR H O 1
ATOM 10509 N N . PRO H 2 155 ? 32.378 -6.330 -5.715 1.00 38.65 335 PRO H N 1
ATOM 10510 C CA . PRO H 2 155 ? 31.760 -7.660 -5.700 1.00 33.77 335 PRO H CA 1
ATOM 10511 C C . PRO H 2 155 ? 30.448 -7.648 -4.916 1.00 43.07 335 PRO H C 1
ATOM 10512 O O . PRO H 2 155 ? 30.263 -6.781 -4.056 1.00 40.74 335 PRO H O 1
ATOM 10516 N N . PRO H 2 156 ? 29.543 -8.595 -5.220 1.00 48.28 336 PRO H N 1
ATOM 10517 C CA . PRO H 2 156 ? 28.199 -8.646 -4.631 1.00 45.57 336 PRO H CA 1
ATOM 10518 C C . PRO H 2 156 ? 28.231 -9.090 -3.173 1.00 43.69 336 PRO H C 1
ATOM 10519 O O . PRO H 2 156 ? 28.848 -10.122 -2.902 1.00 54.36 336 PRO H O 1
ATOM 10523 N N . ASP H 2 164 ? 21.077 -4.108 3.424 1.00 46.79 337 ASP H N 1
ATOM 10524 C CA . ASP H 2 164 ? 20.662 -5.273 2.646 1.00 60.85 337 ASP H CA 1
ATOM 10525 C C . ASP H 2 164 ? 19.557 -4.896 1.663 1.00 61.41 337 ASP H C 1
ATOM 10526 O O . ASP H 2 164 ? 19.824 -4.335 0.600 1.00 58.50 337 ASP H O 1
ATOM 10528 N N . ASP H 2 165 ? 18.315 -5.210 2.025 1.00 70.87 338 ASP H N 1
ATOM 10529 C CA . ASP H 2 165 ? 17.163 -4.819 1.220 1.00 51.95 338 ASP H CA 1
ATOM 10530 C C . ASP H 2 165 ? 17.075 -3.293 1.151 1.00 52.13 338 ASP H C 1
ATOM 10531 O O . ASP H 2 165 ? 16.561 -2.729 0.178 1.00 47.04 338 ASP H O 1
ATOM 10533 N N . ALA H 2 166 ? 17.600 -2.630 2.181 1.00 51.36 339 ALA H N 1
ATOM 10534 C CA . ALA H 2 166 ? 17.632 -1.166 2.223 1.00 48.07 339 ALA H CA 1
ATOM 10535 C C . ALA H 2 166 ? 18.611 -0.587 1.201 1.00 46.90 339 ALA H C 1
ATOM 10536 O O . ALA H 2 166 ? 18.325 0.428 0.566 1.00 47.63 339 ALA H O 1
ATOM 10538 N N . LEU H 2 167 ? 19.765 -1.232 1.052 1.00 50.11 340 LEU H N 1
ATOM 10539 C CA . LEU H 2 167 ? 20.768 -0.793 0.083 1.00 52.44 340 LEU H CA 1
ATOM 10540 C C . LEU H 2 167 ? 20.327 -1.085 -1.351 1.00 49.50 340 LEU H C 1
ATOM 10541 O O . LEU H 2 167 ? 20.698 -0.364 -2.284 1.00 50.02 340 LEU H O 1
ATOM 10546 N N . ARG H 2 168 ? 19.546 -2.148 -1.522 1.00 43.40 341 ARG H N 1
ATOM 10547 C CA . ARG H 2 168 ? 18.991 -2.478 -2.830 1.00 39.39 341 ARG H CA 1
ATOM 10548 C C . ARG H 2 168 ? 18.015 -1.390 -3.248 1.00 43.90 341 ARG H C 1
ATOM 10549 O O . ARG H 2 168 ? 17.971 -1.004 -4.414 1.00 45.40 341 ARG H O 1
ATOM 10551 N N . ALA H 2 169 ? 17.247 -0.882 -2.286 1.00 50.34 342 ALA H N 1
ATOM 10552 C CA . ALA H 2 169 ? 16.291 0.194 -2.548 1.00 43.70 342 ALA H CA 1
ATOM 10553 C C . ALA H 2 169 ? 17.000 1.532 -2.763 1.00 39.88 342 ALA H C 1
ATOM 10554 O O . ALA H 2 169 ? 16.516 2.401 -3.499 1.00 33.73 342 ALA H O 1
ATOM 10556 N N . ALA H 2 170 ? 18.145 1.699 -2.108 1.00 40.97 343 ALA H N 1
ATOM 10557 C CA . ALA H 2 170 ? 18.948 2.906 -2.283 1.00 44.66 343 ALA H CA 1
ATOM 10558 C C . ALA H 2 170 ? 19.424 3.025 -3.729 1.00 39.59 343 ALA H C 1
ATOM 10559 O O . ALA H 2 170 ? 19.337 4.098 -4.343 1.00 40.70 343 ALA H O 1
ATOM 10561 N N . VAL H 2 171 ? 19.934 1.920 -4.263 1.00 27.98 344 VAL H N 1
ATOM 10562 C CA . VAL H 2 171 ? 20.466 1.905 -5.617 1.00 35.26 344 VAL H CA 1
ATOM 10563 C C . VAL H 2 171 ? 19.366 2.112 -6.653 1.00 36.57 344 VAL H C 1
ATOM 10564 O O . VAL H 2 171 ? 19.566 2.821 -7.636 1.00 39.59 344 VAL H O 1
ATOM 10568 N N . ALA H 2 172 ? 18.212 1.485 -6.428 1.00 43.25 345 ALA H N 1
ATOM 10569 C CA . ALA H 2 172 ? 17.081 1.581 -7.349 1.00 39.01 345 ALA H CA 1
ATOM 10570 C C . ALA H 2 172 ? 16.607 3.028 -7.447 1.00 37.68 345 ALA H C 1
ATOM 10571 O O . ALA H 2 172 ? 16.314 3.531 -8.537 1.00 40.20 345 ALA H O 1
ATOM 10573 N N . GLU H 2 173 ? 16.560 3.708 -6.306 1.00 35.41 346 GLU H N 1
ATOM 10574 C CA . GLU H 2 173 ? 16.221 5.123 -6.297 1.00 32.31 346 GLU H CA 1
ATOM 10575 C C . GLU H 2 173 ? 17.277 5.953 -7.014 1.00 40.15 346 GLU H C 1
ATOM 10576 O O . GLU H 2 173 ? 16.956 6.949 -7.669 1.00 40.36 346 GLU H O 1
ATOM 10582 N N . HIS H 2 174 ? 18.538 5.551 -6.890 1.00 35.06 347 HIS H N 1
ATOM 10583 C CA . HIS H 2 174 ? 19.619 6.280 -7.543 1.00 29.38 347 HIS H CA 1
ATOM 10584 C C . HIS H 2 174 ? 19.465 6.202 -9.053 1.00 27.02 347 HIS H C 1
ATOM 10585 O O . HIS H 2 174 ? 19.681 7.182 -9.758 1.00 29.94 347 HIS H O 1
ATOM 10592 N N . LEU H 2 175 ? 19.079 5.031 -9.546 1.00 34.40 348 LEU H N 1
ATOM 10593 C CA . LEU H 2 175 ? 18.986 4.821 -10.984 1.00 29.98 348 LEU H CA 1
ATOM 10594 C C . LEU H 2 175 ? 17.690 5.351 -11.574 1.00 33.87 348 LEU H C 1
ATOM 10595 O O . LEU H 2 175 ? 17.588 5.550 -12.780 1.00 30.57 348 LEU H O 1
ATOM 10600 N N . ARG H 2 176 ? 16.706 5.601 -10.720 1.00 40.70 349 ARG H N 1
ATOM 10601 C CA . ARG H 2 176 ? 15.460 6.200 -11.180 1.00 30.40 349 ARG H CA 1
ATOM 10602 C C . ARG H 2 176 ? 15.626 7.698 -11.389 1.00 34.12 349 ARG H C 1
ATOM 10603 O O . ARG H 2 176 ? 14.827 8.322 -12.084 1.00 40.76 349 ARG H O 1
ATOM 10611 N N . GLY H 2 177 ? 16.667 8.273 -10.791 1.00 38.42 350 GLY H N 1
ATOM 10612 C CA . GLY H 2 177 ? 16.956 9.695 -10.923 1.00 28.95 350 GLY H CA 1
ATOM 10613 C C . GLY H 2 177 ? 17.509 10.091 -12.286 1.00 38.64 350 GLY H C 1
ATOM 10614 O O . GLY H 2 177 ? 17.682 9.251 -13.164 1.00 31.85 350 GLY H O 1
ATOM 10615 N N . ASP H 2 178 ? 17.796 11.376 -12.467 1.00 44.56 351 ASP H N 1
ATOM 10616 C CA . ASP H 2 178 ? 18.294 11.859 -13.759 1.00 47.54 351 ASP H CA 1
ATOM 10617 C C . ASP H 2 178 ? 19.817 12.036 -13.844 1.00 38.14 351 ASP H C 1
ATOM 10618 O O . ASP H 2 178 ? 20.352 12.291 -14.909 1.00 34.77 351 ASP H O 1
ATOM 10623 N N . GLU H 2 179 ? 20.514 11.900 -12.726 1.00 37.90 352 GLU H N 1
ATOM 10624 C CA . GLU H 2 179 ? 21.969 11.955 -12.755 1.00 35.10 352 GLU H CA 1
ATOM 10625 C C . GLU H 2 179 ? 22.535 10.728 -12.048 1.00 36.94 352 GLU H C 1
ATOM 10626 O O . GLU H 2 179 ? 22.437 10.592 -10.828 1.00 39.38 352 GLU H O 1
ATOM 10632 N N . VAL H 2 180 ? 23.103 9.820 -12.834 1.00 27.59 353 VAL H N 1
ATOM 10633 C CA . VAL H 2 180 ? 23.521 8.534 -12.317 1.00 28.06 353 VAL H CA 1
ATOM 10634 C C . VAL H 2 180 ? 25.039 8.471 -12.233 1.00 32.38 353 VAL H C 1
ATOM 10635 O O . VAL H 2 180 ? 25.733 8.911 -13.149 1.00 31.06 353 VAL H O 1
ATOM 10639 N N . VAL H 2 181 ? 25.542 7.951 -11.114 1.00 35.66 354 VAL H N 1
ATOM 10640 C CA . VAL H 2 181 ? 26.974 7.900 -10.868 1.00 28.26 354 VAL H CA 1
ATOM 10641 C C . VAL H 2 181 ? 27.488 6.476 -10.800 1.00 38.26 354 VAL H C 1
ATOM 10642 O O . VAL H 2 181 ? 27.090 5.686 -9.933 1.00 29.34 354 VAL H O 1
ATOM 10646 N N . ILE H 2 182 ? 28.400 6.166 -11.715 1.00 34.15 355 ILE H N 1
ATOM 10647 C CA . ILE H 2 182 ? 29.055 4.874 -11.736 1.00 28.95 355 ILE H CA 1
ATOM 10648 C C . ILE H 2 182 ? 30.476 5.029 -11.193 1.00 34.81 355 ILE H C 1
ATOM 10649 O O . ILE H 2 182 ? 31.316 5.705 -11.785 1.00 36.92 355 ILE H O 1
ATOM 10654 N N . GLY H 2 183 ? 30.727 4.426 -10.040 1.00 29.88 356 GLY H N 1
ATOM 10655 C CA . GLY H 2 183 ? 32.051 4.450 -9.460 1.00 31.32 356 GLY H CA 1
ATOM 10656 C C . GLY H 2 183 ? 32.755 3.148 -9.763 1.00 30.69 356 GLY H C 1
ATOM 10657 O O . GLY H 2 183 ? 32.148 2.087 -9.695 1.00 24.08 356 GLY H O 1
ATOM 10658 N N . ILE H 2 184 ? 34.036 3.240 -10.102 1.00 35.63 357 ILE H N 1
ATOM 10659 C CA . ILE H 2 184 ? 34.828 2.083 -10.501 1.00 26.00 357 ILE H CA 1
ATOM 10660 C C . ILE H 2 184 ? 36.209 2.212 -9.893 1.00 23.49 357 ILE H C 1
ATOM 10661 O O . ILE H 2 184 ? 36.921 3.168 -10.157 1.00 31.20 357 ILE H O 1
ATOM 10666 N N . ASP H 2 185 ? 36.599 1.262 -9.064 1.00 31.08 358 ASP H N 1
ATOM 10667 C CA . ASP H 2 185 ? 37.958 1.296 -8.573 1.00 31.69 358 ASP H CA 1
ATOM 10668 C C . ASP H 2 185 ? 38.711 0.129 -9.170 1.00 29.64 358 ASP H C 1
ATOM 10669 O O . ASP H 2 185 ? 38.213 -0.994 -9.183 1.00 34.13 358 ASP H O 1
ATOM 10674 N N . LEU H 2 186 ? 39.915 0.398 -9.663 1.00 32.40 359 LEU H N 1
ATOM 10675 C CA . LEU H 2 186 ? 40.714 -0.635 -10.314 1.00 24.56 359 LEU H CA 1
ATOM 10676 C C . LEU H 2 186 ? 41.782 -1.242 -9.411 1.00 25.62 359 LEU H C 1
ATOM 10677 O O . LEU H 2 186 ? 42.388 -2.257 -9.758 1.00 30.79 359 LEU H O 1
ATOM 10682 N N . ALA H 2 187 ? 42.019 -0.611 -8.264 1.00 30.17 360 ALA H N 1
ATOM 10683 C CA . ALA H 2 187 ? 42.989 -1.106 -7.290 1.00 29.53 360 ALA H CA 1
ATOM 10684 C C . ALA H 2 187 ? 44.377 -1.396 -7.893 1.00 30.89 360 ALA H C 1
ATOM 10685 O O . ALA H 2 187 ? 44.927 -2.481 -7.712 1.00 36.28 360 ALA H O 1
ATOM 10687 N N . ILE H 2 188 ? 44.956 -0.426 -8.589 1.00 25.22 361 ILE H N 1
ATOM 10688 C CA . ILE H 2 188 ? 46.279 -0.635 -9.181 1.00 30.97 361 ILE H CA 1
ATOM 10689 C C . ILE H 2 188 ? 47.265 0.405 -8.661 1.00 28.34 361 ILE H C 1
ATOM 10690 O O . ILE H 2 188 ? 48.261 0.074 -8.024 1.00 33.34 361 ILE H O 1
ATOM 10695 N N . ALA H 2 189 ? 46.972 1.666 -8.942 1.00 33.96 362 ALA H N 1
ATOM 10696 C CA . ALA H 2 189 ? 47.762 2.786 -8.454 1.00 27.96 362 ALA H CA 1
ATOM 10697 C C . ALA H 2 189 ? 46.826 3.908 -8.064 1.00 28.06 362 ALA H C 1
ATOM 10698 O O . ALA H 2 189 ? 45.761 3.680 -7.500 1.00 27.19 362 ALA H O 1
ATOM 10700 N N . ASP H 2 190 ? 47.223 5.131 -8.387 1.00 37.60 363 ASP H N 1
ATOM 10701 C CA . ASP H 2 190 ? 46.481 6.301 -7.939 1.00 37.99 363 ASP H CA 1
ATOM 10702 C C . ASP H 2 190 ? 45.710 6.991 -9.067 1.00 32.51 363 ASP H C 1
ATOM 10703 O O . ASP H 2 190 ? 45.027 7.991 -8.832 1.00 39.36 363 ASP H O 1
ATOM 10705 N N . GLY H 2 191 ? 45.818 6.455 -10.283 1.00 26.24 364 GLY H N 1
ATOM 10706 C CA . GLY H 2 191 ? 45.147 7.032 -11.437 1.00 24.62 364 GLY H CA 1
ATOM 10707 C C . GLY H 2 191 ? 43.664 7.260 -11.205 1.00 24.95 364 GLY H C 1
ATOM 10708 O O . GLY H 2 191 ? 42.948 6.358 -10.772 1.00 26.68 364 GLY H O 1
ATOM 10709 N N . ALA H 2 192 ? 43.196 8.466 -11.502 1.00 25.13 365 ALA H N 1
ATOM 10710 C CA . ALA H 2 192 ? 41.791 8.796 -11.305 1.00 22.53 365 ALA H CA 1
ATOM 10711 C C . ALA H 2 192 ? 41.299 9.701 -12.417 1.00 26.33 365 ALA H C 1
ATOM 10712 O O . ALA H 2 192 ? 42.053 10.530 -12.930 1.00 35.03 365 ALA H O 1
ATOM 10714 N N . PHE H 2 193 ? 40.033 9.556 -12.793 1.00 27.60 366 PHE H N 1
ATOM 10715 C CA . PHE H 2 193 ? 39.464 10.415 -13.829 1.00 24.06 366 PHE H CA 1
ATOM 10716 C C . PHE H 2 193 ? 37.972 10.196 -13.936 1.00 25.01 366 PHE H C 1
ATOM 10717 O O . PHE H 2 193 ? 37.499 9.057 -13.824 1.00 35.95 366 PHE H O 1
ATOM 10725 N N . THR H 2 194 ? 37.237 11.284 -14.158 1.00 19.82 367 THR H N 1
ATOM 10726 C CA . THR H 2 194 ? 35.778 11.213 -14.309 1.00 34.67 367 THR H CA 1
ATOM 10727 C C . THR H 2 194 ? 35.319 11.638 -15.693 1.00 25.14 367 THR H C 1
ATOM 10728 O O . THR H 2 194 ? 35.704 12.688 -16.163 1.00 25.35 367 THR H O 1
ATOM 10732 N N . VAL H 2 195 ? 34.485 10.831 -16.338 1.00 27.26 368 VAL H N 1
ATOM 10733 C CA . VAL H 2 195 ? 33.905 11.234 -17.623 1.00 31.19 368 VAL H CA 1
ATOM 10734 C C . VAL H 2 195 ? 32.388 11.324 -17.539 1.00 27.46 368 VAL H C 1
ATOM 10735 O O . VAL H 2 195 ? 31.781 10.880 -16.558 1.00 22.04 368 VAL H O 1
ATOM 10739 N N . TYR H 2 196 ? 31.785 11.871 -18.589 1.00 23.21 369 TYR H N 1
ATOM 10740 C CA . TYR H 2 196 ? 30.366 12.192 -18.576 1.00 23.60 369 TYR H CA 1
ATOM 10741 C C . TYR H 2 196 ? 29.701 11.747 -19.862 1.00 23.28 369 TYR H C 1
ATOM 10742 O O . TYR H 2 196 ? 30.311 11.785 -20.934 1.00 20.98 369 TYR H O 1
ATOM 10751 N N . GLY H 2 197 ? 28.443 11.338 -19.752 1.00 16.10 370 GLY H N 1
ATOM 10752 C CA . GLY H 2 197 ? 27.678 10.915 -20.901 1.00 18.01 370 GLY H CA 1
ATOM 10753 C C . GLY H 2 197 ? 26.257 10.728 -20.442 1.00 27.45 370 GLY H C 1
ATOM 10754 O O . GLY H 2 197 ? 25.901 11.154 -19.340 1.00 22.93 370 GLY H O 1
ATOM 10755 N N . CYS H 2 198 ? 25.447 10.070 -21.265 1.00 28.04 371 CYS H N 1
ATOM 10756 C CA . CYS H 2 198 ? 24.039 9.907 -20.945 1.00 22.21 371 CYS H CA 1
ATOM 10757 C C . CYS H 2 198 ? 23.499 8.531 -21.313 1.00 26.06 371 CYS H C 1
ATOM 10758 O O . CYS H 2 198 ? 24.188 7.707 -21.932 1.00 14.10 371 CYS H O 1
ATOM 10761 N N . ASP H 2 199 ? 22.256 8.282 -20.913 1.00 14.23 372 ASP H N 1
ATOM 10762 C CA . ASP H 2 199 ? 21.591 7.065 -21.319 1.00 21.72 372 ASP H CA 1
ATOM 10763 C C . ASP H 2 199 ? 21.247 7.076 -22.816 1.00 18.22 372 ASP H C 1
ATOM 10764 O O . ASP H 2 199 ? 21.364 8.096 -23.492 1.00 20.35 372 ASP H O 1
ATOM 10769 N N . LEU H 2 200 ? 20.852 5.920 -23.328 1.00 21.69 373 LEU H N 1
ATOM 10770 C CA . LEU H 2 200 ? 20.466 5.794 -24.723 1.00 15.70 373 LEU H CA 1
ATOM 10771 C C . LEU H 2 200 ? 18.981 5.523 -24.716 1.00 17.34 373 LEU H C 1
ATOM 10772 O O . LEU H 2 200 ? 18.499 4.674 -23.968 1.00 19.02 373 LEU H O 1
ATOM 10777 N N . THR H 2 201 ? 18.247 6.279 -25.512 1.00 18.17 374 THR H N 1
ATOM 10778 C CA . THR H 2 201 ? 16.798 6.191 -25.509 1.00 16.80 374 THR H CA 1
ATOM 10779 C C . THR H 2 201 ? 16.317 6.098 -26.937 1.00 22.45 374 THR H C 1
ATOM 10780 O O . THR H 2 201 ? 17.079 6.324 -27.877 1.00 23.57 374 THR H O 1
ATOM 10784 N N . GLU H 2 202 ? 15.039 5.788 -27.090 1.00 22.87 375 GLU H N 1
ATOM 10785 C CA . GLU H 2 202 ? 14.418 5.736 -28.401 1.00 29.01 375 GLU H CA 1
ATOM 10786 C C . GLU H 2 202 ? 14.314 7.134 -29.023 1.00 31.65 375 GLU H C 1
ATOM 10787 O O . GLU H 2 202 ? 14.321 7.291 -30.251 1.00 28.48 375 GLU H O 1
ATOM 10793 N N . GLY H 2 203 ? 14.239 8.154 -28.168 1.00 27.73 376 GLY H N 1
ATOM 10794 C CA . GLY H 2 203 ? 14.286 9.529 -28.630 1.00 21.10 376 GLY H CA 1
ATOM 10795 C C . GLY H 2 203 ? 15.534 9.858 -29.445 1.00 25.92 376 GLY H C 1
ATOM 10796 O O . GLY H 2 203 ? 15.438 10.504 -30.483 1.00 19.15 376 GLY H O 1
ATOM 10797 N N . TYR H 2 204 ? 16.706 9.424 -28.972 1.00 28.90 377 TYR H N 1
ATOM 10798 C CA . TYR H 2 204 ? 17.964 9.622 -29.700 1.00 13.66 377 TYR H CA 1
ATOM 10799 C C . TYR H 2 204 ? 17.894 8.968 -31.063 1.00 26.63 377 TYR H C 1
ATOM 10800 O O . TYR H 2 204 ? 18.279 9.567 -32.070 1.00 19.91 377 TYR H O 1
ATOM 10809 N N . VAL H 2 205 ? 17.423 7.719 -31.084 1.00 25.53 378 VAL H N 1
ATOM 10810 C CA . VAL H 2 205 ? 17.292 6.970 -32.329 1.00 24.32 378 VAL H CA 1
ATOM 10811 C C . VAL H 2 205 ? 16.261 7.604 -33.249 1.00 26.19 378 VAL H C 1
ATOM 10812 O O . VAL H 2 205 ? 16.512 7.794 -34.440 1.00 30.67 378 VAL H O 1
ATOM 10816 N N . ARG H 2 206 ? 15.105 7.936 -32.679 1.00 25.08 379 ARG H N 1
ATOM 10817 C CA . ARG H 2 206 ? 14.014 8.573 -33.410 1.00 29.90 379 ARG H CA 1
ATOM 10818 C C . ARG H 2 206 ? 14.432 9.891 -34.064 1.00 28.63 379 ARG H C 1
ATOM 10819 O O . ARG H 2 206 ? 14.144 10.141 -35.242 1.00 27.38 379 ARG H O 1
ATOM 10827 N N . LEU H 2 207 ? 15.106 10.740 -33.297 1.00 28.58 380 LEU H N 1
ATOM 10828 C CA . LEU H 2 207 ? 15.575 12.020 -33.814 1.00 21.94 380 LEU H CA 1
ATOM 10829 C C . LEU H 2 207 ? 16.597 11.817 -34.924 1.00 29.15 380 LEU H C 1
ATOM 10830 O O . LEU H 2 207 ? 16.499 12.409 -35.987 1.00 29.94 380 LEU H O 1
ATOM 10835 N N . ASN H 2 208 ? 17.586 10.971 -34.674 1.00 29.01 381 ASN H N 1
ATOM 10836 C CA . ASN H 2 208 ? 18.667 10.786 -35.636 1.00 27.16 381 ASN H CA 1
ATOM 10837 C C . ASN H 2 208 ? 18.288 9.921 -36.834 1.00 24.93 381 ASN H C 1
ATOM 10838 O O . ASN H 2 208 ? 18.983 9.917 -37.849 1.00 28.33 381 ASN H O 1
ATOM 10843 N N . SER H 2 209 ? 17.181 9.198 -36.699 1.00 22.17 382 SER H N 1
ATOM 10844 C CA . SER H 2 209 ? 16.634 8.393 -37.769 1.00 23.87 382 SER H CA 1
ATOM 10845 C C . SER H 2 209 ? 15.767 9.240 -38.699 1.00 33.30 382 SER H C 1
ATOM 10846 O O . SER H 2 209 ? 15.833 9.109 -39.925 1.00 29.90 382 SER H O 1
ATOM 10848 N N . GLU H 2 210 ? 14.952 10.114 -38.111 1.00 40.45 383 GLU H N 1
ATOM 10849 C CA . GLU H 2 210 ? 14.047 10.953 -38.890 1.00 36.56 383 GLU H CA 1
ATOM 10850 C C . GLU H 2 210 ? 14.826 11.821 -39.867 1.00 34.19 383 GLU H C 1
ATOM 10851 O O . GLU H 2 210 ? 14.937 11.489 -41.047 1.00 47.23 383 GLU H O 1
#

Secondary structure (DSSP, 8-state):
--TTEEEEEE---SSTT----EEEEEESS-EEEEEEE---TT--HHHHHHHHHTSSSB--EEEEEES----S-HHHHHHHHHHHHHHHHHHTT--GGGEEEEEES-SS----HHHHHHHHTT--PPSS-B-HHHHHHHH-SS-SS-EEEEEEETTEEEEEEEE-SSS------/-EEEEEE--B--HHHHHHHHHHHHHHTGGGB-SSS---S--EEEEEEE-TT-B--HHHHHHHHHHHHHHHHHHHHHSSTT---EEEEEEEEESSHHHHHHHHHHHHT-HHHHHHHHTT---HHHHHHHHHT-TT-TT--TTT-EEEETTEEEE---HHHHHHHHHHHHSSEEEEEEE--SSSEEEEEEEE---HHHHHHHH-/--TTEEEEEE---SSTT----EEEEEESS--EEEEEE---TT--HHHHHHHHHTSSSB--EEEEEES----S-HHHHHHHHHHHHHHHHHHTT--GGGEEEEEES-SS----HHHHHHHHTT--PPSS-B-HHHHHHHH-SS-SS-EEEEEEETTEEEEEEEE-SSS------/-EEEEEE--B--HHHHHHHHHHHHHHTGGGB-SSS---S--EEEEEE--TT-B--HHHHHHHHHHHHHHHHHHHHHSSTT---EEEEEEEEESSHHHHHHHHHHHHT-HHHHHHHHTT---HHHHHHHHHT-TT-TT--TTT-EEEETTEEEE---HHHHHHHHHHHHSSEEEEEEE--SSSEEEEEEEE---HHHHHHHH-/--TTEEEEEE---SSTT----EEEEEESS--EEEEEE---TT--HHHHHHHHHTSSSB--EEEEEES----S-HHHHHHHHHHHHHHHHHHTT--GGGEEEEEES-SS----HHHHHHHHTT--PPSS-B-HHHHHHHH-SS-SS-EEEEEEETTEEEEEEEE-SSS------/-EEEEEE-SB--HHHHHHHHHHHHHHTGGGB-SSS---S--EEEEEE--TT-B--HHHHHHHHHHHHHHHHHHHHHSSTT---EEEEEEEEESSHHHHHHHHHHHHT-HHHHHHHHTT---HHHHHHHHHT-TT-TT--TTT-EEEETTEEEE---HHHHHHHHHHHHSSEEEEEEE--SSSEEEEEEEE---HHHHHHHH-/--TTEEEEEE---SSTT----EEEEEESS--EEEEEE---TT--HHHHHHHHHTSSSB--EEEEEES----S-HHHHHHHHHHHHHHHHHHTT--GGGEEEEEES-SS----HHHHHHHHTT--PPSS-B-HHHHHHHH-SS-SS-EEEEEEETTEEEEEEEE-SSS------/-EEEEEE-SB--HHHHHHHHHHHHHHTGGGB-SSS---S--EEEEEE--TT-B--HHHHHHHHHHHHHHHHHHHHHSSTT---EEEEEEEEESSHHHHHHHHHHHHT-HHHHHHHHTT---HHHHHHHHHT-TT-TT--TTT-EEEETTEEEE---HHHHHHHHHHHHSSEEEEEEE--SSSEEEEEEEE---HHHHHHHH-

Solvent-accessible surface area: 48741 Å² total

CATH classification: 3.60.70.12

Radius of gyration: 34.31 Å; Cα contacts (8 Å, |Δi|>4): 4087; chains: 8; bounding box: 78×104×65 Å

Organism: Streptomyces clavuligerus (NCBI:txid1901)

Nearest PDB structures (foldseek):
  2v4i-assembly2_H  TM=1.005E+00  e=1.661E-42  Streptomyces clavuligerus
  1vz8-assembly2_C  TM=1.003E+00  e=8.830E-35  Streptomyces clavuligerus
  1vz7-assembly1_A  TM=1.002E+00  e=2.230E-34  Streptomyces clavuligerus
  1vz7-assembly2_C  TM=1.000E+00  e=2.097E-34  Streptomyces clavuligerus
  1vz7-assembly2_D  TM=9.996E-01  e=4.136E-34  Streptomyces clavuligerus

B-factor: mean 33.02, std 10.72, range [0.94, 86.41]

InterPro domains:
  IPR002813 Arginine biosynthesis protein ArgJ [MF_01106] (1-393)
  IPR002813 Arginine biosynthesis protein ArgJ [PF01960] (17-393)
  IPR002813 Arginine biosynthesis protein ArgJ [PTHR23100] (6-393)
  IPR002813 Arginine biosynthesis protein ArgJ [TIGR00120] (8-393)
  IPR002813 Arginine biosynthesis protein ArgJ [cd02152] (9-393)
  IPR016117 ArgJ-like domain superfamily [SSF56266] (9-390)
  IPR042195 ArgJ beta chain, C-terminal domain [G3DSA:3.10.20.340] (260-393)

Sequence (1500 aa):
TPRGFVVHTAPVGLADDGRDDFTVLASTAPATVSAVFTRSRFAGPSVVLCREAVADGQARGVVVLARNANVATGLEGEENAREVREAVARALGLPEGEMLIASTGVIGRQYPMESIREHLKTLEWPAGEGGFDRAARAIMTTDTRPKEVRVSVGGATLVGIAKGVGMLEPDMALLTFFATDARLDPAEQDRLFRRVMDRTFNAVSIDTDTSTSDTAVLFANGLAGEVDAGEFEEALHTAALALVKDIASDGEGAAKLIEVQVTGARDDAQAKRVGKTVVNSPLVKTAVHGCDPNWGRVAMAIGKCSDDTDIDQERVTIRFGEVEVYPPDDALRAAVAEHLRGDEVVIGIDLAIADGAFTVYGCDLTEGYVRLNSETPRGFVVHTAPVGLADDGRDDFTVLASTAPATVSAVFTRSRFAGPSVVLCREAVADGQARGVVVLARNANVATGLEGEENAREVREAVARALGLPEGEMLIASTGVIGRQYPMESIREHLKTLEWPAGEGGFDRAARAIMTTDTRPKEVRVSVGGATLVGIAKGVGMLEPDMALLTFFATDARLDPAEQDRLFRRVMDRTFNAVSIDTDTSTSDTAVLFANGLAGEVDAGEFEEALHTAALALVKDIASDGEGAAKLIEVQVTGARDDAQAKRVGKTVVNSPLVKTAVHGCDPNWGRVAMAIGKCSDDTDIDQERVTIRFGEVEVYPPDDALRAAVAEHLRGDEVVIGIDLAIADGAFTVYGCDLTEGYVRLNSETPRGFVVHTAPVGLADDGRDDFTVLASTAPATVSAVFTRSRFAGPSVVLCREAVADGQARGVVVLARNANVATGLEGEENAREVREAVARALGLPEGEMLIASTGVIGRQYPMESIREHLKTLEWPAGEGGFDRAARAIMTTDTRPKEVRVSVGGATLVGIAKGVGMLEPDMALLTFFATDARLDPAEQDRLFRRVMDRTFNAVSIDTDTSTSDTAVLFANGLAGEVDAGEFEEALHTAALALVKDIASDGEGAAKLIEVQVTGARDDAQAKRVGKTVVNSPLVKTAVHGCDPNWGRVAMAIGKCSDDTDIDQERVTIRFGEVEVYPPDDALRAAVAEHLRGDEVVIGIDLAIADGAFTVYGCDLTEGYVRLNSETPRGFVVHTAPVGLADDGRDDFTVLASTAPATVSAVFTRSRFAGPSVVLCREAVADGQARGVVVLARNANVATGLEGEENAREVREAVARALGLPEGEMLIASTGVIGRQYPMESIREHLKTLEWPAGEGGFDRAARAIMTTDTRPKEVRVSVGGATLVGIAKGVGMLEPDMALLTFFATDARLDPAEQDRLFRRVMDRTFNAVSIDTDTSTSDTAVLFANGLAGEVDAGEFEEALHTAALALVKDIASDGEGAAKLIEVQVTGARDDAQAKRVGKTVVNSPLVKTAVHGCDPNWGRVAMAIGKCSDDTDIDQERVTIRFGEVEVYPPDDALRAAVAEHLRGDEVVIGIDLAIADGAFTVYGCDLTEGYVRLNSE

Foldseek 3Di:
DFAQKAKDWADLPLDPDRATFKIKIWGNDKDFDDDWDFPDPQQALLVVLLVQLCVVRTATMEMEGEQEQLTLQPPLSNCVNLVLLVLLCVQAPHDSSRYGYGYYHDHNDHGPCVSSVVVSVVDHDDPDHDDVVRVLVNREDPDPDRAKDWDDDPNGIDIDTDYDDPPDDDDID/DEEEAEEQADDDPVLQVVLVVVLCVQAVVFEDAAPCDDPDDYYYYDYHNNVYHDDSVVVSVVVNVVRNVVRVVCQLPRQVFQAKEKEKEWQALAQVVSSVLQVQLQNQLVNLACLVVLHPPVVSSLVSSVVVPVRVLQDLQQKWKDKPPGTDPVHPVVSVVVNSVQSVDRYIYIYMYRNHHTHIGMHMHGHDDVSNVVVVVD/DFAQKAKDWFDLPLDPDRATFKIKIFGNDKDFDDDWDFPDPQQALLVVLLVQLCVVRTATMEMEGEQEQLTLQPPLSNCVNLVLLVLLCVQAPHDSSRYGYGYDHDHNDHGPVVSSVVVSVVDHDDPDHDDVVRVLVNREDPDPDRAKDWDDDPNGIDIDTDYDDPPDDDDID/DEEEEEEQADDDPVLLVVLQVVLCVQAVVFEDAAPPDDPDDYYYYDYHNNVYHDDSVVVSVVVNVVRNVVRQVCQLPRQVFQAKEKEKEWQALAQVVSSVLQVQLQNQLVNLACLSVLHPPVVVSLVSSVVVPVRVLQDLVQKWKDKPVGTDPVHPVVSVVVRSVQSVDRYIYIYMYRNHHTHIGMHMHGHDDVSNVVVVVD/DFAQKAKDWADLPLDPDRATFKIKIFGNDKDFDDDWDFPDPQQALLVVLLVQLCVVRTATMEMEGEQEQLTLQPPLSNCVNLVLLVLLCVQAPHDSSRYGYGYYHDHNDHGPCVSSVVVSVVDHDDPDHDDVVVVLVNREDPDPDRAKDWDDDPNGIDIDTDYDDPPDDDDID/DEEEAEEQADDDPVLLVVLVVVLCVQAVVFEDAAPPDDPDDYYYYDYHNNVYHDPSVVVSVVVNVVRNVVRQVCQLPRQVFQAKEKEKEWQALAQVVSSVLQVQLQNQLVNLACLVVLHPPVVVSLVSSVVVPVRVLQDLQQKWKAKPPGTDPVHPVVSVVVNSVQSVDRYIYIYMYRNHHTHIGMHMYGHDDVSNVVVVVD/DFAQKAKDWADLPLDPDRATFKIKIWGNDKDFDDDWDFPDPQQALLVVLLVQLCVVRTATMEMEGEQEQLTLQPPLSNCLNLVLLVLLCVQAPHDSSRYGYGYYHDHNDHGPCVSSVVVSVVDHDDPDHDDVVSVLVNREDPDPDRAKDWDDDPHGIDIDTDYDDPPDDDDID/DEEEEEEQADDDPVLQVVLVVVLCVQAVVFEDAAPCDDPDDDYYYDYHNNVYHDDSVVVSVVVNVVRNVVRQVCQLPRQVFQAKEKEKEWQALAQVVSSVLQVQLQNQLVNLACLSVLHPPVVVSLVSSVVVPVRVLQDLVQKWKDKPPGTDPVHPVVSVVVNSVQSVDRYIYIYMYRNHHTHIGMHMYGHDDVSNVVVVVD